Protein AF-A0A4Q1RSN7-F1 (afdb_monomer)

Mean predicted aligned error: 17.39 Å

pLDDT: mean 77.7, std 19.17, range [23.75, 98.19]

Solvent-accessible surface area (backbone atoms only — not comparable to full-atom values): 40511 Å² total; per-residue (Å²): 138,91,80,87,80,87,78,81,84,79,83,81,86,84,81,88,88,86,87,88,85,88,90,81,89,89,91,80,89,86,87,84,88,81,82,96,71,84,84,75,76,93,69,76,80,76,74,74,76,79,72,46,74,42,34,53,36,52,49,40,32,75,74,39,48,69,46,18,24,53,52,26,49,55,18,58,44,48,52,71,68,40,37,54,49,27,74,72,48,47,48,62,56,20,45,46,49,29,48,50,51,51,48,58,57,45,50,80,79,45,49,68,45,36,33,56,53,43,60,61,18,70,76,43,68,66,45,32,51,51,30,74,74,57,56,48,59,61,29,44,45,52,32,42,52,52,51,40,52,49,51,29,68,78,37,54,66,43,17,31,54,54,36,47,54,23,60,73,68,59,43,65,65,43,37,47,46,30,74,72,46,44,44,62,58,22,43,52,52,36,52,52,51,50,42,50,50,48,30,71,76,38,51,73,45,21,29,53,52,35,52,55,20,73,74,51,54,72,64,40,39,47,48,29,71,75,49,45,49,58,56,21,47,50,50,36,50,47,47,52,51,27,44,53,22,20,50,50,0,39,53,22,18,52,48,0,41,54,24,17,52,50,0,40,51,22,14,52,52,0,41,52,26,18,52,51,23,40,56,30,35,57,48,32,55,51,32,51,53,52,16,49,54,26,24,53,52,6,45,55,22,19,52,55,8,44,53,30,31,52,52,36,56,64,58,35,81,78,44,85,62,64,38,53,55,36,41,53,27,23,46,47,16,20,52,26,10,43,47,9,17,52,29,13,41,49,11,35,52,26,26,51,46,12,42,55,28,18,42,46,16,52,77,35,75,86,35,44,63,56,16,53,49,29,24,50,52,10,44,52,29,15,52,49,5,40,55,29,14,52,48,7,51,52,28,32,54,51,30,54,57,31,40,58,51,23,53,54,53,25,50,52,30,51,52,53,32,49,51,35,46,53,54,40,57,61,46,70,75,54,97,82,52,79,67,62,46,48,50,44,45,52,48,31,50,50,41,40,51,52,21,55,48,44,35,51,46,30,54,50,43,39,56,30,39,51,50,18,36,53,20,13,50,50,7,21,55,24,7,44,50,16,21,52,29,14,41,53,27,30,54,34,28,59,51,30,32,58,29,39,65,46,5,48,53,23,16,53,48,2,43,53,22,14,53,52,2,40,52,23,11,50,49,2,41,51,27,18,50,49,22,45,51,52,51,57,49,50,55,50,49,56,51,53,51,52,51,51,54,32,54,55,44,27,53,54,21,37,55,50,26,51,52,52,49,51,52,53,50,50,56,51,49,53,53,53,50,50,56,49,55,50,52,55,38,52,49,31,47,52,57,30,63,38,94,85,50,52,74,66,59,19,30,42,31,36,29,48,28,23,56,50,30,49,72,73,43,46,76,42,24,21,48,49,20,47,51,27,49,33,45,56,65,67,42,27,48,49,29,68,73,46,45,50,60,57,19,45,46,52,35,50,51,51,56,37,50,59,43,38,72,41,89,51,67,53,36,16,54,52,28,53,54,22,72,74,51,53,72,66,44,39,51,46,28,76,75,48,45,49,47,55,45,38,33,66,61,46,49,52,52,43,53,53,50,29,73,79,37,47,70,44,22,36,55,55,41,48,53,22,58,72,67,70,40,39,65,46,38,46,50,30,71,77,50,46,46,60,62,19,43,43,54,33,33,50,53,48,37,53,55,49,30,74,74,41,50,72,46,20,31,43,53,34,53,25,21,70,46,25,38,66,68,40,24,49,43,34,71,74,50,50,43,62,57,26,43,50,51,37,50,54,49,51,53,51,53,53,53,47,49,51,36,30,51,50,3,42,51,24,12,54,51,5,43,53,28,14,52,52,2,46,52,20,18,54,50,2,43,49,22,25,53,48,22,52,46,38,49,43,53,52,62,76,113

Radius of gyration: 70.52 Å; Cα contacts (8 Å, |Δi|>4): 1085; chains: 1; bounding box: 155×68×220 Å

Structure (mmCIF, N/CA/C/O backbone):
data_AF-A0A4Q1RSN7-F1
#
_entry.id   AF-A0A4Q1RSN7-F1
#
loop_
_atom_site.group_PDB
_atom_site.id
_atom_site.type_symbol
_atom_site.label_atom_id
_atom_site.label_alt_id
_atom_site.label_comp_id
_atom_site.label_asym_id
_atom_site.label_entity_id
_atom_site.label_seq_id
_atom_site.pdbx_PDB_ins_code
_atom_site.Cartn_x
_atom_site.Cartn_y
_atom_site.Cartn_z
_atom_site.occupancy
_atom_site.B_iso_or_equiv
_atom_site.auth_seq_id
_atom_site.auth_comp_id
_atom_site.auth_asym_id
_atom_site.auth_atom_id
_atom_site.pdbx_PDB_model_num
ATOM 1 N N . MET A 1 1 ? -20.573 24.681 -5.288 1.00 34.97 1 MET A N 1
ATOM 2 C CA . MET A 1 1 ? -19.414 25.423 -5.833 1.00 34.97 1 MET A CA 1
ATOM 3 C C . MET A 1 1 ? -18.270 24.446 -6.061 1.00 34.97 1 MET A C 1
ATOM 5 O O . MET A 1 1 ? -17.673 23.974 -5.106 1.00 34.97 1 MET A O 1
ATOM 9 N N . ARG A 1 2 ? -18.054 24.076 -7.329 1.00 25.02 2 ARG A N 1
ATOM 10 C CA . ARG A 1 2 ? -16.976 23.202 -7.811 1.00 25.02 2 ARG A CA 1
ATOM 11 C C . ARG A 1 2 ? -15.644 23.962 -7.799 1.00 25.02 2 ARG A C 1
ATOM 13 O O . ARG A 1 2 ? -15.592 25.074 -8.315 1.00 25.02 2 ARG A O 1
ATOM 20 N N . ARG A 1 3 ? -14.569 23.338 -7.317 1.00 26.16 3 ARG A N 1
ATOM 21 C CA . ARG A 1 3 ? -13.191 23.631 -7.747 1.00 26.16 3 ARG A CA 1
ATOM 22 C C . ARG A 1 3 ? -12.450 22.308 -7.923 1.00 26.16 3 ARG A C 1
ATOM 24 O O . ARG A 1 3 ? -11.823 21.808 -6.999 1.00 26.16 3 ARG A O 1
ATOM 31 N N . GLN A 1 4 ? -12.578 21.739 -9.120 1.00 23.75 4 GLN A N 1
ATOM 32 C CA . GLN A 1 4 ? -11.653 20.736 -9.638 1.00 23.75 4 GLN A CA 1
ATOM 33 C C . GLN A 1 4 ? -10.320 21.442 -9.917 1.00 23.75 4 GLN A C 1
ATOM 35 O O . GLN A 1 4 ? -10.284 22.423 -10.658 1.00 23.75 4 GLN A O 1
ATOM 40 N N . ARG A 1 5 ? -9.238 20.978 -9.288 1.00 25.75 5 ARG A N 1
ATOM 41 C CA . ARG A 1 5 ? -7.862 21.303 -9.674 1.00 25.75 5 ARG A CA 1
ATOM 42 C C . ARG A 1 5 ? -7.306 20.086 -10.399 1.00 25.75 5 ARG A C 1
ATOM 44 O O . ARG A 1 5 ? -6.905 19.117 -9.767 1.00 25.75 5 ARG A O 1
ATOM 51 N N . THR A 1 6 ? -7.327 20.149 -11.719 1.00 24.91 6 THR A N 1
ATOM 52 C CA . THR A 1 6 ? -6.659 19.214 -12.620 1.00 24.91 6 THR A CA 1
ATOM 53 C C . THR A 1 6 ? -5.149 19.409 -12.456 1.00 24.91 6 THR A C 1
ATOM 55 O O . THR A 1 6 ? -4.622 20.463 -12.809 1.00 24.91 6 THR A O 1
ATOM 58 N N . ARG A 1 7 ? -4.453 18.437 -11.855 1.00 24.27 7 ARG A N 1
ATOM 59 C CA . ARG A 1 7 ? -2.990 18.327 -11.928 1.00 24.27 7 ARG A CA 1
ATOM 60 C C . ARG A 1 7 ? -2.675 17.425 -13.116 1.00 24.27 7 ARG A C 1
ATOM 62 O O . ARG A 1 7 ? -3.014 16.250 -13.094 1.00 24.27 7 ARG A O 1
ATOM 69 N N . LEU A 1 8 ? -2.085 18.010 -14.151 1.00 24.72 8 LEU A N 1
ATOM 70 C CA . LEU A 1 8 ? -1.489 17.287 -15.268 1.00 24.72 8 LEU A CA 1
ATOM 71 C C . LEU A 1 8 ? -0.211 16.614 -14.753 1.00 24.72 8 LEU A C 1
ATOM 73 O O . LEU A 1 8 ? 0.736 17.305 -14.376 1.00 24.72 8 LEU A O 1
ATOM 77 N N . PHE A 1 9 ? -0.220 15.283 -14.691 1.00 23.81 9 PHE A N 1
ATOM 78 C CA . PHE A 1 9 ? 0.987 14.475 -14.562 1.00 23.81 9 PHE A CA 1
ATOM 79 C C . PHE A 1 9 ? 1.780 14.609 -15.864 1.00 23.81 9 PHE A C 1
ATOM 81 O O . PHE A 1 9 ? 1.247 14.404 -16.951 1.00 23.81 9 PHE A O 1
ATOM 88 N N . ARG A 1 10 ? 3.037 15.037 -15.748 1.00 24.16 10 ARG A N 1
ATOM 89 C CA . ARG A 1 10 ? 3.983 15.148 -16.856 1.00 24.16 10 ARG A CA 1
ATOM 90 C C . ARG A 1 10 ? 4.844 13.891 -16.817 1.00 24.16 10 ARG A C 1
ATOM 92 O O . ARG A 1 10 ? 5.666 13.748 -15.918 1.00 24.16 10 ARG A O 1
ATOM 99 N N . GLU A 1 11 ? 4.599 12.984 -17.753 1.00 26.28 11 GLU A N 1
ATOM 100 C CA . GLU A 1 11 ? 5.383 11.767 -17.959 1.00 26.28 11 GLU A CA 1
ATOM 101 C C . GLU A 1 11 ? 6.848 12.123 -18.244 1.00 26.28 11 GLU A C 1
ATOM 103 O O . GLU A 1 11 ? 7.169 12.910 -19.140 1.00 26.28 11 GLU A O 1
ATOM 108 N N . GLY A 1 12 ? 7.746 11.570 -17.429 1.00 24.17 12 GLY A N 1
ATOM 109 C CA . GLY A 1 12 ? 9.185 11.653 -17.621 1.00 24.17 12 GLY A CA 1
ATOM 110 C C . GLY A 1 12 ? 9.622 10.658 -18.687 1.00 24.17 12 GLY A C 1
ATOM 111 O O . GLY A 1 12 ? 9.735 9.468 -18.419 1.00 24.17 12 GLY A O 1
ATOM 112 N N . SER A 1 13 ? 9.892 11.154 -19.893 1.00 25.55 13 SER A N 1
ATOM 113 C CA . SER A 1 13 ? 10.557 10.398 -20.954 1.00 25.55 13 SER A CA 1
ATOM 114 C C . SER A 1 13 ? 12.035 10.198 -20.603 1.00 25.55 13 SER A C 1
ATOM 116 O O . SER A 1 13 ? 12.878 11.047 -20.894 1.00 25.55 13 SER A O 1
ATOM 118 N N . THR A 1 14 ? 12.367 9.074 -19.974 1.00 28.66 14 THR A N 1
ATOM 119 C CA . THR A 1 14 ? 13.737 8.571 -19.843 1.00 28.66 14 THR A CA 1
ATOM 120 C C . THR A 1 14 ? 14.030 7.591 -20.978 1.00 28.66 14 THR A C 1
ATOM 122 O O . THR A 1 14 ? 13.557 6.461 -20.949 1.00 28.66 14 THR A O 1
ATOM 125 N N . ARG A 1 15 ? 14.826 8.011 -21.974 1.00 25.80 15 ARG A N 1
ATOM 126 C CA . ARG A 1 15 ? 15.890 7.217 -22.632 1.00 25.80 15 ARG A CA 1
ATOM 127 C C . ARG A 1 15 ? 16.534 7.981 -23.799 1.00 25.80 15 ARG A C 1
ATOM 129 O O . ARG A 1 15 ? 15.866 8.680 -24.549 1.00 25.80 15 ARG A O 1
ATOM 136 N N . SER A 1 16 ? 17.842 7.750 -23.921 1.00 26.16 16 SER A N 1
ATOM 137 C CA . SER A 1 16 ? 18.729 8.017 -25.064 1.00 26.16 16 SER A CA 1
ATOM 138 C C . SER A 1 16 ? 19.269 9.438 -25.253 1.00 26.16 16 SER A C 1
ATOM 140 O O . SER A 1 16 ? 18.862 10.176 -26.141 1.00 26.16 16 SER A O 1
ATOM 142 N N . ALA A 1 17 ? 20.311 9.765 -24.482 1.00 25.97 17 ALA A N 1
ATOM 143 C CA . ALA A 1 17 ? 21.340 10.721 -24.895 1.00 25.97 17 ALA A CA 1
ATOM 144 C C . ALA A 1 17 ? 22.702 10.312 -24.305 1.00 25.97 17 ALA A C 1
ATOM 146 O O . ALA A 1 17 ? 23.174 10.881 -23.325 1.00 25.97 17 ALA A O 1
ATOM 147 N N . VAL A 1 18 ? 23.332 9.288 -24.886 1.00 25.77 18 VAL A N 1
ATOM 148 C CA . VAL A 1 18 ? 24.754 8.986 -24.666 1.00 25.77 18 VAL A CA 1
ATOM 149 C C . VAL A 1 18 ? 25.369 8.650 -26.012 1.00 25.77 18 VAL A C 1
ATOM 151 O O . VAL A 1 18 ? 25.183 7.540 -26.491 1.00 25.77 18 VAL A O 1
ATOM 154 N N . THR A 1 19 ? 26.068 9.609 -26.619 1.00 24.75 19 THR A N 1
ATOM 155 C CA . THR A 1 19 ? 27.404 9.454 -27.235 1.00 24.75 19 THR A CA 1
ATOM 156 C C . THR A 1 19 ? 27.722 10.701 -28.052 1.00 24.75 19 THR A C 1
ATOM 158 O O . THR A 1 19 ? 27.132 10.908 -29.098 1.00 24.75 19 THR A O 1
ATOM 161 N N . PHE A 1 20 ? 28.654 11.530 -27.581 1.00 24.61 20 PHE A N 1
ATOM 162 C CA . PHE A 1 20 ? 29.620 12.237 -28.431 1.00 24.61 20 PHE A CA 1
ATOM 163 C C . PHE A 1 20 ? 30.645 12.921 -27.522 1.00 24.61 20 PHE A C 1
ATOM 165 O O . PHE A 1 20 ? 30.426 14.036 -27.065 1.00 24.61 20 PHE A O 1
ATOM 172 N N . ALA A 1 21 ? 31.755 12.240 -27.236 1.00 25.23 21 ALA A N 1
ATOM 173 C CA . ALA A 1 21 ? 33.021 12.902 -26.937 1.00 25.23 21 ALA A CA 1
ATOM 174 C C . ALA A 1 21 ? 34.192 11.913 -27.017 1.00 25.23 21 ALA A C 1
ATOM 176 O O . ALA A 1 21 ? 34.189 10.879 -26.357 1.00 25.23 21 ALA A O 1
ATOM 177 N N . MET A 1 22 ? 35.221 12.365 -27.737 1.00 24.75 22 MET A N 1
ATOM 178 C CA . MET A 1 22 ? 36.643 12.058 -27.563 1.00 24.75 22 MET A CA 1
ATOM 179 C C . MET A 1 22 ? 37.248 10.924 -28.411 1.00 24.75 22 MET A C 1
ATOM 181 O O . MET A 1 22 ? 37.284 9.769 -28.008 1.00 24.75 22 MET A O 1
ATOM 185 N N . VAL A 1 23 ? 37.883 11.317 -29.524 1.00 24.36 23 VAL A N 1
ATOM 186 C CA . VAL A 1 23 ? 39.158 10.725 -29.966 1.00 24.36 23 VAL A CA 1
ATOM 187 C C . VAL A 1 23 ? 40.079 11.864 -30.411 1.00 24.36 23 VAL A C 1
ATOM 189 O O . VAL A 1 23 ? 39.916 12.434 -31.487 1.00 24.36 23 VAL A O 1
ATOM 192 N N . LEU A 1 24 ? 41.048 12.206 -29.562 1.00 26.86 24 LEU A N 1
ATOM 193 C CA . LEU A 1 24 ? 42.247 12.943 -29.948 1.00 26.86 24 LEU A CA 1
ATOM 194 C C . LEU A 1 24 ? 43.454 12.215 -29.344 1.00 26.86 24 LEU A C 1
ATOM 196 O O . LEU A 1 24 ? 43.462 11.931 -28.151 1.00 26.86 24 LEU A O 1
ATOM 200 N N . ALA A 1 25 ? 44.460 11.996 -30.192 1.00 27.12 25 ALA A N 1
ATOM 201 C CA . ALA A 1 25 ? 45.830 11.566 -29.903 1.00 27.12 25 ALA A CA 1
ATOM 202 C C . ALA A 1 25 ? 46.077 10.086 -29.541 1.00 27.12 25 ALA A C 1
ATOM 204 O O . ALA A 1 25 ? 45.832 9.658 -28.421 1.00 27.12 25 ALA A O 1
ATOM 205 N N . LEU A 1 26 ? 46.718 9.364 -30.474 1.00 25.81 26 LEU A N 1
ATOM 206 C CA . LEU A 1 26 ? 47.870 8.481 -30.216 1.00 25.81 26 LEU A CA 1
ATOM 207 C C . LEU A 1 26 ? 48.469 7.996 -31.552 1.00 25.81 26 LEU A C 1
ATOM 209 O O . LEU A 1 26 ? 48.070 6.976 -32.099 1.00 25.81 26 LEU A O 1
ATOM 213 N N . CYS A 1 27 ? 49.456 8.735 -32.067 1.00 26.70 27 CYS A N 1
ATOM 214 C CA . CYS A 1 27 ? 50.383 8.245 -33.090 1.00 26.70 27 CYS A CA 1
ATOM 215 C C . CYS A 1 27 ? 51.805 8.319 -32.529 1.00 26.70 27 CYS A C 1
ATOM 217 O O . CYS A 1 27 ? 52.486 9.329 -32.687 1.00 26.70 27 CYS A O 1
ATOM 219 N N . THR A 1 28 ? 52.256 7.246 -31.882 1.00 29.97 28 THR A N 1
ATOM 220 C CA . THR A 1 28 ? 53.680 7.011 -31.612 1.00 29.97 28 THR A CA 1
ATOM 221 C C . THR A 1 28 ? 54.001 5.524 -31.705 1.00 29.97 28 THR A C 1
ATOM 223 O O . THR A 1 28 ? 53.513 4.742 -30.895 1.00 29.97 28 THR A O 1
ATOM 226 N N . GLY A 1 29 ? 54.903 5.181 -32.630 1.00 28.03 29 GLY A N 1
ATOM 227 C CA . GLY A 1 29 ? 55.875 4.102 -32.449 1.00 28.03 29 GLY A CA 1
ATOM 228 C C . GLY A 1 29 ? 55.672 2.834 -33.273 1.00 28.03 29 GLY A C 1
ATOM 229 O O . GLY A 1 29 ? 55.097 1.878 -32.773 1.00 28.03 29 GLY A O 1
ATOM 230 N N . VAL A 1 30 ? 56.315 2.765 -34.445 1.00 31.88 30 VAL A N 1
ATOM 231 C CA . VAL A 1 30 ? 57.046 1.556 -34.866 1.00 31.88 30 VAL A CA 1
ATOM 232 C C . VAL A 1 30 ? 58.379 1.993 -35.487 1.00 31.88 30 VAL A C 1
ATOM 234 O O . VAL A 1 30 ? 58.418 2.628 -36.537 1.00 31.88 30 VAL A O 1
ATOM 237 N N . LEU A 1 31 ? 59.474 1.684 -34.790 1.00 34.38 31 LEU A N 1
ATOM 238 C CA . LEU A 1 31 ? 60.857 1.726 -35.275 1.00 34.38 31 LEU A CA 1
ATOM 239 C C . LEU A 1 31 ? 61.210 0.347 -35.848 1.00 34.38 31 LEU A C 1
ATOM 241 O O . LEU A 1 31 ? 60.921 -0.658 -35.204 1.00 34.38 31 LEU A O 1
ATOM 245 N N . GLY A 1 32 ? 61.885 0.294 -37.003 1.00 27.25 32 GLY A N 1
ATOM 246 C CA . GLY A 1 32 ? 62.368 -0.974 -37.565 1.00 27.25 32 GLY A CA 1
ATOM 247 C C . GLY A 1 32 ? 63.042 -0.900 -38.939 1.00 27.25 32 GLY A C 1
ATOM 248 O O . GLY A 1 32 ? 62.518 -1.434 -39.901 1.00 27.25 32 GLY A O 1
ATOM 249 N N . THR A 1 33 ? 64.212 -0.254 -38.992 1.00 33.78 33 THR A N 1
ATOM 250 C CA . THR A 1 33 ? 65.373 -0.524 -39.879 1.00 33.78 33 THR A CA 1
ATOM 251 C C . THR A 1 33 ? 65.182 -0.734 -41.393 1.00 33.78 33 THR A C 1
ATOM 253 O O . THR A 1 33 ? 64.978 -1.863 -41.820 1.00 33.78 33 THR A O 1
ATOM 256 N N . THR A 1 34 ? 65.536 0.277 -42.205 1.00 28.08 34 THR A N 1
ATOM 257 C CA . THR A 1 34 ? 66.307 0.087 -43.458 1.00 28.08 34 THR A CA 1
ATOM 258 C C . THR A 1 34 ? 67.118 1.341 -43.829 1.00 28.08 34 THR A C 1
ATOM 260 O O . THR A 1 34 ? 66.561 2.414 -44.021 1.00 28.08 34 THR A O 1
ATOM 263 N N . VAL A 1 35 ? 68.439 1.148 -43.898 1.00 31.25 35 VAL A N 1
ATOM 264 C CA . VAL A 1 35 ? 69.482 1.767 -44.746 1.00 31.25 35 VAL A CA 1
ATOM 265 C C . VAL A 1 35 ? 69.295 3.219 -45.221 1.00 31.25 35 VAL A C 1
ATOM 267 O O . VAL A 1 35 ? 68.462 3.533 -46.064 1.00 31.25 35 VAL A O 1
ATOM 270 N N . ALA A 1 36 ? 70.209 4.078 -44.762 1.00 30.95 36 ALA A N 1
ATOM 271 C CA . ALA A 1 36 ? 70.444 5.416 -45.285 1.00 30.95 36 ALA A CA 1
ATOM 272 C C . ALA A 1 36 ? 70.859 5.384 -46.768 1.00 30.95 36 ALA A C 1
ATOM 274 O O . ALA A 1 36 ? 71.933 4.888 -47.111 1.00 30.95 36 ALA A O 1
ATOM 275 N N . VAL A 1 37 ? 70.031 5.978 -47.628 1.00 33.22 37 VAL A N 1
ATOM 276 C CA . VAL A 1 37 ? 70.418 6.444 -48.963 1.00 33.22 37 VAL A CA 1
ATOM 277 C C . VAL A 1 37 ? 70.330 7.967 -48.951 1.00 33.22 37 VAL A C 1
ATOM 279 O O . VAL A 1 37 ? 69.352 8.545 -48.482 1.00 33.22 37 VAL A O 1
ATOM 282 N N . ALA A 1 38 ? 71.408 8.600 -49.404 1.00 29.72 38 ALA A N 1
ATOM 283 C CA . ALA A 1 38 ? 71.580 10.041 -49.467 1.00 29.72 38 ALA A CA 1
ATOM 284 C C . ALA A 1 38 ? 70.426 10.728 -50.215 1.00 29.72 38 ALA A C 1
ATOM 286 O O . ALA A 1 38 ? 70.013 10.283 -51.284 1.00 29.72 38 ALA A O 1
ATOM 287 N N . ALA A 1 39 ? 69.945 11.837 -49.653 1.00 28.47 39 ALA A N 1
ATOM 288 C CA . ALA A 1 39 ? 68.954 12.699 -50.277 1.00 28.47 39 ALA A CA 1
ATOM 289 C C . ALA A 1 39 ? 69.482 13.269 -51.607 1.00 28.47 39 ALA A C 1
ATOM 291 O O . ALA A 1 39 ? 70.532 13.922 -51.604 1.00 28.47 39 ALA A O 1
ATOM 292 N N . PRO A 1 40 ? 68.762 13.110 -52.731 1.00 30.84 40 PRO A N 1
ATOM 293 C CA . PRO A 1 40 ? 68.869 14.045 -53.826 1.00 30.84 40 PRO A CA 1
ATOM 294 C C . PRO A 1 40 ? 68.010 15.282 -53.533 1.00 30.84 40 PRO A C 1
ATOM 296 O O . PRO A 1 40 ? 66.988 15.234 -52.852 1.00 30.84 40 PRO A O 1
ATOM 299 N N . SER A 1 41 ? 68.504 16.398 -54.058 1.00 29.30 41 SER A N 1
ATOM 300 C CA . SER A 1 41 ? 67.872 17.709 -54.195 1.00 29.30 41 SER A CA 1
ATOM 301 C C . SER A 1 41 ? 66.357 17.672 -54.444 1.00 29.30 41 SER A C 1
ATOM 303 O O . SER A 1 41 ? 65.850 16.753 -55.083 1.00 29.30 41 SER A O 1
ATOM 305 N N . ALA A 1 42 ? 65.674 18.724 -53.978 1.00 37.97 42 ALA A N 1
ATOM 306 C CA . ALA A 1 42 ? 64.291 19.071 -54.279 1.00 37.97 42 ALA A CA 1
ATOM 307 C C . ALA A 1 42 ? 63.987 18.984 -55.788 1.00 37.97 42 ALA A C 1
ATOM 309 O O . ALA A 1 42 ? 64.086 19.964 -56.526 1.00 37.97 42 ALA A O 1
ATOM 310 N N . ALA A 1 43 ? 63.588 17.796 -56.235 1.00 31.20 43 ALA A N 1
ATOM 311 C CA . ALA A 1 43 ? 62.773 17.631 -57.417 1.00 31.20 43 ALA A CA 1
ATOM 312 C C . ALA A 1 43 ? 61.367 18.113 -57.055 1.00 31.20 43 ALA A C 1
ATOM 314 O O . ALA A 1 43 ? 60.855 17.809 -55.975 1.00 31.20 43 ALA A O 1
ATOM 315 N N . ALA A 1 44 ? 60.793 18.921 -57.942 1.00 35.28 44 ALA A N 1
ATOM 316 C CA . ALA A 1 44 ? 59.431 19.408 -57.863 1.00 35.28 44 ALA A CA 1
ATOM 317 C C . ALA A 1 44 ? 58.489 18.302 -57.371 1.00 35.28 44 ALA A C 1
ATOM 319 O O . ALA A 1 44 ? 58.498 17.198 -57.911 1.00 35.28 44 ALA A O 1
ATOM 320 N N . ALA A 1 45 ? 57.673 18.612 -56.361 1.00 38.16 45 ALA A N 1
ATOM 321 C CA . ALA A 1 45 ? 56.451 17.864 -56.138 1.00 38.16 45 ALA A CA 1
ATOM 322 C C . ALA A 1 45 ? 55.700 17.875 -57.473 1.00 38.16 45 ALA A C 1
ATOM 324 O O . ALA A 1 45 ? 55.232 18.931 -57.905 1.00 38.16 45 ALA A O 1
ATOM 325 N N . GLU A 1 46 ? 55.673 16.738 -58.169 1.00 37.12 46 GLU A N 1
ATOM 326 C CA . GLU A 1 46 ? 54.768 16.544 -59.290 1.00 37.12 46 GLU A CA 1
ATOM 327 C C . GLU A 1 46 ? 53.374 16.850 -58.749 1.00 37.12 46 GLU A C 1
ATOM 329 O O . GLU A 1 46 ? 52.860 16.157 -57.867 1.00 37.12 46 GLU A O 1
ATOM 334 N N . ALA A 1 47 ? 52.806 17.969 -59.199 1.00 41.81 47 ALA A N 1
ATOM 335 C CA . ALA A 1 47 ? 51.431 18.309 -58.912 1.00 41.81 47 ALA A CA 1
ATOM 336 C C . ALA A 1 47 ? 50.589 17.125 -59.388 1.00 41.81 47 ALA A C 1
ATOM 338 O O . ALA A 1 47 ? 50.584 16.816 -60.582 1.00 41.81 47 ALA A O 1
ATOM 339 N N . GLN A 1 48 ? 49.922 16.443 -58.453 1.00 44.56 48 GLN A N 1
ATOM 340 C CA . GLN A 1 48 ? 48.912 15.449 -58.796 1.00 44.56 48 GLN A CA 1
ATOM 341 C C . GLN A 1 48 ? 47.995 16.076 -59.855 1.00 44.56 48 GLN A C 1
ATOM 343 O O . GLN A 1 48 ? 47.582 17.230 -59.674 1.00 44.56 48 GLN A O 1
ATOM 348 N N . PRO A 1 49 ? 47.720 15.384 -60.975 1.00 52.09 49 PRO A N 1
ATOM 349 C CA . PRO A 1 49 ? 46.853 15.935 -62.002 1.00 52.09 49 PRO A CA 1
ATOM 350 C C . PRO A 1 49 ? 45.526 16.359 -61.355 1.00 52.09 49 PRO A C 1
ATOM 352 O O . PRO A 1 49 ? 45.052 15.678 -60.439 1.00 52.09 49 PRO A O 1
ATOM 355 N N . PRO A 1 50 ? 44.933 17.493 -61.774 1.00 67.75 50 PRO A N 1
ATOM 356 C CA . PRO A 1 50 ? 43.663 17.933 -61.217 1.00 67.75 50 PRO A CA 1
ATOM 357 C C . PRO A 1 50 ? 42.635 16.804 -61.345 1.00 67.75 50 PRO A C 1
ATOM 359 O O . PRO A 1 50 ? 42.538 16.170 -62.397 1.00 67.75 50 PRO A O 1
ATOM 362 N N . LEU A 1 51 ? 41.891 16.546 -60.264 1.00 76.00 51 LEU A N 1
ATOM 363 C CA . LEU A 1 51 ? 40.837 15.531 -60.241 1.00 76.00 51 LEU A CA 1
ATOM 364 C C . LEU A 1 51 ? 39.902 15.709 -61.445 1.00 76.00 51 LEU A C 1
ATOM 366 O O . LEU A 1 51 ? 39.502 16.837 -61.756 1.00 76.00 51 LEU A O 1
ATOM 370 N N . SER A 1 52 ? 39.512 14.599 -62.079 1.00 87.62 52 SER A N 1
ATOM 371 C CA . SER A 1 52 ? 38.469 14.621 -63.108 1.00 87.62 52 SER A CA 1
ATOM 372 C C . SER A 1 52 ? 37.179 15.226 -62.537 1.00 87.62 52 SER A C 1
ATOM 374 O O . SER A 1 52 ? 36.934 15.189 -61.327 1.00 87.62 52 SER A O 1
ATOM 376 N N . GLU A 1 53 ? 36.317 15.777 -63.395 1.00 91.06 53 GLU A N 1
ATOM 377 C CA . GLU A 1 53 ? 35.018 16.297 -62.946 1.00 91.06 53 GLU A CA 1
ATOM 378 C C . GLU A 1 53 ? 34.217 15.219 -62.192 1.00 91.06 53 GLU A C 1
ATOM 380 O O . GLU A 1 53 ? 33.683 15.454 -61.107 1.00 91.06 53 GLU A O 1
ATOM 385 N N . ARG A 1 54 ? 34.238 13.984 -62.693 1.00 92.81 54 ARG A N 1
ATOM 386 C CA . ARG A 1 54 ? 33.608 12.844 -62.024 1.00 92.81 54 ARG A CA 1
ATOM 387 C C . ARG A 1 54 ? 34.236 12.520 -60.669 1.00 92.81 54 ARG A C 1
ATOM 389 O O . ARG A 1 54 ? 33.495 12.330 -59.710 1.00 92.81 54 ARG A O 1
ATOM 396 N N . ALA A 1 55 ? 35.563 12.557 -60.542 1.00 91.81 55 ALA A N 1
ATOM 397 C CA . ALA A 1 55 ? 36.244 12.370 -59.259 1.00 91.81 55 ALA A CA 1
ATOM 398 C C . ALA A 1 55 ? 35.863 13.455 -58.235 1.00 91.81 55 ALA A C 1
ATOM 400 O O . ALA A 1 55 ? 35.640 13.159 -57.062 1.00 91.81 55 ALA A O 1
ATOM 401 N N . ARG A 1 56 ? 35.696 14.711 -58.672 1.00 93.25 56 ARG A N 1
ATOM 402 C CA . ARG A 1 56 ? 35.186 15.796 -57.811 1.00 93.25 56 ARG A CA 1
ATOM 403 C C . ARG A 1 56 ? 33.739 15.556 -57.368 1.00 93.25 56 ARG A C 1
ATOM 405 O O . ARG A 1 56 ? 33.381 15.936 -56.254 1.00 93.25 56 ARG A O 1
ATOM 412 N N . ALA A 1 57 ? 32.912 14.940 -58.214 1.00 94.44 57 ALA A N 1
ATOM 413 C CA . ALA A 1 57 ? 31.541 14.580 -57.861 1.00 94.44 57 ALA A CA 1
ATOM 414 C C . ALA A 1 57 ? 31.488 13.397 -56.873 1.00 94.44 57 ALA A C 1
ATOM 416 O O . ALA A 1 57 ? 30.710 13.442 -55.922 1.00 94.44 57 ALA A O 1
ATOM 417 N N . VAL A 1 58 ? 32.367 12.396 -57.024 1.00 94.19 58 VAL A N 1
ATOM 418 C CA . VAL A 1 58 ? 32.557 11.312 -56.037 1.00 94.19 58 VAL A CA 1
ATOM 419 C C . VAL A 1 58 ? 32.996 11.871 -54.683 1.00 94.19 58 VAL A C 1
ATOM 421 O O . VAL A 1 58 ? 32.433 11.503 -53.654 1.00 94.19 58 VAL A O 1
ATOM 424 N N . GLU A 1 59 ? 33.947 12.805 -54.664 1.00 92.69 59 GLU A N 1
ATOM 425 C CA . GLU A 1 59 ? 34.397 13.440 -53.420 1.00 92.69 59 GLU A CA 1
ATOM 426 C C . GLU A 1 59 ? 33.273 14.239 -52.742 1.00 92.69 59 GLU A C 1
ATOM 428 O O . GLU A 1 59 ? 33.095 14.174 -51.523 1.00 92.69 59 GLU A O 1
ATOM 433 N N . ALA A 1 60 ? 32.457 14.946 -53.531 1.00 93.12 60 ALA A N 1
ATOM 434 C CA . ALA A 1 60 ? 31.274 15.638 -53.027 1.00 93.12 60 ALA A CA 1
ATOM 435 C C . ALA A 1 60 ? 30.231 14.667 -52.452 1.00 93.12 60 ALA A C 1
ATOM 437 O O . ALA A 1 60 ? 29.602 14.989 -51.448 1.00 93.12 60 ALA A O 1
ATOM 438 N N . TRP A 1 61 ? 30.073 13.477 -53.036 1.00 94.44 61 TRP A N 1
ATOM 439 C CA . TRP A 1 61 ? 29.225 12.431 -52.469 1.00 94.44 61 TRP A CA 1
ATOM 440 C C . TRP A 1 61 ? 29.787 11.903 -51.138 1.00 94.44 61 TRP A C 1
ATOM 442 O O . TRP A 1 61 ? 29.067 11.814 -50.146 1.00 94.44 61 TRP A O 1
ATOM 452 N N . ARG A 1 62 ? 31.092 11.610 -51.071 1.00 91.38 62 ARG A N 1
ATOM 453 C CA . ARG A 1 62 ? 31.737 11.079 -49.855 1.00 91.38 62 ARG A CA 1
ATOM 454 C C . ARG A 1 62 ? 31.617 12.045 -48.673 1.00 91.38 62 ARG A C 1
ATOM 456 O O . ARG A 1 62 ? 31.268 11.630 -47.567 1.00 91.38 62 ARG A O 1
ATOM 463 N N . THR A 1 63 ? 31.866 13.329 -48.921 1.00 90.00 63 THR A N 1
ATOM 464 C CA . THR A 1 63 ? 31.973 14.365 -47.878 1.00 90.00 63 THR A CA 1
ATOM 465 C C . THR A 1 63 ? 30.690 15.165 -47.641 1.00 90.00 63 THR A C 1
ATOM 467 O O . THR A 1 63 ? 30.556 15.796 -46.595 1.00 90.00 63 THR A O 1
ATOM 470 N N . GLY A 1 64 ? 29.748 15.156 -48.587 1.00 88.81 64 GLY A N 1
ATOM 471 C CA . GLY A 1 64 ? 28.523 15.954 -48.532 1.00 88.81 64 GLY A CA 1
ATOM 472 C C . GLY A 1 64 ? 27.413 15.361 -47.661 1.00 88.81 64 GLY A C 1
ATOM 473 O O . GLY A 1 64 ? 27.428 14.175 -47.316 1.00 88.81 64 GLY A O 1
ATOM 474 N N . GLY A 1 65 ? 26.424 16.202 -47.337 1.00 89.12 65 GLY A N 1
ATOM 475 C CA . GLY A 1 65 ? 25.182 15.797 -46.677 1.00 89.12 65 GLY A CA 1
ATOM 476 C C . GLY A 1 65 ? 24.229 15.040 -47.612 1.00 89.12 65 GLY A C 1
ATOM 477 O O . GLY A 1 65 ? 24.591 14.658 -48.724 1.00 89.12 65 GLY A O 1
ATOM 478 N N . ARG A 1 66 ? 23.001 14.776 -47.154 1.00 90.62 66 ARG A N 1
ATOM 479 C CA . ARG A 1 66 ? 22.018 13.942 -47.870 1.00 90.62 66 ARG A CA 1
ATOM 480 C C . ARG A 1 66 ? 21.650 14.524 -49.237 1.00 90.62 66 ARG A C 1
ATOM 482 O O . ARG A 1 66 ? 21.685 13.794 -50.221 1.00 90.62 66 ARG A O 1
ATOM 489 N N . ALA A 1 67 ? 21.327 15.811 -49.313 1.00 91.94 67 ALA A N 1
ATOM 490 C CA . ALA A 1 67 ? 20.966 16.481 -50.557 1.00 91.94 67 ALA A CA 1
ATOM 491 C C . ALA A 1 67 ? 22.161 16.534 -51.520 1.00 91.94 67 ALA A C 1
ATOM 493 O O . ALA A 1 67 ? 22.012 16.245 -52.709 1.00 91.94 67 ALA A O 1
ATOM 494 N N . THR A 1 68 ? 23.368 16.818 -51.013 1.00 94.81 68 THR A N 1
ATOM 495 C CA . THR A 1 68 ? 24.606 16.804 -51.810 1.00 94.81 68 THR A CA 1
ATOM 496 C C . THR A 1 68 ? 24.910 15.409 -52.345 1.00 94.81 68 THR A C 1
ATOM 498 O O . THR A 1 68 ? 25.259 15.276 -53.517 1.00 94.81 68 THR A O 1
ATOM 501 N N . ARG A 1 69 ? 24.729 14.366 -51.527 1.00 93.38 69 ARG A N 1
ATOM 502 C CA . ARG A 1 69 ? 24.859 12.961 -51.934 1.00 93.38 69 ARG A CA 1
ATOM 503 C C . ARG A 1 69 ? 23.852 12.592 -53.009 1.00 93.38 69 ARG A C 1
ATOM 505 O O . ARG A 1 69 ? 24.254 12.083 -54.043 1.00 93.38 69 ARG A O 1
ATOM 512 N N . GLU A 1 70 ? 22.572 12.898 -52.827 1.00 91.81 70 GLU A N 1
ATOM 513 C CA . GLU A 1 70 ? 21.544 12.599 -53.830 1.00 91.81 70 GLU A CA 1
ATOM 514 C C . GLU A 1 70 ? 21.789 13.338 -55.155 1.00 91.81 70 GLU A C 1
ATOM 516 O O . GLU A 1 70 ? 21.613 12.769 -56.233 1.00 91.81 70 GLU A O 1
ATOM 521 N N . ALA A 1 71 ? 22.211 14.604 -55.097 1.00 93.81 71 ALA A N 1
ATOM 522 C CA . ALA A 1 71 ? 22.547 15.386 -56.282 1.00 93.81 71 ALA A CA 1
ATOM 523 C C . ALA A 1 71 ? 23.807 14.852 -56.986 1.00 93.81 71 ALA A C 1
ATOM 525 O O . ALA A 1 71 ? 23.813 14.726 -58.213 1.00 93.81 71 ALA A O 1
ATOM 526 N N . ALA A 1 72 ? 24.839 14.480 -56.223 1.00 94.88 72 ALA A N 1
ATOM 527 C CA . ALA A 1 72 ? 26.046 13.857 -56.752 1.00 94.88 72 ALA A CA 1
ATOM 528 C C . ALA A 1 72 ? 25.753 12.477 -57.354 1.00 94.88 72 ALA A C 1
ATOM 530 O O . ALA A 1 72 ? 26.232 12.181 -58.439 1.00 94.88 72 ALA A O 1
ATOM 531 N N . GLU A 1 73 ? 24.928 11.651 -56.709 1.00 94.12 73 GLU A N 1
ATOM 532 C CA . GLU A 1 73 ? 24.504 10.338 -57.205 1.00 94.12 73 GLU A CA 1
ATOM 533 C C . GLU A 1 73 ? 23.739 10.449 -58.531 1.00 94.12 73 GLU A C 1
ATOM 535 O O . GLU A 1 73 ? 24.045 9.727 -59.487 1.00 94.12 73 GLU A O 1
ATOM 540 N N . ARG A 1 74 ? 22.797 11.397 -58.636 1.00 93.62 74 ARG A N 1
ATOM 541 C CA . ARG A 1 74 ? 22.093 11.685 -59.897 1.00 93.62 74 ARG A CA 1
ATOM 542 C C . ARG A 1 74 ? 23.066 12.072 -61.013 1.00 93.62 74 ARG A C 1
ATOM 544 O O . ARG A 1 74 ? 22.936 11.576 -62.127 1.00 93.62 74 ARG A O 1
ATOM 551 N N . ALA A 1 75 ? 24.067 12.897 -60.712 1.00 94.88 75 ALA A N 1
ATOM 552 C CA . ALA A 1 75 ? 25.080 13.296 -61.685 1.00 94.88 75 ALA A CA 1
ATOM 553 C C . ALA A 1 75 ? 26.032 12.140 -62.059 1.00 94.88 75 ALA A C 1
ATOM 555 O O . ALA A 1 75 ? 26.326 11.913 -63.232 1.00 94.88 75 ALA A O 1
ATOM 556 N N . LEU A 1 76 ? 26.478 11.355 -61.073 1.00 94.06 76 LEU A N 1
ATOM 557 C CA . LEU A 1 76 ? 27.392 10.220 -61.243 1.00 94.06 76 LEU A CA 1
ATOM 558 C C . LEU A 1 76 ? 26.777 9.086 -62.061 1.00 94.06 76 LEU A C 1
ATOM 560 O O . LEU A 1 76 ? 27.479 8.469 -62.865 1.00 94.06 76 LEU A O 1
ATOM 564 N N . THR A 1 77 ? 25.474 8.853 -61.914 1.00 92.62 77 THR A N 1
ATOM 565 C CA . THR A 1 77 ? 24.721 7.856 -62.690 1.00 92.62 77 THR A CA 1
ATOM 566 C C . THR A 1 77 ? 24.188 8.389 -64.027 1.00 92.62 77 THR A C 1
ATOM 568 O O . THR A 1 77 ? 23.723 7.598 -64.851 1.00 92.62 77 THR A O 1
ATOM 571 N N . GLY A 1 78 ? 24.306 9.700 -64.265 1.00 88.44 78 GLY A N 1
ATOM 572 C CA . GLY A 1 78 ? 23.893 10.398 -65.480 1.00 88.44 78 GLY A CA 1
ATOM 573 C C . GLY A 1 78 ? 25.010 10.644 -66.503 1.00 88.44 78 GLY A C 1
ATOM 574 O O . GLY A 1 78 ? 26.063 9.988 -66.530 1.00 88.44 78 GLY A O 1
ATOM 575 N N . SER A 1 79 ? 24.747 11.602 -67.386 1.00 89.75 79 SER A N 1
ATOM 576 C CA . SER A 1 79 ? 25.643 12.048 -68.454 1.00 89.75 79 SER A CA 1
ATOM 577 C C . SER A 1 79 ? 26.764 12.959 -67.938 1.00 89.75 79 SER A C 1
ATOM 579 O O . SER A 1 79 ? 26.753 13.408 -66.795 1.00 89.75 79 SER A O 1
ATOM 581 N N . ASP A 1 80 ? 27.755 13.260 -68.779 1.00 87.69 80 ASP A N 1
ATOM 582 C CA . ASP A 1 80 ? 28.800 14.230 -68.414 1.00 87.69 80 ASP A CA 1
ATOM 583 C C . ASP A 1 80 ? 28.241 15.659 -68.298 1.00 87.69 80 ASP A C 1
ATOM 585 O O . ASP A 1 80 ? 28.712 16.436 -67.474 1.00 87.69 80 ASP A O 1
ATOM 589 N N . THR A 1 81 ? 27.161 15.982 -69.020 1.00 91.69 81 THR A N 1
ATOM 590 C CA . THR A 1 81 ? 26.427 17.243 -68.840 1.00 91.69 81 THR A CA 1
ATOM 591 C C . THR A 1 81 ? 25.836 17.362 -67.434 1.00 91.69 81 THR A C 1
ATOM 593 O O . THR A 1 81 ? 25.889 18.441 -66.845 1.00 91.69 81 THR A O 1
ATOM 596 N N . ASP A 1 82 ? 25.337 16.260 -66.862 1.00 92.88 82 ASP A N 1
ATOM 597 C CA . ASP A 1 82 ? 24.805 16.241 -65.493 1.00 92.88 82 ASP A CA 1
ATOM 598 C C . ASP A 1 82 ? 25.916 16.463 -64.452 1.00 92.88 82 ASP A C 1
ATOM 600 O O . ASP A 1 82 ? 25.707 17.157 -63.455 1.00 92.88 82 ASP A O 1
ATOM 604 N N . ILE A 1 83 ? 27.125 15.944 -64.707 1.00 94.19 83 ILE A N 1
ATOM 605 C CA . ILE A 1 83 ? 28.318 16.195 -63.881 1.00 94.19 83 ILE A CA 1
ATOM 606 C C . ILE A 1 83 ? 28.715 17.670 -63.921 1.00 94.19 83 ILE A C 1
ATOM 608 O O . ILE A 1 83 ? 28.878 18.284 -62.864 1.00 94.19 83 ILE A O 1
ATOM 612 N N . THR A 1 84 ? 28.836 18.261 -65.112 1.00 93.94 84 THR A N 1
ATOM 613 C CA . THR A 1 84 ? 29.197 19.677 -65.251 1.00 93.94 84 THR A CA 1
ATOM 614 C C . THR A 1 84 ? 28.139 20.582 -64.605 1.00 93.94 84 THR A C 1
ATOM 616 O O . THR A 1 84 ? 28.488 21.518 -63.883 1.00 93.94 84 THR A O 1
ATOM 619 N N . ALA A 1 85 ? 26.846 20.276 -64.778 1.00 93.88 85 ALA A N 1
ATOM 620 C CA . ALA A 1 85 ? 25.749 21.007 -64.138 1.00 93.88 85 ALA A CA 1
ATOM 621 C C . ALA A 1 85 ? 25.792 20.911 -62.600 1.00 93.88 85 ALA A C 1
ATOM 623 O O . ALA A 1 85 ? 25.616 21.916 -61.901 1.00 93.88 85 ALA A O 1
ATOM 624 N N . PHE A 1 86 ? 26.080 19.723 -62.058 1.00 96.00 86 PHE A N 1
ATOM 625 C CA . PHE A 1 86 ? 26.255 19.532 -60.620 1.00 96.00 86 PHE A CA 1
ATOM 626 C C . PHE A 1 86 ? 27.455 20.318 -60.079 1.00 96.00 86 PHE A C 1
ATOM 628 O O . PHE A 1 86 ? 27.316 21.039 -59.096 1.00 96.00 86 PHE A O 1
ATOM 635 N N . LEU A 1 87 ? 28.627 20.233 -60.710 1.00 94.69 87 LEU A N 1
ATOM 636 C CA . LEU A 1 87 ? 29.823 20.921 -60.215 1.00 94.69 87 LEU A CA 1
ATOM 637 C C . LEU A 1 87 ? 29.762 22.443 -60.360 1.00 94.69 87 LEU A C 1
ATOM 639 O O . LEU A 1 87 ? 30.388 23.136 -59.557 1.00 94.69 87 LEU A O 1
ATOM 643 N N . GLY A 1 88 ? 29.054 22.946 -61.373 1.00 93.88 88 GLY A N 1
ATOM 644 C CA . GLY A 1 88 ? 28.894 24.377 -61.610 1.00 93.88 88 GLY A CA 1
ATOM 645 C C . GLY A 1 88 ? 28.023 25.052 -60.554 1.00 93.88 88 GLY A C 1
ATOM 646 O O . GLY A 1 88 ? 28.443 26.042 -59.965 1.00 93.88 88 GLY A O 1
ATOM 647 N N . GLU A 1 89 ? 26.833 24.502 -60.298 1.00 91.88 89 GLU A N 1
ATOM 648 C CA . GLU A 1 89 ? 25.846 25.130 -59.406 1.00 91.88 89 GLU A CA 1
ATOM 649 C C . GLU A 1 89 ? 25.125 24.127 -58.493 1.00 91.88 89 GLU A C 1
ATOM 651 O O . GLU A 1 89 ? 24.895 24.409 -57.314 1.00 91.88 89 GLU A O 1
ATOM 656 N N . GLY A 1 90 ? 24.809 22.925 -58.992 1.00 93.50 90 GLY A N 1
ATOM 657 C CA . GLY A 1 90 ? 24.005 21.944 -58.253 1.00 93.50 90 GLY A CA 1
ATOM 658 C C . GLY A 1 90 ? 24.589 21.543 -56.892 1.00 93.50 90 GLY A C 1
ATOM 659 O O . GLY A 1 90 ? 23.846 21.403 -55.926 1.00 93.50 90 GLY A O 1
ATOM 660 N N . ARG A 1 91 ? 25.917 21.429 -56.778 1.00 93.75 91 ARG A N 1
ATOM 661 C CA . ARG A 1 91 ? 26.624 21.115 -55.528 1.00 93.75 91 ARG A CA 1
ATOM 662 C C . ARG A 1 91 ? 26.434 22.207 -54.483 1.00 93.75 91 ARG A C 1
ATOM 664 O O . ARG A 1 91 ? 26.261 21.891 -53.312 1.00 93.75 91 ARG A O 1
ATOM 671 N N . ARG A 1 92 ? 26.485 23.479 -54.891 1.00 93.31 92 ARG A N 1
ATOM 672 C CA . ARG A 1 92 ? 26.312 24.621 -53.985 1.00 93.31 92 ARG A CA 1
ATOM 673 C C . ARG A 1 92 ? 24.883 24.657 -53.452 1.00 93.31 92 ARG A C 1
ATOM 675 O O . ARG A 1 92 ? 24.700 24.737 -52.245 1.00 93.31 92 ARG A O 1
ATOM 682 N N . LEU A 1 93 ? 23.894 24.525 -54.338 1.00 92.56 93 LEU A N 1
ATOM 683 C CA . LEU A 1 93 ? 22.477 24.491 -53.960 1.00 92.56 93 LEU A CA 1
ATOM 684 C C . LEU A 1 93 ? 22.154 23.310 -53.035 1.00 92.56 93 LEU A C 1
ATOM 686 O O . LEU A 1 93 ? 21.465 23.483 -52.035 1.00 92.56 93 LEU A O 1
ATOM 690 N N . ALA A 1 94 ? 22.691 22.127 -53.334 1.00 92.50 94 ALA A N 1
ATOM 691 C CA . ALA A 1 94 ? 22.491 20.944 -52.507 1.00 92.50 94 ALA A CA 1
ATOM 692 C C . ALA A 1 94 ? 23.161 21.071 -51.126 1.00 92.50 94 ALA A C 1
ATOM 694 O O . ALA A 1 94 ? 22.569 20.678 -50.124 1.00 92.50 94 ALA A O 1
ATOM 695 N N . ALA A 1 95 ? 24.351 21.677 -51.046 1.00 91.19 95 ALA A N 1
ATOM 696 C CA . ALA A 1 95 ? 25.000 21.969 -49.768 1.00 91.19 95 ALA A CA 1
ATOM 697 C C . ALA A 1 95 ? 24.189 22.973 -48.927 1.00 91.19 95 ALA A C 1
ATOM 699 O O . ALA A 1 95 ? 24.062 22.808 -47.719 1.00 91.19 95 ALA A O 1
ATOM 700 N N . GLU A 1 96 ? 23.578 23.979 -49.559 1.00 93.50 96 GLU A N 1
ATOM 701 C CA . GLU A 1 96 ? 22.694 24.934 -48.875 1.00 93.50 96 GLU A CA 1
ATOM 702 C C . GLU A 1 96 ? 21.412 24.278 -48.354 1.00 93.50 96 GLU A C 1
ATOM 704 O O . GLU A 1 96 ? 20.941 24.608 -47.263 1.00 93.50 96 GLU A O 1
ATOM 709 N N . GLU A 1 97 ? 20.858 23.325 -49.103 1.00 93.00 97 GLU A N 1
ATOM 710 C CA . GLU A 1 97 ? 19.742 22.503 -48.644 1.00 93.00 97 GLU A CA 1
ATOM 711 C C . GLU A 1 97 ? 20.148 21.612 -47.461 1.00 93.00 97 GLU A C 1
ATOM 713 O O . GLU A 1 97 ? 19.414 21.543 -46.474 1.00 93.00 97 GLU A O 1
ATOM 718 N N . ASP A 1 98 ? 21.328 20.988 -47.509 1.00 92.44 98 ASP A N 1
ATOM 719 C CA . ASP A 1 98 ? 21.872 20.191 -46.406 1.00 92.44 98 ASP A CA 1
ATOM 720 C C . ASP A 1 98 ? 22.047 21.013 -45.126 1.00 92.44 98 ASP A C 1
ATOM 722 O O . ASP A 1 98 ? 21.603 20.590 -44.051 1.00 92.44 98 ASP A O 1
ATOM 726 N N . ASP A 1 99 ? 22.639 22.201 -45.239 1.00 93.44 99 ASP A N 1
ATOM 727 C CA . ASP A 1 99 ? 22.821 23.129 -44.126 1.00 93.44 99 ASP A CA 1
ATOM 728 C C . ASP A 1 99 ? 21.458 23.529 -43.536 1.00 93.44 99 ASP A C 1
ATOM 730 O O . ASP A 1 99 ? 21.222 23.419 -42.327 1.00 93.44 99 ASP A O 1
ATOM 734 N N . ARG A 1 100 ? 20.502 23.904 -44.397 1.00 92.00 100 ARG A N 1
ATOM 735 C CA . ARG A 1 100 ? 19.142 24.285 -43.990 1.00 92.00 100 ARG A CA 1
ATOM 736 C C . ARG A 1 100 ? 18.411 23.136 -43.297 1.00 92.00 100 ARG A C 1
ATOM 738 O O . ARG A 1 100 ? 17.815 23.340 -42.241 1.00 92.00 100 ARG A O 1
ATOM 745 N N . LEU A 1 101 ? 18.453 21.927 -43.858 1.00 90.00 101 LEU A N 1
ATOM 746 C CA . LEU A 1 101 ? 17.830 20.732 -43.279 1.00 90.00 101 LEU A CA 1
ATOM 747 C C . LEU A 1 101 ? 18.468 20.340 -41.947 1.00 90.00 101 LEU A C 1
ATOM 749 O O . LEU A 1 101 ? 17.776 19.828 -41.065 1.00 90.00 101 LEU A O 1
ATOM 753 N N . THR A 1 102 ? 19.773 20.557 -41.796 1.00 90.50 102 THR A N 1
ATOM 754 C CA . THR A 1 102 ? 20.487 20.322 -40.538 1.00 90.50 102 THR A CA 1
ATOM 755 C C . THR A 1 102 ? 19.969 21.266 -39.456 1.00 90.50 102 THR A C 1
ATOM 757 O O . THR A 1 102 ? 19.565 20.806 -38.387 1.00 90.50 102 THR A O 1
ATOM 760 N N . VAL A 1 103 ? 19.855 22.563 -39.754 1.00 90.81 103 VAL A N 1
ATOM 761 C CA . VAL A 1 103 ? 19.303 23.551 -38.812 1.00 90.81 103 VAL A CA 1
ATOM 762 C C . VAL A 1 103 ? 17.818 23.297 -38.513 1.00 90.81 103 VAL A C 1
ATOM 764 O O . VAL A 1 103 ? 17.408 23.351 -37.354 1.00 90.81 103 VAL A O 1
ATOM 767 N N . LEU A 1 104 ? 17.005 22.941 -39.515 1.00 88.88 104 LEU A N 1
ATOM 768 C CA . LEU A 1 104 ? 15.589 22.598 -39.315 1.00 88.88 104 LEU A CA 1
ATOM 769 C C . LEU A 1 104 ? 15.402 21.369 -38.413 1.00 88.88 104 LEU A C 1
ATOM 771 O O . LEU A 1 104 ? 14.502 21.362 -37.577 1.00 88.88 104 LEU A O 1
ATOM 775 N N . ARG A 1 105 ? 16.258 20.346 -38.533 1.00 86.00 105 ARG A N 1
ATOM 776 C CA . ARG A 1 105 ? 16.230 19.182 -37.632 1.00 86.00 105 ARG A CA 1
ATOM 777 C C . ARG A 1 105 ? 16.587 19.562 -36.198 1.00 86.00 105 ARG A C 1
ATOM 779 O O . ARG A 1 105 ? 15.935 19.087 -35.271 1.00 86.00 105 ARG A O 1
ATOM 786 N N . MET A 1 106 ? 17.558 20.459 -36.014 1.00 83.81 106 MET A N 1
ATOM 787 C CA . MET A 1 106 ? 17.921 20.966 -34.687 1.00 83.81 106 MET A CA 1
ATOM 788 C C . MET A 1 106 ? 16.761 21.707 -34.006 1.00 83.81 106 MET A C 1
ATOM 790 O O . MET A 1 106 ? 16.635 21.621 -32.786 1.00 83.81 106 MET A O 1
ATOM 794 N N . LEU A 1 107 ? 15.873 22.381 -34.750 1.00 85.56 107 LEU A N 1
ATOM 795 C CA . LEU A 1 107 ? 14.744 23.116 -34.157 1.00 85.56 107 LEU A CA 1
ATOM 796 C C . LEU A 1 107 ? 13.817 22.237 -33.307 1.00 85.56 107 LEU A C 1
ATOM 798 O O . LEU A 1 107 ? 13.260 22.725 -32.324 1.00 85.56 107 LEU A O 1
ATOM 802 N N . ASN A 1 108 ? 13.646 20.963 -33.658 1.00 77.56 108 ASN A N 1
ATOM 803 C CA . ASN A 1 108 ? 12.699 20.083 -32.969 1.00 77.56 108 ASN A CA 1
ATOM 804 C C . ASN A 1 108 ? 13.230 19.539 -31.637 1.00 77.56 108 ASN A C 1
ATOM 806 O O . ASN A 1 108 ? 12.437 19.234 -30.750 1.00 77.56 108 ASN A O 1
ATOM 810 N N . SER A 1 109 ? 14.550 19.433 -31.480 1.00 77.50 109 SER A N 1
ATOM 811 C CA . SER A 1 109 ? 15.192 18.825 -30.307 1.00 77.50 109 SER A CA 1
ATOM 812 C C . SER A 1 109 ? 15.955 19.818 -29.426 1.00 77.50 109 SER A C 1
ATOM 814 O O . SER A 1 109 ? 16.472 19.429 -28.381 1.00 77.50 109 SER A O 1
ATOM 816 N N . SER A 1 110 ? 16.024 21.094 -29.818 1.00 84.75 110 SER A N 1
ATOM 817 C CA . SER A 1 110 ? 16.835 22.096 -29.123 1.00 84.75 110 SER A CA 1
ATOM 818 C C . SER A 1 110 ? 16.046 22.973 -28.147 1.00 84.75 110 SER A C 1
ATOM 820 O O . SER A 1 110 ? 14.837 23.188 -28.284 1.00 84.75 110 SER A O 1
ATOM 822 N N . GLY A 1 111 ? 16.765 23.520 -27.163 1.00 85.31 111 GLY A N 1
ATOM 823 C CA . GLY A 1 111 ? 16.248 24.515 -26.229 1.00 85.31 111 GLY A CA 1
ATOM 824 C C . GLY A 1 111 ? 15.888 25.844 -26.903 1.00 85.31 111 GLY A C 1
ATOM 825 O O . GLY A 1 111 ? 15.976 26.017 -28.121 1.00 85.31 111 GLY A O 1
ATOM 826 N N . LYS A 1 112 ? 15.384 26.795 -26.113 1.00 90.12 112 LYS A N 1
ATOM 827 C CA . LYS A 1 112 ? 14.864 28.063 -26.644 1.00 90.12 112 LYS A CA 1
ATOM 828 C C . LYS A 1 112 ? 15.970 28.897 -27.301 1.00 90.12 112 LYS A C 1
ATOM 830 O O . LYS A 1 112 ? 15.737 29.426 -28.381 1.00 90.12 112 LYS A O 1
ATOM 835 N N . GLY A 1 113 ? 17.140 29.000 -26.677 1.00 89.94 113 GLY A N 1
ATOM 836 C CA . GLY A 1 113 ? 18.261 29.790 -27.176 1.00 89.94 113 GLY A CA 1
ATOM 837 C C . GLY A 1 113 ? 18.740 29.305 -28.540 1.00 89.94 113 GLY A C 1
ATOM 838 O O . GLY A 1 113 ? 18.834 30.096 -29.478 1.00 89.94 113 GLY A O 1
ATOM 839 N N . VAL A 1 114 ? 18.984 28.000 -28.681 1.00 92.06 114 VAL A N 1
ATOM 840 C CA . VAL A 1 114 ? 19.383 27.401 -29.963 1.00 92.06 114 VAL A CA 1
ATOM 841 C C . VAL A 1 114 ? 18.274 27.537 -31.004 1.00 92.06 114 VAL A C 1
ATOM 843 O O . VAL A 1 114 ? 18.584 27.818 -32.158 1.00 92.06 114 VAL A O 1
ATOM 846 N N . ARG A 1 115 ? 16.992 27.399 -30.631 1.00 91.75 115 ARG A N 1
ATOM 847 C CA . ARG A 1 115 ? 15.875 27.593 -31.575 1.00 91.75 115 ARG A CA 1
ATOM 848 C C . ARG A 1 115 ? 15.791 29.017 -32.111 1.00 91.75 115 ARG A C 1
ATOM 850 O O . ARG A 1 115 ? 15.649 29.186 -33.318 1.00 91.75 115 ARG A O 1
ATOM 857 N N . ASP A 1 116 ? 15.903 30.019 -31.245 1.00 90.94 116 ASP A N 1
ATOM 858 C CA . ASP A 1 116 ? 15.863 31.425 -31.657 1.00 90.94 116 ASP A CA 1
ATOM 859 C C . ASP A 1 116 ? 17.057 31.753 -32.578 1.00 90.94 116 ASP A C 1
ATOM 861 O O . ASP A 1 116 ? 16.883 32.357 -33.637 1.00 90.94 116 ASP A O 1
ATOM 865 N N . ALA A 1 117 ? 18.263 31.286 -32.227 1.00 91.44 117 ALA A N 1
ATOM 866 C CA . ALA A 1 117 ? 19.464 31.469 -33.046 1.00 91.44 117 ALA A CA 1
ATOM 867 C C . ALA A 1 117 ? 19.380 30.734 -34.399 1.00 91.44 117 ALA A C 1
ATOM 869 O O . ALA A 1 117 ? 19.766 31.285 -35.428 1.00 91.44 117 ALA A O 1
ATOM 870 N N . ALA A 1 118 ? 18.823 29.520 -34.416 1.00 91.56 118 ALA A N 1
ATOM 871 C CA . ALA A 1 118 ? 18.579 28.744 -35.629 1.00 91.56 118 ALA A CA 1
ATOM 872 C C . ALA A 1 118 ? 17.555 29.420 -36.558 1.00 91.56 118 ALA A C 1
ATOM 874 O O . ALA A 1 118 ? 17.752 29.449 -37.771 1.00 91.56 118 ALA A O 1
ATOM 875 N N . GLN A 1 119 ? 16.476 29.996 -36.014 1.00 91.69 119 GLN A N 1
ATOM 876 C CA . GLN A 1 119 ? 15.487 30.745 -36.801 1.00 91.69 119 GLN A CA 1
ATOM 877 C C . GLN A 1 119 ? 16.097 31.980 -37.470 1.00 91.69 119 GLN A C 1
ATOM 879 O O . GLN A 1 119 ? 15.782 32.264 -38.626 1.00 91.69 119 GLN A O 1
ATOM 884 N N . GLU A 1 120 ? 16.983 32.691 -36.771 1.00 91.94 120 GLU A N 1
ATOM 885 C CA . GLU A 1 120 ? 17.721 33.816 -37.347 1.00 91.94 120 GLU A CA 1
ATOM 886 C C . GLU A 1 120 ? 18.680 33.352 -38.453 1.00 91.94 120 GLU A C 1
ATOM 888 O O . GLU A 1 120 ? 18.712 33.941 -39.534 1.00 91.94 120 GLU A O 1
ATOM 893 N N . ALA A 1 121 ? 19.399 32.250 -38.218 1.00 93.00 121 ALA A N 1
ATOM 894 C CA . ALA A 1 121 ? 20.357 31.686 -39.165 1.00 93.00 121 ALA A CA 1
ATOM 895 C C . ALA A 1 121 ? 19.712 31.219 -40.484 1.00 93.00 121 ALA A C 1
ATOM 897 O O . ALA A 1 121 ? 20.319 31.348 -41.544 1.00 93.00 121 ALA A O 1
ATOM 898 N N . LEU A 1 122 ? 18.461 30.740 -40.451 1.00 93.62 122 LEU A N 1
ATOM 899 C CA . LEU A 1 122 ? 17.723 30.247 -41.627 1.00 93.62 122 LEU A CA 1
ATOM 900 C C . LEU A 1 122 ? 17.331 31.332 -42.650 1.00 93.62 122 LEU A C 1
ATOM 902 O O . LEU A 1 122 ? 16.766 31.003 -43.700 1.00 93.62 122 LEU A O 1
ATOM 906 N N . LYS A 1 123 ? 17.594 32.614 -42.361 1.00 92.12 123 LYS A N 1
ATOM 907 C CA . LYS A 1 123 ? 17.262 33.734 -43.253 1.00 92.12 123 LYS A CA 1
ATOM 908 C C . LYS A 1 123 ? 18.147 33.798 -44.495 1.00 92.12 123 LYS A C 1
ATOM 910 O O . LYS A 1 123 ? 17.658 34.211 -45.544 1.00 92.12 123 LYS A O 1
ATOM 915 N N . THR A 1 124 ? 19.415 33.395 -44.395 1.00 93.19 124 THR A N 1
ATOM 916 C CA . THR A 1 124 ? 20.351 33.370 -45.530 1.00 93.19 124 THR A CA 1
ATOM 917 C C . THR A 1 124 ? 21.262 32.137 -45.484 1.00 93.19 124 THR A C 1
ATOM 919 O O . THR A 1 124 ? 21.554 31.631 -44.394 1.00 93.19 124 THR A O 1
ATOM 922 N N . PRO A 1 125 ? 21.746 31.640 -46.640 1.00 91.00 125 PRO A N 1
ATOM 923 C CA . PRO A 1 125 ? 22.699 30.529 -46.681 1.00 91.00 125 PRO A CA 1
ATOM 924 C C . PRO A 1 125 ? 23.992 30.797 -45.899 1.00 91.00 125 PRO A C 1
ATOM 926 O O . PRO A 1 125 ? 24.507 29.915 -45.213 1.00 91.00 125 PRO A O 1
ATOM 929 N N . GLU A 1 126 ? 24.510 32.025 -45.956 1.00 90.50 126 GLU A N 1
ATOM 930 C CA . GLU A 1 126 ? 25.731 32.432 -45.253 1.00 90.50 126 GLU A CA 1
ATOM 931 C C . GLU A 1 126 ? 25.552 32.365 -43.734 1.00 90.50 126 GLU A C 1
ATOM 933 O O . GLU A 1 126 ? 26.396 31.788 -43.047 1.00 90.50 126 GLU A O 1
ATOM 938 N N . ALA A 1 127 ? 24.428 32.879 -43.220 1.00 92.38 127 ALA A N 1
ATOM 939 C CA . ALA A 1 127 ? 24.117 32.836 -41.793 1.00 92.38 127 ALA A CA 1
ATOM 940 C C . ALA A 1 127 ? 23.884 31.397 -41.305 1.00 92.38 127 ALA A C 1
ATOM 942 O O . ALA A 1 127 ? 24.287 31.048 -40.195 1.00 92.38 127 ALA A O 1
ATOM 943 N N . THR A 1 128 ? 23.300 30.535 -42.148 1.00 93.56 128 THR A N 1
ATOM 944 C CA . THR A 1 128 ? 23.125 29.105 -41.846 1.00 93.56 128 THR A CA 1
ATOM 945 C C . THR A 1 128 ? 24.485 28.416 -41.672 1.00 93.56 128 THR A C 1
ATOM 947 O O . THR A 1 128 ? 24.703 27.729 -40.672 1.00 93.56 128 THR A O 1
ATOM 950 N N . ARG A 1 129 ? 25.434 28.650 -42.590 1.00 90.88 129 ARG A N 1
ATOM 951 C CA . ARG A 1 129 ? 26.798 28.095 -42.508 1.00 90.88 129 ARG A CA 1
ATOM 952 C C . ARG A 1 129 ? 27.566 28.593 -41.288 1.00 90.88 129 ARG A C 1
ATOM 954 O O . ARG A 1 129 ? 28.190 27.799 -40.589 1.00 90.88 129 ARG A O 1
ATOM 961 N N . GLU A 1 130 ? 27.512 29.893 -41.010 1.00 92.06 130 GLU A N 1
ATOM 962 C CA . GLU A 1 130 ? 28.184 30.484 -39.847 1.00 92.06 130 GLU A CA 1
ATOM 963 C C . GLU A 1 130 ? 27.634 29.920 -38.524 1.00 92.06 130 GLU A C 1
ATOM 965 O O . GLU A 1 130 ? 28.395 29.575 -37.607 1.00 92.06 130 GLU A O 1
ATOM 970 N N . PHE A 1 131 ? 26.313 29.739 -38.452 1.00 93.69 131 PHE A N 1
ATOM 971 C CA . PHE A 1 131 ? 25.651 29.109 -37.317 1.00 93.69 131 PHE A CA 1
ATOM 972 C C . PHE A 1 131 ? 26.128 27.669 -37.095 1.00 93.69 131 PHE A C 1
ATOM 974 O O . PHE A 1 131 ? 26.539 27.334 -35.981 1.00 93.69 131 PHE A O 1
ATOM 981 N N . LEU A 1 132 ? 26.142 26.846 -38.148 1.00 91.38 132 LEU A N 1
ATOM 982 C CA . LEU A 1 132 ? 26.611 25.458 -38.080 1.00 91.38 132 LEU A CA 1
ATOM 983 C C . LEU A 1 132 ? 28.099 25.357 -37.716 1.00 91.38 132 LEU A C 1
ATOM 985 O O . LEU A 1 132 ? 28.485 24.475 -36.950 1.00 91.38 132 LEU A O 1
ATOM 989 N N . ALA A 1 133 ? 28.935 26.272 -38.215 1.00 90.75 133 ALA A N 1
ATOM 990 C CA . ALA A 1 133 ? 30.371 26.261 -37.950 1.00 90.75 133 ALA A CA 1
ATOM 991 C C . ALA A 1 133 ? 30.715 26.598 -36.488 1.00 90.75 133 ALA A C 1
ATOM 993 O O . ALA A 1 133 ? 31.621 26.000 -35.900 1.00 90.75 133 ALA A O 1
ATOM 994 N N . SER A 1 134 ? 30.026 27.576 -35.888 1.00 87.62 134 SER A N 1
ATOM 995 C CA . SER A 1 134 ? 30.352 28.025 -34.524 1.00 87.62 134 SER A CA 1
ATOM 996 C C . SER A 1 134 ? 29.212 28.686 -33.743 1.00 87.62 134 SER A C 1
ATOM 998 O O . SER A 1 134 ? 29.258 28.685 -32.508 1.00 87.62 134 SER A O 1
ATOM 1000 N N . GLY A 1 135 ? 28.179 29.202 -34.417 1.00 89.31 135 GLY A N 1
ATOM 1001 C CA . GLY A 1 135 ? 27.089 29.957 -33.787 1.00 89.31 135 GLY A CA 1
ATOM 1002 C C . GLY A 1 135 ? 26.203 29.157 -32.824 1.00 89.31 135 GLY A C 1
ATOM 1003 O O . GLY A 1 135 ? 25.548 29.763 -31.981 1.00 89.31 135 GLY A O 1
ATOM 1004 N N . ILE A 1 136 ? 26.224 27.819 -32.870 1.00 88.69 136 ILE A N 1
ATOM 1005 C CA . ILE A 1 136 ? 25.469 26.948 -31.945 1.00 88.69 136 ILE A CA 1
ATOM 1006 C C . ILE A 1 136 ? 26.015 26.993 -30.509 1.00 88.69 136 ILE A C 1
ATOM 1008 O O . ILE A 1 136 ? 25.254 26.856 -29.551 1.00 88.69 136 ILE A O 1
ATOM 1012 N N . ARG A 1 137 ? 27.332 27.178 -30.333 1.00 87.00 137 ARG A N 1
ATOM 1013 C CA . ARG A 1 137 ? 28.017 26.887 -29.057 1.00 87.00 137 ARG A CA 1
ATOM 1014 C C . ARG A 1 137 ? 27.467 27.692 -27.881 1.00 87.00 137 ARG A C 1
ATOM 1016 O O . ARG A 1 137 ? 27.199 27.129 -26.824 1.00 87.00 137 ARG A O 1
ATOM 1023 N N . LYS A 1 138 ? 27.300 29.003 -28.063 1.00 87.69 138 LYS A N 1
ATOM 1024 C CA . LYS A 1 138 ? 26.823 29.897 -27.002 1.00 87.69 138 LYS A CA 1
ATOM 1025 C C . LYS A 1 138 ? 25.333 29.681 -26.685 1.00 87.69 138 LYS A C 1
ATOM 1027 O O . LYS A 1 138 ? 25.046 29.415 -25.522 1.00 87.69 138 LYS A O 1
ATOM 1032 N N . PRO A 1 139 ? 24.406 29.701 -27.664 1.00 90.88 139 PRO A N 1
ATOM 1033 C CA . PRO A 1 139 ? 22.997 29.404 -27.408 1.00 90.88 139 PRO A CA 1
ATOM 1034 C C . PRO A 1 139 ? 22.766 28.039 -26.749 1.00 90.88 139 PRO A C 1
ATOM 1036 O O . PRO A 1 139 ? 21.919 27.923 -25.868 1.00 90.88 139 PRO A O 1
ATOM 1039 N N . PHE A 1 140 ? 23.541 27.018 -27.128 1.00 89.25 140 PHE A N 1
ATOM 1040 C CA . PHE A 1 140 ? 23.459 25.694 -26.511 1.00 89.25 140 PHE A CA 1
ATOM 1041 C C . PHE A 1 140 ? 23.930 25.705 -25.054 1.00 89.25 140 PHE A C 1
ATOM 1043 O O . PHE A 1 140 ? 23.248 25.160 -24.190 1.00 89.25 140 PHE A O 1
ATOM 1050 N N . ALA A 1 141 ? 25.048 26.373 -24.755 1.00 88.06 141 ALA A N 1
ATOM 1051 C CA . ALA A 1 141 ? 25.514 26.538 -23.379 1.00 88.06 141 ALA A CA 1
ATOM 1052 C C . ALA A 1 141 ? 24.512 27.331 -22.517 1.00 88.06 141 ALA A C 1
ATOM 1054 O O . ALA A 1 141 ? 24.305 26.995 -21.351 1.00 88.06 141 ALA A O 1
ATOM 1055 N N . ASP A 1 142 ? 23.860 28.349 -23.085 1.00 90.12 142 ASP A N 1
ATOM 1056 C CA . ASP A 1 142 ? 22.809 29.115 -22.408 1.00 90.12 142 ASP A CA 1
ATOM 1057 C C . ASP A 1 142 ? 21.580 28.232 -22.118 1.00 90.12 142 ASP A C 1
ATOM 1059 O O . ASP A 1 142 ? 21.069 28.232 -20.996 1.00 90.12 142 ASP A O 1
ATOM 1063 N N . ASP A 1 143 ? 21.152 27.405 -23.077 1.00 92.31 143 ASP A N 1
ATOM 1064 C CA . ASP A 1 143 ? 20.074 26.428 -22.876 1.00 92.31 143 ASP A CA 1
ATOM 1065 C C . ASP A 1 143 ? 20.432 25.375 -21.815 1.00 92.31 143 ASP A C 1
ATOM 1067 O O . ASP A 1 143 ? 19.600 25.045 -20.967 1.00 92.31 143 ASP A O 1
ATOM 1071 N N . GLN A 1 144 ? 21.674 24.881 -21.799 1.00 93.12 144 GLN A N 1
ATOM 1072 C CA . GLN A 1 144 ? 22.148 23.962 -20.761 1.00 93.12 144 GLN A CA 1
ATOM 1073 C C . GLN A 1 144 ? 22.158 24.620 -19.379 1.00 93.12 144 GLN A C 1
ATOM 1075 O O . GLN A 1 144 ? 21.731 23.992 -18.412 1.00 93.12 144 GLN A O 1
ATOM 1080 N N . ARG A 1 145 ? 22.585 25.886 -19.267 1.00 94.06 145 ARG A N 1
ATOM 1081 C CA . ARG A 1 145 ? 22.495 26.653 -18.012 1.00 94.06 145 ARG A CA 1
ATOM 1082 C C . ARG A 1 145 ? 21.050 26.762 -17.532 1.00 94.06 145 ARG A C 1
ATOM 1084 O O . ARG A 1 145 ? 20.791 26.553 -16.350 1.00 94.06 145 ARG A O 1
ATOM 1091 N N . VAL A 1 146 ? 20.106 27.035 -18.435 1.00 93.31 146 VAL A N 1
ATOM 1092 C CA . VAL A 1 146 ? 18.672 27.062 -18.106 1.00 93.31 146 VAL A CA 1
ATOM 1093 C C . VAL A 1 146 ? 18.185 25.687 -17.644 1.00 93.31 146 VAL A C 1
ATOM 1095 O O . VAL A 1 146 ? 17.488 25.609 -16.635 1.00 93.31 146 VAL A O 1
ATOM 1098 N N . ALA A 1 147 ? 18.571 24.606 -18.322 1.00 93.50 147 ALA A N 1
ATOM 1099 C CA . ALA A 1 147 ? 18.208 23.246 -17.925 1.00 93.50 147 ALA A CA 1
ATOM 1100 C C . ALA A 1 147 ? 18.788 22.866 -16.550 1.00 93.50 147 ALA A C 1
ATOM 1102 O O . ALA A 1 147 ? 18.091 22.266 -15.735 1.00 93.50 147 ALA A O 1
ATOM 1103 N N . VAL A 1 148 ? 20.029 23.267 -16.251 1.00 95.56 148 VAL A N 1
ATOM 1104 C CA . VAL A 1 148 ? 20.642 23.083 -14.924 1.00 95.56 148 VAL A CA 1
ATOM 1105 C C . VAL A 1 148 ? 19.865 23.860 -13.865 1.00 95.56 148 VAL A C 1
ATOM 1107 O O . VAL A 1 148 ? 19.516 23.293 -12.835 1.00 95.56 148 VAL A O 1
ATOM 1110 N N . LEU A 1 149 ? 19.522 25.125 -14.127 1.00 95.12 149 LEU A N 1
ATOM 1111 C CA . LEU A 1 149 ? 18.716 25.936 -13.209 1.00 95.12 149 LEU A CA 1
ATOM 1112 C C . LEU A 1 149 ? 17.324 25.334 -12.966 1.00 95.12 149 LEU A C 1
ATOM 1114 O O . LEU A 1 149 ? 16.832 25.379 -11.841 1.00 95.12 149 LEU A O 1
ATOM 1118 N N . GLN A 1 150 ? 16.700 24.744 -13.988 1.00 93.44 150 GLN A N 1
ATOM 1119 C CA . GLN A 1 150 ? 15.431 24.024 -13.845 1.00 93.44 150 GLN A CA 1
ATOM 1120 C C . GLN A 1 150 ? 15.590 22.778 -12.968 1.00 93.44 150 GLN A C 1
ATOM 1122 O O . GLN A 1 150 ? 14.844 22.617 -12.005 1.00 93.44 150 GLN A O 1
ATOM 1127 N N . ALA A 1 151 ? 16.607 21.952 -13.226 1.00 93.62 151 ALA A N 1
ATOM 1128 C CA . ALA A 1 151 ? 16.905 20.787 -12.396 1.00 93.62 151 ALA A CA 1
ATOM 1129 C C . ALA A 1 151 ? 17.210 21.175 -10.936 1.00 93.62 151 ALA A C 1
ATOM 1131 O O . ALA A 1 151 ? 16.746 20.518 -10.011 1.00 93.62 151 ALA A O 1
ATOM 1132 N N . MET A 1 152 ? 17.930 22.277 -10.706 1.00 96.00 152 MET A N 1
ATOM 1133 C CA . MET A 1 152 ? 18.177 22.816 -9.363 1.00 96.00 152 MET A CA 1
ATOM 1134 C C . MET A 1 152 ? 16.907 23.337 -8.687 1.00 96.00 152 MET A C 1
ATOM 1136 O O . MET A 1 152 ? 16.795 23.264 -7.465 1.00 96.00 152 MET A O 1
ATOM 1140 N N . ASN A 1 153 ? 15.970 23.905 -9.447 1.00 94.19 153 ASN A N 1
ATOM 1141 C CA . ASN A 1 153 ? 14.704 24.387 -8.904 1.00 94.19 153 ASN A CA 1
ATOM 1142 C C . ASN A 1 153 ? 13.829 23.231 -8.403 1.00 94.19 153 ASN A C 1
ATOM 1144 O O . ASN A 1 153 ? 13.216 23.348 -7.341 1.00 94.19 153 ASN A O 1
ATOM 1148 N N . ASP A 1 154 ? 13.808 22.131 -9.152 1.00 88.81 154 ASP A N 1
ATOM 1149 C CA . ASP A 1 154 ? 12.994 20.954 -8.844 1.00 88.81 154 ASP A CA 1
ATOM 1150 C C . ASP A 1 154 ? 13.692 20.011 -7.845 1.00 88.81 154 ASP A C 1
ATOM 1152 O O . ASP A 1 154 ? 13.033 19.278 -7.107 1.00 88.81 154 ASP A O 1
ATOM 1156 N N . GLY A 1 155 ? 15.025 20.054 -7.794 1.00 85.94 155 GLY A N 1
ATOM 1157 C CA . GLY A 1 155 ? 15.856 19.240 -6.917 1.00 85.94 155 GLY A CA 1
ATOM 1158 C C . GLY A 1 155 ? 15.968 19.754 -5.479 1.00 85.94 155 GLY A C 1
ATOM 1159 O O . GLY A 1 155 ? 15.726 20.926 -5.161 1.00 85.94 155 GLY A O 1
ATOM 1160 N N . ALA A 1 156 ? 16.383 18.858 -4.585 1.00 92.69 156 ALA A N 1
ATOM 1161 C CA . ALA A 1 156 ? 16.668 19.189 -3.196 1.00 92.69 156 ALA A CA 1
ATOM 1162 C C . ALA A 1 156 ? 18.140 19.619 -3.022 1.00 92.69 156 ALA A C 1
ATOM 1164 O O . ALA A 1 156 ? 18.718 20.273 -3.894 1.00 92.69 156 ALA A O 1
ATOM 1165 N N . LYS A 1 157 ? 18.714 19.414 -1.834 1.00 95.44 157 LYS A N 1
ATOM 1166 C CA . LYS A 1 157 ? 19.962 20.072 -1.433 1.00 95.44 157 LYS A CA 1
ATOM 1167 C C . LYS A 1 157 ? 21.147 19.580 -2.265 1.00 95.44 157 LYS A C 1
ATOM 1169 O O . LYS A 1 157 ? 21.888 20.412 -2.783 1.00 95.44 157 LYS A O 1
ATOM 1174 N N . ALA A 1 158 ? 21.310 18.268 -2.410 1.00 95.75 158 ALA A N 1
ATOM 1175 C CA . ALA A 1 158 ? 22.427 17.691 -3.145 1.00 95.75 158 ALA A CA 1
ATOM 1176 C C . ALA A 1 158 ? 22.354 18.062 -4.633 1.00 95.75 158 ALA A C 1
ATOM 1178 O O . ALA A 1 158 ? 23.370 18.433 -5.224 1.00 95.75 158 ALA A O 1
ATOM 1179 N N . VAL A 1 159 ? 21.159 18.038 -5.243 1.00 97.06 159 VAL A N 1
ATOM 1180 C CA . VAL A 1 159 ? 20.982 18.465 -6.646 1.00 97.06 159 VAL A CA 1
ATOM 1181 C C . VAL A 1 159 ? 21.320 19.948 -6.819 1.00 97.06 159 VAL A C 1
ATOM 1183 O O . VAL A 1 159 ? 21.995 20.307 -7.784 1.00 97.06 159 VAL A O 1
ATOM 1186 N N . LYS A 1 160 ? 20.923 20.810 -5.872 1.00 96.88 160 LYS A N 1
ATOM 1187 C CA . LYS A 1 160 ? 21.281 22.238 -5.880 1.00 96.88 160 LYS A CA 1
ATOM 1188 C C . LYS A 1 160 ? 22.783 22.462 -5.757 1.00 96.88 160 LYS A C 1
ATOM 1190 O O . LYS A 1 160 ? 23.326 23.260 -6.509 1.00 96.88 160 LYS A O 1
ATOM 1195 N N . GLU A 1 161 ? 23.461 21.759 -4.856 1.00 96.94 161 GLU A N 1
ATOM 1196 C CA . GLU A 1 161 ? 24.915 21.870 -4.686 1.00 96.94 161 GLU A CA 1
ATOM 1197 C C . GLU A 1 161 ? 25.672 21.375 -5.927 1.00 96.94 161 GLU A C 1
ATOM 1199 O O . GLU A 1 161 ? 26.578 22.052 -6.417 1.00 96.94 161 GLU A O 1
ATOM 1204 N N . ALA A 1 162 ? 25.268 20.231 -6.487 1.00 96.44 162 ALA A N 1
ATOM 1205 C CA . ALA A 1 162 ? 25.863 19.685 -7.703 1.00 96.44 162 ALA A CA 1
ATOM 1206 C C . ALA A 1 162 ? 25.608 20.578 -8.930 1.00 96.44 162 ALA A C 1
ATOM 1208 O O . ALA A 1 162 ? 26.516 20.786 -9.737 1.00 96.44 162 ALA A O 1
ATOM 1209 N N . GLY A 1 163 ? 24.402 21.139 -9.053 1.00 96.69 163 GLY A N 1
ATOM 1210 C CA . GLY A 1 163 ? 24.052 22.076 -10.118 1.00 96.69 163 GLY A CA 1
ATOM 1211 C C . GLY A 1 163 ? 24.787 23.408 -9.980 1.00 96.69 163 GLY A C 1
ATOM 1212 O O . GLY A 1 163 ? 25.332 23.903 -10.963 1.00 96.69 163 GLY A O 1
ATOM 1213 N N . GLN A 1 164 ? 24.904 23.947 -8.760 1.00 97.31 164 GLN A N 1
ATOM 1214 C CA . GLN A 1 164 ? 25.671 25.166 -8.499 1.00 97.31 164 GLN A CA 1
ATOM 1215 C C . GLN A 1 164 ? 27.141 24.974 -8.869 1.00 97.31 164 GLN A C 1
ATOM 1217 O O . GLN A 1 164 ? 27.701 25.805 -9.573 1.00 97.31 164 GLN A O 1
ATOM 1222 N N . LYS A 1 165 ? 27.740 23.835 -8.498 1.00 97.12 165 LYS A N 1
ATOM 1223 C CA . LYS A 1 165 ? 29.110 23.496 -8.900 1.00 97.12 165 LYS A CA 1
ATOM 1224 C C . LYS A 1 165 ? 29.276 23.470 -10.424 1.00 97.12 165 LYS A C 1
ATOM 1226 O O . LYS A 1 165 ? 30.290 23.941 -10.930 1.00 97.12 165 LYS A O 1
ATOM 1231 N N . ALA A 1 166 ? 28.293 22.939 -11.155 1.00 96.38 166 ALA A N 1
ATOM 1232 C CA . ALA A 1 166 ? 28.312 22.939 -12.617 1.00 96.38 166 ALA A CA 1
ATOM 1233 C C . ALA A 1 166 ? 28.164 24.354 -13.210 1.00 96.38 166 ALA A C 1
ATOM 1235 O O . ALA A 1 166 ? 28.806 24.668 -14.211 1.00 96.38 166 ALA A O 1
ATOM 1236 N N . LEU A 1 167 ? 27.355 25.223 -12.593 1.00 96.31 167 LEU A N 1
ATOM 1237 C CA . LEU A 1 167 ? 27.194 26.621 -13.008 1.00 96.31 167 LEU A CA 1
ATOM 1238 C C . LEU A 1 167 ? 28.432 27.480 -12.718 1.00 96.31 167 LEU A C 1
ATOM 1240 O O . LEU A 1 167 ? 28.771 28.322 -13.554 1.00 96.31 167 LEU A O 1
ATOM 1244 N N . ASP A 1 168 ? 29.077 27.262 -11.568 1.00 96.19 168 ASP A N 1
ATOM 1245 C CA . ASP A 1 168 ? 30.294 27.958 -11.131 1.00 96.19 168 ASP A CA 1
ATOM 1246 C C . ASP A 1 168 ? 31.488 27.615 -12.028 1.00 96.19 168 ASP A C 1
ATOM 1248 O O . ASP A 1 168 ? 32.253 28.501 -12.401 1.00 96.19 168 ASP A O 1
ATOM 1252 N N . ASP A 1 169 ? 31.625 26.340 -12.408 1.00 95.38 169 ASP A N 1
ATOM 1253 C CA . ASP A 1 169 ? 32.588 25.902 -13.424 1.00 95.38 169 ASP A CA 1
ATOM 1254 C C . ASP A 1 169 ? 32.238 26.511 -14.791 1.00 95.38 169 ASP A C 1
ATOM 1256 O O . ASP A 1 169 ? 33.069 27.117 -15.469 1.00 95.38 169 ASP A O 1
ATOM 1260 N N . GLY A 1 170 ? 30.963 26.410 -15.175 1.00 87.50 170 GLY A N 1
ATOM 1261 C CA . GLY A 1 170 ? 30.401 27.113 -16.317 1.00 87.50 170 GLY A CA 1
ATOM 1262 C C . GLY A 1 170 ? 30.838 26.602 -17.691 1.00 87.50 170 GLY A C 1
ATOM 1263 O O . GLY A 1 170 ? 30.367 27.165 -18.689 1.00 87.50 170 GLY A O 1
ATOM 1264 N N . SER A 1 171 ? 31.691 25.572 -17.754 1.00 90.88 171 SER A N 1
ATOM 1265 C CA . SER A 1 171 ? 32.077 24.885 -18.988 1.00 90.88 171 SER A CA 1
ATOM 1266 C C . SER A 1 171 ? 30.943 24.012 -19.540 1.00 90.88 171 SER A C 1
ATOM 1268 O O . SER A 1 171 ? 30.101 23.501 -18.799 1.00 90.88 171 SER A O 1
ATOM 1270 N N . ALA A 1 172 ? 30.919 23.816 -20.864 1.00 86.38 172 ALA A N 1
ATOM 1271 C CA . ALA A 1 172 ? 29.913 22.974 -21.518 1.00 86.38 172 ALA A CA 1
ATOM 1272 C C . ALA A 1 172 ? 29.957 21.520 -21.010 1.00 86.38 172 ALA A C 1
ATOM 1274 O O . ALA A 1 172 ? 28.908 20.909 -20.805 1.00 86.38 172 ALA A O 1
ATOM 1275 N N . ASP A 1 173 ? 31.157 20.998 -20.737 1.00 88.69 173 ASP A N 1
ATOM 1276 C CA . ASP A 1 173 ? 31.351 19.642 -20.219 1.00 88.69 173 ASP A CA 1
ATOM 1277 C C . ASP A 1 173 ? 30.810 19.489 -18.791 1.00 88.69 173 ASP A C 1
ATOM 1279 O O . ASP A 1 173 ? 30.165 18.484 -18.487 1.00 88.69 173 ASP A O 1
ATOM 1283 N N . ALA A 1 174 ? 30.996 20.490 -17.920 1.00 93.75 174 ALA A N 1
ATOM 1284 C CA . ALA A 1 174 ? 30.453 20.461 -16.561 1.00 93.75 174 ALA A CA 1
ATOM 1285 C C . ALA A 1 174 ? 28.915 20.489 -16.555 1.00 93.75 174 ALA A C 1
ATOM 1287 O O . ALA A 1 174 ? 28.281 19.695 -15.852 1.00 93.75 174 ALA A O 1
ATOM 1288 N N . LEU A 1 175 ? 28.307 21.354 -17.375 1.00 94.25 175 LEU A N 1
ATOM 1289 C CA . LEU A 1 175 ? 26.850 21.444 -17.512 1.00 94.25 175 LEU A CA 1
ATOM 1290 C C . LEU A 1 175 ? 26.266 20.151 -18.104 1.00 94.25 175 LEU A C 1
ATOM 1292 O O . LEU A 1 175 ? 25.299 19.605 -17.568 1.00 94.25 175 LEU A O 1
ATOM 1296 N N . ALA A 1 176 ? 26.880 19.623 -19.168 1.00 91.19 176 ALA A N 1
ATOM 1297 C CA . ALA A 1 176 ? 26.475 18.364 -19.789 1.00 91.19 176 ALA A CA 1
ATOM 1298 C C . ALA A 1 176 ? 26.621 17.180 -18.824 1.00 91.19 176 ALA A C 1
ATOM 1300 O O . ALA A 1 176 ? 25.703 16.372 -18.698 1.00 91.19 176 ALA A O 1
ATOM 1301 N N . GLY A 1 177 ? 27.742 17.089 -18.103 1.00 94.94 177 GLY A N 1
ATOM 1302 C CA . GLY A 1 177 ? 28.002 16.023 -17.137 1.00 94.94 177 GLY A CA 1
ATOM 1303 C C . GLY A 1 177 ? 26.993 16.009 -15.987 1.00 94.94 177 GLY A C 1
ATOM 1304 O O . GLY A 1 177 ? 26.518 14.935 -15.589 1.00 94.94 177 GLY A O 1
ATOM 1305 N N . PHE A 1 178 ? 26.607 17.191 -15.494 1.00 96.69 178 PHE A N 1
ATOM 1306 C CA . PHE A 1 178 ? 25.535 17.327 -14.512 1.00 96.69 178 PHE A CA 1
ATOM 1307 C C . PHE A 1 178 ? 24.192 16.846 -15.072 1.00 96.69 178 PHE A C 1
ATOM 1309 O O . PHE A 1 178 ? 23.577 15.967 -14.469 1.00 96.69 178 PHE A O 1
ATOM 1316 N N . LEU A 1 179 ? 23.769 17.347 -16.235 1.00 94.56 179 LEU A N 1
ATOM 1317 C CA . LEU A 1 179 ? 22.484 16.981 -16.843 1.00 94.56 179 LEU A CA 1
ATOM 1318 C C . LEU A 1 179 ? 22.409 15.493 -17.215 1.00 94.56 179 LEU A C 1
ATOM 1320 O O . LEU A 1 179 ? 21.380 14.855 -17.016 1.00 94.56 179 LEU A O 1
ATOM 1324 N N . ALA A 1 180 ? 23.494 14.909 -17.716 1.00 93.62 180 ALA A N 1
ATOM 1325 C CA . ALA A 1 180 ? 23.501 13.514 -18.141 1.00 93.62 180 ALA A CA 1
ATOM 1326 C C . ALA A 1 180 ? 23.523 12.531 -16.961 1.00 93.62 180 ALA A C 1
ATOM 1328 O O . ALA A 1 180 ? 22.927 11.460 -17.035 1.00 93.62 180 ALA A O 1
ATOM 1329 N N . SER A 1 181 ? 24.231 12.856 -15.871 1.00 93.00 181 SER A N 1
ATOM 1330 C CA . SER A 1 181 ? 24.445 11.890 -14.782 1.00 93.00 181 SER A CA 1
ATOM 1331 C C . SER A 1 181 ? 24.546 12.490 -13.381 1.00 93.00 181 SER A C 1
ATOM 1333 O O . SER A 1 181 ? 24.124 11.846 -12.416 1.00 93.00 181 SER A O 1
ATOM 1335 N N . GLY A 1 182 ? 25.100 13.699 -13.243 1.00 94.25 182 GLY A N 1
ATOM 1336 C CA . GLY A 1 182 ? 25.329 14.332 -11.944 1.00 94.25 182 GLY A CA 1
ATOM 1337 C C . GLY A 1 182 ? 24.035 14.582 -11.174 1.00 94.25 182 GLY A C 1
ATOM 1338 O O . GLY A 1 182 ? 23.960 14.224 -10.000 1.00 94.25 182 GLY A O 1
ATOM 1339 N N . GLN A 1 183 ? 22.996 15.088 -11.846 1.00 93.31 183 GLN A N 1
ATOM 1340 C CA . GLN A 1 183 ? 21.695 15.352 -11.232 1.00 93.31 183 GLN A CA 1
ATOM 1341 C C . GLN A 1 183 ? 21.053 14.080 -10.669 1.00 93.31 183 GLN A C 1
ATOM 1343 O O . GLN A 1 183 ? 20.536 14.102 -9.563 1.00 93.31 183 GLN A O 1
ATOM 1348 N N . TYR A 1 184 ? 21.161 12.941 -11.360 1.00 93.06 184 TYR A N 1
ATOM 1349 C CA . TYR A 1 184 ? 20.570 11.680 -10.902 1.00 93.06 184 TYR A CA 1
ATOM 1350 C C . TYR A 1 184 ? 21.351 11.060 -9.739 1.00 93.06 184 TYR A C 1
ATOM 1352 O O . TYR A 1 184 ? 20.767 10.457 -8.844 1.00 93.06 184 TYR A O 1
ATOM 1360 N N . LYS A 1 185 ? 22.683 11.214 -9.718 1.00 93.06 185 LYS A N 1
ATOM 1361 C CA . LYS A 1 185 ? 23.504 10.818 -8.561 1.00 93.06 185 LYS A CA 1
ATOM 1362 C C . LYS A 1 185 ? 23.149 11.645 -7.328 1.00 93.06 185 LYS A C 1
ATOM 1364 O O . LYS A 1 185 ? 22.959 11.064 -6.267 1.00 93.06 185 LYS A O 1
ATOM 1369 N N . ALA A 1 186 ? 23.028 12.957 -7.498 1.00 94.50 186 ALA A N 1
ATOM 1370 C CA . ALA A 1 186 ? 22.650 13.869 -6.431 1.00 94.50 186 ALA A CA 1
ATOM 1371 C C . ALA A 1 186 ? 21.203 13.638 -5.960 1.00 94.50 186 ALA A C 1
ATOM 1373 O O . ALA A 1 186 ? 20.954 13.594 -4.761 1.00 94.50 186 ALA A O 1
ATOM 1374 N N . GLN A 1 187 ? 20.268 13.373 -6.878 1.00 93.81 187 GLN A N 1
ATOM 1375 C CA . GLN A 1 187 ? 18.884 13.039 -6.537 1.00 93.81 187 GLN A CA 1
ATOM 1376 C C . GLN A 1 187 ? 18.808 11.780 -5.670 1.00 93.81 187 GLN A C 1
ATOM 1378 O O . GLN A 1 187 ? 18.081 11.767 -4.690 1.00 93.81 187 GLN A O 1
ATOM 1383 N N . ARG A 1 188 ? 19.609 10.745 -5.960 1.00 92.69 188 ARG A N 1
ATOM 1384 C CA . ARG A 1 188 ? 19.671 9.544 -5.107 1.00 92.69 188 ARG A CA 1
ATOM 1385 C C . ARG A 1 188 ? 20.139 9.843 -3.684 1.00 92.69 188 ARG A C 1
ATOM 1387 O O . ARG A 1 188 ? 19.707 9.175 -2.748 1.00 92.69 188 ARG A O 1
ATOM 1394 N N . GLU A 1 189 ? 21.037 10.809 -3.513 1.00 94.06 189 GLU A N 1
ATOM 1395 C CA . GLU A 1 189 ? 21.461 11.257 -2.187 1.00 94.06 189 GLU A CA 1
ATOM 1396 C C . GLU A 1 189 ? 20.332 12.006 -1.476 1.00 94.06 189 GLU A C 1
ATOM 1398 O O . GLU A 1 189 ? 20.019 11.686 -0.328 1.00 94.06 189 GLU A O 1
ATOM 1403 N N . ASP A 1 190 ? 19.668 12.925 -2.178 1.00 95.50 190 ASP A N 1
ATOM 1404 C CA . ASP A 1 190 ? 18.495 13.638 -1.672 1.00 95.50 190 ASP A CA 1
ATOM 1405 C C . ASP A 1 190 ? 17.363 12.669 -1.270 1.00 95.50 190 ASP A C 1
ATOM 1407 O O . ASP A 1 190 ? 16.842 12.767 -0.158 1.00 95.50 190 ASP A O 1
ATOM 1411 N N . ASP A 1 191 ? 17.044 11.678 -2.107 1.00 96.06 191 ASP A N 1
ATOM 1412 C CA . ASP A 1 191 ? 16.026 10.650 -1.851 1.00 96.06 191 ASP A CA 1
ATOM 1413 C C . ASP A 1 191 ? 16.383 9.791 -0.626 1.00 96.06 191 ASP A C 1
ATOM 1415 O O . ASP A 1 191 ? 15.530 9.473 0.212 1.00 96.06 191 ASP A O 1
ATOM 1419 N N . ARG A 1 192 ? 17.667 9.437 -0.467 1.00 95.88 192 ARG A N 1
ATOM 1420 C CA . ARG A 1 192 ? 18.158 8.684 0.697 1.00 95.88 192 ARG A CA 1
ATOM 1421 C C . ARG A 1 192 ? 18.062 9.515 1.976 1.00 95.88 192 ARG A C 1
ATOM 1423 O O . ARG A 1 192 ? 17.654 8.990 3.012 1.00 95.88 192 ARG A O 1
ATOM 1430 N N . VAL A 1 193 ? 18.406 10.802 1.914 1.00 96.06 193 VAL A N 1
ATOM 1431 C CA . VAL A 1 193 ? 18.264 11.740 3.037 1.00 96.06 193 VAL A CA 1
ATOM 1432 C C . VAL A 1 193 ? 16.794 11.923 3.407 1.00 96.06 193 VAL A C 1
ATOM 1434 O O . VAL A 1 193 ? 16.460 11.886 4.590 1.00 96.06 193 VAL A O 1
ATOM 1437 N N . GLU A 1 194 ? 15.907 12.081 2.428 1.00 95.94 194 GLU A N 1
ATOM 1438 C CA . GLU A 1 194 ? 14.471 12.216 2.673 1.00 95.94 194 GLU A CA 1
ATOM 1439 C C . GLU A 1 194 ? 13.887 10.946 3.301 1.00 95.94 194 GLU A C 1
ATOM 1441 O O . GLU A 1 194 ? 13.177 11.011 4.305 1.00 95.94 194 GLU A O 1
ATOM 1446 N N . THR A 1 195 ? 14.294 9.778 2.808 1.00 96.81 195 THR A N 1
ATOM 1447 C CA . THR A 1 195 ? 13.917 8.487 3.395 1.00 96.81 195 THR A CA 1
ATOM 1448 C C . THR A 1 195 ? 14.415 8.347 4.835 1.00 96.81 195 THR A C 1
ATOM 1450 O O . THR A 1 195 ? 13.681 7.850 5.686 1.00 96.81 195 THR A O 1
ATOM 1453 N N . LEU A 1 196 ? 15.623 8.828 5.154 1.00 96.38 196 LEU A N 1
ATOM 1454 C CA . LEU A 1 196 ? 16.142 8.848 6.528 1.00 96.38 196 LEU A CA 1
ATOM 1455 C C . LEU A 1 196 ? 15.358 9.796 7.450 1.00 96.38 196 LEU A C 1
ATOM 1457 O O . LEU A 1 196 ? 15.174 9.481 8.625 1.00 96.38 196 LEU A O 1
ATOM 1461 N N . LYS A 1 197 ? 14.864 10.935 6.951 1.00 94.88 197 LYS A N 1
ATOM 1462 C CA . LYS A 1 197 ? 13.972 11.805 7.739 1.00 94.88 197 LYS A CA 1
ATOM 1463 C C . LYS A 1 197 ? 12.643 11.110 8.022 1.00 94.88 197 LYS A C 1
ATOM 1465 O O . LYS A 1 197 ? 12.230 11.039 9.176 1.00 94.88 197 LYS A O 1
ATOM 1470 N N . ILE A 1 198 ? 12.024 10.532 6.989 1.00 96.88 198 ILE A N 1
ATOM 1471 C CA . ILE A 1 198 ? 10.776 9.766 7.123 1.00 96.88 198 ILE A CA 1
ATOM 1472 C C . ILE A 1 198 ? 10.966 8.590 8.089 1.00 96.88 198 ILE A C 1
ATOM 1474 O O . ILE A 1 198 ? 10.093 8.332 8.913 1.00 96.88 198 ILE A O 1
ATOM 1478 N N . LEU A 1 199 ? 12.115 7.910 8.035 1.00 95.81 199 LEU A N 1
ATOM 1479 C CA . LEU A 1 199 ? 12.495 6.862 8.979 1.00 95.81 199 LEU A CA 1
ATOM 1480 C C . LEU A 1 199 ? 12.531 7.384 10.422 1.00 95.81 199 LEU A C 1
ATOM 1482 O O . LEU A 1 199 ? 12.008 6.730 11.317 1.00 95.81 199 LEU A O 1
ATOM 1486 N N . ASN A 1 200 ? 13.151 8.537 10.669 1.00 94.81 200 ASN A N 1
ATOM 1487 C CA . ASN A 1 200 ? 13.295 9.071 12.025 1.00 94.81 200 ASN A CA 1
ATOM 1488 C C . ASN A 1 200 ? 11.941 9.470 12.635 1.00 94.81 200 ASN A C 1
ATOM 1490 O O . ASN A 1 200 ? 11.651 9.098 13.779 1.00 94.81 200 ASN A O 1
ATOM 1494 N N . ASP A 1 201 ? 11.099 10.142 11.849 1.00 92.44 201 ASP A N 1
ATOM 1495 C CA . ASP A 1 201 ? 9.820 10.703 12.302 1.00 92.44 201 ASP A CA 1
ATOM 1496 C C . ASP A 1 201 ? 8.645 9.712 12.197 1.00 92.44 201 ASP A C 1
ATOM 1498 O O . ASP A 1 201 ? 7.587 9.920 12.792 1.00 92.44 201 ASP A O 1
ATOM 1502 N N . GLY A 1 202 ? 8.816 8.626 11.440 1.00 89.69 202 GLY A N 1
ATOM 1503 C CA . GLY A 1 202 ? 7.778 7.640 11.154 1.00 89.69 202 GLY A CA 1
ATOM 1504 C C . GLY A 1 202 ? 7.362 6.773 12.346 1.00 89.69 202 GLY A C 1
ATOM 1505 O O . GLY A 1 202 ? 8.120 6.558 13.304 1.00 89.69 202 GLY A O 1
ATOM 1506 N N . GLY A 1 203 ? 6.145 6.228 12.261 1.00 91.38 203 GLY A N 1
ATOM 1507 C CA . GLY A 1 203 ? 5.685 5.154 13.139 1.00 91.38 203 GLY A CA 1
ATOM 1508 C C . GLY A 1 203 ? 6.351 3.806 12.811 1.00 91.38 203 GLY A C 1
ATOM 1509 O O . GLY A 1 203 ? 7.232 3.743 11.947 1.00 91.38 203 GLY A O 1
ATOM 1510 N N . PRO A 1 204 ? 6.014 2.731 13.544 1.00 94.00 204 PRO A N 1
ATOM 1511 C CA . PRO A 1 204 ? 6.651 1.421 13.394 1.00 94.00 204 PRO A CA 1
ATOM 1512 C C . PRO A 1 204 ? 6.651 0.861 11.963 1.00 94.00 204 PRO A C 1
ATOM 1514 O O . PRO A 1 204 ? 7.698 0.408 11.493 1.00 94.00 204 PRO A O 1
ATOM 1517 N N . GLU A 1 205 ? 5.525 0.930 11.252 1.00 93.75 205 GLU A N 1
ATOM 1518 C CA . GLU A 1 205 ? 5.408 0.404 9.889 1.00 93.75 205 GLU A CA 1
ATOM 1519 C C . GLU A 1 205 ? 6.156 1.287 8.889 1.00 93.75 205 GLU A C 1
ATOM 1521 O O . GLU A 1 205 ? 6.870 0.773 8.024 1.00 93.75 205 GLU A O 1
ATOM 1526 N N . VAL A 1 206 ? 6.088 2.616 9.044 1.00 96.38 206 VAL A N 1
ATOM 1527 C CA . VAL A 1 206 ? 6.896 3.548 8.235 1.00 96.38 206 VAL A CA 1
ATOM 1528 C C . VAL A 1 206 ? 8.384 3.288 8.434 1.00 96.38 206 VAL A C 1
ATOM 1530 O O . VAL A 1 206 ? 9.135 3.259 7.460 1.00 96.38 206 VAL A O 1
ATOM 1533 N N . LYS A 1 207 ? 8.814 3.041 9.674 1.00 96.44 207 LYS A N 1
ATOM 1534 C CA . LYS A 1 207 ? 10.210 2.737 9.993 1.00 96.44 207 LYS A CA 1
ATOM 1535 C C . LYS A 1 207 ? 10.685 1.459 9.324 1.00 96.44 207 LYS A C 1
ATOM 1537 O O . LYS A 1 207 ? 11.739 1.453 8.689 1.00 96.44 207 LYS A O 1
ATOM 1542 N N . LYS A 1 208 ? 9.890 0.395 9.426 1.00 94.06 208 LYS A N 1
ATOM 1543 C CA . LYS A 1 208 ? 10.177 -0.893 8.793 1.00 94.06 208 LYS A CA 1
ATOM 1544 C C . LYS A 1 208 ? 10.265 -0.761 7.268 1.00 94.06 208 LYS A C 1
ATOM 1546 O O . LYS A 1 208 ? 11.220 -1.254 6.668 1.00 94.06 208 LYS A O 1
ATOM 1551 N N . ALA A 1 209 ? 9.312 -0.063 6.648 1.00 93.69 209 ALA A N 1
ATOM 1552 C CA . ALA A 1 209 ? 9.285 0.155 5.204 1.00 93.69 209 ALA A CA 1
ATOM 1553 C C . ALA A 1 209 ? 10.470 1.014 4.720 1.00 93.69 209 ALA A C 1
ATOM 1555 O O . ALA A 1 209 ? 11.142 0.641 3.760 1.00 93.69 209 ALA A O 1
ATOM 1556 N N . ALA A 1 210 ? 10.797 2.099 5.429 1.00 96.00 210 ALA A N 1
ATOM 1557 C CA . ALA A 1 210 ? 11.946 2.945 5.109 1.00 96.00 210 ALA A CA 1
ATOM 1558 C C . ALA A 1 210 ? 13.282 2.192 5.253 1.00 96.00 210 ALA A C 1
ATOM 1560 O O . ALA A 1 210 ? 14.161 2.329 4.407 1.00 96.00 210 ALA A O 1
ATOM 1561 N N . GLN A 1 211 ? 13.442 1.352 6.286 1.00 95.50 211 GLN A N 1
ATOM 1562 C CA . GLN A 1 211 ? 14.630 0.497 6.438 1.00 95.50 211 GLN A CA 1
ATOM 1563 C C . GLN A 1 211 ? 14.769 -0.504 5.291 1.00 95.50 211 GLN A C 1
ATOM 1565 O O . GLN A 1 211 ? 15.873 -0.697 4.783 1.00 95.50 211 GLN A O 1
ATOM 1570 N N . ALA A 1 212 ? 13.661 -1.125 4.875 1.00 91.88 212 ALA A N 1
ATOM 1571 C CA . ALA A 1 212 ? 13.660 -2.040 3.741 1.00 91.88 212 ALA A CA 1
ATOM 1572 C C . ALA A 1 212 ? 14.083 -1.329 2.445 1.00 91.88 212 ALA A C 1
ATOM 1574 O O . ALA A 1 212 ? 14.908 -1.870 1.713 1.00 91.88 212 ALA A O 1
ATOM 1575 N N . ALA A 1 213 ? 13.587 -0.111 2.211 1.00 94.44 213 ALA A N 1
ATOM 1576 C CA . ALA A 1 213 ? 13.952 0.702 1.054 1.00 94.44 213 ALA A CA 1
ATOM 1577 C C . ALA A 1 213 ? 15.430 1.134 1.079 1.00 94.44 213 ALA A C 1
ATOM 1579 O O . ALA A 1 213 ? 16.140 0.990 0.089 1.00 94.44 213 ALA A O 1
ATOM 1580 N N . LEU A 1 214 ? 15.942 1.589 2.230 1.00 95.50 214 LEU A N 1
ATOM 1581 C CA . LEU A 1 214 ? 17.345 2.008 2.390 1.00 95.50 214 LEU A CA 1
ATOM 1582 C C . LEU A 1 214 ? 18.364 0.875 2.211 1.00 95.50 214 LEU A C 1
ATOM 1584 O O . LEU A 1 214 ? 19.532 1.158 1.912 1.00 95.50 214 LEU A O 1
ATOM 1588 N N . GLY A 1 215 ? 17.939 -0.368 2.451 1.00 92.69 215 GLY A N 1
ATOM 1589 C CA . GLY A 1 215 ? 18.715 -1.582 2.204 1.00 92.69 215 GLY A CA 1
ATOM 1590 C C . GLY A 1 215 ? 18.601 -2.124 0.775 1.00 92.69 215 GLY A C 1
ATOM 1591 O O . GLY A 1 215 ? 19.257 -3.119 0.474 1.00 92.69 215 GLY A O 1
ATOM 1592 N N . GLY A 1 216 ? 17.770 -1.508 -0.071 1.00 88.94 216 GLY A N 1
ATOM 1593 C CA . GLY A 1 216 ? 17.553 -1.882 -1.466 1.00 88.94 216 GLY A CA 1
ATOM 1594 C C . GLY A 1 216 ? 18.303 -1.002 -2.474 1.00 88.94 216 GLY A C 1
ATOM 1595 O O . GLY A 1 216 ? 19.299 -0.346 -2.162 1.00 88.94 216 GLY A O 1
ATOM 1596 N N . SER A 1 217 ? 17.806 -1.025 -3.707 1.00 90.50 217 SER A N 1
ATOM 1597 C CA . SER A 1 217 ? 18.231 -0.214 -4.852 1.00 90.50 217 SER A CA 1
ATOM 1598 C C . SER A 1 217 ? 17.720 1.235 -4.780 1.00 90.50 217 SER A C 1
ATOM 1600 O O . SER A 1 217 ? 16.925 1.601 -3.915 1.00 90.50 217 SER A O 1
ATOM 1602 N N . ALA A 1 218 ? 18.168 2.087 -5.708 1.00 89.56 218 ALA A N 1
ATOM 1603 C CA . ALA A 1 218 ? 17.653 3.454 -5.817 1.00 89.56 218 ALA A CA 1
ATOM 1604 C C . ALA A 1 218 ? 16.167 3.470 -6.211 1.00 89.56 218 ALA A C 1
ATOM 1606 O O . ALA A 1 218 ? 15.401 4.308 -5.739 1.00 89.56 218 ALA A O 1
ATOM 1607 N N . GLU A 1 219 ? 15.765 2.510 -7.034 1.00 87.50 219 GLU A N 1
ATOM 1608 C CA . GLU A 1 219 ? 14.389 2.279 -7.442 1.00 87.50 219 GLU A CA 1
ATOM 1609 C C . GLU A 1 219 ? 13.515 1.883 -6.241 1.00 87.50 219 GLU A C 1
ATOM 1611 O O . GLU A 1 219 ? 12.402 2.385 -6.124 1.00 87.50 219 GLU A O 1
ATOM 1616 N N . ASP A 1 220 ? 14.031 1.089 -5.291 1.00 90.62 220 ASP A N 1
ATOM 1617 C CA . ASP A 1 220 ? 13.312 0.748 -4.049 1.00 90.62 220 ASP A CA 1
ATOM 1618 C C . ASP A 1 220 ? 13.075 1.973 -3.153 1.00 90.62 220 ASP A C 1
ATOM 1620 O O . ASP A 1 220 ? 12.009 2.119 -2.552 1.00 90.62 220 ASP A O 1
ATOM 1624 N N . ILE A 1 221 ? 14.062 2.872 -3.068 1.00 95.06 221 ILE A N 1
ATOM 1625 C CA . ILE A 1 221 ? 13.925 4.147 -2.352 1.00 95.06 221 ILE A CA 1
ATOM 1626 C C . ILE A 1 221 ? 12.854 5.008 -3.020 1.00 95.06 221 ILE A C 1
ATOM 1628 O O . ILE A 1 221 ? 11.987 5.552 -2.336 1.00 95.06 221 ILE A O 1
ATOM 1632 N N . LYS A 1 222 ? 12.882 5.099 -4.351 1.00 91.56 222 LYS A N 1
ATOM 1633 C CA . LYS A 1 222 ? 11.905 5.875 -5.110 1.00 91.56 222 LYS A CA 1
ATOM 1634 C C . LYS A 1 222 ? 10.488 5.314 -4.956 1.00 91.56 222 LYS A C 1
ATOM 1636 O O . LYS A 1 222 ? 9.584 6.075 -4.639 1.00 91.56 222 LYS A O 1
ATOM 1641 N N . GLU A 1 223 ? 10.302 4.000 -5.083 1.00 88.75 223 GLU A N 1
ATOM 1642 C CA . GLU A 1 223 ? 9.008 3.332 -4.866 1.00 88.75 223 GLU A CA 1
ATOM 1643 C C . GLU A 1 223 ? 8.471 3.586 -3.449 1.00 88.75 223 GLU A C 1
ATOM 1645 O O . GLU A 1 223 ? 7.279 3.844 -3.254 1.00 88.75 223 GLU A O 1
ATOM 1650 N N . PHE A 1 224 ? 9.349 3.567 -2.441 1.00 94.19 224 PHE A N 1
ATOM 1651 C CA . PHE A 1 224 ? 8.972 3.923 -1.077 1.00 94.19 224 PHE A CA 1
ATOM 1652 C C . PHE A 1 224 ? 8.535 5.388 -0.952 1.00 94.19 224 PHE A C 1
ATOM 1654 O O . PHE A 1 224 ? 7.529 5.661 -0.299 1.00 94.19 224 PHE A O 1
ATOM 1661 N N . LEU A 1 225 ? 9.261 6.327 -1.558 1.00 94.06 225 LEU A N 1
ATOM 1662 C CA . LEU A 1 225 ? 8.911 7.747 -1.514 1.00 94.06 225 LEU A CA 1
ATOM 1663 C C . LEU A 1 225 ? 7.624 8.053 -2.288 1.00 94.06 225 LEU A C 1
ATOM 1665 O O . LEU A 1 225 ? 6.820 8.848 -1.807 1.00 94.06 225 LEU A O 1
ATOM 1669 N N . ASP A 1 226 ? 7.407 7.419 -3.435 1.00 88.06 226 ASP A N 1
ATOM 1670 C CA . ASP A 1 226 ? 6.239 7.680 -4.275 1.00 88.06 226 ASP A CA 1
ATOM 1671 C C . ASP A 1 226 ? 4.971 7.070 -3.648 1.00 88.06 226 ASP A C 1
ATOM 1673 O O . ASP A 1 226 ? 3.986 7.783 -3.448 1.00 88.06 226 ASP A O 1
ATOM 1677 N N . ASN A 1 227 ? 5.018 5.793 -3.237 1.00 85.44 227 ASN A N 1
ATOM 1678 C CA . ASN A 1 227 ? 3.831 5.059 -2.772 1.00 85.44 227 ASN A CA 1
ATOM 1679 C C . ASN A 1 227 ? 4.023 4.413 -1.384 1.00 85.44 227 ASN A C 1
ATOM 1681 O O . ASN A 1 227 ? 3.158 4.515 -0.507 1.00 85.44 227 ASN A O 1
ATOM 1685 N N . GLY A 1 228 ? 5.170 3.772 -1.129 1.00 88.62 228 GLY A N 1
ATOM 1686 C CA . GLY A 1 228 ? 5.358 2.916 0.054 1.00 88.62 228 GLY A CA 1
ATOM 1687 C C . GLY A 1 228 ? 5.202 3.624 1.408 1.00 88.62 228 GLY A C 1
ATOM 1688 O O . GLY A 1 228 ? 4.661 3.041 2.353 1.00 88.62 228 GLY A O 1
ATOM 1689 N N . GLN A 1 229 ? 5.603 4.894 1.517 1.00 89.69 229 GLN A N 1
ATOM 1690 C CA . GLN A 1 229 ? 5.453 5.690 2.737 1.00 89.69 229 GLN A CA 1
ATOM 1691 C C . GLN A 1 229 ? 3.982 5.958 3.079 1.00 89.69 229 GLN A C 1
ATOM 1693 O O . GLN A 1 229 ? 3.637 6.081 4.255 1.00 89.69 229 GLN A O 1
ATOM 1698 N N . HIS A 1 230 ? 3.106 6.052 2.076 1.00 88.50 230 HIS A N 1
ATOM 1699 C CA . HIS A 1 230 ? 1.687 6.336 2.271 1.00 88.50 230 HIS A CA 1
ATOM 1700 C C . HIS A 1 230 ? 0.952 5.100 2.782 1.00 88.50 230 HIS A C 1
ATOM 1702 O O . HIS A 1 230 ? 0.241 5.197 3.786 1.00 88.50 230 HIS A O 1
ATOM 1708 N N . VAL A 1 231 ? 1.230 3.934 2.191 1.00 89.25 231 VAL A N 1
ATOM 1709 C CA . VAL A 1 231 ? 0.753 2.636 2.689 1.00 89.25 231 VAL A CA 1
ATOM 1710 C C . VAL A 1 231 ? 1.212 2.419 4.129 1.00 89.25 231 VAL A C 1
ATOM 1712 O O . VAL A 1 231 ? 0.405 2.113 5.004 1.00 89.25 231 VAL A O 1
ATOM 1715 N N . ALA A 1 232 ? 2.497 2.638 4.411 1.00 92.62 232 ALA A N 1
ATOM 1716 C CA . ALA A 1 232 ? 3.041 2.429 5.747 1.00 92.62 232 ALA A CA 1
ATOM 1717 C C . ALA A 1 232 ? 2.437 3.391 6.792 1.00 92.62 232 ALA A C 1
ATOM 1719 O O . ALA A 1 232 ? 2.078 2.959 7.886 1.00 92.62 232 ALA A O 1
ATOM 1720 N N . ARG A 1 233 ? 2.227 4.672 6.449 1.00 90.38 233 ARG A N 1
ATOM 1721 C CA . ARG A 1 233 ? 1.518 5.635 7.318 1.00 90.38 233 ARG A CA 1
ATOM 1722 C C . ARG A 1 233 ? 0.061 5.239 7.548 1.00 90.38 233 ARG A C 1
ATOM 1724 O O . ARG A 1 233 ? -0.441 5.400 8.658 1.00 90.38 233 ARG A O 1
ATOM 1731 N N . SER A 1 234 ? -0.615 4.730 6.517 1.00 86.62 234 SER A N 1
ATOM 1732 C CA . SER A 1 234 ? -1.985 4.220 6.625 1.00 86.62 234 SER A CA 1
ATOM 1733 C C . SER A 1 234 ? -2.056 3.044 7.601 1.00 86.62 234 SER A C 1
ATOM 1735 O O . SER A 1 234 ? -2.921 3.027 8.474 1.00 86.62 234 SER A O 1
ATOM 1737 N N . ARG A 1 235 ? -1.088 2.122 7.540 1.00 92.56 235 ARG A N 1
ATOM 1738 C CA . ARG A 1 235 ? -0.966 0.992 8.473 1.00 92.56 235 ARG A CA 1
ATOM 1739 C C . ARG A 1 235 ? -0.662 1.423 9.904 1.00 92.56 235 ARG A C 1
ATOM 1741 O O . ARG A 1 235 ? -1.294 0.920 10.830 1.00 92.56 235 ARG A O 1
ATOM 1748 N N . ASP A 1 236 ? 0.231 2.393 10.100 1.00 92.88 236 ASP A N 1
ATOM 1749 C CA . ASP A 1 236 ? 0.478 2.981 11.423 1.00 92.88 236 ASP A CA 1
ATOM 1750 C C . ASP A 1 236 ? -0.799 3.620 11.996 1.00 92.88 236 ASP A C 1
ATOM 1752 O O . ASP A 1 236 ? -1.148 3.398 13.159 1.00 92.88 236 ASP A O 1
ATOM 1756 N N . GLN A 1 237 ? -1.539 4.371 11.174 1.00 83.81 237 GLN A N 1
ATOM 1757 C CA . GLN A 1 237 ? -2.804 4.987 11.573 1.00 83.81 237 GLN A CA 1
ATOM 1758 C C . GLN A 1 237 ? -3.894 3.942 11.847 1.00 83.81 237 GLN A C 1
ATOM 1760 O O . GLN A 1 237 ? -4.663 4.109 12.797 1.00 83.81 237 GLN A O 1
ATOM 1765 N N . GLU A 1 238 ? -3.971 2.871 11.054 1.00 92.06 238 GLU A N 1
ATOM 1766 C CA . GLU A 1 238 ? -4.867 1.734 11.275 1.00 92.06 238 GLU A CA 1
ATOM 1767 C C . GLU A 1 238 ? -4.575 1.102 12.636 1.00 92.06 238 GLU A C 1
ATOM 1769 O O . GLU A 1 238 ? -5.464 1.071 13.488 1.00 92.06 238 GLU A O 1
ATOM 1774 N N . THR A 1 239 ? -3.331 0.684 12.883 1.00 90.62 239 THR A N 1
ATOM 1775 C CA . THR A 1 239 ? -2.915 0.074 14.153 1.00 90.62 239 THR A CA 1
ATOM 1776 C C . THR A 1 239 ? -3.214 0.991 15.331 1.00 90.62 239 THR A C 1
ATOM 1778 O O . THR A 1 239 ? -3.805 0.541 16.313 1.00 90.62 239 THR A O 1
ATOM 1781 N N . LEU A 1 240 ? -2.890 2.285 15.230 1.00 87.62 240 LEU A N 1
ATOM 1782 C CA . LEU A 1 240 ? -3.190 3.266 16.274 1.00 87.62 240 LEU A CA 1
ATOM 1783 C C . LEU A 1 240 ? -4.697 3.373 16.539 1.00 87.62 240 LEU A C 1
ATOM 1785 O O . LEU A 1 240 ? -5.129 3.333 17.690 1.00 87.62 240 LEU A O 1
ATOM 1789 N N . THR A 1 241 ? -5.502 3.485 15.485 1.00 73.56 241 THR A N 1
ATOM 1790 C CA . THR A 1 241 ? -6.958 3.647 15.595 1.00 73.56 241 THR A CA 1
ATOM 1791 C C . THR A 1 241 ? -7.602 2.389 16.178 1.00 73.56 241 THR A C 1
ATOM 1793 O O . THR A 1 241 ? -8.422 2.474 17.092 1.00 73.56 241 THR A O 1
ATOM 1796 N N . VAL A 1 242 ? -7.213 1.205 15.697 1.00 83.38 242 VAL A N 1
ATOM 1797 C CA . VAL A 1 242 ? -7.715 -0.076 16.206 1.00 83.38 242 VAL A CA 1
ATOM 1798 C C . VAL A 1 242 ? -7.265 -0.300 17.652 1.00 83.38 242 VAL A C 1
ATOM 1800 O O . VAL A 1 242 ? -8.080 -0.736 18.465 1.00 83.38 242 VAL A O 1
ATOM 1803 N N . ALA A 1 243 ? -6.026 0.049 18.010 1.00 85.31 243 ALA A N 1
ATOM 1804 C CA . ALA A 1 243 ? -5.540 -0.017 19.388 1.00 85.31 243 ALA A CA 1
ATOM 1805 C C . ALA A 1 243 ? -6.342 0.908 20.317 1.00 85.31 243 ALA A C 1
ATOM 1807 O O . ALA A 1 243 ? -6.852 0.451 21.337 1.00 85.31 243 ALA A O 1
ATOM 1808 N N . GLN A 1 244 ? -6.560 2.170 19.933 1.00 72.25 244 GLN A N 1
ATOM 1809 C CA . GLN A 1 244 ? -7.377 3.118 20.703 1.00 72.25 244 GLN A CA 1
ATOM 1810 C C . GLN A 1 244 ? -8.826 2.640 20.874 1.00 72.25 244 GLN A C 1
ATOM 1812 O O . GLN A 1 244 ? -9.424 2.816 21.938 1.00 72.25 244 GLN A O 1
ATOM 1817 N N . LEU A 1 245 ? -9.408 2.014 19.848 1.00 78.38 245 LEU A N 1
ATOM 1818 C CA . LEU A 1 245 ? -10.745 1.420 19.928 1.00 78.38 245 LEU A CA 1
ATOM 1819 C C . LEU A 1 245 ? -10.761 0.172 20.818 1.00 78.38 245 LEU A C 1
ATOM 1821 O O . LEU A 1 245 ? -11.714 -0.023 21.575 1.00 78.38 245 LEU A O 1
ATOM 1825 N N . ALA A 1 246 ? -9.708 -0.646 20.785 1.00 81.38 246 ALA A N 1
ATOM 1826 C CA . ALA A 1 246 ? -9.548 -1.777 21.693 1.00 81.38 246 ALA A CA 1
ATOM 1827 C C . ALA A 1 246 ? -9.416 -1.318 23.154 1.00 81.38 246 ALA A C 1
ATOM 1829 O O . ALA A 1 246 ? -10.096 -1.873 24.021 1.00 81.38 246 ALA A O 1
ATOM 1830 N N . ASP A 1 247 ? -8.642 -0.264 23.415 1.00 76.69 247 ASP A N 1
ATOM 1831 C CA . ASP A 1 247 ? -8.516 0.365 24.732 1.00 76.69 247 ASP A CA 1
ATOM 1832 C C . ASP A 1 247 ? -9.839 0.988 25.183 1.00 76.69 247 ASP A C 1
ATOM 1834 O O . ASP A 1 247 ? -10.271 0.787 26.318 1.00 76.69 247 ASP A O 1
ATOM 1838 N N . THR A 1 248 ? -10.552 1.661 24.278 1.00 65.94 248 THR A N 1
ATOM 1839 C CA . THR A 1 248 ? -11.893 2.200 24.547 1.00 65.94 248 THR A CA 1
ATOM 1840 C C . THR A 1 248 ? -12.868 1.083 24.919 1.00 65.94 248 THR A C 1
ATOM 1842 O O . THR A 1 248 ? -13.616 1.212 25.892 1.00 65.94 248 THR A O 1
ATOM 1845 N N . ALA A 1 249 ? -12.842 -0.043 24.199 1.00 77.00 249 ALA A N 1
ATOM 1846 C CA . ALA A 1 249 ? -13.655 -1.211 24.519 1.00 77.00 249 ALA A CA 1
ATOM 1847 C C . ALA A 1 249 ? -13.265 -1.829 25.871 1.00 77.00 249 ALA A C 1
ATOM 1849 O O . ALA A 1 249 ? -14.142 -2.236 26.637 1.00 77.00 249 ALA A O 1
ATOM 1850 N N . ALA A 1 250 ? -11.969 -1.876 26.190 1.00 79.81 250 ALA A N 1
ATOM 1851 C CA . ALA A 1 250 ? -11.463 -2.371 27.464 1.00 79.81 250 ALA A CA 1
ATOM 1852 C C . ALA A 1 250 ? -11.882 -1.471 28.638 1.00 79.81 250 ALA A C 1
ATOM 1854 O O . ALA A 1 250 ? -12.395 -1.974 29.639 1.00 79.81 250 ALA A O 1
ATOM 1855 N N . GLU A 1 251 ? -11.740 -0.149 28.518 1.00 68.12 251 GLU A N 1
ATOM 1856 C CA . GLU A 1 251 ? -12.160 0.814 29.542 1.00 68.12 251 GLU A CA 1
ATOM 1857 C C . GLU A 1 251 ? -13.678 0.828 29.734 1.00 68.12 251 GLU A C 1
ATOM 1859 O O . GLU A 1 251 ? -14.168 0.815 30.868 1.00 68.12 251 GLU A O 1
ATOM 1864 N N . ALA A 1 252 ? -14.446 0.764 28.645 1.00 65.62 252 ALA A N 1
ATOM 1865 C CA . ALA A 1 252 ? -15.891 0.587 28.712 1.00 65.62 252 ALA A CA 1
ATOM 1866 C C . ALA A 1 252 ? -16.265 -0.748 29.388 1.00 65.62 252 ALA A C 1
ATOM 1868 O O . ALA A 1 252 ? -17.155 -0.779 30.237 1.00 65.62 252 ALA A O 1
ATOM 1869 N N . GLY A 1 253 ? -15.525 -1.829 29.122 1.00 73.44 253 GLY A N 1
ATOM 1870 C CA . GLY A 1 253 ? -15.675 -3.107 29.820 1.00 73.44 253 GLY A CA 1
ATOM 1871 C C . GLY A 1 253 ? -15.362 -3.036 31.319 1.00 73.44 253 GLY A C 1
ATOM 1872 O O . GLY A 1 253 ? -16.113 -3.590 32.128 1.00 73.44 253 GLY A O 1
ATOM 1873 N N . LYS A 1 254 ? -14.313 -2.304 31.721 1.00 80.44 254 LYS A N 1
ATOM 1874 C CA . LYS A 1 254 ? -13.998 -2.033 33.137 1.00 80.44 254 LYS A CA 1
ATOM 1875 C C . LYS A 1 254 ? -15.107 -1.222 33.809 1.00 80.44 254 LYS A C 1
ATOM 1877 O O . LYS A 1 254 ? -15.484 -1.547 34.934 1.00 80.44 254 LYS A O 1
ATOM 1882 N N . ARG A 1 255 ? -15.666 -0.208 33.132 1.00 68.38 255 ARG A N 1
ATOM 1883 C CA . ARG A 1 255 ? -16.846 0.536 33.615 1.00 68.38 255 ARG A CA 1
ATOM 1884 C C . ARG A 1 255 ? -18.048 -0.388 33.791 1.00 68.38 255 ARG A C 1
ATOM 1886 O O . ARG A 1 255 ? -18.617 -0.405 34.874 1.00 68.38 255 ARG A O 1
ATOM 1893 N N . ALA A 1 256 ? -18.366 -1.214 32.792 1.00 74.56 256 ALA A N 1
ATOM 1894 C CA . ALA A 1 256 ? -19.462 -2.176 32.880 1.00 74.56 256 ALA A CA 1
ATOM 1895 C C . ALA A 1 256 ? -19.294 -3.120 34.078 1.00 74.56 256 ALA A C 1
ATOM 1897 O O . ALA A 1 256 ? -20.256 -3.366 34.799 1.00 74.56 256 ALA A O 1
ATOM 1898 N N . LYS A 1 257 ? -18.069 -3.598 34.340 1.00 86.94 257 LYS A N 1
ATOM 1899 C CA . LYS A 1 257 ? -17.766 -4.408 35.527 1.00 86.94 257 LYS A CA 1
ATOM 1900 C C . LYS A 1 257 ? -18.014 -3.645 36.830 1.00 86.94 257 LYS A C 1
ATOM 1902 O O . LYS A 1 257 ? -18.740 -4.151 37.674 1.00 86.94 257 LYS A O 1
ATOM 1907 N N . ARG A 1 258 ? -17.463 -2.433 36.978 1.00 82.94 258 ARG A N 1
ATOM 1908 C CA . ARG A 1 258 ? -17.655 -1.604 38.185 1.00 82.94 258 ARG A CA 1
ATOM 1909 C C . ARG A 1 258 ? -19.134 -1.352 38.476 1.00 82.94 258 ARG A C 1
ATOM 1911 O O . ARG A 1 258 ? -19.566 -1.518 39.610 1.00 82.94 258 ARG A O 1
ATOM 1918 N N . GLU A 1 259 ? -19.908 -1.012 37.449 1.00 82.62 259 GLU A N 1
ATOM 1919 C CA . GLU A 1 259 ? -21.353 -0.800 37.579 1.00 82.62 259 GLU A CA 1
ATOM 1920 C C . GLU A 1 259 ? -22.105 -2.102 37.885 1.00 82.62 259 GLU A C 1
ATOM 1922 O O . GLU A 1 259 ? -23.047 -2.108 38.668 1.00 82.62 259 GLU A O 1
ATOM 1927 N N . THR A 1 260 ? -21.661 -3.234 37.338 1.00 79.56 260 THR A N 1
ATOM 1928 C CA . THR A 1 260 ? -22.217 -4.554 37.675 1.00 79.56 260 THR A CA 1
ATOM 1929 C C . THR A 1 260 ? -21.974 -4.912 39.135 1.00 79.56 260 THR A C 1
ATOM 1931 O O . THR A 1 260 ? -22.887 -5.379 39.812 1.00 79.56 260 THR A O 1
ATOM 1934 N N . ASP A 1 261 ? -20.760 -4.689 39.633 1.00 85.06 261 ASP A N 1
ATOM 1935 C CA . ASP A 1 261 ? -20.409 -4.950 41.028 1.00 85.06 261 ASP A CA 1
ATOM 1936 C C . ASP A 1 261 ? -21.202 -4.016 41.962 1.00 85.06 261 ASP A C 1
ATOM 1938 O O . ASP A 1 261 ? -21.747 -4.469 42.967 1.00 85.06 261 ASP A O 1
ATOM 1942 N N . ALA A 1 262 ? -21.386 -2.745 41.581 1.00 73.44 262 ALA A N 1
ATOM 1943 C CA . ALA A 1 262 ? -22.249 -1.806 42.298 1.00 73.44 262 ALA A CA 1
ATOM 1944 C C . ALA A 1 262 ? -23.736 -2.211 42.272 1.00 73.44 262 ALA A C 1
ATOM 1946 O O . ALA A 1 262 ? -24.423 -2.059 43.283 1.00 73.44 262 ALA A O 1
ATOM 1947 N N . ALA A 1 263 ? -24.234 -2.756 41.155 1.00 80.25 263 ALA A N 1
ATOM 1948 C CA . ALA A 1 263 ? -25.592 -3.290 41.053 1.00 80.25 263 ALA A CA 1
ATOM 1949 C C . ALA A 1 263 ? -25.782 -4.524 41.947 1.00 80.25 263 ALA A C 1
ATOM 1951 O O . ALA A 1 263 ? -26.801 -4.627 42.623 1.00 80.25 263 ALA A O 1
ATOM 1952 N N . LYS A 1 264 ? -24.794 -5.428 42.002 1.00 85.81 264 LYS A N 1
ATOM 1953 C CA . LYS A 1 264 ? -24.798 -6.599 42.896 1.00 85.81 264 LYS A CA 1
ATOM 1954 C C . LYS A 1 264 ? -24.775 -6.198 44.368 1.00 85.81 264 LYS A C 1
ATOM 1956 O O . LYS A 1 264 ? -25.554 -6.742 45.143 1.00 85.81 264 LYS A O 1
ATOM 1961 N N . GLU A 1 265 ? -23.934 -5.236 44.744 1.00 82.69 265 GLU A N 1
ATOM 1962 C CA . GLU A 1 265 ? -23.908 -4.696 46.109 1.00 82.69 265 GLU A CA 1
ATOM 1963 C C . GLU A 1 265 ? -25.257 -4.056 46.459 1.00 82.69 265 GLU A C 1
ATOM 1965 O O . GLU A 1 265 ? -25.836 -4.354 47.499 1.00 82.69 265 GLU A O 1
ATOM 1970 N N . ALA A 1 266 ? -25.807 -3.218 45.574 1.00 78.06 266 ALA A N 1
ATOM 1971 C CA . ALA A 1 266 ? -27.113 -2.605 45.787 1.00 78.06 266 ALA A CA 1
ATOM 1972 C C . ALA A 1 266 ? -28.233 -3.657 45.903 1.00 78.06 266 ALA A C 1
ATOM 1974 O O . ALA A 1 266 ? -29.092 -3.529 46.770 1.00 78.06 266 ALA A O 1
ATOM 1975 N N . ALA A 1 267 ? -28.190 -4.728 45.105 1.00 80.38 267 ALA A N 1
ATOM 1976 C CA . ALA A 1 267 ? -29.115 -5.850 45.226 1.00 80.38 267 ALA A CA 1
ATOM 1977 C C . ALA A 1 267 ? -28.997 -6.556 46.581 1.00 80.38 267 ALA A C 1
ATOM 1979 O O . ALA A 1 267 ? -30.009 -6.750 47.246 1.00 80.38 267 ALA A O 1
ATOM 1980 N N . SER A 1 268 ? -27.775 -6.842 47.041 1.00 84.00 268 SER A N 1
ATOM 1981 C CA . SER A 1 268 ? -27.541 -7.424 48.369 1.00 84.00 268 SER A CA 1
ATOM 1982 C C . SER A 1 268 ? -28.093 -6.531 49.486 1.00 84.00 268 SER A C 1
ATOM 1984 O O . SER A 1 268 ? -28.717 -7.023 50.421 1.00 84.00 268 SER A O 1
ATOM 1986 N N . ARG A 1 269 ? -27.918 -5.206 49.385 1.00 77.50 269 ARG A N 1
ATOM 1987 C CA . ARG A 1 269 ? -28.469 -4.248 50.360 1.00 77.50 269 ARG A CA 1
ATOM 1988 C C . ARG A 1 269 ? -29.996 -4.193 50.330 1.00 77.50 269 ARG A C 1
ATOM 1990 O O . ARG A 1 269 ? -30.607 -4.032 51.384 1.00 77.50 269 ARG A O 1
ATOM 1997 N N . ALA A 1 270 ? -30.608 -4.325 49.153 1.00 73.12 270 ALA A N 1
ATOM 1998 C CA . ALA A 1 270 ? -32.059 -4.420 49.017 1.00 73.12 270 ALA A CA 1
ATOM 1999 C C . ALA A 1 270 ? -32.596 -5.714 49.653 1.00 73.12 270 ALA A C 1
ATOM 2001 O O . ALA A 1 270 ? -33.565 -5.661 50.407 1.00 73.12 270 ALA A O 1
ATOM 2002 N N . GLU A 1 271 ? -31.932 -6.852 49.422 1.00 75.50 271 GLU A N 1
ATOM 2003 C CA . GLU A 1 271 ? -32.250 -8.149 50.041 1.00 75.50 271 GLU A CA 1
ATOM 2004 C C . GLU A 1 271 ? -32.131 -8.095 51.577 1.00 75.50 271 GLU A C 1
ATOM 2006 O O . GLU A 1 271 ? -33.038 -8.534 52.289 1.00 75.50 271 GLU A O 1
ATOM 2011 N N . ASP A 1 272 ? -31.064 -7.490 52.110 1.00 72.25 272 ASP A N 1
ATOM 2012 C CA . ASP A 1 272 ? -30.880 -7.311 53.555 1.00 72.25 272 ASP A CA 1
ATOM 2013 C C . ASP A 1 272 ? -31.963 -6.415 54.178 1.00 72.25 272 ASP A C 1
ATOM 2015 O O . ASP A 1 272 ? -32.511 -6.751 55.232 1.00 72.25 272 ASP A O 1
ATOM 2019 N N . ALA A 1 273 ? -32.300 -5.295 53.528 1.00 67.75 273 ALA A N 1
ATOM 2020 C CA . ALA A 1 273 ? -33.362 -4.395 53.979 1.00 67.75 273 ALA A CA 1
ATOM 2021 C C . ALA A 1 273 ? -34.740 -5.082 53.954 1.00 67.75 273 ALA A C 1
ATOM 2023 O O . ALA A 1 273 ? -35.524 -4.933 54.893 1.00 67.75 273 ALA A O 1
ATOM 2024 N N . ALA A 1 274 ? -35.012 -5.899 52.930 1.00 66.88 274 ALA A N 1
ATOM 2025 C CA . ALA A 1 274 ? -36.230 -6.699 52.838 1.00 66.88 274 ALA A CA 1
ATOM 2026 C C . ALA A 1 274 ? -36.330 -7.743 53.961 1.00 66.88 274 ALA A C 1
ATOM 2028 O O . ALA A 1 274 ? -37.391 -7.905 54.572 1.00 66.88 274 ALA A O 1
ATOM 2029 N N . ARG A 1 275 ? -35.216 -8.411 54.295 1.00 72.25 275 ARG A N 1
ATOM 2030 C CA . ARG A 1 275 ? -35.148 -9.342 55.433 1.00 72.25 275 ARG A CA 1
ATOM 2031 C C . ARG A 1 275 ? -35.435 -8.634 56.759 1.00 72.25 275 ARG A C 1
ATOM 2033 O O . ARG A 1 275 ? -36.240 -9.131 57.543 1.00 72.25 275 ARG A O 1
ATOM 2040 N N . GLN A 1 276 ? -34.834 -7.468 56.996 1.00 68.00 276 GLN A N 1
ATOM 2041 C CA . GLN A 1 276 ? -35.068 -6.683 58.216 1.00 68.00 276 GLN A CA 1
ATOM 2042 C C . GLN A 1 276 ? -36.529 -6.216 58.328 1.00 68.00 276 GLN A C 1
ATOM 2044 O O . GLN A 1 276 ? -37.131 -6.343 59.395 1.00 68.00 276 GLN A O 1
ATOM 2049 N N . ALA A 1 277 ? -37.139 -5.772 57.223 1.00 62.84 277 ALA A N 1
ATOM 2050 C CA . ALA A 1 277 ? -38.558 -5.410 57.182 1.00 62.84 277 ALA A CA 1
ATOM 2051 C C . ALA A 1 277 ? -39.471 -6.601 57.533 1.00 62.84 277 ALA A C 1
ATOM 2053 O O . ALA A 1 277 ? -40.413 -6.455 58.314 1.00 62.84 277 ALA A O 1
ATOM 2054 N N . LYS A 1 278 ? -39.160 -7.801 57.025 1.00 63.59 278 LYS A N 1
ATOM 2055 C CA . LYS A 1 278 ? -39.874 -9.041 57.367 1.00 63.59 278 LYS A CA 1
ATOM 2056 C C . LYS A 1 278 ? -39.795 -9.358 58.863 1.00 63.59 278 LYS A C 1
ATOM 2058 O O . LYS A 1 278 ? -40.813 -9.676 59.476 1.00 63.59 278 LYS A O 1
ATOM 2063 N N . GLU A 1 279 ? -38.611 -9.274 59.460 1.00 66.50 279 GLU A N 1
ATOM 2064 C CA . GLU A 1 279 ? -38.422 -9.543 60.890 1.00 66.50 279 GLU A CA 1
ATOM 2065 C C . GLU A 1 279 ? -39.120 -8.506 61.786 1.00 66.50 279 GLU A C 1
ATOM 2067 O O . GLU A 1 279 ? -39.630 -8.863 62.849 1.00 66.50 279 GLU A O 1
ATOM 2072 N N . ALA A 1 280 ? -39.154 -7.232 61.383 1.00 61.19 280 ALA A N 1
ATOM 2073 C CA . ALA A 1 280 ? -39.873 -6.176 62.099 1.00 61.19 280 ALA A CA 1
ATOM 2074 C C . ALA A 1 280 ? -41.401 -6.373 62.020 1.00 61.19 280 ALA A C 1
ATOM 2076 O O . ALA A 1 280 ? -42.084 -6.340 63.044 1.00 61.19 280 ALA A O 1
ATOM 2077 N N . ALA A 1 281 ? -41.930 -6.697 60.834 1.00 55.91 281 ALA A N 1
ATOM 2078 C CA . ALA A 1 281 ? -43.348 -6.997 60.619 1.00 55.91 281 ALA A CA 1
ATOM 2079 C C . ALA A 1 281 ? -43.831 -8.209 61.438 1.00 55.91 281 ALA A C 1
ATOM 2081 O O . ALA A 1 281 ? -44.891 -8.171 62.065 1.00 55.91 281 ALA A O 1
ATOM 2082 N N . GLN A 1 282 ? -43.031 -9.280 61.486 1.00 63.38 282 GLN A N 1
ATOM 2083 C CA . GLN A 1 282 ? -43.341 -10.465 62.290 1.00 63.38 282 GLN A CA 1
ATOM 2084 C C . GLN A 1 282 ? -43.335 -10.183 63.796 1.00 63.38 282 GLN A C 1
ATOM 2086 O O . GLN A 1 282 ? -44.092 -10.821 64.527 1.00 63.38 282 GLN A O 1
ATOM 2091 N N . ARG A 1 283 ? -42.495 -9.255 64.270 1.00 62.59 283 ARG A N 1
ATOM 2092 C CA . ARG A 1 283 ? -42.478 -8.822 65.674 1.00 62.59 283 ARG A CA 1
ATOM 2093 C C . ARG A 1 283 ? -43.721 -7.998 66.010 1.00 62.59 283 ARG A C 1
ATOM 2095 O O . ARG A 1 283 ? -44.429 -8.356 66.945 1.00 62.59 283 ARG A O 1
ATOM 2102 N N . ALA A 1 284 ? -44.068 -7.005 65.191 1.00 57.84 284 ALA A N 1
ATOM 2103 C CA . ALA A 1 284 ? -45.267 -6.185 65.392 1.00 57.84 284 ALA A CA 1
ATOM 2104 C C . ALA A 1 284 ? -46.571 -7.014 65.434 1.00 57.84 284 ALA A C 1
ATOM 2106 O O . ALA A 1 284 ? -47.432 -6.778 66.283 1.00 57.84 284 ALA A O 1
ATOM 2107 N N . ALA A 1 285 ? -46.701 -8.029 64.571 1.00 53.81 285 ALA A N 1
ATOM 2108 C CA . ALA A 1 285 ? -47.862 -8.925 64.565 1.00 53.81 285 ALA A CA 1
ATOM 2109 C C . ALA A 1 285 ? -47.980 -9.775 65.850 1.00 53.81 285 ALA A C 1
ATOM 2111 O O . ALA A 1 285 ? -49.082 -9.976 66.360 1.00 53.81 285 ALA A O 1
ATOM 2112 N N . ARG A 1 286 ? -46.855 -10.249 66.408 1.00 63.38 286 ARG A N 1
ATOM 2113 C CA . ARG A 1 286 ? -46.846 -11.036 67.658 1.00 63.38 286 ARG A CA 1
ATOM 2114 C C . ARG A 1 286 ? -47.210 -10.185 68.876 1.00 63.38 286 ARG A C 1
ATOM 2116 O O . ARG A 1 286 ? -48.025 -10.621 69.684 1.00 63.38 286 ARG A O 1
ATOM 2123 N N . GLU A 1 287 ? -46.659 -8.976 68.976 1.00 63.25 287 GLU A N 1
ATOM 2124 C CA . GLU A 1 287 ? -46.931 -8.053 70.091 1.00 63.25 287 GLU A CA 1
ATOM 2125 C C . GLU A 1 287 ? -48.389 -7.552 70.081 1.00 63.25 287 GLU A C 1
ATOM 2127 O O . GLU A 1 287 ? -49.027 -7.445 71.129 1.00 63.25 287 GLU A O 1
ATOM 2132 N N . THR A 1 288 ? -48.968 -7.336 68.892 1.00 56.38 288 THR A N 1
ATOM 2133 C CA . THR A 1 288 ? -50.380 -6.934 68.734 1.00 56.38 288 THR A CA 1
ATOM 2134 C C . THR A 1 288 ? -51.350 -8.047 69.147 1.00 56.38 288 THR A C 1
ATOM 2136 O O . THR A 1 288 ? -52.349 -7.782 69.821 1.00 56.38 288 THR A O 1
ATOM 2139 N N . ALA A 1 289 ? -51.055 -9.305 68.795 1.00 59.53 289 ALA A N 1
ATOM 2140 C CA . ALA A 1 289 ? -51.856 -10.454 69.216 1.00 59.53 289 ALA A CA 1
ATOM 2141 C C . ALA A 1 289 ? -51.815 -10.654 70.745 1.00 59.53 289 ALA A C 1
ATOM 2143 O O . ALA A 1 289 ? -52.862 -10.829 71.369 1.00 59.53 289 ALA A O 1
ATOM 2144 N N . ALA A 1 290 ? -50.634 -10.526 71.361 1.00 57.91 290 ALA A N 1
ATOM 2145 C CA . ALA A 1 290 ? -50.466 -10.636 72.811 1.00 57.91 290 ALA A CA 1
ATOM 2146 C C . ALA A 1 290 ? -51.206 -9.523 73.583 1.00 57.91 290 ALA A C 1
ATOM 2148 O O . ALA A 1 290 ? -51.898 -9.807 74.564 1.00 57.91 290 ALA A O 1
ATOM 2149 N N . ALA A 1 291 ? -51.160 -8.276 73.094 1.00 57.41 291 ALA A N 1
ATOM 2150 C CA . ALA A 1 291 ? -51.901 -7.156 73.683 1.00 57.41 291 ALA A CA 1
ATOM 2151 C C . ALA A 1 291 ? -53.431 -7.365 73.643 1.00 57.41 291 ALA A C 1
ATOM 2153 O O . ALA A 1 291 ? -54.150 -6.986 74.575 1.00 57.41 291 ALA A O 1
ATOM 2154 N N . LYS A 1 292 ? -53.946 -7.993 72.576 1.00 53.97 292 LYS A N 1
ATOM 2155 C CA . LYS A 1 292 ? -55.372 -8.320 72.423 1.00 53.97 292 LYS A CA 1
ATOM 2156 C C . LYS A 1 292 ? -55.818 -9.394 73.422 1.00 53.97 292 LYS A C 1
ATOM 2158 O O . LYS A 1 292 ? -56.867 -9.225 74.046 1.00 53.97 292 LYS A O 1
ATOM 2163 N N . ASP A 1 293 ? -55.019 -10.434 73.635 1.00 57.97 293 ASP A N 1
ATOM 2164 C CA . ASP A 1 293 ? -55.325 -11.503 74.598 1.00 57.97 293 ASP A CA 1
ATOM 2165 C C . ASP A 1 293 ? -55.263 -11.016 76.058 1.00 57.97 293 ASP A C 1
ATOM 2167 O O . ASP A 1 293 ? -56.083 -11.416 76.892 1.00 57.97 293 ASP A O 1
ATOM 2171 N N . ASP A 1 294 ? -54.338 -10.104 76.375 1.00 58.50 294 ASP A N 1
ATOM 2172 C CA . ASP A 1 294 ? -54.244 -9.468 77.696 1.00 58.50 294 ASP A CA 1
ATOM 2173 C C . ASP A 1 294 ? -55.462 -8.572 77.994 1.00 58.50 294 ASP A C 1
ATOM 2175 O O . ASP A 1 294 ? -55.973 -8.567 79.118 1.00 58.50 294 ASP A O 1
ATOM 2179 N N . SER A 1 295 ? -56.005 -7.883 76.980 1.00 52.19 295 SER A N 1
ATOM 2180 C CA . SER A 1 295 ? -57.224 -7.071 77.127 1.00 52.19 295 SER A CA 1
ATOM 2181 C C . SER A 1 295 ? -58.472 -7.907 77.464 1.00 52.19 295 SER A C 1
ATOM 2183 O O . SER A 1 295 ? -59.309 -7.488 78.267 1.00 52.19 295 SER A O 1
ATOM 2185 N N . GLN A 1 296 ? -58.573 -9.127 76.924 1.00 57.09 296 GLN A N 1
ATOM 2186 C CA . GLN A 1 296 ? -59.670 -10.057 77.219 1.00 57.09 296 GLN A CA 1
ATOM 2187 C C . GLN A 1 296 ? -59.545 -10.663 78.623 1.00 57.09 296 GLN A C 1
ATOM 2189 O O . GLN A 1 296 ? -60.545 -10.801 79.333 1.00 57.09 296 GLN A O 1
ATOM 2194 N N . ARG A 1 297 ? -58.315 -10.965 79.062 1.00 58.62 297 ARG A N 1
ATOM 2195 C CA . ARG A 1 297 ? -58.038 -11.421 80.434 1.00 58.62 297 ARG A CA 1
ATOM 2196 C C . ARG A 1 297 ? -58.377 -10.349 81.475 1.00 58.62 297 ARG A C 1
ATOM 2198 O O . ARG A 1 297 ? -59.014 -10.671 82.478 1.00 58.62 297 ARG A O 1
ATOM 2205 N N . ALA A 1 298 ? -58.060 -9.080 81.204 1.00 56.47 298 ALA A N 1
ATOM 2206 C CA . ALA A 1 298 ? -58.443 -7.960 82.068 1.00 56.47 298 ALA A CA 1
ATOM 2207 C C . ALA A 1 298 ? -59.974 -7.809 82.199 1.00 56.47 298 ALA A C 1
ATOM 2209 O O . ALA A 1 298 ? -60.488 -7.635 83.305 1.00 56.47 298 ALA A O 1
ATOM 2210 N N . ALA A 1 299 ? -60.720 -7.944 81.095 1.00 52.72 299 ALA A N 1
ATOM 2211 C CA . ALA A 1 299 ? -62.185 -7.891 81.101 1.00 52.72 299 ALA A CA 1
ATOM 2212 C C . ALA A 1 299 ? -62.823 -9.055 81.888 1.00 52.72 299 ALA A C 1
ATOM 2214 O O . ALA A 1 299 ? -63.768 -8.846 82.652 1.00 52.72 299 ALA A O 1
ATOM 2215 N N . GLY A 1 300 ? -62.275 -10.271 81.769 1.00 54.38 300 GLY A N 1
ATOM 2216 C CA . GLY A 1 300 ? -62.722 -11.430 82.548 1.00 54.38 300 GLY A CA 1
ATOM 2217 C C . GLY A 1 300 ? -62.473 -11.286 84.056 1.00 54.38 300 GLY A C 1
ATOM 2218 O O . GLY A 1 300 ? -63.308 -11.700 84.861 1.00 54.38 300 GLY A O 1
ATOM 2219 N N . ALA A 1 301 ? -61.358 -10.665 84.449 1.00 56.66 301 ALA A N 1
ATOM 2220 C CA . ALA A 1 301 ? -61.056 -10.366 85.849 1.00 56.66 301 ALA A CA 1
ATOM 2221 C C . ALA A 1 301 ? -62.001 -9.298 86.436 1.00 56.66 301 ALA A C 1
ATOM 2223 O O . ALA A 1 301 ? -62.456 -9.439 87.571 1.00 56.66 301 ALA A O 1
ATOM 2224 N N . ALA A 1 302 ? -62.372 -8.275 85.656 1.00 54.97 302 ALA A N 1
ATOM 2225 C CA . ALA A 1 302 ? -63.339 -7.258 86.077 1.00 54.97 302 ALA A CA 1
ATOM 2226 C C . ALA A 1 302 ? -64.743 -7.840 86.341 1.00 54.97 302 ALA A C 1
ATOM 2228 O O . ALA A 1 302 ? -65.374 -7.479 87.335 1.00 54.97 302 ALA A O 1
ATOM 2229 N N . GLY A 1 303 ? -65.203 -8.787 85.512 1.00 55.00 303 GLY A N 1
ATOM 2230 C CA . GLY A 1 303 ? -66.472 -9.497 85.728 1.00 55.00 303 GLY A CA 1
ATOM 2231 C C . GLY A 1 303 ? -66.487 -10.289 87.038 1.00 55.00 303 GLY A C 1
ATOM 2232 O O . GLY A 1 303 ? -67.381 -10.112 87.861 1.00 55.00 303 GLY A O 1
ATOM 2233 N N . ARG A 1 304 ? -65.424 -11.062 87.307 1.00 60.06 304 ARG A N 1
ATOM 2234 C CA . ARG A 1 304 ? -65.283 -11.812 88.570 1.00 60.06 304 ARG A CA 1
ATOM 2235 C C . ARG A 1 304 ? -65.241 -10.904 89.803 1.00 60.06 304 ARG A C 1
ATOM 2237 O O . ARG A 1 304 ? -65.760 -11.272 90.855 1.00 60.06 304 ARG A O 1
ATOM 2244 N N . ALA A 1 305 ? -64.633 -9.721 89.690 1.00 60.84 305 ALA A N 1
ATOM 2245 C CA . ALA A 1 305 ? -64.613 -8.737 90.772 1.00 60.84 305 ALA A CA 1
ATOM 2246 C C . ALA A 1 305 ? -66.015 -8.169 91.071 1.00 60.84 305 ALA A C 1
ATOM 2248 O O . ALA A 1 305 ? -66.354 -7.969 92.239 1.00 60.84 305 ALA A O 1
ATOM 2249 N N . ALA A 1 306 ? -66.832 -7.934 90.040 1.00 55.78 306 ALA A N 1
ATOM 2250 C CA . ALA A 1 306 ? -68.210 -7.465 90.188 1.00 55.78 306 ALA A CA 1
ATOM 2251 C C . ALA A 1 306 ? -69.114 -8.532 90.832 1.00 55.78 306 ALA A C 1
ATOM 2253 O O . ALA A 1 306 ? -69.810 -8.234 91.803 1.00 55.78 306 ALA A O 1
ATOM 2254 N N . ASP A 1 307 ? -69.013 -9.787 90.385 1.00 58.47 307 ASP A N 1
ATOM 2255 C CA . ASP A 1 307 ? -69.775 -10.909 90.951 1.00 58.47 307 ASP A CA 1
ATOM 2256 C C . ASP A 1 307 ? -69.459 -11.120 92.442 1.00 58.47 307 ASP A C 1
ATOM 2258 O O . ASP A 1 307 ? -70.352 -11.344 93.265 1.00 58.47 307 ASP A O 1
ATOM 2262 N N . ALA A 1 308 ? -68.181 -10.991 92.823 1.00 58.97 308 ALA A N 1
ATOM 2263 C CA . ALA A 1 308 ? -67.756 -11.054 94.219 1.00 58.97 308 ALA A CA 1
ATOM 2264 C C . ALA A 1 308 ? -68.334 -9.899 95.062 1.00 58.97 308 ALA A C 1
ATOM 2266 O O . ALA A 1 308 ? -68.704 -10.111 96.221 1.00 58.97 308 ALA A O 1
ATOM 2267 N N . ALA A 1 309 ? -68.453 -8.692 94.496 1.00 58.91 309 ALA A N 1
ATOM 2268 C CA . ALA A 1 309 ? -69.062 -7.545 95.170 1.00 58.91 309 ALA A CA 1
ATOM 2269 C C . ALA A 1 309 ? -70.580 -7.723 95.381 1.00 58.91 309 ALA A C 1
ATOM 2271 O O . ALA A 1 309 ? -71.094 -7.372 96.448 1.00 58.91 309 ALA A O 1
ATOM 2272 N N . ASP A 1 310 ? -71.289 -8.319 94.420 1.00 57.72 310 ASP A N 1
ATOM 2273 C CA . ASP A 1 310 ? -72.722 -8.625 94.533 1.00 57.72 310 ASP A CA 1
ATOM 2274 C C . ASP A 1 310 ? -72.999 -9.774 95.512 1.00 57.72 310 ASP A C 1
ATOM 2276 O O . ASP A 1 310 ? -73.906 -9.693 96.351 1.00 57.72 310 ASP A O 1
ATOM 2280 N N . ALA A 1 311 ? -72.177 -10.824 95.489 1.00 55.78 311 ALA A N 1
ATOM 2281 C CA . ALA A 1 311 ? -72.212 -11.883 96.494 1.00 55.78 311 ALA A CA 1
ATOM 2282 C C . ALA A 1 311 ? -71.939 -11.334 97.909 1.00 55.78 311 ALA A C 1
ATOM 2284 O O . ALA A 1 311 ? -72.624 -11.724 98.862 1.00 55.78 311 ALA A O 1
ATOM 2285 N N . ALA A 1 312 ? -71.016 -10.373 98.051 1.00 58.09 312 ALA A N 1
ATOM 2286 C CA . ALA A 1 312 ? -70.759 -9.696 99.325 1.00 58.09 312 ALA A CA 1
ATOM 2287 C C . ALA A 1 312 ? -71.971 -8.882 99.785 1.00 58.09 312 ALA A C 1
ATOM 2289 O O . ALA A 1 312 ? -72.400 -9.027 100.928 1.00 58.09 312 ALA A O 1
ATOM 2290 N N . ALA A 1 313 ? -72.597 -8.109 98.895 1.00 52.53 313 ALA A N 1
ATOM 2291 C CA . ALA A 1 313 ? -73.819 -7.366 99.203 1.00 52.53 313 ALA A CA 1
ATOM 2292 C C . ALA A 1 313 ? -74.978 -8.281 99.658 1.00 52.53 313 ALA A C 1
ATOM 2294 O O . ALA A 1 313 ? -75.753 -7.910 100.543 1.00 52.53 313 ALA A O 1
ATOM 2295 N N . ASN A 1 314 ? -75.077 -9.495 99.104 1.00 52.22 314 ASN A N 1
ATOM 2296 C CA . ASN A 1 314 ? -76.060 -10.499 99.516 1.00 52.22 314 ASN A CA 1
ATOM 2297 C C . ASN A 1 314 ? -75.770 -11.088 100.910 1.00 52.22 314 ASN A C 1
ATOM 2299 O O . ASN A 1 314 ? -76.698 -11.225 101.711 1.00 52.22 314 ASN A O 1
ATOM 2303 N N . ALA A 1 315 ? -74.505 -11.383 101.232 1.00 51.25 315 ALA A N 1
ATOM 2304 C CA . ALA A 1 315 ? -74.088 -11.854 102.559 1.00 51.25 315 ALA A CA 1
ATOM 2305 C C . ALA A 1 315 ? -74.263 -10.774 103.655 1.00 51.25 315 ALA A C 1
ATOM 2307 O O . ALA A 1 315 ? -74.623 -11.088 104.795 1.00 51.25 315 ALA A O 1
ATOM 2308 N N . SER A 1 316 ? -74.096 -9.495 103.297 1.00 48.28 316 SER A N 1
ATOM 2309 C CA . SER A 1 316 ? -74.187 -8.325 104.188 1.00 48.28 316 SER A CA 1
ATOM 2310 C C . SER A 1 316 ? -75.565 -8.082 104.819 1.00 48.28 316 SER A C 1
ATOM 2312 O O . SER A 1 316 ? -75.632 -7.455 105.876 1.00 48.28 316 SER A O 1
ATOM 2314 N N . ARG A 1 317 ? -76.670 -8.618 104.268 1.00 50.94 317 ARG A N 1
ATOM 2315 C CA . ARG A 1 317 ? -78.024 -8.453 104.856 1.00 50.94 317 ARG A CA 1
ATOM 2316 C C . ARG A 1 317 ? -78.180 -9.055 106.264 1.00 50.94 317 ARG A C 1
ATOM 2318 O O . ARG A 1 317 ? -79.205 -8.831 106.898 1.00 50.94 317 ARG A O 1
ATOM 2325 N N . THR A 1 318 ? -77.173 -9.776 106.769 1.00 48.75 318 THR A N 1
ATOM 2326 C CA . THR A 1 318 ? -77.234 -10.507 108.049 1.00 48.75 318 THR A CA 1
ATOM 2327 C C . THR A 1 318 ? -76.276 -9.966 109.137 1.00 48.75 318 THR A C 1
ATOM 2329 O O . THR A 1 318 ? -76.408 -10.363 110.292 1.00 48.75 318 THR A O 1
ATOM 2332 N N . ALA A 1 319 ? -75.334 -9.049 108.842 1.00 53.91 319 ALA A N 1
ATOM 2333 C CA . ALA A 1 319 ? -74.348 -8.551 109.826 1.00 53.91 319 ALA A CA 1
ATOM 2334 C C . ALA A 1 319 ? -73.848 -7.121 109.504 1.00 53.91 319 ALA A C 1
ATOM 2336 O O . ALA A 1 319 ? -73.100 -6.920 108.556 1.00 53.91 319 ALA A O 1
ATOM 2337 N N . ILE A 1 320 ? -74.246 -6.108 110.282 1.00 53.50 320 ILE A N 1
ATOM 2338 C CA . ILE A 1 320 ? -74.398 -4.731 109.754 1.00 53.50 320 ILE A CA 1
ATOM 2339 C C . ILE A 1 320 ? -73.186 -3.771 109.899 1.00 53.50 320 ILE A C 1
ATOM 2341 O O . ILE A 1 320 ? -73.242 -2.683 109.343 1.00 53.50 320 ILE A O 1
ATOM 2345 N N . GLN A 1 321 ? -72.048 -4.111 110.528 1.00 53.91 321 GLN A N 1
ATOM 2346 C CA . GLN A 1 321 ? -70.933 -3.132 110.671 1.00 53.91 321 GLN A CA 1
ATOM 2347 C C . GLN A 1 321 ? -69.609 -3.505 109.985 1.00 53.91 321 GLN A C 1
ATOM 2349 O O . GLN A 1 321 ? -69.147 -2.747 109.135 1.00 53.91 321 GLN A O 1
ATOM 2354 N N . ALA A 1 322 ? -69.021 -4.675 110.258 1.00 53.94 322 ALA A N 1
ATOM 2355 C CA . ALA A 1 322 ? -67.786 -5.107 109.580 1.00 53.94 322 ALA A CA 1
ATOM 2356 C C . ALA A 1 322 ? -67.986 -5.342 108.063 1.00 53.94 322 ALA A C 1
ATOM 2358 O O . ALA A 1 322 ? -67.061 -5.185 107.267 1.00 53.94 322 ALA A O 1
ATOM 2359 N N . ALA A 1 323 ? -69.219 -5.654 107.650 1.00 53.91 323 ALA A N 1
ATOM 2360 C CA . ALA A 1 323 ? -69.578 -5.930 106.263 1.00 53.91 323 ALA A CA 1
ATOM 2361 C C . ALA A 1 323 ? -69.682 -4.669 105.378 1.00 53.91 323 ALA A C 1
ATOM 2363 O O . ALA A 1 323 ? -69.458 -4.754 104.170 1.00 53.91 323 ALA A O 1
ATOM 2364 N N . ASN A 1 324 ? -69.962 -3.487 105.947 1.00 56.78 324 ASN A N 1
ATOM 2365 C CA . ASN A 1 324 ? -70.100 -2.246 105.168 1.00 56.78 324 ASN A CA 1
ATOM 2366 C C . ASN A 1 324 ? -68.751 -1.760 104.619 1.00 56.78 324 ASN A C 1
ATOM 2368 O O . ASN A 1 324 ? -68.659 -1.398 103.445 1.00 56.78 324 ASN A O 1
ATOM 2372 N N . THR A 1 325 ? -67.688 -1.825 105.426 1.00 61.06 325 THR A N 1
ATOM 2373 C CA . THR A 1 325 ? -66.323 -1.483 104.993 1.00 61.06 325 THR A CA 1
ATOM 2374 C C . THR A 1 325 ? -65.816 -2.456 103.927 1.00 61.06 325 THR A C 1
ATOM 2376 O O . THR A 1 325 ? -65.275 -2.021 102.912 1.00 61.06 325 THR A O 1
ATOM 2379 N N . ALA A 1 326 ? -66.058 -3.761 104.099 1.00 60.12 326 ALA A N 1
ATOM 2380 C CA . ALA A 1 326 ? -65.692 -4.778 103.110 1.00 60.12 326 ALA A CA 1
ATOM 2381 C C . ALA A 1 326 ? -66.459 -4.607 101.784 1.00 60.12 326 ALA A C 1
ATOM 2383 O O . ALA A 1 326 ? -65.857 -4.673 100.715 1.00 60.12 326 ALA A O 1
ATOM 2384 N N . THR A 1 327 ? -67.760 -4.299 101.840 1.00 60.47 327 THR A N 1
ATOM 2385 C CA . THR A 1 327 ? -68.588 -4.042 100.646 1.00 60.47 327 THR A CA 1
ATOM 2386 C C . THR A 1 327 ? -68.128 -2.783 99.905 1.00 60.47 327 THR A C 1
ATOM 2388 O O . THR A 1 327 ? -68.023 -2.787 98.679 1.00 60.47 327 THR A O 1
ATOM 2391 N N . SER A 1 328 ? -67.811 -1.706 100.633 1.00 65.44 328 SER A N 1
ATOM 2392 C CA . SER A 1 328 ? -67.285 -0.477 100.029 1.00 65.44 328 SER A CA 1
ATOM 2393 C C . SER A 1 328 ? -65.924 -0.711 99.370 1.00 65.44 328 SER A C 1
ATOM 2395 O O . SER A 1 328 ? -65.705 -0.250 98.254 1.00 65.44 328 SER A O 1
ATOM 2397 N N . ALA A 1 329 ? -65.024 -1.450 100.024 1.00 63.91 329 ALA A N 1
ATOM 2398 C CA . ALA A 1 329 ? -63.708 -1.763 99.477 1.00 63.91 329 ALA A CA 1
ATOM 2399 C C . ALA A 1 329 ? -63.796 -2.680 98.242 1.00 63.91 329 ALA A C 1
ATOM 2401 O O . ALA A 1 329 ? -63.128 -2.422 97.243 1.00 63.91 329 ALA A O 1
ATOM 2402 N N . ALA A 1 330 ? -64.666 -3.696 98.269 1.00 63.19 330 ALA A N 1
ATOM 2403 C CA . ALA A 1 330 ? -64.906 -4.588 97.135 1.00 63.19 330 ALA A CA 1
ATOM 2404 C C . ALA A 1 330 ? -65.479 -3.841 95.918 1.00 63.19 330 ALA A C 1
ATOM 2406 O O . ALA A 1 330 ? -65.018 -4.054 94.800 1.00 63.19 330 ALA A O 1
ATOM 2407 N N . ARG A 1 331 ? -66.419 -2.905 96.121 1.00 67.06 331 ARG A N 1
ATOM 2408 C CA . ARG A 1 331 ? -66.943 -2.049 95.039 1.00 67.06 331 ARG A CA 1
ATOM 2409 C C . ARG A 1 331 ? -65.875 -1.134 94.449 1.00 67.06 331 ARG A C 1
ATOM 2411 O O . ARG A 1 331 ? -65.795 -1.006 93.232 1.00 67.06 331 ARG A O 1
ATOM 2418 N N . THR A 1 332 ? -65.032 -0.527 95.283 1.00 71.25 332 THR A N 1
ATOM 2419 C CA . THR A 1 332 ? -63.899 0.280 94.807 1.00 71.25 332 THR A CA 1
ATOM 2420 C C . THR A 1 332 ? -62.922 -0.563 93.989 1.00 71.25 332 THR A C 1
ATOM 2422 O O . THR A 1 332 ? -62.488 -0.123 92.927 1.00 71.25 332 THR A O 1
ATOM 2425 N N . ALA A 1 333 ? -62.619 -1.788 94.428 1.00 65.00 333 ALA A N 1
ATOM 2426 C CA . ALA A 1 333 ? -61.771 -2.716 93.685 1.00 65.00 333 ALA A CA 1
ATOM 2427 C C . ALA A 1 333 ? -62.402 -3.159 92.355 1.00 65.00 333 ALA A C 1
ATOM 2429 O O . ALA A 1 333 ? -61.711 -3.172 91.342 1.00 65.00 333 ALA A O 1
ATOM 2430 N N . ALA A 1 334 ? -63.706 -3.446 92.324 1.00 61.84 334 ALA A N 1
ATOM 2431 C CA . ALA A 1 334 ? -64.425 -3.797 91.098 1.00 61.84 334 ALA A CA 1
ATOM 2432 C C . ALA A 1 334 ? -64.469 -2.630 90.096 1.00 61.84 334 ALA A C 1
ATOM 2434 O O . ALA A 1 334 ? -64.192 -2.816 88.912 1.00 61.84 334 ALA A O 1
ATOM 2435 N N . ASN A 1 335 ? -64.730 -1.408 90.569 1.00 62.16 335 ASN A N 1
ATOM 2436 C CA . ASN A 1 335 ? -64.703 -0.207 89.732 1.00 62.16 335 ASN A CA 1
ATOM 2437 C C . ASN A 1 335 ? -63.294 0.073 89.190 1.00 62.16 335 ASN A C 1
ATOM 2439 O O . ASN A 1 335 ? -63.143 0.394 88.014 1.00 62.16 335 ASN A O 1
ATOM 2443 N N . ALA A 1 336 ? -62.259 -0.093 90.018 1.00 64.38 336 ALA A N 1
ATOM 2444 C CA . ALA A 1 336 ? -60.871 0.067 89.594 1.00 64.38 336 ALA A CA 1
ATOM 2445 C C . ALA A 1 336 ? -60.439 -1.027 88.601 1.00 64.38 336 ALA A C 1
ATOM 2447 O O . ALA A 1 336 ? -59.764 -0.724 87.622 1.00 64.38 336 ALA A O 1
ATOM 2448 N N . ALA A 1 337 ? -60.876 -2.274 88.795 1.00 60.88 337 ALA A N 1
ATOM 2449 C CA . ALA A 1 337 ? -60.646 -3.369 87.853 1.00 60.88 337 ALA A CA 1
ATOM 2450 C C . ALA A 1 337 ? -61.357 -3.128 86.510 1.00 60.88 337 ALA A C 1
ATOM 2452 O O . ALA A 1 337 ? -60.770 -3.357 85.457 1.00 60.88 337 ALA A O 1
ATOM 2453 N N . SER A 1 338 ? -62.584 -2.600 86.529 1.00 61.69 338 SER A N 1
ATOM 2454 C CA . SER A 1 338 ? -63.332 -2.220 85.322 1.00 61.69 338 SER A CA 1
ATOM 2455 C C . SER A 1 338 ? -62.681 -1.046 84.575 1.00 61.69 338 SER A C 1
ATOM 2457 O O . SER A 1 338 ? -62.553 -1.068 83.347 1.00 61.69 338 SER A O 1
ATOM 2459 N N . ALA A 1 339 ? -62.176 -0.050 85.309 1.00 64.81 339 ALA A N 1
ATOM 2460 C CA . ALA A 1 339 ? -61.399 1.048 84.742 1.00 64.81 339 ALA A CA 1
ATOM 2461 C C . ALA A 1 339 ? -60.070 0.559 84.137 1.00 64.81 339 ALA A C 1
ATOM 2463 O O . ALA A 1 339 ? -59.723 0.962 83.028 1.00 64.81 339 ALA A O 1
ATOM 2464 N N . ALA A 1 340 ? -59.363 -0.355 84.811 1.00 62.34 340 ALA A N 1
ATOM 2465 C CA . ALA A 1 340 ? -58.144 -0.983 84.301 1.00 62.34 340 ALA A CA 1
ATOM 2466 C C . ALA A 1 340 ? -58.410 -1.825 83.043 1.00 62.34 340 ALA A C 1
ATOM 2468 O O . ALA A 1 340 ? -57.663 -1.720 82.075 1.00 62.34 340 ALA A O 1
ATOM 2469 N N . ALA A 1 341 ? -59.504 -2.589 83.006 1.00 58.25 341 ALA A N 1
ATOM 2470 C CA . ALA A 1 341 ? -59.917 -3.342 81.823 1.00 58.25 341 ALA A CA 1
ATOM 2471 C C . ALA A 1 341 ? -60.263 -2.421 80.642 1.00 58.25 341 ALA A C 1
ATOM 2473 O O . ALA A 1 341 ? -59.843 -2.671 79.513 1.00 58.25 341 ALA A O 1
ATOM 2474 N N . SER A 1 342 ? -60.967 -1.316 80.902 1.00 61.06 342 SER A N 1
ATOM 2475 C CA . SER A 1 342 ? -61.298 -0.313 79.883 1.00 61.06 342 SER A CA 1
ATOM 2476 C C . SER A 1 342 ? -60.048 0.395 79.349 1.00 61.06 342 SER A C 1
ATOM 2478 O O . SER A 1 342 ? -59.923 0.610 78.144 1.00 61.06 342 SER A O 1
ATOM 2480 N N . ALA A 1 343 ? -59.090 0.710 80.225 1.00 63.34 343 ALA A N 1
ATOM 2481 C CA . ALA A 1 343 ? -57.818 1.313 79.841 1.00 63.34 343 ALA A CA 1
ATOM 2482 C C . ALA A 1 343 ? -56.915 0.331 79.072 1.00 63.34 343 ALA A C 1
ATOM 2484 O O . ALA A 1 343 ? -56.303 0.721 78.081 1.00 63.34 343 ALA A O 1
ATOM 2485 N N . ALA A 1 344 ? -56.889 -0.950 79.454 1.00 59.41 344 ALA A N 1
ATOM 2486 C CA . ALA A 1 344 ? -56.197 -2.007 78.715 1.00 59.41 344 ALA A CA 1
ATOM 2487 C C . ALA A 1 344 ? -56.810 -2.223 77.320 1.00 59.41 344 ALA A C 1
ATOM 2489 O O . ALA A 1 344 ? -56.085 -2.355 76.335 1.00 59.41 344 ALA A O 1
ATOM 2490 N N . ALA A 1 345 ? -58.141 -2.180 77.203 1.00 60.47 345 ALA A N 1
ATOM 2491 C CA . ALA A 1 345 ? -58.829 -2.223 75.915 1.00 60.47 345 ALA A CA 1
ATOM 2492 C C . ALA A 1 345 ? -58.508 -0.988 75.054 1.00 60.47 345 ALA A C 1
ATOM 2494 O O . ALA A 1 345 ? -58.238 -1.121 73.861 1.00 60.47 345 ALA A O 1
ATOM 2495 N N . ALA A 1 346 ? -58.474 0.209 75.647 1.00 65.25 346 ALA A N 1
ATOM 2496 C CA . ALA A 1 346 ? -58.082 1.434 74.953 1.00 65.25 346 ALA A CA 1
ATOM 2497 C C . ALA A 1 346 ? -56.617 1.394 74.480 1.00 65.25 346 ALA A C 1
ATOM 2499 O O . ALA A 1 346 ? -56.341 1.810 73.354 1.00 65.25 346 ALA A O 1
ATOM 2500 N N . ALA A 1 347 ? -55.702 0.846 75.288 1.00 62.97 347 ALA A N 1
ATOM 2501 C CA . ALA A 1 347 ? -54.307 0.619 74.916 1.00 62.97 347 ALA A CA 1
ATOM 2502 C C . ALA A 1 347 ? -54.178 -0.403 73.776 1.00 62.97 347 ALA A C 1
ATOM 2504 O O . ALA A 1 347 ? -53.485 -0.128 72.802 1.00 62.97 347 ALA A O 1
ATOM 2505 N N . GLY A 1 348 ? -54.915 -1.518 73.818 1.00 57.72 348 GLY A N 1
ATOM 2506 C CA . GLY A 1 348 ? -54.957 -2.492 72.720 1.00 57.72 348 GLY A CA 1
ATOM 2507 C C . GLY A 1 348 ? -55.507 -1.903 71.412 1.00 57.72 348 GLY A C 1
ATOM 2508 O O . GLY A 1 348 ? -54.967 -2.142 70.334 1.00 57.72 348 GLY A O 1
ATOM 2509 N N . GLN A 1 349 ? -56.537 -1.056 71.494 1.00 63.50 349 GLN A N 1
ATOM 2510 C CA . GLN A 1 349 ? -57.082 -0.333 70.338 1.00 63.50 349 GLN A CA 1
ATOM 2511 C C . GLN A 1 349 ? -56.111 0.731 69.802 1.00 63.50 349 GLN A C 1
ATOM 2513 O O . GLN A 1 349 ? -56.002 0.917 68.592 1.00 63.50 349 GLN A O 1
ATOM 2518 N N . ALA A 1 350 ? -55.395 1.438 70.679 1.00 66.62 350 ALA A N 1
ATOM 2519 C CA . ALA A 1 350 ? -54.389 2.417 70.281 1.00 66.62 350 ALA A CA 1
ATOM 2520 C C . ALA A 1 350 ? -53.152 1.751 69.657 1.00 66.62 350 ALA A C 1
ATOM 2522 O O . ALA A 1 350 ? -52.675 2.233 68.635 1.00 66.62 350 ALA A O 1
ATOM 2523 N N . ALA A 1 351 ? -52.703 0.611 70.190 1.00 61.19 351 ALA A N 1
ATOM 2524 C CA . ALA A 1 351 ? -51.662 -0.220 69.589 1.00 61.19 351 ALA A CA 1
ATOM 2525 C C . ALA A 1 351 ? -52.070 -0.695 68.185 1.00 61.19 351 ALA A C 1
ATOM 2527 O O . ALA A 1 351 ? -51.296 -0.574 67.240 1.00 61.19 351 ALA A O 1
ATOM 2528 N N . SER A 1 352 ? -53.327 -1.119 68.011 1.00 61.47 352 SER A N 1
ATOM 2529 C CA . SER A 1 352 ? -53.878 -1.474 66.698 1.00 61.47 352 SER A CA 1
ATOM 2530 C C . SER A 1 352 ? -53.936 -0.280 65.726 1.00 61.47 352 SER A C 1
ATOM 2532 O O . SER A 1 352 ? -53.619 -0.429 64.548 1.00 61.47 352 SER A O 1
ATOM 2534 N N . ARG A 1 353 ? -54.258 0.935 66.194 1.00 66.88 353 ARG A N 1
ATOM 2535 C CA . ARG A 1 353 ? -54.216 2.156 65.360 1.00 66.88 353 ARG A CA 1
ATOM 2536 C C . ARG A 1 353 ? -52.796 2.612 65.013 1.00 66.88 353 ARG A C 1
ATOM 2538 O O . ARG A 1 353 ? -52.575 3.086 63.897 1.00 66.88 353 ARG A O 1
ATOM 2545 N N . ALA A 1 354 ? -51.841 2.478 65.935 1.00 65.81 354 ALA A N 1
ATOM 2546 C CA . ALA A 1 354 ? -50.424 2.738 65.673 1.00 65.81 354 ALA A CA 1
ATOM 2547 C C . A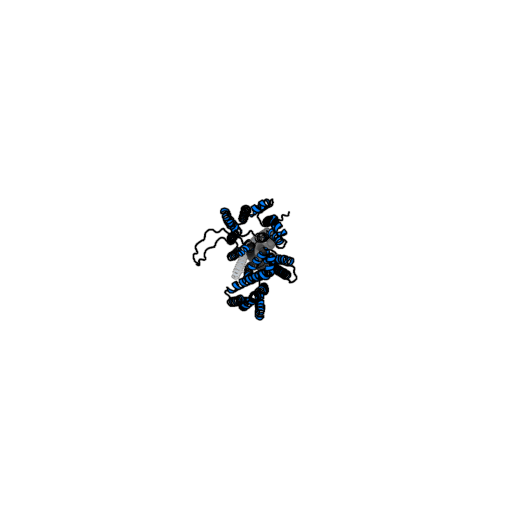LA A 1 354 ? -49.888 1.764 64.625 1.00 65.81 354 ALA A C 1
ATOM 2549 O O . ALA A 1 354 ? -49.276 2.193 63.652 1.00 65.81 354 ALA A O 1
ATOM 2550 N N . TYR A 1 355 ? -50.239 0.487 64.758 1.00 60.22 355 TYR A N 1
ATOM 2551 C CA . TYR A 1 355 ? -49.984 -0.544 63.763 1.00 60.22 355 TYR A CA 1
ATOM 2552 C C . TYR A 1 355 ? -50.570 -0.169 62.388 1.00 60.22 355 TYR A C 1
ATOM 2554 O O . TYR A 1 355 ? -49.841 -0.088 61.404 1.00 60.22 355 TYR A O 1
ATOM 2562 N N . GLN A 1 356 ? -51.852 0.205 62.319 1.00 62.06 356 GLN A N 1
ATOM 2563 C CA . GLN A 1 356 ? -52.504 0.646 61.075 1.00 62.06 356 GLN A CA 1
ATOM 2564 C C . GLN A 1 356 ? -51.889 1.916 60.454 1.00 62.06 356 GLN A C 1
ATOM 2566 O O . GLN A 1 356 ? -51.807 2.028 59.232 1.00 62.06 356 GLN A O 1
ATOM 2571 N N . SER A 1 357 ? -51.437 2.880 61.258 1.00 60.88 357 SER A N 1
ATOM 2572 C CA . SER A 1 357 ? -50.810 4.112 60.749 1.00 60.88 357 SER A CA 1
ATOM 2573 C C . SER A 1 357 ? -49.365 3.885 60.297 1.00 60.88 357 SER A C 1
ATOM 2575 O O . SER A 1 357 ? -48.940 4.443 59.285 1.00 60.88 357 SER A O 1
ATOM 2577 N N . ALA A 1 358 ? -48.621 3.014 60.981 1.00 54.44 358 ALA A N 1
ATOM 2578 C CA . ALA A 1 358 ? -47.308 2.546 60.542 1.00 54.44 358 ALA A CA 1
ATOM 2579 C C . ALA A 1 358 ? -47.394 1.820 59.195 1.00 54.44 358 ALA A C 1
ATOM 2581 O O . ALA A 1 358 ? -46.598 2.063 58.288 1.00 54.44 358 ALA A O 1
ATOM 2582 N N . ASN A 1 359 ? -48.450 1.026 59.027 1.00 52.06 359 ASN A N 1
ATOM 2583 C CA . ASN A 1 359 ? -48.791 0.367 57.777 1.00 52.06 359 ASN A CA 1
ATOM 2584 C C . ASN A 1 359 ? -49.074 1.344 56.622 1.00 52.06 359 ASN A C 1
ATOM 2586 O O . ASN A 1 359 ? -48.874 0.966 55.468 1.00 52.06 359 ASN A O 1
ATOM 2590 N N . ALA A 1 360 ? -49.526 2.576 56.893 1.00 54.72 360 ALA A N 1
ATOM 2591 C CA . ALA A 1 360 ? -49.718 3.626 55.887 1.00 54.72 360 ALA A CA 1
ATOM 2592 C C . ALA A 1 360 ? -48.399 4.349 55.538 1.00 54.72 360 ALA A C 1
ATOM 2594 O O . ALA A 1 360 ? -48.102 4.550 54.360 1.00 54.72 360 ALA A O 1
ATOM 2595 N N . ALA A 1 361 ? -47.560 4.656 56.534 1.00 53.06 361 ALA A N 1
ATOM 2596 C CA . ALA A 1 361 ? -46.225 5.236 56.324 1.00 53.06 361 ALA A CA 1
ATOM 2597 C C . ALA A 1 361 ? -45.254 4.314 55.575 1.00 53.06 361 ALA A C 1
ATOM 2599 O O . ALA A 1 361 ? -44.381 4.792 54.856 1.00 53.06 361 ALA A O 1
ATOM 2600 N N . ALA A 1 362 ? -45.422 2.998 55.706 1.00 47.09 362 ALA A N 1
ATOM 2601 C CA . ALA A 1 362 ? -44.632 2.012 54.976 1.00 47.09 362 ALA A CA 1
ATOM 2602 C C . ALA A 1 362 ? -44.970 1.922 53.470 1.00 47.09 362 ALA A C 1
ATOM 2604 O O . ALA A 1 362 ? -44.241 1.263 52.738 1.00 47.09 362 ALA A O 1
ATOM 2605 N N . GLN A 1 363 ? -46.063 2.539 52.997 1.00 42.84 363 GLN A N 1
ATOM 2606 C CA . GLN A 1 363 ? -46.444 2.576 51.566 1.00 42.84 363 GLN A CA 1
ATOM 2607 C C . GLN A 1 363 ? -46.265 3.963 50.945 1.00 42.84 363 GLN A C 1
ATOM 2609 O O . GLN A 1 363 ? -46.111 4.079 49.734 1.00 42.84 363 GLN A O 1
ATOM 2614 N N . ASP A 1 364 ? -46.311 5.009 51.768 1.00 49.41 364 ASP A N 1
ATOM 2615 C CA . ASP A 1 364 ? -46.166 6.396 51.354 1.00 49.41 364 ASP A CA 1
ATOM 2616 C C . ASP A 1 364 ? -45.305 7.128 52.386 1.00 49.41 364 ASP A C 1
ATOM 2618 O O . ASP A 1 364 ? -45.731 7.393 53.513 1.00 49.41 364 ASP A O 1
ATOM 2622 N N . ALA A 1 365 ? -44.083 7.482 51.982 1.00 50.97 365 ALA A N 1
ATOM 2623 C CA . ALA A 1 365 ? -43.130 8.172 52.843 1.00 50.97 365 ALA A CA 1
ATOM 2624 C C . ALA A 1 365 ? -43.668 9.515 53.382 1.00 50.97 365 ALA A C 1
ATOM 2626 O O . ALA A 1 365 ? -43.186 9.991 54.412 1.00 50.97 365 ALA A O 1
ATOM 2627 N N . SER A 1 366 ? -44.676 10.118 52.738 1.00 57.41 366 SER A N 1
ATOM 2628 C CA . SER A 1 366 ? -45.328 11.339 53.226 1.00 57.41 366 SER A CA 1
ATOM 2629 C C . SER A 1 366 ? -46.215 11.106 54.459 1.00 57.41 366 SER A C 1
ATOM 2631 O O . SER A 1 366 ? -46.424 12.026 55.250 1.00 57.41 366 SER A O 1
ATOM 2633 N N . GLN A 1 367 ? -46.651 9.866 54.701 1.00 57.31 367 GLN A N 1
ATOM 2634 C CA . GLN A 1 367 ? -47.463 9.470 55.859 1.00 57.31 367 GLN A CA 1
ATOM 2635 C C . GLN A 1 367 ? -46.627 9.168 57.114 1.00 57.31 367 GLN A C 1
ATOM 2637 O O . GLN A 1 367 ? -47.167 8.828 58.169 1.00 57.31 367 GLN A O 1
ATOM 2642 N N . ALA A 1 368 ? -45.302 9.334 57.040 1.00 57.22 368 ALA A N 1
ATOM 2643 C CA . ALA A 1 368 ? -44.393 9.110 58.161 1.00 57.22 368 ALA A CA 1
ATOM 2644 C C . ALA A 1 368 ? -44.707 9.986 59.390 1.00 57.22 368 ALA A C 1
ATOM 2646 O O . ALA A 1 368 ? -44.478 9.554 60.518 1.00 57.22 368 ALA A O 1
ATOM 2647 N N . SER A 1 369 ? -45.245 11.201 59.214 1.00 64.44 369 SER A N 1
ATOM 2648 C CA . SER A 1 369 ? -45.653 12.040 60.354 1.00 64.44 369 SER A CA 1
ATOM 2649 C C . SER A 1 369 ? -46.917 11.504 61.038 1.00 64.44 369 SER A C 1
ATOM 2651 O O . SER A 1 369 ? -46.981 11.484 62.267 1.00 64.44 369 SER A O 1
ATOM 2653 N N . THR A 1 370 ? -47.873 10.994 60.259 1.00 64.94 370 THR A N 1
ATOM 2654 C CA . THR A 1 370 ? -49.110 10.359 60.731 1.00 64.94 370 THR A CA 1
ATOM 2655 C C . THR A 1 370 ? -48.807 9.097 61.542 1.00 64.94 370 THR A C 1
ATOM 2657 O O . THR A 1 370 ? -49.356 8.918 62.628 1.00 64.94 370 THR A O 1
ATOM 2660 N N . ALA A 1 371 ? -47.868 8.262 61.082 1.00 65.62 371 ALA A N 1
ATOM 2661 C CA . ALA A 1 371 ? -47.411 7.087 61.828 1.00 65.62 371 ALA A CA 1
ATOM 2662 C C . ALA A 1 371 ? -46.747 7.452 63.161 1.00 65.62 371 ALA A C 1
ATOM 2664 O O . ALA A 1 371 ? -47.107 6.890 64.193 1.00 65.62 371 ALA A O 1
ATOM 2665 N N . ARG A 1 372 ? -45.843 8.442 63.165 1.00 67.94 372 ARG A N 1
ATOM 2666 C CA . ARG A 1 372 ? -45.226 8.947 64.406 1.00 67.94 372 ARG A CA 1
ATOM 2667 C C . ARG A 1 372 ? -46.270 9.491 65.377 1.00 67.94 372 ARG A C 1
ATOM 2669 O O . ARG A 1 372 ? -46.159 9.289 66.582 1.00 67.94 372 ARG A O 1
ATOM 2676 N N . LYS A 1 373 ? -47.308 10.162 64.869 1.00 75.12 373 LYS A N 1
ATOM 2677 C CA . LYS A 1 373 ? -48.393 10.679 65.706 1.00 75.12 373 LYS A CA 1
ATOM 2678 C C . LYS A 1 373 ? -49.229 9.554 66.323 1.00 75.12 373 LYS A C 1
ATOM 2680 O O . LYS A 1 373 ? -49.494 9.589 67.519 1.00 75.12 373 LYS A O 1
ATOM 2685 N N . ALA A 1 374 ? -49.566 8.521 65.557 1.00 71.62 374 ALA A N 1
ATOM 2686 C CA . ALA A 1 374 ? -50.281 7.359 66.077 1.00 71.62 374 ALA A CA 1
ATOM 2687 C C . ALA A 1 374 ? -49.443 6.545 67.083 1.00 71.62 374 ALA A C 1
ATOM 2689 O O . ALA A 1 374 ? -49.985 6.059 68.074 1.00 71.62 374 ALA A O 1
ATOM 2690 N N . ALA A 1 375 ? -48.123 6.451 66.879 1.00 66.69 375 ALA A N 1
ATOM 2691 C CA . ALA A 1 375 ? -47.189 5.875 67.847 1.00 66.69 375 ALA A CA 1
ATOM 2692 C C . ALA A 1 375 ? -47.157 6.684 69.159 1.00 66.69 375 ALA A C 1
ATOM 2694 O O . ALA A 1 375 ? -47.217 6.109 70.245 1.00 66.69 375 ALA A O 1
ATOM 2695 N N . GLN A 1 376 ? -47.156 8.021 69.083 1.00 73.69 376 GLN A N 1
ATOM 2696 C CA . GLN A 1 376 ? -47.290 8.883 70.266 1.00 73.69 376 GLN A CA 1
ATOM 2697 C C . GLN A 1 376 ? -48.622 8.663 70.994 1.00 73.69 376 GLN A C 1
ATOM 2699 O O . GLN A 1 376 ? -48.644 8.587 72.222 1.00 73.69 376 GLN A O 1
ATOM 2704 N N . ASP A 1 377 ? -49.723 8.533 70.255 1.00 74.00 377 ASP A N 1
ATOM 2705 C CA . ASP A 1 377 ? -51.046 8.312 70.838 1.00 74.00 377 ASP A CA 1
ATOM 2706 C C . ASP A 1 377 ? -51.160 6.911 71.484 1.00 74.00 377 ASP A C 1
ATOM 2708 O O . ASP A 1 377 ? -51.815 6.762 72.518 1.00 74.00 377 ASP A O 1
ATOM 2712 N N . ALA A 1 378 ? -50.468 5.895 70.949 1.00 70.12 378 ALA A N 1
ATOM 2713 C CA . ALA A 1 378 ? -50.337 4.579 71.584 1.00 70.12 378 ALA A CA 1
ATOM 2714 C C . ALA A 1 378 ? -49.515 4.628 72.878 1.00 70.12 378 ALA A C 1
ATOM 2716 O O . ALA A 1 378 ? -49.965 4.090 73.890 1.00 70.12 378 ALA A O 1
ATOM 2717 N N . ARG A 1 379 ? -48.385 5.349 72.893 1.00 71.94 379 ARG A N 1
ATOM 2718 C CA . ARG A 1 379 ? -47.600 5.583 74.121 1.00 71.94 379 ARG A CA 1
ATOM 2719 C C . ARG A 1 379 ? -48.409 6.345 75.182 1.00 71.94 379 ARG A C 1
ATOM 2721 O O . ARG A 1 379 ? -48.331 6.041 76.371 1.00 71.94 379 ARG A O 1
ATOM 2728 N N . ALA A 1 380 ? -49.248 7.299 74.771 1.00 76.25 380 ALA A N 1
ATOM 2729 C CA . ALA A 1 380 ? -50.155 8.006 75.679 1.00 76.25 380 ALA A CA 1
ATOM 2730 C C . ALA A 1 380 ? -51.242 7.079 76.260 1.00 76.25 380 ALA A C 1
ATOM 2732 O O . ALA A 1 380 ? -51.534 7.135 77.457 1.00 76.25 380 ALA A O 1
ATOM 2733 N N . ALA A 1 381 ? -51.810 6.186 75.446 1.00 69.94 381 ALA A N 1
ATOM 2734 C CA . ALA A 1 381 ? -52.763 5.180 75.912 1.00 69.94 381 ALA A CA 1
ATOM 2735 C C . ALA A 1 381 ? -52.111 4.148 76.855 1.00 69.94 381 ALA A C 1
ATOM 2737 O O . ALA A 1 381 ? -52.716 3.775 77.861 1.00 69.94 381 ALA A O 1
ATOM 2738 N N . ALA A 1 382 ? -50.863 3.746 76.586 1.00 66.38 382 ALA A N 1
ATOM 2739 C CA . ALA A 1 382 ? -50.067 2.891 77.468 1.00 66.38 382 ALA A CA 1
ATOM 2740 C C . ALA A 1 382 ? -49.804 3.558 78.830 1.00 66.38 382 ALA A C 1
ATOM 2742 O O . ALA A 1 382 ? -49.951 2.922 79.876 1.00 66.38 382 ALA A O 1
ATOM 2743 N N . ALA A 1 383 ? -49.500 4.860 78.847 1.00 73.88 383 ALA A N 1
ATOM 2744 C CA . ALA A 1 383 ? -49.384 5.629 80.087 1.00 73.88 383 ALA A CA 1
ATOM 2745 C C . ALA A 1 383 ? -50.705 5.653 80.883 1.00 73.88 383 ALA A C 1
ATOM 2747 O O . ALA A 1 383 ? -50.702 5.422 82.095 1.00 73.88 383 ALA A O 1
ATOM 2748 N N . GLY A 1 384 ? -51.842 5.850 80.204 1.00 69.94 384 GLY A N 1
ATOM 2749 C CA . GLY A 1 384 ? -53.172 5.784 80.820 1.00 69.94 384 GLY A CA 1
ATOM 2750 C C . GLY A 1 384 ? -53.505 4.407 81.411 1.00 69.94 384 GLY A C 1
ATOM 2751 O O . GLY A 1 384 ? -54.042 4.326 82.517 1.00 69.94 384 GLY A O 1
ATOM 2752 N N . ALA A 1 385 ? -53.126 3.322 80.730 1.00 68.25 385 ALA A N 1
ATOM 2753 C CA . ALA A 1 385 ? -53.291 1.955 81.230 1.00 68.25 385 ALA A CA 1
ATOM 2754 C C . ALA A 1 385 ? -52.451 1.678 82.487 1.00 68.25 385 ALA A C 1
ATOM 2756 O O . ALA A 1 385 ? -52.966 1.084 83.434 1.00 68.25 385 ALA A O 1
ATOM 2757 N N . ARG A 1 386 ? -51.209 2.180 82.560 1.00 71.81 386 ARG A N 1
ATOM 2758 C CA . ARG A 1 386 ? -50.374 2.091 83.776 1.00 71.81 386 ARG A CA 1
ATOM 2759 C C . ARG A 1 386 ? -50.985 2.846 84.953 1.00 71.81 386 ARG A C 1
ATOM 2761 O O . ARG A 1 386 ? -51.073 2.303 86.047 1.00 71.81 386 ARG A O 1
ATOM 2768 N N . THR A 1 387 ? -51.500 4.053 84.720 1.00 73.75 387 THR A N 1
ATOM 2769 C CA . THR A 1 387 ? -52.197 4.818 85.771 1.00 73.75 387 THR A CA 1
ATOM 2770 C C . THR A 1 387 ? -53.435 4.075 86.291 1.00 73.75 387 THR A C 1
ATO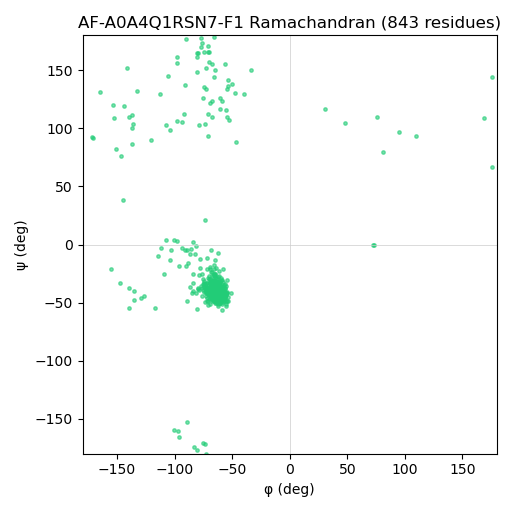M 2772 O O . THR A 1 387 ? -53.678 4.036 87.498 1.00 73.75 387 THR A O 1
ATOM 2775 N N . ALA A 1 388 ? -54.208 3.439 85.405 1.00 65.94 388 ALA A N 1
ATOM 2776 C CA . ALA A 1 388 ? -55.355 2.625 85.804 1.00 65.94 388 ALA A CA 1
ATOM 2777 C C . ALA A 1 388 ? -54.935 1.347 86.556 1.00 65.94 388 ALA A C 1
ATOM 2779 O O . ALA A 1 388 ? -55.585 0.959 87.530 1.00 65.94 388 ALA A O 1
ATOM 2780 N N . ALA A 1 389 ? -53.821 0.725 86.157 1.00 64.25 389 ALA A N 1
ATOM 2781 C CA . ALA A 1 389 ? -53.231 -0.401 86.869 1.00 64.25 389 ALA A CA 1
ATOM 2782 C C . ALA A 1 389 ? -52.813 0.006 88.295 1.00 64.25 389 ALA A C 1
ATOM 2784 O O . ALA A 1 389 ? -53.154 -0.687 89.256 1.00 64.25 389 ALA A O 1
ATOM 2785 N N . ASP A 1 390 ? -52.139 1.142 88.469 1.00 69.38 390 ASP A N 1
ATOM 2786 C CA . ASP A 1 390 ? -51.743 1.655 89.786 1.00 69.38 390 ASP A CA 1
ATOM 2787 C C . ASP A 1 390 ? -52.955 1.975 90.673 1.00 69.38 390 ASP A C 1
ATOM 2789 O O . ASP A 1 390 ? -52.953 1.696 91.877 1.00 69.38 390 ASP A O 1
ATOM 2793 N N . ALA A 1 391 ? -54.036 2.496 90.084 1.00 66.81 391 ALA A N 1
ATOM 2794 C CA . ALA A 1 391 ? -55.298 2.711 90.786 1.00 66.81 391 ALA A CA 1
ATOM 2795 C C . ALA A 1 391 ? -55.915 1.391 91.293 1.00 66.81 391 ALA A C 1
ATOM 2797 O O . ALA A 1 391 ? -56.360 1.329 92.442 1.00 66.81 391 ALA A O 1
ATOM 2798 N N . ALA A 1 392 ? -55.880 0.317 90.493 1.00 66.25 392 ALA A N 1
ATOM 2799 C CA . ALA A 1 392 ? -56.334 -1.013 90.910 1.00 66.25 392 ALA A CA 1
ATOM 2800 C C . ALA A 1 392 ? -55.477 -1.592 92.051 1.00 66.25 392 ALA A C 1
ATOM 2802 O O . ALA A 1 392 ? -56.009 -2.158 93.010 1.00 66.25 392 ALA A O 1
ATOM 2803 N N . LEU A 1 393 ? -54.159 -1.379 92.011 1.00 68.62 393 LEU A N 1
ATOM 2804 C CA . LEU A 1 393 ? -53.242 -1.794 93.076 1.00 68.62 393 LEU A CA 1
ATOM 2805 C C . LEU A 1 393 ? -53.485 -1.025 94.385 1.00 68.62 393 LEU A C 1
ATOM 2807 O O . LEU A 1 393 ? -53.444 -1.604 95.473 1.00 68.62 393 LEU A O 1
ATOM 2811 N N . ASN A 1 394 ? -53.791 0.268 94.305 1.00 69.12 394 ASN A N 1
ATOM 2812 C CA . ASN A 1 394 ? -54.154 1.065 95.476 1.00 69.12 394 ASN A CA 1
ATOM 2813 C C . ASN A 1 394 ? -55.526 0.666 96.049 1.00 69.12 394 ASN A C 1
ATOM 2815 O O . ASN A 1 394 ? -55.673 0.588 97.271 1.00 69.12 394 ASN A O 1
ATOM 2819 N N . ALA A 1 395 ? -56.498 0.319 95.199 1.00 67.00 395 ALA A N 1
ATOM 2820 C CA . ALA A 1 395 ? -57.774 -0.244 95.640 1.00 67.00 395 ALA A CA 1
ATOM 2821 C C . ALA A 1 395 ? -57.589 -1.597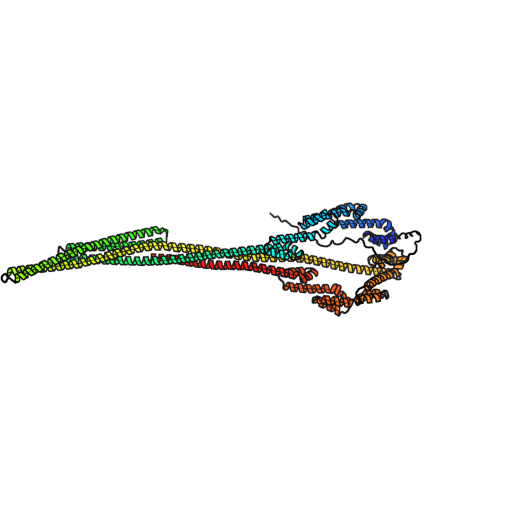 96.354 1.00 67.00 395 ALA A C 1
ATOM 2823 O O . ALA A 1 395 ? -58.181 -1.824 97.408 1.00 67.00 395 ALA A O 1
ATOM 2824 N N . MET A 1 396 ? -56.702 -2.462 95.852 1.00 66.81 396 MET A N 1
ATOM 2825 C CA . MET A 1 396 ? -56.345 -3.730 96.502 1.00 66.81 396 MET A CA 1
ATOM 2826 C C . MET A 1 396 ? -55.762 -3.515 97.911 1.00 66.81 396 MET A C 1
ATOM 2828 O O . MET A 1 396 ? -56.146 -4.210 98.851 1.00 66.81 396 MET A O 1
ATOM 2832 N N . LYS A 1 397 ? -54.877 -2.525 98.096 1.00 71.00 397 LYS A N 1
ATOM 2833 C CA . LYS A 1 397 ? -54.346 -2.173 99.429 1.00 71.00 397 LYS A CA 1
ATOM 2834 C C . LYS A 1 397 ? -55.461 -1.761 100.399 1.00 71.00 397 LYS A C 1
ATOM 2836 O O . LYS A 1 397 ? -55.435 -2.155 101.563 1.00 71.00 397 LYS A O 1
ATOM 2841 N N . ALA A 1 398 ? -56.464 -1.020 99.922 1.00 65.94 398 ALA A N 1
ATOM 2842 C CA . ALA A 1 398 ? -57.631 -0.659 100.727 1.00 65.94 398 ALA A CA 1
ATOM 2843 C C . ALA A 1 398 ? -58.482 -1.886 101.114 1.00 65.94 398 ALA A C 1
ATOM 2845 O O . ALA A 1 398 ? -58.977 -1.954 102.240 1.00 65.94 398 ALA A O 1
ATOM 2846 N N . VAL A 1 399 ? -58.599 -2.883 100.227 1.00 64.81 399 VAL A N 1
ATOM 2847 C CA . VAL A 1 399 ? -59.277 -4.160 100.518 1.00 64.81 399 VAL A CA 1
ATOM 2848 C C . VAL A 1 399 ? -58.550 -4.955 101.606 1.00 64.81 399 VAL A C 1
ATOM 2850 O O . VAL A 1 399 ? -59.201 -5.409 102.545 1.00 64.81 399 VAL A O 1
ATOM 2853 N N . PHE A 1 400 ? -57.218 -5.069 101.560 1.00 64.19 400 PHE A N 1
ATOM 2854 C CA . PHE A 1 400 ? -56.453 -5.760 102.612 1.00 64.19 400 PHE A CA 1
ATOM 2855 C C . PHE A 1 400 ? -56.652 -5.134 104.000 1.00 64.19 400 PHE A C 1
ATOM 2857 O O . PHE A 1 400 ? -56.829 -5.845 104.990 1.00 64.19 400 PHE A O 1
ATOM 2864 N N . ASN A 1 401 ? -56.717 -3.804 104.076 1.00 64.62 401 ASN A N 1
ATOM 2865 C CA . ASN A 1 401 ? -57.002 -3.104 105.330 1.00 64.62 401 ASN A CA 1
ATOM 2866 C C . ASN A 1 401 ? -58.419 -3.403 105.861 1.00 64.62 401 ASN A C 1
ATOM 2868 O O . ASN A 1 401 ? -58.621 -3.522 107.074 1.00 64.62 401 ASN A O 1
ATOM 2872 N N . ALA A 1 402 ? -59.397 -3.573 104.964 1.00 62.41 402 ALA A N 1
ATOM 2873 C CA . ALA A 1 402 ? -60.758 -3.969 105.323 1.00 62.41 402 ALA A CA 1
ATOM 2874 C C . ALA A 1 402 ? -60.833 -5.425 105.826 1.00 62.41 402 ALA A C 1
ATOM 2876 O O . ALA A 1 402 ? -61.529 -5.685 106.807 1.00 62.41 402 ALA A O 1
ATOM 2877 N N . VAL A 1 403 ? -60.082 -6.355 105.219 1.00 62.22 403 VAL A N 1
ATOM 2878 C CA . VAL A 1 403 ? -59.986 -7.764 105.661 1.00 62.22 403 VAL A CA 1
ATOM 2879 C C . VAL A 1 403 ? -59.408 -7.867 107.074 1.00 62.22 403 VAL A C 1
ATOM 2881 O O . VAL A 1 403 ? -60.014 -8.502 107.936 1.00 62.22 403 VAL A O 1
ATOM 2884 N N . ASN A 1 404 ? -58.305 -7.170 107.354 1.00 64.06 404 ASN A N 1
ATOM 2885 C CA . ASN A 1 404 ? -57.684 -7.158 108.687 1.00 64.06 404 ASN A CA 1
ATOM 2886 C C . ASN A 1 404 ? -58.635 -6.609 109.767 1.00 64.06 404 ASN A C 1
ATOM 2888 O O . ASN A 1 404 ? -58.676 -7.094 110.903 1.00 64.06 404 ASN A O 1
ATOM 2892 N N . SER A 1 405 ? -59.445 -5.613 109.397 1.00 60.72 405 SER A N 1
ATOM 2893 C CA . SER A 1 405 ? -60.479 -5.052 110.272 1.00 60.72 405 SER A CA 1
ATOM 2894 C C . SER A 1 405 ? -61.610 -6.059 110.532 1.00 60.72 405 SER A C 1
ATOM 2896 O O . SER A 1 405 ? -62.074 -6.190 111.666 1.00 60.72 405 SER A O 1
ATOM 2898 N N . ALA A 1 406 ? -62.033 -6.812 109.511 1.00 60.94 406 ALA A N 1
ATOM 2899 C CA . ALA A 1 406 ? -63.064 -7.845 109.631 1.00 60.94 406 ALA A CA 1
ATOM 2900 C C . ALA A 1 406 ? -62.605 -9.056 110.468 1.00 60.94 406 ALA A C 1
ATOM 2902 O O . ALA A 1 406 ? -63.368 -9.529 111.311 1.00 60.94 406 ALA A O 1
ATOM 2903 N N . GLN A 1 407 ? -61.357 -9.511 110.311 1.00 61.19 407 GLN A N 1
ATOM 2904 C CA . GLN A 1 407 ? -60.762 -10.566 111.146 1.00 61.19 407 GLN A CA 1
ATOM 2905 C C . GLN A 1 407 ? -60.699 -10.156 112.621 1.00 61.19 407 GLN A C 1
ATOM 2907 O O . GLN A 1 407 ? -61.022 -10.949 113.505 1.00 61.19 407 GLN A O 1
ATOM 2912 N N . SER A 1 408 ? -60.358 -8.893 112.887 1.00 60.28 408 SER A N 1
ATOM 2913 C CA . SER A 1 408 ? -60.335 -8.335 114.245 1.00 60.28 408 SER A CA 1
ATOM 2914 C C . SER A 1 408 ? -61.738 -8.277 114.874 1.00 60.28 408 SER A C 1
ATOM 2916 O O . SER A 1 408 ? -61.902 -8.509 116.071 1.00 60.28 408 SER A O 1
ATOM 2918 N N . ALA A 1 409 ? -62.779 -8.024 114.073 1.00 57.72 409 ALA A N 1
ATOM 2919 C CA . ALA A 1 409 ? -64.170 -8.089 114.528 1.00 57.72 409 ALA A CA 1
ATOM 2920 C C . ALA A 1 409 ? -64.639 -9.538 114.791 1.00 57.72 409 ALA A C 1
ATOM 2922 O O . ALA A 1 409 ? -65.366 -9.791 115.755 1.00 57.72 409 ALA A O 1
ATOM 2923 N N . ALA A 1 410 ? -64.212 -10.500 113.965 1.00 59.44 410 ALA A N 1
ATOM 2924 C CA . ALA A 1 410 ? -64.514 -11.922 114.142 1.00 59.44 410 ALA A CA 1
ATOM 2925 C C . ALA A 1 410 ? -63.857 -12.501 115.401 1.00 59.44 410 ALA A C 1
ATOM 2927 O O . ALA A 1 410 ? -64.518 -13.204 116.170 1.00 59.44 410 ALA A O 1
ATOM 2928 N N . SER A 1 411 ? -62.583 -12.167 115.636 1.00 58.69 411 SER A N 1
ATOM 2929 C CA . SER A 1 411 ? -61.840 -12.596 116.821 1.00 58.69 411 SER A CA 1
ATOM 2930 C C . SER A 1 411 ? -62.462 -12.024 118.096 1.00 58.69 411 SER A C 1
ATOM 2932 O O . SER A 1 411 ? -62.708 -12.770 119.045 1.00 58.69 411 SER A O 1
ATOM 2934 N N . ALA A 1 412 ? -62.852 -10.745 118.091 1.00 54.44 412 ALA A N 1
ATOM 2935 C CA . ALA A 1 412 ? -63.601 -10.130 119.187 1.00 54.44 412 ALA A CA 1
ATOM 2936 C C . ALA A 1 412 ? -64.920 -10.873 119.481 1.00 54.44 412 ALA A C 1
ATOM 2938 O O . ALA A 1 412 ? -65.241 -11.131 120.642 1.00 54.44 412 ALA A O 1
ATOM 2939 N N . GLY A 1 413 ? -65.650 -11.297 118.443 1.00 56.31 413 GLY A N 1
ATOM 2940 C CA . GLY A 1 413 ? -66.851 -12.127 118.577 1.00 56.31 413 GLY A CA 1
ATOM 2941 C C . GLY A 1 413 ? -66.576 -13.508 119.186 1.00 56.31 413 GLY A C 1
ATOM 2942 O O . GLY A 1 413 ? -67.310 -13.950 120.073 1.00 56.31 413 GLY A O 1
ATOM 2943 N N . THR A 1 414 ? -65.497 -14.181 118.771 1.00 59.00 414 THR A N 1
ATOM 2944 C CA . THR A 1 414 ? -65.084 -15.463 119.368 1.00 59.00 414 THR A CA 1
ATOM 2945 C C . THR A 1 414 ? -64.621 -15.314 120.815 1.00 59.00 414 THR A C 1
ATOM 2947 O O . THR A 1 414 ? -64.972 -16.151 121.643 1.00 59.00 414 THR A O 1
ATOM 2950 N N . HIS A 1 415 ? -63.930 -14.224 121.160 1.00 58.94 415 HIS A N 1
ATOM 2951 C CA . HIS A 1 415 ? -63.555 -13.919 122.540 1.00 58.94 415 HIS A CA 1
ATOM 2952 C C . HIS A 1 415 ? -64.783 -13.631 123.407 1.00 58.94 415 HIS A C 1
ATOM 2954 O O . HIS A 1 415 ? -64.862 -14.136 124.523 1.00 58.94 415 HIS A O 1
ATOM 2960 N N . ALA A 1 416 ? -65.785 -12.915 122.888 1.00 55.47 416 ALA A N 1
ATOM 2961 C CA . ALA A 1 416 ? -67.052 -12.701 123.587 1.00 55.47 416 ALA A CA 1
ATOM 2962 C C . ALA A 1 416 ? -67.829 -14.016 123.808 1.00 55.47 416 ALA A C 1
ATOM 2964 O O . ALA A 1 416 ? -68.411 -14.223 124.871 1.00 55.47 416 ALA A O 1
ATOM 2965 N N . ALA A 1 417 ? -67.810 -14.941 122.841 1.00 59.22 417 ALA A N 1
ATOM 2966 C CA . ALA A 1 417 ? -68.433 -16.261 122.979 1.00 59.22 417 ALA A CA 1
ATOM 2967 C C . ALA A 1 417 ? -67.672 -17.198 123.932 1.00 59.22 417 ALA A C 1
ATOM 2969 O O . ALA A 1 417 ? -68.299 -17.965 124.670 1.00 59.22 417 ALA A O 1
ATOM 2970 N N . ALA A 1 418 ? -66.339 -17.134 123.933 1.00 58.22 418 ALA A N 1
ATOM 2971 C CA . ALA A 1 418 ? -65.494 -17.838 124.889 1.00 58.22 418 ALA A CA 1
ATOM 2972 C C . ALA A 1 418 ? -65.712 -17.291 126.306 1.00 58.22 418 ALA A C 1
ATOM 2974 O O . ALA A 1 418 ? -65.931 -18.072 127.224 1.00 58.22 418 ALA A O 1
ATOM 2975 N N . ALA A 1 419 ? -65.790 -15.966 126.470 1.00 53.81 419 ALA A N 1
ATOM 2976 C CA . ALA A 1 419 ? -66.136 -15.324 127.737 1.00 53.81 419 ALA A CA 1
ATOM 2977 C C . ALA A 1 419 ? -67.542 -15.721 128.218 1.00 53.81 419 ALA A C 1
ATOM 2979 O O . ALA A 1 419 ? -67.724 -16.044 129.387 1.00 53.81 419 ALA A O 1
ATOM 2980 N N . ALA A 1 420 ? -68.531 -15.784 127.320 1.00 55.03 420 ALA A N 1
ATOM 2981 C CA . ALA A 1 420 ? -69.873 -16.268 127.649 1.00 55.03 420 ALA A CA 1
ATOM 2982 C C . ALA A 1 420 ? -69.898 -17.767 128.007 1.00 55.03 420 ALA A C 1
ATOM 2984 O O . ALA A 1 420 ? -70.713 -18.191 128.822 1.00 55.03 420 ALA A O 1
ATOM 2985 N N . THR A 1 421 ? -69.012 -18.573 127.415 1.00 57.50 421 THR A N 1
ATOM 2986 C CA . THR A 1 421 ? -68.856 -20.001 127.740 1.00 57.50 421 THR A CA 1
ATOM 2987 C C . THR A 1 421 ? -68.196 -20.184 129.097 1.00 57.50 421 THR A C 1
ATOM 2989 O O . THR A 1 421 ? -68.744 -20.906 129.917 1.00 57.50 421 THR A O 1
ATOM 2992 N N . ALA A 1 422 ? -67.120 -19.452 129.378 1.00 57.75 422 ALA A N 1
ATOM 2993 C CA . ALA A 1 422 ? -66.495 -19.420 130.694 1.00 57.75 422 ALA A CA 1
ATOM 2994 C C . ALA A 1 422 ? -67.482 -18.940 131.774 1.00 57.75 422 ALA A C 1
ATOM 2996 O O . ALA A 1 422 ? -67.540 -19.515 132.856 1.00 57.75 422 ALA A O 1
ATOM 2997 N N . ALA A 1 423 ? -68.326 -17.946 131.470 1.00 53.78 423 ALA A N 1
ATOM 2998 C CA . ALA A 1 423 ? -69.391 -17.504 132.372 1.00 53.78 423 ALA A CA 1
ATOM 2999 C C . ALA A 1 423 ? -70.476 -18.580 132.589 1.00 53.78 423 ALA A C 1
ATOM 3001 O O . ALA A 1 423 ? -70.973 -18.737 133.703 1.00 53.78 423 ALA A O 1
ATOM 3002 N N . ALA A 1 424 ? -70.835 -19.342 131.551 1.00 56.78 424 ALA A N 1
ATOM 3003 C CA . ALA A 1 424 ? -71.795 -20.442 131.657 1.00 56.78 424 ALA A CA 1
ATOM 3004 C C . ALA A 1 424 ? -71.227 -21.652 132.428 1.00 56.78 424 ALA A C 1
ATOM 3006 O O . ALA A 1 424 ? -71.932 -22.226 133.254 1.00 56.78 424 ALA A O 1
ATOM 3007 N N . GLU A 1 425 ? -69.959 -22.008 132.206 1.00 55.97 425 GLU A N 1
ATOM 3008 C CA . GLU A 1 425 ? -69.239 -23.067 132.930 1.00 55.97 425 GLU A CA 1
ATOM 3009 C C . GLU A 1 425 ? -69.023 -22.692 134.402 1.00 55.97 425 GLU A C 1
ATOM 3011 O O . GLU A 1 425 ? -69.249 -23.512 135.292 1.00 55.97 425 GLU A O 1
ATOM 3016 N N . ALA A 1 426 ? -68.704 -21.427 134.693 1.00 51.06 426 ALA A N 1
ATOM 3017 C CA . ALA A 1 426 ? -68.685 -20.920 136.064 1.00 51.06 426 ALA A CA 1
ATOM 3018 C C . ALA A 1 426 ? -70.060 -21.065 136.748 1.00 51.06 426 ALA A C 1
ATOM 3020 O O . ALA A 1 426 ? -70.135 -21.415 137.925 1.00 51.06 426 ALA A O 1
ATOM 3021 N N . GLY A 1 427 ? -71.156 -20.876 136.004 1.00 51.59 427 GLY A N 1
ATOM 3022 C CA . GLY A 1 427 ? -72.521 -21.084 136.496 1.00 51.59 427 GLY A CA 1
ATOM 3023 C C . GLY A 1 427 ? -72.862 -22.540 136.843 1.00 51.59 427 GLY A C 1
ATOM 3024 O O . GLY A 1 427 ? -73.706 -22.769 137.705 1.00 51.59 427 GLY A O 1
ATOM 3025 N N . THR A 1 428 ? -72.198 -23.530 136.233 1.00 51.19 428 THR A N 1
ATOM 3026 C CA . THR A 1 428 ? -72.454 -24.960 136.504 1.00 51.19 428 THR A CA 1
ATOM 3027 C C . THR A 1 428 ? -71.842 -25.488 137.806 1.00 51.19 428 THR A C 1
ATOM 3029 O O . THR A 1 428 ? -72.240 -26.556 138.263 1.00 51.19 428 THR A O 1
ATOM 3032 N N . TYR A 1 429 ? -70.943 -24.737 138.452 1.00 47.53 429 TYR A N 1
ATOM 3033 C CA . TYR A 1 429 ? -70.332 -25.127 139.733 1.00 47.53 429 TYR A CA 1
ATOM 3034 C C . TYR A 1 429 ? -71.108 -24.661 140.980 1.00 47.53 429 TYR A C 1
ATOM 3036 O O . TYR A 1 429 ? -70.752 -25.041 142.093 1.00 47.53 429 TYR A O 1
ATOM 3044 N N . SER A 1 430 ? -72.185 -23.880 140.829 1.00 45.59 430 SER A N 1
ATOM 3045 C CA . SER A 1 430 ? -73.023 -23.429 141.950 1.00 45.59 430 SER A CA 1
ATOM 3046 C C . SER A 1 430 ? -74.370 -24.160 141.950 1.00 45.59 430 SER A C 1
ATOM 3048 O O . SER A 1 430 ? -75.262 -23.863 141.157 1.00 45.59 430 SER A O 1
ATOM 3050 N N . ALA A 1 431 ? -74.525 -25.148 142.832 1.00 44.59 431 ALA A N 1
ATOM 3051 C CA . ALA A 1 431 ? -75.650 -26.088 142.850 1.00 44.59 431 ALA A CA 1
ATOM 3052 C C . ALA A 1 431 ? -77.010 -25.526 143.352 1.00 44.59 431 ALA A C 1
ATOM 3054 O O . ALA A 1 431 ? -77.867 -26.311 143.750 1.00 44.59 431 ALA A O 1
ATOM 3055 N N . THR A 1 432 ? -77.269 -24.209 143.340 1.00 45.47 432 THR A N 1
ATOM 3056 C CA . THR A 1 432 ? -78.500 -23.629 143.942 1.00 45.47 432 THR A CA 1
ATOM 3057 C C . THR A 1 432 ? -79.122 -22.409 143.224 1.00 45.47 432 THR A C 1
ATOM 3059 O O . THR A 1 432 ? -79.665 -21.526 143.883 1.00 45.47 432 THR A O 1
ATOM 3062 N N . ALA A 1 433 ? -79.146 -22.339 141.880 1.00 45.25 433 ALA A N 1
ATOM 3063 C CA . ALA A 1 433 ? -79.929 -21.302 141.165 1.00 45.25 433 ALA A CA 1
ATOM 3064 C C . ALA A 1 433 ? -80.435 -21.718 139.760 1.00 45.25 433 ALA A C 1
ATOM 3066 O O . ALA A 1 433 ? -79.860 -21.357 138.733 1.00 45.25 433 ALA A O 1
ATOM 3067 N N . GLY A 1 434 ? -81.553 -22.451 139.687 1.00 50.97 434 GLY A N 1
ATOM 3068 C CA . GLY A 1 434 ? -82.094 -22.988 138.425 1.00 50.97 434 GLY A CA 1
ATOM 3069 C C . GLY A 1 434 ? -82.581 -21.955 137.387 1.00 50.97 434 GLY A C 1
ATOM 3070 O O . GLY A 1 434 ? -82.529 -22.234 136.191 1.00 50.97 434 GLY A O 1
ATOM 3071 N N . ALA A 1 435 ? -83.017 -20.754 137.794 1.00 50.56 435 ALA A N 1
ATOM 3072 C CA . ALA A 1 435 ? -83.557 -19.742 136.868 1.00 50.56 435 ALA A CA 1
ATOM 3073 C C . ALA A 1 435 ? -82.477 -18.830 136.245 1.00 50.56 435 ALA A C 1
ATOM 3075 O O . ALA A 1 435 ? -82.558 -18.470 135.065 1.00 50.56 435 ALA A O 1
ATOM 3076 N N . GLU A 1 436 ? -81.441 -18.486 137.010 1.00 48.59 436 GLU A N 1
ATOM 3077 C CA . GLU A 1 436 ? -80.348 -17.603 136.585 1.00 48.59 436 GLU A CA 1
ATOM 3078 C C . GLU A 1 436 ? -79.335 -18.366 135.724 1.00 48.59 436 GLU A C 1
ATOM 3080 O O . GLU A 1 436 ? -78.896 -17.844 134.699 1.00 48.59 436 GLU A O 1
ATOM 3085 N N . ALA A 1 437 ? -79.065 -19.637 136.046 1.00 50.59 437 ALA A N 1
ATOM 3086 C CA . ALA A 1 437 ? -78.284 -20.533 135.194 1.00 50.59 437 ALA A CA 1
ATOM 3087 C C . ALA A 1 437 ? -78.962 -20.758 133.831 1.00 50.59 437 ALA A C 1
ATOM 3089 O O . ALA A 1 437 ? -78.292 -20.768 132.799 1.00 50.59 437 ALA A O 1
ATOM 3090 N N . HIS A 1 438 ? -80.298 -20.853 133.792 1.00 57.09 438 HIS A N 1
ATOM 3091 C CA . HIS A 1 438 ? -81.040 -20.962 132.535 1.00 57.09 438 HIS A CA 1
ATOM 3092 C C . HIS A 1 438 ? -81.017 -19.653 131.730 1.00 57.09 438 HIS A C 1
ATOM 3094 O O . HIS A 1 438 ? -80.779 -19.686 130.525 1.00 57.09 438 HIS A O 1
ATOM 3100 N N . ARG A 1 439 ? -81.179 -18.482 132.369 1.00 54.50 439 ARG A N 1
ATOM 3101 C CA . ARG A 1 439 ? -81.029 -17.176 131.693 1.00 54.50 439 ARG A CA 1
ATOM 3102 C C . ARG A 1 439 ? -79.612 -16.955 131.158 1.00 54.50 439 ARG A C 1
ATOM 3104 O O . ARG A 1 439 ? -79.475 -16.502 130.023 1.00 54.50 439 ARG A O 1
ATOM 3111 N N . ALA A 1 440 ? -78.578 -17.323 131.915 1.00 54.09 440 ALA A N 1
ATOM 3112 C CA . ALA A 1 440 ? -77.186 -17.277 131.471 1.00 54.09 440 ALA A CA 1
ATOM 3113 C C . ALA A 1 440 ? -76.920 -18.265 130.325 1.00 54.09 440 ALA A C 1
ATOM 3115 O O . ALA A 1 440 ? -76.291 -17.891 129.341 1.00 54.09 440 ALA A O 1
ATOM 3116 N N . ALA A 1 441 ? -77.472 -19.482 130.379 1.00 58.00 441 ALA A N 1
ATOM 3117 C CA . ALA A 1 441 ? -77.391 -20.449 129.287 1.00 58.00 441 ALA A CA 1
ATOM 3118 C C . ALA A 1 441 ? -78.118 -19.958 128.022 1.00 58.00 441 ALA A C 1
ATOM 3120 O O . ALA A 1 441 ? -77.578 -20.070 126.926 1.00 58.00 441 ALA A O 1
ATOM 3121 N N . VAL A 1 442 ? -79.302 -19.347 128.142 1.00 61.31 442 VAL A N 1
ATOM 3122 C CA . VAL A 1 442 ? -80.045 -18.759 127.011 1.00 61.31 442 VAL A CA 1
ATOM 3123 C C . VAL A 1 442 ? -79.313 -17.541 126.435 1.00 61.31 442 VAL A C 1
ATOM 3125 O O . VAL A 1 442 ? -79.236 -17.396 125.212 1.00 61.31 442 VAL A O 1
ATOM 3128 N N . ALA A 1 443 ? -78.730 -16.687 127.280 1.00 53.84 443 ALA A N 1
ATOM 3129 C CA . ALA A 1 443 ? -77.898 -15.561 126.858 1.00 53.84 443 ALA A CA 1
ATOM 3130 C C . ALA A 1 443 ? -76.592 -16.032 126.200 1.00 53.84 443 ALA A C 1
ATOM 3132 O O . ALA A 1 443 ? -76.223 -15.497 125.160 1.00 53.84 443 ALA A O 1
ATOM 3133 N N . ALA A 1 444 ? -75.949 -17.080 126.720 1.00 54.09 444 ALA A N 1
ATOM 3134 C CA . ALA A 1 444 ? -74.778 -17.714 126.124 1.00 54.09 444 ALA A CA 1
ATOM 3135 C C . ALA A 1 444 ? -75.124 -18.405 124.800 1.00 54.09 444 ALA A C 1
ATOM 3137 O O . ALA A 1 444 ? -74.359 -18.308 123.851 1.00 54.09 444 ALA A O 1
ATOM 3138 N N . VAL A 1 445 ? -76.294 -19.035 124.670 1.00 61.56 445 VAL A N 1
ATOM 3139 C CA . VAL A 1 445 ? -76.781 -19.591 123.396 1.00 61.56 445 VAL A CA 1
ATOM 3140 C C . VAL A 1 445 ? -77.097 -18.476 122.393 1.00 61.56 445 VAL A C 1
ATOM 3142 O O . VAL A 1 445 ? -76.748 -18.616 121.220 1.00 61.56 445 VAL A O 1
ATOM 3145 N N . ARG A 1 446 ? -77.685 -17.346 122.816 1.00 56.53 446 ARG A N 1
ATOM 3146 C CA . ARG A 1 446 ? -77.866 -16.154 121.960 1.00 56.53 446 ARG A CA 1
ATOM 3147 C C . ARG A 1 446 ? -76.533 -15.528 121.560 1.00 56.53 446 ARG A C 1
ATOM 3149 O O . ARG A 1 446 ? -76.364 -15.233 120.385 1.00 56.53 446 ARG A O 1
ATOM 3156 N N . ALA A 1 447 ? -75.587 -15.385 122.484 1.00 55.09 447 ALA A N 1
ATOM 3157 C CA . ALA A 1 447 ? -74.247 -14.865 122.227 1.00 55.09 447 ALA A CA 1
ATOM 3158 C C . ALA A 1 447 ? -73.443 -15.811 121.327 1.00 55.09 447 ALA A C 1
ATOM 3160 O O . ALA A 1 447 ? -72.811 -15.348 120.391 1.00 55.09 447 ALA A O 1
ATOM 3161 N N . ARG A 1 448 ? -73.541 -17.134 121.512 1.00 61.03 448 ARG A N 1
ATOM 3162 C CA . ARG A 1 448 ? -72.963 -18.150 120.614 1.00 61.03 448 ARG A CA 1
ATOM 3163 C C . ARG A 1 448 ? -73.610 -18.113 119.240 1.00 61.03 448 ARG A C 1
ATOM 3165 O O . ARG A 1 448 ? -72.901 -18.196 118.249 1.00 61.03 448 ARG A O 1
ATOM 3172 N N . ARG A 1 449 ? -74.936 -17.957 119.143 1.00 59.62 449 ARG A N 1
ATOM 3173 C CA . ARG A 1 449 ? -75.615 -17.780 117.849 1.00 59.62 449 ARG A CA 1
ATOM 3174 C C . ARG A 1 449 ? -75.205 -16.474 117.175 1.00 59.62 449 ARG A C 1
ATOM 3176 O O . ARG A 1 449 ? -74.950 -16.501 115.976 1.00 59.62 449 ARG A O 1
ATOM 3183 N N . ALA A 1 450 ? -75.107 -15.370 117.910 1.00 54.94 450 ALA A N 1
ATOM 3184 C CA . ALA A 1 450 ? -74.682 -14.070 117.397 1.00 54.94 450 ALA A CA 1
ATOM 3185 C C . ALA A 1 450 ? -73.204 -14.081 116.980 1.00 54.94 450 ALA A C 1
ATOM 3187 O O . ALA A 1 450 ? -72.897 -13.648 115.879 1.00 54.94 450 ALA A O 1
ATOM 3188 N N . ALA A 1 451 ? -72.315 -14.663 117.785 1.00 56.12 451 ALA A N 1
ATOM 3189 C CA . ALA A 1 451 ? -70.898 -14.833 117.480 1.00 56.12 451 ALA A CA 1
ATOM 3190 C C . ALA A 1 451 ? -70.683 -15.806 116.323 1.00 56.12 451 ALA A C 1
ATOM 3192 O O . ALA A 1 451 ? -69.990 -15.466 115.383 1.00 56.12 451 ALA A O 1
ATOM 3193 N N . ALA A 1 452 ? -71.348 -16.963 116.298 1.00 60.66 452 ALA A N 1
ATOM 3194 C CA . ALA A 1 452 ? -71.276 -17.872 115.157 1.00 60.66 452 ALA A CA 1
ATOM 3195 C C . ALA A 1 452 ? -71.837 -17.225 113.880 1.00 60.66 452 ALA A C 1
ATOM 3197 O O . ALA A 1 452 ? -71.354 -17.503 112.790 1.00 60.66 452 ALA A O 1
ATOM 3198 N N . THR A 1 453 ? -72.836 -16.344 113.993 1.00 56.16 453 THR A N 1
ATOM 3199 C CA . THR A 1 453 ? -73.357 -15.566 112.857 1.00 56.16 453 THR A CA 1
ATOM 3200 C C . THR A 1 453 ? -72.382 -14.468 112.430 1.00 56.16 453 THR A C 1
ATOM 3202 O O . THR A 1 453 ? -72.151 -14.321 111.237 1.00 56.16 453 THR A O 1
ATOM 3205 N N . ALA A 1 454 ? -71.745 -13.768 113.370 1.00 55.66 454 ALA A N 1
ATOM 3206 C CA . ALA A 1 454 ? -70.727 -12.754 113.106 1.00 55.66 454 ALA A CA 1
ATOM 3207 C C . ALA A 1 454 ? -69.442 -13.359 112.520 1.00 55.66 454 ALA A C 1
ATOM 3209 O O . ALA A 1 454 ? -68.927 -12.835 111.544 1.00 55.66 454 ALA A O 1
ATOM 3210 N N . THR A 1 455 ? -68.968 -14.493 113.038 1.00 61.44 455 THR A N 1
ATOM 3211 C CA . THR A 1 455 ? -67.834 -15.255 112.501 1.00 61.44 455 THR A CA 1
ATOM 3212 C C . THR A 1 455 ? -68.157 -15.810 111.119 1.00 61.44 455 THR A C 1
ATOM 3214 O O . THR A 1 455 ? -67.349 -15.664 110.213 1.00 61.44 455 THR A O 1
ATOM 3217 N N . ARG A 1 456 ? -69.355 -16.374 110.894 1.00 61.41 456 ARG A N 1
ATOM 3218 C CA . ARG A 1 456 ? -69.766 -16.790 109.540 1.00 61.41 456 ARG A CA 1
ATOM 3219 C C . ARG A 1 456 ? -69.828 -15.608 108.572 1.00 61.41 456 ARG A C 1
ATOM 3221 O O . ARG A 1 456 ? -69.363 -15.740 107.447 1.00 61.41 456 ARG A O 1
ATOM 3228 N N . ALA A 1 457 ? -70.363 -14.465 108.999 1.00 57.78 457 ALA A N 1
ATOM 3229 C CA . ALA A 1 457 ? -70.435 -13.262 108.175 1.00 57.78 457 ALA A CA 1
ATOM 3230 C C . ALA A 1 457 ? -69.052 -12.648 107.903 1.00 57.78 457 ALA A C 1
ATOM 3232 O O . ALA A 1 457 ? -68.796 -12.206 106.789 1.00 57.78 457 ALA A O 1
ATOM 3233 N N . ALA A 1 458 ? -68.147 -12.658 108.883 1.00 60.31 458 ALA A N 1
ATOM 3234 C CA . ALA A 1 458 ? -66.780 -12.178 108.726 1.00 60.31 458 ALA A CA 1
ATOM 3235 C C . ALA A 1 458 ? -65.944 -13.106 107.835 1.00 60.31 458 ALA A C 1
ATOM 3237 O O . ALA A 1 458 ? -65.278 -12.614 106.935 1.00 60.31 458 ALA A O 1
ATOM 3238 N N . ASN A 1 459 ? -66.059 -14.428 107.992 1.00 65.00 459 ASN A N 1
ATOM 3239 C CA . ASN A 1 459 ? -65.389 -15.401 107.122 1.00 65.00 459 ASN A CA 1
ATOM 3240 C C . ASN A 1 459 ? -65.922 -15.327 105.678 1.00 65.00 459 ASN A C 1
ATOM 3242 O O . ASN A 1 459 ? -65.160 -15.459 104.720 1.00 65.00 459 ASN A O 1
ATOM 3246 N N . ALA A 1 460 ? -67.228 -15.084 105.504 1.00 60.62 460 ALA A N 1
ATOM 3247 C CA . ALA A 1 460 ? -67.818 -14.831 104.191 1.00 60.62 460 ALA A CA 1
ATOM 3248 C C . ALA A 1 460 ? -67.300 -13.513 103.586 1.00 60.62 460 ALA A C 1
ATOM 3250 O O . ALA A 1 460 ? -66.900 -13.493 102.424 1.00 60.62 460 ALA A O 1
ATOM 3251 N N . ALA A 1 461 ? -67.240 -12.433 104.372 1.00 60.50 461 ALA A N 1
ATOM 3252 C CA . ALA A 1 461 ? -66.691 -11.149 103.938 1.00 60.50 461 ALA A CA 1
ATOM 3253 C C . ALA A 1 461 ? -65.197 -11.240 103.584 1.00 60.50 461 ALA A C 1
ATOM 3255 O O . ALA A 1 461 ? -64.779 -10.666 102.586 1.00 60.50 461 ALA A O 1
ATOM 3256 N N . GLU A 1 462 ? -64.408 -11.995 104.349 1.00 63.88 462 GLU A N 1
ATOM 3257 C CA . GLU A 1 462 ? -62.995 -12.274 104.084 1.00 63.88 462 GLU A CA 1
ATOM 3258 C C . GLU A 1 462 ? -62.808 -13.052 102.780 1.00 63.88 462 GLU A C 1
ATOM 3260 O O . GLU A 1 462 ? -62.033 -12.640 101.921 1.00 63.88 462 GLU A O 1
ATOM 3265 N N . THR A 1 463 ? -63.556 -14.141 102.590 1.00 65.50 463 THR A N 1
ATOM 3266 C CA . THR A 1 463 ? -63.483 -14.955 101.365 1.00 65.50 463 THR A CA 1
ATOM 3267 C C . THR A 1 463 ? -63.798 -14.114 100.123 1.00 65.50 463 THR A C 1
ATOM 3269 O O . THR A 1 463 ? -63.103 -14.192 99.108 1.00 65.50 463 THR A O 1
ATOM 3272 N N . LEU A 1 464 ? -64.815 -13.255 100.211 1.00 62.75 464 LEU A N 1
ATOM 3273 C CA . LEU A 1 464 ? -65.257 -12.406 99.104 1.00 62.75 464 LEU A CA 1
ATOM 3274 C C . LEU A 1 464 ? -64.311 -11.224 98.858 1.00 62.75 464 LEU A C 1
ATOM 3276 O O . LEU A 1 464 ? -63.994 -10.925 97.708 1.00 62.75 464 LEU A O 1
ATOM 3280 N N . ALA A 1 465 ? -63.789 -10.599 99.914 1.00 64.94 465 ALA A N 1
ATOM 3281 C CA . ALA A 1 465 ? -62.776 -9.553 99.806 1.00 64.94 465 ALA A CA 1
ATOM 3282 C C . ALA A 1 465 ? -61.452 -10.093 99.238 1.00 64.94 465 ALA A C 1
ATOM 3284 O O . ALA A 1 465 ? -60.854 -9.451 98.378 1.00 64.94 465 ALA A O 1
ATOM 3285 N N . ASN A 1 466 ? -61.034 -11.301 99.629 1.00 65.81 466 ASN A N 1
ATOM 3286 C CA . ASN A 1 466 ? -59.871 -11.978 99.050 1.00 65.81 466 ASN A CA 1
ATOM 3287 C C . ASN A 1 466 ? -60.091 -12.322 97.569 1.00 65.81 466 ASN A C 1
ATOM 3289 O O . ASN A 1 466 ? -59.177 -12.164 96.761 1.00 65.81 466 ASN A O 1
ATOM 3293 N N . THR A 1 467 ? -61.310 -12.713 97.186 1.00 63.81 467 THR A N 1
ATOM 3294 C CA . THR A 1 467 ? -61.674 -12.952 95.778 1.00 63.81 467 THR A CA 1
ATOM 3295 C C . THR A 1 467 ? -61.626 -11.655 94.957 1.00 63.81 467 THR A C 1
ATOM 3297 O O . THR A 1 467 ? -61.043 -11.631 93.874 1.00 63.81 467 THR A O 1
ATOM 3300 N N . ALA A 1 468 ? -62.150 -10.547 95.493 1.00 62.28 468 ALA A N 1
ATOM 3301 C CA . ALA A 1 468 ? -62.082 -9.231 94.854 1.00 62.28 468 ALA A CA 1
ATOM 3302 C C . ALA A 1 468 ? -60.639 -8.696 94.752 1.00 62.28 468 ALA A C 1
ATOM 3304 O O . ALA A 1 468 ? -60.260 -8.125 93.730 1.00 62.28 468 ALA A O 1
ATOM 3305 N N . ALA A 1 469 ? -59.808 -8.917 95.777 1.00 63.16 469 ALA A N 1
ATOM 3306 C CA . ALA A 1 469 ? -58.391 -8.556 95.765 1.00 63.16 469 ALA A CA 1
ATOM 3307 C C . ALA A 1 469 ? -57.595 -9.373 94.733 1.00 63.16 469 ALA A C 1
ATOM 3309 O O . ALA A 1 469 ? -56.765 -8.812 94.017 1.00 63.16 469 ALA A O 1
ATOM 3310 N N . ALA A 1 470 ? -57.872 -10.675 94.613 1.00 63.62 470 ALA A N 1
ATOM 3311 C CA . ALA A 1 470 ? -57.262 -11.532 93.599 1.00 63.62 470 ALA A CA 1
ATOM 3312 C C . ALA A 1 470 ? -57.632 -11.081 92.175 1.00 63.62 470 ALA A C 1
ATOM 3314 O O . ALA A 1 470 ? -56.749 -10.947 91.329 1.00 63.62 470 ALA A O 1
ATOM 3315 N N . ALA A 1 471 ? -58.905 -10.756 91.935 1.00 60.09 471 ALA A N 1
ATOM 3316 C CA . ALA A 1 471 ? -59.376 -10.251 90.647 1.00 60.09 471 ALA A CA 1
ATOM 3317 C C . ALA A 1 471 ? -58.787 -8.867 90.293 1.00 60.09 471 ALA A C 1
ATOM 3319 O O . ALA A 1 471 ? -58.381 -8.637 89.155 1.00 60.09 471 ALA A O 1
ATOM 3320 N N . ALA A 1 472 ? -58.658 -7.957 91.265 1.00 62.56 472 ALA A N 1
ATOM 3321 C CA . ALA A 1 472 ? -58.018 -6.654 91.060 1.00 62.56 472 ALA A CA 1
ATOM 3322 C C . ALA A 1 472 ? -56.509 -6.774 90.770 1.00 62.56 472 ALA A C 1
ATOM 3324 O O . ALA A 1 472 ? -55.977 -6.034 89.941 1.00 62.56 472 ALA A O 1
ATOM 3325 N N . LYS A 1 473 ? -55.821 -7.731 91.408 1.00 63.34 473 LYS A N 1
ATOM 3326 C CA . LYS A 1 473 ? -54.413 -8.048 91.125 1.00 63.34 473 LYS A CA 1
ATOM 3327 C C . LYS A 1 473 ? -54.230 -8.584 89.704 1.00 63.34 473 LYS A C 1
ATOM 3329 O O . LYS A 1 473 ? -53.311 -8.166 89.008 1.00 63.34 473 LYS A O 1
ATOM 3334 N N . GLU A 1 474 ? -55.116 -9.472 89.266 1.00 61.31 474 GLU A N 1
ATOM 3335 C CA . GLU A 1 474 ? -55.107 -10.023 87.909 1.00 61.31 474 GLU A CA 1
ATOM 3336 C C . GLU A 1 474 ? -55.363 -8.934 86.849 1.00 61.31 474 GLU A C 1
ATOM 3338 O O . GLU A 1 474 ? -54.652 -8.872 85.847 1.00 61.31 474 GLU A O 1
ATOM 3343 N N . ALA A 1 475 ? -56.293 -8.007 87.113 1.00 60.69 475 ALA A N 1
ATOM 3344 C CA . ALA A 1 475 ? -56.548 -6.848 86.254 1.00 60.69 475 ALA A CA 1
ATOM 3345 C C . ALA A 1 475 ? -55.357 -5.868 86.190 1.00 60.69 475 ALA A C 1
ATOM 3347 O O . ALA A 1 475 ? -55.038 -5.369 85.113 1.00 60.69 475 ALA A O 1
ATOM 3348 N N . HIS A 1 476 ? -54.667 -5.622 87.312 1.00 63.38 476 HIS A N 1
ATOM 3349 C CA . HIS A 1 476 ? -53.444 -4.808 87.357 1.00 63.38 476 HIS A CA 1
ATOM 3350 C C . HIS A 1 476 ? -52.328 -5.410 86.492 1.00 63.38 476 HIS A C 1
ATOM 3352 O O . HIS A 1 476 ? -51.761 -4.722 85.644 1.00 63.38 476 HIS A O 1
ATOM 3358 N N . THR A 1 477 ? -52.039 -6.703 86.667 1.00 63.72 477 THR A N 1
ATOM 3359 C CA . THR A 1 477 ? -50.996 -7.392 85.895 1.00 63.72 477 THR A CA 1
ATOM 3360 C C . THR A 1 477 ? -51.324 -7.425 84.400 1.00 63.72 477 THR A C 1
ATOM 3362 O O . THR A 1 477 ? -50.436 -7.197 83.582 1.00 63.72 477 THR A O 1
ATOM 3365 N N . ALA A 1 478 ? -52.589 -7.644 84.031 1.00 59.31 478 ALA A N 1
ATOM 3366 C CA . ALA A 1 478 ? -53.017 -7.633 82.634 1.00 59.31 478 ALA A CA 1
ATOM 3367 C C . ALA A 1 478 ? -52.926 -6.232 81.990 1.00 59.31 478 ALA A C 1
ATOM 3369 O O . ALA A 1 478 ? -52.494 -6.113 80.845 1.00 59.31 478 ALA A O 1
ATOM 3370 N N . ALA A 1 479 ? -53.272 -5.165 82.720 1.00 58.66 479 ALA A N 1
ATOM 3371 C CA . ALA A 1 479 ? -53.189 -3.790 82.220 1.00 58.66 479 ALA A CA 1
ATOM 3372 C C . ALA A 1 479 ? -51.739 -3.278 82.071 1.00 58.66 479 ALA A C 1
ATOM 3374 O O . ALA A 1 479 ? -51.433 -2.609 81.084 1.00 58.66 479 ALA A O 1
ATOM 3375 N N . ASP A 1 480 ? -50.833 -3.620 82.997 1.00 64.75 480 ASP A N 1
ATOM 3376 C CA . ASP A 1 480 ? -49.401 -3.285 82.886 1.00 64.75 480 ASP A CA 1
ATOM 3377 C C . ASP A 1 480 ? -48.709 -4.055 81.742 1.00 64.75 480 ASP A C 1
ATOM 3379 O O . ASP A 1 480 ? -47.897 -3.492 81.005 1.00 64.75 480 ASP A O 1
ATOM 3383 N N . SER A 1 481 ? -49.083 -5.324 81.539 1.00 59.69 481 SER A N 1
ATOM 3384 C CA . SER A 1 481 ? -48.633 -6.139 80.400 1.00 59.69 481 SER A CA 1
ATOM 3385 C C . SER A 1 481 ? -49.087 -5.538 79.065 1.00 59.69 481 SER A C 1
ATOM 3387 O O . SER A 1 481 ? -48.262 -5.266 78.190 1.00 59.69 481 SER A O 1
ATOM 3389 N N . ALA A 1 482 ? -50.374 -5.194 78.940 1.00 57.31 482 ALA A N 1
ATOM 3390 C CA . ALA A 1 482 ? -50.920 -4.555 77.742 1.00 57.31 482 ALA A CA 1
ATOM 3391 C C . ALA A 1 482 ? -50.243 -3.207 77.420 1.00 57.31 482 ALA A C 1
ATOM 3393 O O . ALA A 1 482 ? -49.999 -2.904 76.252 1.00 57.31 482 ALA A O 1
ATOM 3394 N N . ALA A 1 483 ? -49.884 -2.413 78.436 1.00 58.41 483 ALA A N 1
ATOM 3395 C CA . ALA A 1 483 ? -49.148 -1.160 78.254 1.00 58.41 483 ALA A CA 1
ATOM 3396 C C . ALA A 1 483 ? -47.719 -1.376 77.717 1.00 58.41 483 ALA A C 1
ATOM 3398 O O . ALA A 1 483 ? -47.258 -0.615 76.870 1.00 58.41 483 ALA A O 1
ATOM 3399 N N . LYS A 1 484 ? -47.015 -2.421 78.174 1.00 67.31 484 LYS A N 1
ATOM 3400 C CA . LYS A 1 484 ? -45.675 -2.779 77.671 1.00 67.31 484 LYS A CA 1
ATOM 3401 C C . LYS A 1 484 ? -45.715 -3.276 76.225 1.00 67.31 484 LYS A C 1
ATOM 3403 O O . LYS A 1 484 ? -44.881 -2.860 75.424 1.00 67.31 484 LYS A O 1
ATOM 3408 N N . HIS A 1 485 ? -46.703 -4.098 75.876 1.00 66.12 485 HIS A N 1
ATOM 3409 C CA . HIS A 1 485 ? -46.889 -4.573 74.503 1.00 66.12 485 HIS A CA 1
ATOM 3410 C C . HIS A 1 485 ? -47.295 -3.439 73.540 1.00 66.12 485 HIS A C 1
ATOM 3412 O O . HIS A 1 485 ? -46.843 -3.416 72.397 1.00 66.12 485 HIS A O 1
ATOM 3418 N N . ALA A 1 486 ? -48.073 -2.452 74.002 1.00 60.31 486 ALA A N 1
ATOM 3419 C CA . ALA A 1 486 ? -48.426 -1.268 73.212 1.00 60.31 486 ALA A CA 1
ATOM 3420 C C . ALA A 1 486 ? -47.222 -0.350 72.912 1.00 60.31 486 ALA A C 1
ATOM 3422 O O . ALA A 1 486 ? -47.100 0.132 71.786 1.00 60.31 486 ALA A O 1
ATOM 3423 N N . ASP A 1 487 ? -46.315 -0.146 73.877 1.00 63.75 487 ASP A N 1
ATOM 3424 C CA . ASP A 1 487 ? -45.070 0.610 73.658 1.00 63.75 487 ASP A CA 1
ATOM 3425 C C . ASP A 1 487 ? -44.133 -0.121 72.673 1.00 63.75 487 ASP A C 1
ATOM 3427 O O . ASP A 1 487 ? -43.627 0.487 71.731 1.00 63.75 487 ASP A O 1
ATOM 3431 N N . ALA A 1 488 ? -43.971 -1.442 72.816 1.00 63.03 488 ALA A N 1
ATOM 3432 C CA . ALA A 1 488 ? -43.135 -2.249 71.921 1.00 63.03 488 ALA A CA 1
ATOM 3433 C C . ALA A 1 488 ? -43.679 -2.316 70.479 1.00 63.03 488 ALA A C 1
ATOM 3435 O O . ALA A 1 488 ? -42.910 -2.308 69.515 1.00 63.03 488 ALA A O 1
ATOM 3436 N N . ALA A 1 489 ? -45.006 -2.341 70.315 1.00 59.31 489 ALA A N 1
ATOM 3437 C CA . ALA A 1 489 ? -45.648 -2.268 69.005 1.00 59.31 489 ALA A CA 1
ATOM 3438 C C . ALA A 1 489 ? -45.434 -0.901 68.327 1.00 59.31 489 ALA A C 1
ATOM 3440 O O . ALA A 1 489 ? -45.268 -0.851 67.108 1.00 59.31 489 ALA A O 1
ATOM 3441 N N . ALA A 1 490 ? -45.403 0.192 69.099 1.00 58.41 490 ALA A N 1
ATOM 3442 C CA . ALA A 1 490 ? -45.132 1.539 68.595 1.00 58.41 490 ALA A CA 1
ATOM 3443 C C . ALA A 1 490 ? -43.675 1.705 68.117 1.00 58.41 490 ALA A C 1
ATOM 3445 O O . ALA A 1 490 ? -43.448 2.303 67.065 1.00 58.41 490 ALA A O 1
ATOM 3446 N N . ASP A 1 491 ? -42.706 1.124 68.828 1.00 65.19 491 ASP A N 1
ATOM 3447 C CA . ASP A 1 491 ? -41.289 1.151 68.436 1.00 65.19 491 ASP A CA 1
ATOM 3448 C C . ASP A 1 491 ? -41.034 0.315 67.166 1.00 65.19 491 ASP A C 1
ATOM 3450 O O . ASP A 1 491 ? -40.422 0.787 66.207 1.00 65.19 491 ASP A O 1
ATOM 3454 N N . ALA A 1 492 ? -41.591 -0.901 67.093 1.00 58.09 492 ALA A N 1
ATOM 3455 C CA . ALA A 1 492 ? -41.457 -1.773 65.919 1.00 58.09 492 ALA A CA 1
ATOM 3456 C C . ALA A 1 492 ? -42.100 -1.182 64.645 1.00 58.09 492 ALA A C 1
ATOM 3458 O O . ALA A 1 492 ? -41.651 -1.445 63.524 1.00 58.09 492 ALA A O 1
ATOM 3459 N N . ALA A 1 493 ? -43.146 -0.370 64.817 1.00 55.31 493 ALA A N 1
ATOM 3460 C CA . ALA A 1 493 ? -43.813 0.380 63.759 1.00 55.31 493 ALA A CA 1
ATOM 3461 C C . ALA A 1 493 ? -42.933 1.497 63.162 1.00 55.31 493 ALA A C 1
ATOM 3463 O O . ALA A 1 493 ? -42.916 1.678 61.940 1.00 55.31 493 ALA A O 1
ATOM 3464 N N . GLU A 1 494 ? -42.192 2.235 63.997 1.00 60.78 494 GLU A N 1
ATOM 3465 C CA . GLU A 1 494 ? -41.256 3.274 63.539 1.00 60.78 494 GLU A CA 1
ATOM 3466 C C . GLU A 1 494 ? -40.049 2.678 62.791 1.00 60.78 494 GLU A C 1
ATOM 3468 O O . GLU A 1 494 ? -39.585 3.279 61.814 1.00 60.78 494 GLU A O 1
ATOM 3473 N N . ASP A 1 495 ? -39.593 1.483 63.178 1.00 60.47 495 ASP A N 1
ATOM 3474 C CA . ASP A 1 495 ? -38.479 0.776 62.531 1.00 60.47 495 ASP A CA 1
ATOM 3475 C C . ASP A 1 495 ? -38.858 0.196 61.155 1.00 60.47 495 ASP A C 1
ATOM 3477 O O . ASP A 1 495 ? -38.129 0.369 60.172 1.00 60.47 495 ASP A O 1
ATOM 3481 N N . ALA A 1 496 ? -40.027 -0.442 61.023 1.00 56.34 496 ALA A N 1
ATOM 3482 C CA . ALA A 1 496 ? -40.463 -1.036 59.753 1.00 56.34 496 ALA A CA 1
ATOM 3483 C C . ALA A 1 496 ? -40.615 0.008 58.624 1.00 56.34 496 ALA A C 1
ATOM 3485 O O . ALA A 1 496 ? -40.208 -0.239 57.483 1.00 56.34 496 ALA A O 1
ATOM 3486 N N . ALA A 1 497 ? -41.134 1.200 58.946 1.00 56.12 497 ALA A N 1
ATOM 3487 C CA . ALA A 1 497 ? -41.288 2.301 57.992 1.00 56.12 497 ALA A CA 1
ATOM 3488 C C . ALA A 1 497 ? -39.938 2.869 57.511 1.00 56.12 497 ALA A C 1
ATOM 3490 O O . ALA A 1 497 ? -39.818 3.311 56.366 1.00 56.12 497 ALA A O 1
ATOM 3491 N N . GLN A 1 498 ? -38.897 2.831 58.350 1.00 61.12 498 GLN A N 1
ATOM 3492 C CA . GLN A 1 498 ? -37.557 3.280 57.967 1.00 61.12 498 GLN A CA 1
ATOM 3493 C C . GLN A 1 498 ? -36.841 2.289 57.041 1.00 61.12 498 GLN A C 1
ATOM 3495 O O . GLN A 1 498 ? -36.085 2.729 56.171 1.00 61.12 498 GLN A O 1
ATOM 3500 N N . HIS A 1 499 ? -37.066 0.978 57.190 1.00 61.56 499 HIS A N 1
ATOM 3501 C CA . HIS A 1 499 ? -36.376 -0.054 56.405 1.00 61.56 499 HIS A CA 1
ATOM 3502 C C . HIS A 1 499 ? -37.008 -0.327 55.027 1.00 61.56 499 HIS A C 1
ATOM 3504 O O . HIS A 1 499 ? -36.271 -0.556 54.067 1.00 61.56 499 HIS A O 1
ATOM 3510 N N . ALA A 1 500 ? -38.334 -0.215 54.872 1.00 55.25 500 ALA A N 1
ATOM 3511 C CA . ALA A 1 500 ? -38.996 -0.363 53.565 1.00 55.25 500 ALA A CA 1
ATOM 3512 C C . ALA A 1 500 ? -38.520 0.697 52.551 1.00 55.25 500 ALA A C 1
ATOM 3514 O O . ALA A 1 500 ? -38.088 0.368 51.447 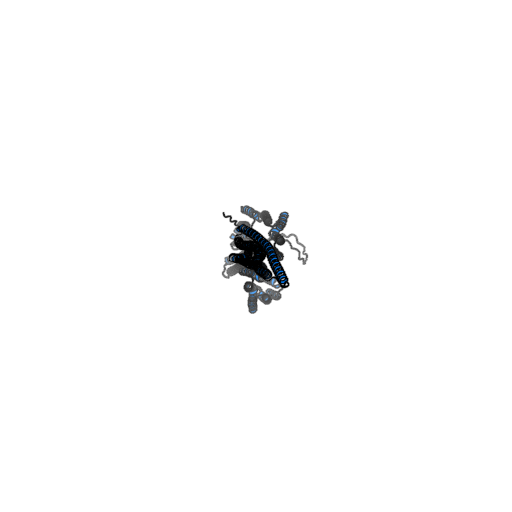1.00 55.25 500 ALA A O 1
ATOM 3515 N N . GLY A 1 501 ? -38.438 1.964 52.977 1.00 63.72 501 GLY A N 1
ATOM 3516 C CA . GLY A 1 501 ? -37.899 3.045 52.147 1.00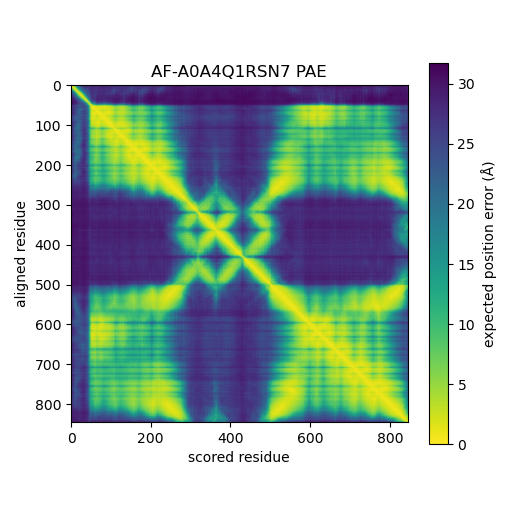 63.72 501 GLY A CA 1
ATOM 3517 C C . GLY A 1 501 ? -36.406 2.905 51.810 1.00 63.72 501 GLY A C 1
ATOM 3518 O O . GLY A 1 501 ? -35.915 3.613 50.931 1.00 63.72 501 GLY A O 1
ATOM 3519 N N . GLN A 1 502 ? -35.664 2.020 52.486 1.00 65.25 502 GLN A N 1
ATOM 3520 C CA . GLN A 1 502 ? -34.272 1.709 52.146 1.00 65.25 502 GLN A CA 1
ATOM 3521 C C . GLN A 1 502 ? -34.184 0.650 51.040 1.00 65.25 502 GLN A C 1
ATOM 3523 O O . GLN A 1 502 ? -33.363 0.816 50.140 1.00 65.25 502 GLN A O 1
ATOM 3528 N N . ALA A 1 503 ? -35.033 -0.386 51.057 1.00 71.19 503 ALA A N 1
ATOM 3529 C CA . ALA A 1 503 ? -35.045 -1.433 50.029 1.00 71.19 503 ALA A CA 1
ATOM 3530 C C . ALA A 1 503 ? -35.343 -0.863 48.629 1.00 71.19 503 ALA A C 1
ATOM 3532 O O . ALA A 1 503 ? -34.587 -1.130 47.694 1.00 71.19 503 ALA A O 1
ATOM 3533 N N . ASP A 1 504 ? -36.348 0.013 48.507 1.00 74.81 504 ASP A N 1
ATOM 3534 C CA . ASP A 1 504 ? -36.685 0.685 47.241 1.00 74.81 504 ASP A CA 1
ATOM 3535 C C . ASP A 1 504 ? -35.533 1.565 46.728 1.00 74.81 504 ASP A C 1
ATOM 3537 O O . ASP A 1 504 ? -35.181 1.523 45.549 1.00 74.81 504 ASP A O 1
ATOM 3541 N N . ARG A 1 505 ? -34.862 2.320 47.614 1.00 76.94 505 ARG A N 1
ATOM 3542 C CA . ARG A 1 505 ? -33.699 3.149 47.233 1.00 76.94 505 ARG A CA 1
ATOM 3543 C C . ARG A 1 505 ? -32.536 2.305 46.719 1.00 76.94 505 ARG A C 1
ATOM 3545 O O . ARG A 1 505 ? -31.834 2.726 45.795 1.00 76.94 505 ARG A O 1
ATOM 3552 N N . TRP A 1 506 ? -32.301 1.142 47.323 1.00 78.12 506 TRP A N 1
ATOM 3553 C CA . TRP A 1 506 ? -31.267 0.214 46.877 1.00 78.12 506 TRP A CA 1
ATOM 3554 C C . TRP A 1 506 ? -31.649 -0.477 45.565 1.00 78.12 506 TRP A C 1
ATOM 3556 O O . TRP A 1 506 ? -30.787 -0.593 44.695 1.00 78.12 506 TRP A O 1
ATOM 3566 N N . ALA A 1 507 ? -32.922 -0.824 45.358 1.00 79.88 507 ALA A N 1
ATOM 3567 C CA . ALA A 1 507 ? -33.421 -1.319 44.075 1.00 79.88 507 ALA A CA 1
ATOM 3568 C C . ALA A 1 507 ? -33.288 -0.267 42.958 1.00 79.88 507 ALA A C 1
ATOM 3570 O O . ALA A 1 507 ? -32.759 -0.566 41.886 1.00 79.88 507 ALA A O 1
ATOM 3571 N N . ASP A 1 508 ? -33.635 0.994 43.224 1.00 81.56 508 ASP A N 1
ATOM 3572 C CA . ASP A 1 508 ? -33.428 2.105 42.289 1.00 81.56 508 ASP A CA 1
ATOM 3573 C C . ASP A 1 508 ? -31.944 2.334 41.974 1.00 81.56 508 ASP A C 1
ATOM 3575 O O . ASP A 1 508 ? -31.572 2.620 40.830 1.00 81.56 508 ASP A O 1
ATOM 3579 N N . LYS A 1 509 ? -31.065 2.200 42.976 1.00 80.69 509 LYS A N 1
ATOM 3580 C CA . LYS A 1 509 ? -29.614 2.264 42.767 1.00 80.69 509 LYS A CA 1
ATOM 3581 C C . LYS A 1 509 ? -29.129 1.094 41.908 1.00 80.69 509 LYS A C 1
ATOM 3583 O O . LYS A 1 509 ? -28.381 1.333 40.962 1.00 80.69 509 LYS A O 1
ATOM 3588 N N . ALA A 1 510 ? -29.585 -0.130 42.182 1.00 82.88 510 ALA A N 1
ATOM 3589 C CA . ALA A 1 510 ? -29.271 -1.312 41.381 1.00 82.88 510 ALA A CA 1
ATOM 3590 C C . ALA A 1 510 ? -29.720 -1.125 39.926 1.00 82.88 510 ALA A C 1
ATOM 3592 O O . ALA A 1 510 ? -28.945 -1.397 39.014 1.00 82.88 510 ALA A O 1
ATOM 3593 N N . LYS A 1 511 ? -30.905 -0.544 39.702 1.00 89.31 511 LYS A N 1
ATOM 3594 C CA . LYS A 1 511 ? -31.420 -0.195 38.373 1.00 89.31 511 LYS A CA 1
ATOM 3595 C C . LYS A 1 511 ? -30.571 0.834 37.637 1.00 89.31 511 LYS A C 1
ATOM 3597 O O . LYS A 1 511 ? -30.277 0.653 36.452 1.00 89.31 511 LYS A O 1
ATOM 3602 N N . LYS A 1 512 ? -30.143 1.903 38.316 1.00 84.62 512 LYS A N 1
ATOM 3603 C CA . LYS A 1 512 ? -29.232 2.907 37.734 1.00 84.62 512 LYS A CA 1
ATOM 3604 C C . LYS A 1 512 ? -27.897 2.279 37.338 1.00 84.62 512 LYS A C 1
ATOM 3606 O O . LYS A 1 512 ? -27.460 2.470 36.206 1.00 84.62 512 LYS A O 1
ATOM 3611 N N . CYS A 1 513 ? -27.302 1.484 38.225 1.00 75.12 513 CYS A N 1
ATOM 3612 C CA . CYS A 1 513 ? -26.053 0.774 37.960 1.00 75.12 513 CYS A CA 1
ATOM 3613 C C . CYS A 1 513 ? -26.205 -0.263 36.835 1.00 75.12 513 CYS A C 1
ATOM 3615 O O . CYS A 1 513 ? -25.379 -0.307 35.931 1.00 75.12 513 CYS A O 1
ATOM 3617 N N . ALA A 1 514 ? -27.293 -1.036 36.794 1.00 81.44 514 ALA A N 1
ATOM 3618 C CA . ALA A 1 514 ? -27.560 -1.974 35.703 1.00 81.44 514 ALA A CA 1
ATOM 3619 C C . ALA A 1 514 ? -27.722 -1.263 34.353 1.00 81.44 514 ALA A C 1
ATOM 3621 O O . ALA A 1 514 ? -27.137 -1.683 33.355 1.00 81.44 514 ALA A O 1
ATOM 3622 N N . THR A 1 515 ? -28.430 -0.131 34.326 1.00 82.00 515 THR A N 1
ATOM 3623 C CA . THR A 1 515 ? -28.562 0.706 33.122 1.00 82.00 515 THR A CA 1
ATOM 3624 C C . THR A 1 515 ? -27.203 1.250 32.671 1.00 82.00 515 THR A C 1
ATOM 3626 O O . THR A 1 515 ? -26.873 1.187 31.485 1.00 82.00 515 THR A O 1
ATOM 3629 N N . ALA A 1 516 ? -26.377 1.733 33.605 1.00 69.69 516 ALA A N 1
ATOM 3630 C CA . ALA A 1 516 ? -25.024 2.206 33.320 1.00 69.69 516 ALA A CA 1
ATOM 3631 C C . ALA A 1 516 ? -24.104 1.073 32.825 1.00 69.69 516 ALA A C 1
ATOM 3633 O O . ALA A 1 516 ? -23.347 1.271 31.873 1.00 69.69 516 ALA A O 1
ATOM 3634 N N . ALA A 1 517 ? -24.216 -0.132 33.395 1.00 71.62 517 ALA A N 1
ATOM 3635 C CA . ALA A 1 517 ? -23.488 -1.319 32.952 1.00 71.62 517 ALA A CA 1
ATOM 3636 C C . ALA A 1 517 ? -23.874 -1.722 31.521 1.00 71.62 517 ALA A C 1
ATOM 3638 O O . ALA A 1 517 ? -22.991 -1.986 30.704 1.00 71.62 517 ALA A O 1
ATOM 3639 N N . ILE A 1 518 ? -25.172 -1.711 31.193 1.00 77.81 518 ILE A N 1
ATOM 3640 C CA . ILE A 1 518 ? -25.682 -1.955 29.834 1.00 77.81 518 ILE A CA 1
ATOM 3641 C C . ILE A 1 518 ? -25.170 -0.887 28.862 1.00 77.81 518 ILE A C 1
ATOM 3643 O O . ILE A 1 518 ? -24.687 -1.230 27.784 1.00 77.81 518 ILE A O 1
ATOM 3647 N N . SER A 1 519 ? -25.217 0.396 29.238 1.00 68.62 519 SER A N 1
ATOM 3648 C CA . SER A 1 519 ? -24.684 1.482 28.406 1.00 68.62 519 SER A CA 1
ATOM 3649 C C . SER A 1 519 ? -23.192 1.294 28.131 1.00 68.62 519 SER A C 1
ATOM 3651 O O . SER A 1 519 ? -22.771 1.319 26.978 1.00 68.62 519 SER A O 1
ATOM 3653 N N . ALA A 1 520 ? -22.397 1.016 29.167 1.00 65.62 520 ALA A N 1
ATOM 3654 C CA . ALA A 1 520 ? -20.967 0.772 29.028 1.00 65.62 520 ALA A CA 1
ATOM 3655 C C . ALA A 1 520 ? -20.665 -0.484 28.187 1.00 65.62 520 ALA A C 1
ATOM 3657 O O . ALA A 1 520 ? -19.724 -0.488 27.395 1.00 65.62 520 ALA A O 1
ATOM 3658 N N . ALA A 1 521 ? -21.480 -1.538 28.292 1.00 70.94 521 ALA A N 1
ATOM 3659 C CA . ALA A 1 521 ? -21.364 -2.716 27.435 1.00 70.94 521 ALA A CA 1
ATOM 3660 C C . ALA A 1 521 ? -21.708 -2.424 25.967 1.00 70.94 521 ALA A C 1
ATOM 3662 O O . ALA A 1 521 ? -21.049 -2.948 25.066 1.00 70.94 521 ALA A O 1
ATOM 3663 N N . ASN A 1 522 ? -22.698 -1.566 25.715 1.00 71.75 522 ASN A N 1
ATOM 3664 C CA . ASN A 1 522 ? -23.027 -1.096 24.372 1.00 71.75 522 ASN A CA 1
ATOM 3665 C C . ASN A 1 522 ? -21.898 -0.243 23.784 1.00 71.75 522 ASN A C 1
ATOM 3667 O O . ASN A 1 522 ? -21.555 -0.432 22.619 1.00 71.75 522 ASN A O 1
ATOM 3671 N N . ASP A 1 523 ? -21.278 0.633 24.577 1.00 64.75 523 ASP A N 1
ATOM 3672 C CA . ASP A 1 523 ? -20.116 1.421 24.152 1.00 64.75 523 ASP A CA 1
ATOM 3673 C C . ASP A 1 523 ? -18.920 0.524 23.818 1.00 64.75 523 ASP A C 1
ATOM 3675 O O . ASP A 1 523 ? -18.295 0.697 22.771 1.00 64.75 523 ASP A O 1
ATOM 3679 N N . ALA A 1 524 ? -18.654 -0.497 24.641 1.00 70.88 524 ALA A N 1
ATOM 3680 C CA . ALA A 1 524 ? -17.630 -1.496 24.343 1.00 70.88 524 ALA A CA 1
ATOM 3681 C C . ALA A 1 524 ? -17.929 -2.239 23.030 1.00 70.88 524 ALA A C 1
ATOM 3683 O O . ALA A 1 524 ? -17.036 -2.446 22.209 1.00 70.88 524 ALA A O 1
ATOM 3684 N N . GLY A 1 525 ? -19.197 -2.599 22.801 1.00 73.75 525 GLY A N 1
ATOM 3685 C CA . GLY A 1 525 ? -19.659 -3.203 21.551 1.00 73.75 525 GLY A CA 1
ATOM 3686 C C . GLY A 1 525 ? -19.484 -2.295 20.332 1.00 73.75 525 GLY A C 1
ATOM 3687 O O . GLY A 1 525 ? -19.024 -2.767 19.295 1.00 73.75 525 GLY A O 1
ATOM 3688 N N . LYS A 1 526 ? -19.801 -1.000 20.454 1.00 72.38 526 LYS A N 1
ATOM 3689 C CA . LYS A 1 526 ? -19.599 -0.004 19.389 1.00 72.38 526 LYS A CA 1
ATOM 3690 C C . LYS A 1 526 ? -18.122 0.154 19.052 1.00 72.38 526 LYS A C 1
ATOM 3692 O O . LYS A 1 526 ? -17.782 0.088 17.877 1.00 72.38 526 LYS A O 1
ATOM 3697 N N . ALA A 1 527 ? -17.259 0.286 20.058 1.00 68.69 527 ALA A N 1
ATOM 3698 C CA . ALA A 1 527 ? -15.819 0.411 19.856 1.00 68.69 527 ALA A CA 1
ATOM 3699 C C . ALA A 1 527 ? -15.231 -0.839 19.177 1.00 68.69 527 ALA A C 1
ATOM 3701 O O . ALA A 1 527 ? -14.498 -0.724 18.199 1.00 68.69 527 ALA A O 1
ATOM 3702 N N . ALA A 1 528 ? -15.631 -2.041 19.610 1.00 84.06 528 ALA A N 1
ATOM 3703 C CA . ALA A 1 528 ? -15.220 -3.289 18.964 1.00 84.06 528 ALA A CA 1
ATOM 3704 C C . ALA A 1 528 ? -15.723 -3.411 17.513 1.00 84.06 528 ALA A C 1
ATOM 3706 O O . ALA A 1 528 ? -15.002 -3.904 16.644 1.00 84.06 528 ALA A O 1
ATOM 3707 N N . GLN A 1 529 ? -16.946 -2.952 17.230 1.00 82.31 529 GLN A N 1
ATOM 3708 C CA . GLN A 1 529 ? -17.483 -2.941 15.871 1.00 82.31 529 GLN A CA 1
ATOM 3709 C C . GLN A 1 529 ? -16.772 -1.909 14.989 1.00 82.31 529 GLN A C 1
ATOM 3711 O O . GLN A 1 529 ? -16.459 -2.214 13.845 1.00 82.31 529 GLN A O 1
ATOM 3716 N N . GLN A 1 530 ? -16.476 -0.718 15.514 1.00 72.44 530 GLN A N 1
ATOM 3717 C CA . GLN A 1 530 ? -15.689 0.295 14.812 1.00 72.44 530 GLN A CA 1
ATOM 3718 C C . GLN A 1 530 ? -14.278 -0.212 14.512 1.00 72.44 530 GLN A C 1
ATOM 3720 O O . GLN A 1 530 ? -13.815 -0.025 13.395 1.00 72.44 530 GLN A O 1
ATOM 3725 N N . ALA A 1 531 ? -13.636 -0.916 15.452 1.00 78.19 531 ALA A N 1
ATOM 3726 C CA . ALA A 1 531 ? -12.321 -1.521 15.243 1.00 78.19 531 ALA A CA 1
ATOM 3727 C C . ALA A 1 531 ? -12.346 -2.496 14.057 1.00 78.19 531 ALA A C 1
ATOM 3729 O O . ALA A 1 531 ? -11.494 -2.429 13.176 1.00 78.19 531 ALA A O 1
ATOM 3730 N N . ARG A 1 532 ? -13.385 -3.340 13.985 1.00 87.81 532 ARG A N 1
ATOM 3731 C CA . ARG A 1 532 ? -13.615 -4.239 12.846 1.00 87.81 532 ARG A CA 1
ATOM 3732 C C . ARG A 1 532 ? -13.879 -3.479 11.544 1.00 87.81 532 ARG A C 1
ATOM 3734 O O . ARG A 1 532 ? -13.375 -3.873 10.504 1.00 87.81 532 ARG A O 1
ATOM 3741 N N . THR A 1 533 ? -14.669 -2.407 11.578 1.00 77.94 533 THR A N 1
ATOM 3742 C CA . THR A 1 533 ? -14.942 -1.595 10.383 1.00 77.94 533 THR A CA 1
ATOM 3743 C C . THR A 1 533 ? -13.679 -0.906 9.864 1.00 77.94 533 THR A C 1
ATOM 3745 O O . THR A 1 533 ? -13.496 -0.839 8.651 1.00 77.94 533 THR A O 1
ATOM 3748 N N . VAL A 1 534 ? -12.817 -0.404 10.754 1.00 79.00 534 VAL A N 1
ATOM 3749 C CA . VAL A 1 534 ? -11.531 0.212 10.389 1.00 79.00 534 VAL A CA 1
ATOM 3750 C C . VAL A 1 534 ? -10.635 -0.812 9.700 1.00 79.00 534 VAL A C 1
ATOM 3752 O O . VAL A 1 534 ? -10.195 -0.538 8.589 1.00 79.00 534 VAL A O 1
ATOM 3755 N N . GLU A 1 535 ? -10.470 -2.003 10.285 1.00 90.81 535 GLU A N 1
ATOM 3756 C CA . GLU A 1 535 ? -9.717 -3.109 9.671 1.00 90.81 535 GLU A CA 1
ATOM 3757 C C . GLU A 1 535 ? -10.273 -3.452 8.279 1.00 90.81 535 GLU A C 1
ATOM 3759 O O . GLU A 1 535 ? -9.556 -3.377 7.284 1.00 90.81 535 GLU A O 1
ATOM 3764 N N . GLN A 1 536 ? -11.581 -3.694 8.158 1.00 84.62 536 GLN A N 1
ATOM 3765 C CA . GLN A 1 536 ? -12.209 -4.031 6.874 1.00 84.62 536 GLN A CA 1
ATOM 3766 C C . GLN A 1 536 ? -12.063 -2.928 5.820 1.00 84.62 536 GLN A C 1
ATOM 3768 O O . GLN A 1 536 ? -11.932 -3.215 4.629 1.00 84.62 536 GLN A O 1
ATOM 3773 N N . THR A 1 537 ? -12.125 -1.663 6.239 1.00 74.31 537 THR A N 1
ATOM 3774 C CA . THR A 1 537 ? -11.962 -0.515 5.340 1.00 74.31 537 THR A CA 1
ATOM 3775 C C . THR A 1 537 ? -10.516 -0.402 4.878 1.00 74.31 537 THR A C 1
ATOM 3777 O O . THR A 1 537 ? -10.288 -0.208 3.688 1.00 74.31 537 THR A O 1
ATOM 3780 N N . ALA A 1 538 ? -9.552 -0.597 5.779 1.00 80.50 538 ALA A N 1
ATOM 3781 C CA . ALA A 1 538 ? -8.135 -0.611 5.444 1.00 80.50 538 ALA A CA 1
ATOM 3782 C C . ALA A 1 538 ? -7.794 -1.757 4.480 1.00 80.50 538 A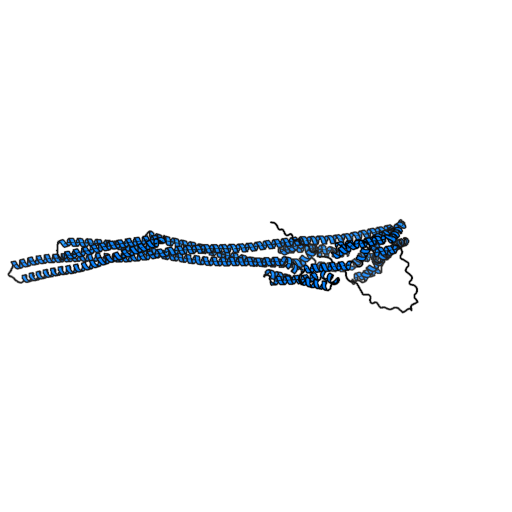LA A C 1
ATOM 3784 O O . ALA A 1 538 ? -7.112 -1.526 3.487 1.00 80.50 538 ALA A O 1
ATOM 3785 N N . ARG A 1 539 ? -8.352 -2.961 4.681 1.00 92.50 539 ARG A N 1
ATOM 3786 C CA . ARG A 1 539 ? -8.167 -4.083 3.741 1.00 92.50 539 ARG A CA 1
ATOM 3787 C C . ARG A 1 539 ? -8.711 -3.772 2.345 1.00 92.50 539 ARG A C 1
ATOM 3789 O O . ARG A 1 539 ? -8.063 -4.092 1.355 1.00 92.50 539 ARG A O 1
ATOM 3796 N N . LYS A 1 540 ? -9.886 -3.138 2.256 1.00 81.62 540 LYS A N 1
ATOM 3797 C CA . LYS A 1 540 ? -10.458 -2.703 0.969 1.00 81.62 540 LYS A CA 1
ATOM 3798 C C . LYS A 1 540 ? -9.624 -1.610 0.305 1.00 81.62 540 LYS A C 1
ATOM 3800 O O . LYS A 1 540 ? -9.468 -1.647 -0.908 1.00 81.62 540 LYS A O 1
ATOM 3805 N N . ALA A 1 541 ? -9.116 -0.657 1.084 1.00 77.50 541 ALA A N 1
ATOM 3806 C CA . ALA A 1 541 ? -8.278 0.422 0.578 1.00 77.50 541 ALA A CA 1
ATOM 3807 C C . ALA A 1 541 ? -6.947 -0.115 0.034 1.00 77.50 541 ALA A C 1
ATOM 3809 O O . ALA A 1 541 ? -6.616 0.184 -1.105 1.00 77.50 541 ALA A O 1
ATOM 3810 N N . GLU A 1 542 ? -6.251 -0.975 0.786 1.00 86.81 542 GLU A N 1
ATOM 3811 C CA . GLU A 1 542 ? -5.002 -1.598 0.321 1.00 86.81 542 GLU A CA 1
ATOM 3812 C C . GLU A 1 542 ? -5.217 -2.476 -0.923 1.00 86.81 542 GLU A C 1
ATOM 3814 O O . GLU A 1 542 ? -4.358 -2.506 -1.799 1.00 86.81 542 GLU A O 1
ATOM 3819 N N . ALA A 1 543 ? -6.352 -3.178 -1.027 1.00 86.56 543 ALA A N 1
ATOM 3820 C CA . ALA A 1 543 ? -6.679 -3.953 -2.225 1.00 86.56 543 ALA A CA 1
ATOM 3821 C C . ALA A 1 543 ? -6.930 -3.052 -3.447 1.00 86.56 543 ALA A C 1
ATOM 3823 O O . ALA A 1 543 ? -6.408 -3.330 -4.520 1.00 86.56 543 ALA A O 1
ATOM 3824 N N . ALA A 1 544 ? -7.684 -1.960 -3.279 1.00 80.94 544 ALA A N 1
ATOM 3825 C CA . ALA A 1 544 ? -7.957 -1.011 -4.357 1.00 80.94 544 ALA A CA 1
ATOM 3826 C C . ALA A 1 544 ? -6.698 -0.255 -4.810 1.00 80.94 544 ALA A C 1
ATOM 3828 O O . ALA A 1 544 ? -6.538 0.005 -5.997 1.00 80.94 544 ALA A O 1
ATOM 3829 N N . GLU A 1 545 ? -5.807 0.084 -3.876 1.00 81.81 545 GLU A N 1
ATOM 3830 C CA . GLU A 1 545 ? -4.508 0.692 -4.178 1.00 81.81 545 GLU A CA 1
ATOM 3831 C C . GLU A 1 545 ? -3.618 -0.281 -4.957 1.00 81.81 545 GLU A C 1
ATOM 3833 O O . GLU A 1 545 ? -3.088 0.088 -5.998 1.00 81.81 545 GLU A O 1
ATOM 3838 N N . LEU A 1 546 ? -3.546 -1.550 -4.534 1.00 89.19 546 LEU A N 1
ATOM 3839 C CA . LEU A 1 546 ? -2.819 -2.583 -5.275 1.00 89.19 546 LEU A CA 1
ATOM 3840 C C . LEU A 1 546 ? -3.377 -2.788 -6.690 1.00 89.19 546 LEU A C 1
ATOM 3842 O O . LEU A 1 546 ? -2.603 -2.954 -7.629 1.00 89.19 546 LEU A O 1
ATOM 3846 N N . ASP A 1 547 ? -4.701 -2.788 -6.854 1.00 86.81 547 ASP A N 1
ATOM 3847 C CA . ASP A 1 547 ? -5.324 -2.910 -8.173 1.00 86.81 547 ASP A CA 1
ATOM 3848 C C . ASP A 1 547 ? -5.023 -1.698 -9.066 1.00 86.81 547 ASP A C 1
ATOM 3850 O O . ASP A 1 547 ? -4.704 -1.887 -10.238 1.00 86.81 547 ASP A O 1
ATOM 3854 N N . ALA A 1 548 ? -5.050 -0.477 -8.521 1.00 79.69 548 ALA A N 1
ATOM 3855 C CA . ALA A 1 548 ? -4.707 0.736 -9.263 1.00 79.69 548 ALA A CA 1
ATOM 3856 C C . ALA A 1 548 ? -3.226 0.762 -9.683 1.00 79.69 548 ALA A C 1
ATOM 3858 O O . ALA A 1 548 ? -2.921 1.023 -10.848 1.00 79.69 548 ALA A O 1
ATOM 3859 N N . ASP A 1 549 ? -2.315 0.430 -8.762 1.00 84.31 549 ASP A N 1
ATOM 3860 C CA . ASP A 1 549 ? -0.878 0.332 -9.039 1.00 84.31 549 ASP A CA 1
ATOM 3861 C C . ASP A 1 549 ? -0.601 -0.720 -10.123 1.00 84.31 549 ASP A C 1
ATOM 3863 O O . ASP A 1 549 ? 0.183 -0.495 -11.048 1.00 84.31 549 ASP A O 1
ATOM 3867 N N . LYS A 1 550 ? -1.289 -1.864 -10.046 1.00 92.00 550 LYS A N 1
ATOM 3868 C CA . LYS A 1 550 ? -1.216 -2.933 -11.044 1.00 92.00 550 LYS A CA 1
ATOM 3869 C C . LYS A 1 550 ? -1.709 -2.470 -12.412 1.00 92.00 550 LYS A C 1
ATOM 3871 O O . LYS A 1 550 ? -1.023 -2.720 -13.395 1.00 92.00 550 LYS A O 1
ATOM 3876 N N . GLU A 1 551 ? -2.866 -1.814 -12.501 1.00 86.69 551 GLU A N 1
ATOM 3877 C CA . GLU A 1 551 ? -3.407 -1.315 -13.775 1.00 86.69 551 GLU A CA 1
ATOM 3878 C C . GLU A 1 551 ? -2.440 -0.337 -14.455 1.00 86.69 551 GLU A C 1
ATOM 3880 O O . GLU A 1 551 ? -2.157 -0.474 -15.646 1.00 86.69 551 GLU A O 1
ATOM 3885 N N . GLN A 1 552 ? -1.871 0.599 -13.692 1.00 84.31 552 GLN A N 1
ATOM 3886 C CA . GLN A 1 552 ? -0.873 1.537 -14.206 1.00 84.31 552 GLN A CA 1
ATOM 3887 C C . GLN A 1 552 ? 0.410 0.821 -14.665 1.00 84.31 552 GLN A C 1
ATOM 3889 O O . GLN A 1 552 ? 0.981 1.152 -15.711 1.00 84.31 552 GLN A O 1
ATOM 3894 N N . ALA A 1 553 ? 0.872 -0.169 -13.899 1.00 88.38 553 ALA A N 1
ATOM 3895 C CA . ALA A 1 553 ? 2.055 -0.947 -14.241 1.00 88.38 553 ALA A CA 1
ATOM 3896 C C . ALA A 1 553 ? 1.832 -1.844 -15.472 1.00 88.38 553 ALA A C 1
ATOM 3898 O O . ALA A 1 553 ? 2.734 -1.958 -16.298 1.00 88.38 553 ALA A O 1
ATOM 3899 N N . VAL A 1 554 ? 0.638 -2.426 -15.639 1.00 92.81 554 VAL A N 1
ATOM 3900 C CA . VAL A 1 554 ? 0.253 -3.199 -16.832 1.00 92.81 554 VAL A CA 1
ATOM 3901 C C . VAL A 1 554 ? 0.272 -2.311 -18.073 1.00 92.81 554 VAL A C 1
ATOM 3903 O O . VAL A 1 554 ? 0.905 -2.685 -19.054 1.00 92.81 554 VAL A O 1
ATOM 3906 N N . GLN A 1 555 ? -0.324 -1.115 -18.020 1.00 88.75 555 GLN A N 1
ATOM 3907 C CA . GLN A 1 555 ? -0.282 -0.164 -19.142 1.00 88.75 555 GLN A CA 1
ATOM 3908 C C . GLN A 1 555 ? 1.160 0.197 -19.521 1.00 88.75 555 GLN A C 1
ATOM 3910 O O . GLN A 1 555 ? 1.547 0.117 -20.684 1.00 88.75 555 GLN A O 1
ATOM 3915 N N . SER A 1 556 ? 1.991 0.500 -18.520 1.00 88.00 556 SER A N 1
ATOM 3916 C CA . SER A 1 556 ? 3.410 0.803 -18.741 1.00 88.00 556 SER A CA 1
ATOM 3917 C C . SER A 1 556 ? 4.165 -0.383 -19.363 1.00 88.00 556 SER A C 1
ATOM 3919 O O . SER A 1 556 ? 5.046 -0.195 -20.202 1.00 88.00 556 SER A O 1
ATOM 3921 N N . ALA A 1 557 ? 3.827 -1.612 -18.963 1.00 92.38 557 ALA A N 1
ATOM 3922 C CA . ALA A 1 557 ? 4.415 -2.833 -19.504 1.00 92.38 557 ALA A CA 1
ATOM 3923 C C . ALA A 1 557 ? 3.980 -3.089 -20.959 1.00 92.38 557 ALA A C 1
ATOM 3925 O O . ALA A 1 557 ? 4.814 -3.457 -21.788 1.00 92.38 557 ALA A O 1
ATOM 3926 N N . GLU A 1 558 ? 2.711 -2.847 -21.295 1.00 91.81 558 GLU A N 1
ATOM 3927 C CA . GLU A 1 558 ? 2.196 -2.940 -22.666 1.00 91.81 558 GLU A CA 1
ATOM 3928 C C . GLU A 1 558 ? 2.859 -1.914 -23.593 1.00 91.81 558 GLU A C 1
ATOM 3930 O O . GLU A 1 558 ? 3.275 -2.266 -24.697 1.00 91.81 558 GLU A O 1
ATOM 3935 N N . ASP A 1 559 ? 3.053 -0.677 -23.132 1.00 89.12 559 ASP A N 1
ATOM 3936 C CA . ASP A 1 559 ? 3.768 0.354 -23.891 1.00 89.12 559 ASP A CA 1
ATOM 3937 C C . ASP A 1 559 ? 5.224 -0.037 -24.161 1.00 89.12 559 ASP A C 1
ATOM 3939 O O . ASP A 1 559 ? 5.742 0.167 -25.262 1.00 89.12 559 ASP A O 1
ATOM 3943 N N . LEU A 1 560 ? 5.901 -0.625 -23.168 1.00 91.56 560 LEU A N 1
ATOM 3944 C CA . LEU A 1 560 ? 7.253 -1.155 -23.346 1.00 91.56 560 LEU A CA 1
ATOM 3945 C C . LEU A 1 560 ? 7.275 -2.312 -24.344 1.00 91.56 560 LEU A C 1
ATOM 3947 O O . LEU A 1 560 ? 8.172 -2.368 -25.179 1.00 91.56 560 LEU A O 1
ATOM 3951 N N . LYS A 1 561 ? 6.283 -3.202 -24.295 1.00 91.69 561 LYS A N 1
ATOM 3952 C CA . LYS A 1 561 ? 6.153 -4.315 -25.237 1.00 91.69 561 LYS A CA 1
ATOM 3953 C C . LYS A 1 561 ? 5.894 -3.846 -26.664 1.00 91.69 561 LYS A C 1
ATOM 3955 O O . LYS A 1 561 ? 6.418 -4.441 -27.598 1.00 91.69 561 LYS A O 1
ATOM 3960 N N . ASN A 1 562 ? 5.085 -2.807 -26.848 1.00 88.94 562 ASN A N 1
ATOM 3961 C CA . ASN A 1 562 ? 4.831 -2.244 -28.170 1.00 88.94 562 ASN A CA 1
ATOM 3962 C C . ASN A 1 562 ? 6.102 -1.611 -28.745 1.00 88.94 562 ASN A C 1
ATOM 3964 O O . ASN A 1 562 ? 6.430 -1.876 -29.893 1.00 88.94 562 ASN A O 1
ATOM 3968 N N . LYS A 1 563 ? 6.877 -0.888 -27.926 1.00 87.25 563 LYS A N 1
ATOM 3969 C CA . LYS A 1 563 ? 8.185 -0.349 -28.338 1.00 87.25 563 LYS A CA 1
ATOM 3970 C C . LYS A 1 563 ? 9.193 -1.438 -28.701 1.00 87.25 563 LYS A C 1
ATOM 3972 O O . LYS A 1 563 ? 9.938 -1.273 -29.657 1.00 87.25 563 LYS A O 1
ATOM 3977 N N . ASP A 1 564 ? 9.227 -2.529 -27.940 1.00 86.44 564 ASP A N 1
ATOM 3978 C CA . ASP A 1 564 ? 10.087 -3.690 -28.214 1.00 86.44 564 ASP A CA 1
ATOM 3979 C C . ASP A 1 564 ? 9.734 -4.316 -29.576 1.00 86.44 564 ASP A C 1
ATOM 3981 O O . ASP A 1 564 ? 10.605 -4.539 -30.411 1.00 86.44 564 ASP A O 1
ATOM 3985 N N . LYS A 1 565 ? 8.433 -4.472 -29.862 1.00 86.62 565 LYS A N 1
ATOM 3986 C CA . LYS A 1 565 ? 7.950 -4.941 -31.169 1.00 86.62 565 LYS A CA 1
ATOM 3987 C C . LYS A 1 565 ? 8.275 -3.988 -32.311 1.00 86.62 565 LYS A C 1
ATOM 3989 O O . LYS A 1 565 ? 8.688 -4.455 -33.361 1.00 86.62 565 LYS A O 1
ATOM 3994 N N . GLU A 1 566 ? 8.084 -2.683 -32.123 1.00 83.62 566 GLU A N 1
ATOM 3995 C CA . GLU A 1 566 ? 8.441 -1.676 -33.131 1.00 83.62 566 GLU A CA 1
ATOM 3996 C C . GLU A 1 566 ? 9.934 -1.764 -33.475 1.00 83.62 566 GLU A C 1
ATOM 3998 O O . GLU A 1 566 ? 10.295 -1.764 -34.646 1.00 83.62 566 GLU A O 1
ATOM 4003 N N . GLN A 1 567 ? 10.800 -1.938 -32.470 1.00 81.38 567 GLN A N 1
ATOM 4004 C CA . GLN A 1 567 ? 12.239 -2.119 -32.683 1.00 81.38 567 GLN A CA 1
ATOM 4005 C C . GLN A 1 567 ? 12.566 -3.412 -33.439 1.00 81.38 567 GLN A C 1
ATOM 4007 O O . GLN A 1 567 ? 13.396 -3.395 -34.350 1.00 81.38 567 GLN A O 1
ATOM 4012 N N . ASP A 1 568 ? 11.918 -4.524 -33.094 1.00 79.38 568 ASP A N 1
ATOM 4013 C CA . ASP A 1 568 ? 12.092 -5.794 -33.804 1.00 79.38 568 ASP A CA 1
ATOM 4014 C C . ASP A 1 568 ? 11.596 -5.714 -35.258 1.00 79.38 568 ASP A C 1
ATOM 4016 O O . ASP A 1 568 ? 12.253 -6.224 -36.174 1.00 79.38 568 ASP A O 1
ATOM 4020 N N . GLU A 1 569 ? 10.459 -5.055 -35.487 1.00 81.69 569 GLU A N 1
ATOM 4021 C CA . GLU A 1 569 ? 9.892 -4.818 -36.814 1.00 81.69 569 GLU A CA 1
ATOM 4022 C C . GLU A 1 569 ? 10.810 -3.924 -37.654 1.00 81.69 569 GLU A C 1
ATOM 4024 O O . GLU A 1 569 ? 11.123 -4.303 -38.786 1.00 81.69 569 GLU A O 1
ATOM 4029 N N . ASP A 1 570 ? 11.321 -2.824 -37.095 1.00 77.69 570 ASP A N 1
ATOM 4030 C CA . ASP A 1 570 ? 12.278 -1.925 -37.748 1.00 77.69 570 ASP A CA 1
ATOM 4031 C C . ASP A 1 570 ? 13.548 -2.677 -38.162 1.00 77.69 570 ASP A C 1
ATOM 4033 O O . ASP A 1 570 ? 13.944 -2.643 -39.329 1.00 77.69 570 ASP A O 1
ATOM 4037 N N . LEU A 1 571 ? 14.145 -3.454 -37.251 1.00 78.12 571 LEU A N 1
ATOM 4038 C CA . LEU A 1 571 ? 15.325 -4.271 -37.553 1.00 78.12 571 LEU A CA 1
ATOM 4039 C C . LEU A 1 571 ? 15.034 -5.333 -38.623 1.00 78.12 571 LEU A C 1
ATOM 4041 O O . LEU A 1 571 ? 15.887 -5.635 -39.464 1.00 78.12 571 LEU A O 1
ATOM 4045 N N . SER A 1 572 ? 13.842 -5.936 -38.605 1.00 79.88 572 SER A N 1
ATOM 4046 C CA . SER A 1 572 ? 13.436 -6.914 -39.619 1.00 79.88 572 SER A CA 1
ATOM 4047 C C . SER A 1 572 ? 13.249 -6.267 -40.994 1.00 79.88 572 SER A C 1
ATOM 4049 O O . SER A 1 572 ? 13.687 -6.825 -42.008 1.00 79.88 572 SER A O 1
ATOM 4051 N N . TRP A 1 573 ? 12.663 -5.068 -41.024 1.00 78.62 573 TRP A N 1
ATOM 4052 C CA . TRP A 1 573 ? 12.453 -4.279 -42.225 1.00 78.62 573 TRP A CA 1
ATOM 4053 C C . TRP A 1 573 ? 13.789 -3.825 -42.807 1.00 78.62 573 TRP A C 1
ATOM 4055 O O . TRP A 1 573 ? 14.016 -4.032 -43.996 1.00 78.62 573 TRP A O 1
ATOM 4065 N N . GLU A 1 574 ? 14.712 -3.320 -41.983 1.00 77.81 574 GLU A N 1
ATOM 4066 C CA . GLU A 1 574 ? 16.062 -2.928 -42.404 1.00 77.81 574 GLU A CA 1
ATOM 4067 C C . GLU A 1 574 ? 16.818 -4.094 -43.060 1.00 77.81 574 GLU A C 1
ATOM 4069 O O . GLU A 1 574 ? 17.433 -3.930 -44.117 1.00 77.81 574 GLU A O 1
ATOM 4074 N N . ARG A 1 575 ? 16.730 -5.305 -42.490 1.00 79.25 575 ARG A N 1
ATOM 4075 C CA . ARG A 1 575 ? 17.339 -6.511 -43.082 1.00 79.25 575 ARG A CA 1
ATOM 4076 C C . ARG A 1 575 ? 16.701 -6.883 -44.421 1.00 79.25 575 ARG A C 1
ATOM 4078 O O . ARG A 1 575 ? 17.417 -7.206 -45.369 1.00 79.25 575 ARG A O 1
ATOM 4085 N N . ALA A 1 576 ? 15.371 -6.857 -44.510 1.00 80.25 576 ALA A N 1
ATOM 4086 C CA . ALA A 1 576 ? 14.649 -7.184 -45.740 1.00 80.25 576 ALA A CA 1
ATOM 4087 C C . ALA A 1 576 ? 14.903 -6.149 -46.850 1.00 80.25 576 ALA A C 1
ATOM 4089 O O . ALA A 1 576 ? 15.068 -6.509 -48.018 1.00 80.25 576 ALA A O 1
ATOM 4090 N N . GLU A 1 577 ? 14.964 -4.874 -46.477 1.00 80.94 577 GLU A N 1
ATOM 4091 C CA . GLU A 1 577 ? 15.279 -3.750 -47.350 1.00 80.94 577 GLU A CA 1
ATOM 4092 C C . GLU A 1 577 ? 16.706 -3.867 -47.893 1.00 80.94 577 GLU A C 1
ATOM 4094 O O . GLU A 1 577 ? 16.897 -3.815 -49.108 1.00 80.94 577 GLU A O 1
ATOM 4099 N N . SER A 1 578 ? 17.685 -4.136 -47.025 1.00 76.38 578 SER A N 1
ATOM 4100 C CA . SER A 1 578 ? 19.072 -4.405 -47.420 1.00 76.38 578 SER A CA 1
ATOM 4101 C C . SER A 1 578 ? 19.162 -5.566 -48.424 1.00 76.38 578 SER A C 1
ATOM 4103 O O . SER A 1 578 ? 19.691 -5.411 -49.526 1.00 76.38 578 SER A O 1
ATOM 4105 N N . ALA A 1 579 ? 18.504 -6.697 -48.136 1.00 81.56 579 ALA A N 1
ATOM 4106 C CA . ALA A 1 579 ? 18.477 -7.850 -49.040 1.00 81.56 579 ALA A CA 1
ATOM 4107 C C . ALA A 1 579 ? 17.800 -7.553 -50.395 1.00 81.56 579 ALA A C 1
ATOM 4109 O O . ALA A 1 579 ? 18.169 -8.133 -51.422 1.00 81.56 579 ALA A O 1
ATOM 4110 N N . ARG A 1 580 ? 16.795 -6.665 -50.431 1.00 85.62 580 ARG A N 1
ATOM 4111 C CA . ARG A 1 580 ? 16.189 -6.203 -51.690 1.00 85.62 580 ARG A CA 1
ATOM 4112 C C . ARG A 1 580 ? 17.178 -5.362 -52.494 1.00 85.62 580 ARG A C 1
ATOM 4114 O O . ARG A 1 580 ? 17.321 -5.590 -53.696 1.00 85.62 580 ARG A O 1
ATOM 4121 N N . GLN A 1 581 ? 17.853 -4.415 -51.844 1.00 82.19 581 GLN A N 1
ATOM 4122 C CA . GLN A 1 581 ? 18.830 -3.528 -52.480 1.00 82.19 581 GLN A CA 1
ATOM 4123 C C . GLN A 1 581 ? 20.013 -4.305 -53.071 1.00 82.19 581 GLN A C 1
ATOM 4125 O O . GLN A 1 581 ? 20.449 -3.998 -54.188 1.00 82.19 581 GLN A O 1
ATOM 4130 N N . ASP A 1 582 ? 20.471 -5.351 -52.384 1.00 84.44 582 ASP A N 1
ATOM 4131 C CA . ASP A 1 582 ? 21.507 -6.257 -52.883 1.00 84.44 582 ASP A CA 1
ATOM 4132 C C . ASP A 1 582 ? 21.059 -6.976 -54.165 1.00 84.44 582 ASP A C 1
ATOM 4134 O O . ASP A 1 582 ? 21.747 -6.898 -55.185 1.00 84.44 582 ASP A O 1
ATOM 4138 N N . LYS A 1 583 ? 19.857 -7.574 -54.180 1.00 89.06 583 LYS A N 1
ATOM 4139 C CA . LYS A 1 583 ? 19.306 -8.250 -55.376 1.00 89.06 583 LYS A CA 1
ATOM 4140 C C . LYS A 1 583 ? 19.177 -7.324 -56.578 1.00 89.06 583 LYS A C 1
ATOM 4142 O O . LYS A 1 583 ? 19.494 -7.704 -57.703 1.00 89.06 583 LYS A O 1
ATOM 4147 N N . GLU A 1 584 ? 18.699 -6.104 -56.366 1.00 89.12 584 GLU A N 1
ATOM 4148 C CA . GLU A 1 584 ? 18.611 -5.128 -57.449 1.00 89.12 584 GLU A CA 1
ATOM 4149 C C . GLU A 1 584 ? 20.009 -4.712 -57.959 1.00 89.12 584 GLU A C 1
ATOM 4151 O O . GLU A 1 584 ? 20.188 -4.458 -59.151 1.00 89.12 584 GLU A O 1
ATOM 4156 N N . THR A 1 585 ? 21.020 -4.657 -57.084 1.00 91.56 585 THR A N 1
ATOM 4157 C CA . THR A 1 585 ? 22.416 -4.390 -57.477 1.00 91.56 585 THR A CA 1
ATOM 4158 C C . THR A 1 585 ? 22.983 -5.537 -58.314 1.00 91.56 585 THR A C 1
ATOM 4160 O O . THR A 1 585 ? 23.608 -5.293 -59.348 1.00 91.56 585 THR A O 1
ATOM 4163 N N . GLU A 1 586 ? 22.711 -6.786 -57.932 1.00 90.38 586 GLU A N 1
ATOM 4164 C CA . GLU A 1 586 ? 23.062 -7.972 -58.720 1.00 90.38 586 GLU A CA 1
ATOM 4165 C C . GLU A 1 586 ? 22.399 -7.959 -60.103 1.00 90.38 586 GLU A C 1
ATOM 4167 O O . GLU A 1 586 ? 23.063 -8.231 -61.104 1.00 90.38 586 GLU A O 1
ATOM 4172 N N . GLN A 1 587 ? 21.119 -7.581 -60.183 1.00 92.81 587 GLN A N 1
ATOM 4173 C CA . GLN A 1 587 ? 20.401 -7.432 -61.454 1.00 92.81 587 GLN A CA 1
ATOM 4174 C C . GLN A 1 587 ? 21.045 -6.369 -62.351 1.00 92.81 587 GLN A C 1
ATOM 4176 O O . GLN A 1 587 ? 21.309 -6.639 -63.523 1.00 92.81 587 GLN A O 1
ATOM 4181 N N . LEU A 1 588 ? 21.376 -5.192 -61.804 1.00 92.81 588 LEU A N 1
ATOM 4182 C CA . LEU A 1 588 ? 22.074 -4.138 -62.550 1.00 92.81 588 LEU A CA 1
ATOM 4183 C C . LEU A 1 588 ? 23.412 -4.632 -63.114 1.00 92.81 588 LEU A C 1
ATOM 4185 O O . LEU A 1 588 ? 23.731 -4.354 -64.271 1.00 92.81 588 LEU A O 1
ATOM 4189 N N . LEU A 1 589 ? 24.183 -5.383 -62.323 1.00 93.31 589 LEU A N 1
ATOM 4190 C CA . LEU A 1 589 ? 25.458 -5.961 -62.753 1.00 93.31 589 LEU A CA 1
ATOM 4191 C C . LEU A 1 589 ? 25.278 -7.045 -63.825 1.00 93.31 589 LEU A C 1
ATOM 4193 O O . LEU A 1 589 ? 26.048 -7.083 -64.788 1.00 93.31 589 LEU A O 1
ATOM 4197 N N . ALA A 1 590 ? 24.279 -7.918 -63.680 1.00 92.88 590 ALA A N 1
ATOM 4198 C CA . ALA A 1 590 ? 23.979 -8.966 -64.653 1.00 92.88 590 ALA A CA 1
ATOM 4199 C C . ALA A 1 590 ? 23.572 -8.367 -66.006 1.00 92.88 590 ALA A C 1
ATOM 4201 O O . ALA A 1 590 ? 24.118 -8.735 -67.043 1.00 92.88 590 ALA A O 1
ATOM 4202 N N . GLU A 1 591 ? 22.683 -7.375 -65.995 1.00 92.06 591 GLU A N 1
ATOM 4203 C CA . GLU A 1 591 ? 22.251 -6.676 -67.203 1.00 92.06 591 GLU A CA 1
ATOM 4204 C C . GLU A 1 591 ? 23.380 -5.860 -67.852 1.00 92.06 591 GLU A C 1
ATOM 4206 O O . GLU A 1 591 ? 23.478 -5.811 -69.079 1.00 92.06 591 GLU A O 1
ATOM 4211 N N . ALA A 1 592 ? 24.249 -5.230 -67.053 1.00 92.19 592 ALA A N 1
ATOM 4212 C CA . ALA A 1 592 ? 25.394 -4.466 -67.555 1.00 92.19 592 ALA A CA 1
ATOM 4213 C C . ALA A 1 592 ? 26.474 -5.347 -68.206 1.00 92.19 592 ALA A C 1
ATOM 4215 O O . ALA A 1 592 ? 27.253 -4.849 -69.014 1.00 92.19 592 ALA A O 1
ATOM 4216 N N . THR A 1 593 ? 26.539 -6.635 -67.850 1.00 92.25 593 THR A N 1
ATOM 4217 C CA . THR A 1 593 ? 27.550 -7.585 -68.351 1.00 92.25 593 THR A CA 1
ATOM 4218 C C . THR A 1 593 ? 27.001 -8.618 -69.338 1.00 92.25 593 THR A C 1
ATOM 4220 O O . THR A 1 593 ? 27.744 -9.495 -69.782 1.00 92.25 593 THR A O 1
ATOM 4223 N N . ALA A 1 594 ? 25.721 -8.519 -69.712 1.00 92.25 594 ALA A N 1
ATOM 4224 C CA . ALA A 1 594 ? 25.115 -9.394 -70.708 1.00 92.25 594 ALA A CA 1
ATOM 4225 C C . ALA A 1 594 ? 25.728 -9.170 -72.104 1.00 92.25 594 ALA A C 1
ATOM 4227 O O . ALA A 1 594 ? 26.058 -8.050 -72.488 1.00 92.25 594 ALA A O 1
ATOM 4228 N N . LYS A 1 595 ? 25.862 -10.258 -72.874 1.00 86.69 595 LYS A N 1
ATOM 4229 C CA . LYS A 1 595 ? 26.597 -10.296 -74.152 1.00 86.69 595 LYS A CA 1
ATOM 4230 C C . LYS A 1 595 ? 26.057 -9.330 -75.219 1.00 86.69 595 LYS A C 1
ATOM 4232 O O . LYS A 1 595 ? 26.838 -8.848 -76.032 1.00 86.69 595 LYS A O 1
ATOM 4237 N N . ASP A 1 596 ? 24.754 -9.056 -75.190 1.00 87.31 596 ASP A N 1
ATOM 4238 C CA . ASP A 1 596 ? 24.056 -8.232 -76.186 1.00 87.31 596 ASP A CA 1
ATOM 4239 C C . ASP A 1 596 ? 23.798 -6.789 -75.703 1.00 87.31 596 ASP A C 1
ATOM 4241 O O . ASP A 1 596 ? 23.158 -6.007 -76.405 1.00 87.31 596 ASP A O 1
ATOM 4245 N N . THR A 1 597 ? 24.278 -6.416 -74.510 1.00 90.75 597 THR A N 1
ATOM 4246 C CA . THR A 1 597 ? 24.135 -5.052 -73.981 1.00 90.75 597 THR A CA 1
ATOM 4247 C C . THR A 1 597 ? 25.110 -4.112 -74.690 1.00 90.75 597 THR A C 1
ATOM 4249 O O . THR A 1 597 ? 26.318 -4.351 -74.706 1.00 90.75 597 THR A O 1
ATOM 4252 N N . ASP A 1 598 ? 24.607 -3.012 -75.256 1.00 93.00 598 ASP A N 1
ATOM 4253 C CA . ASP A 1 598 ? 25.461 -2.015 -75.898 1.00 93.00 598 ASP A CA 1
ATOM 4254 C C . ASP A 1 598 ? 26.358 -1.278 -74.884 1.00 93.00 598 ASP A C 1
ATOM 4256 O O . ASP A 1 598 ? 26.039 -1.143 -73.700 1.00 93.00 598 ASP A O 1
ATOM 4260 N N . ALA A 1 599 ? 27.487 -0.762 -75.373 1.00 87.81 599 ALA A N 1
ATOM 4261 C CA . ALA A 1 599 ? 28.511 -0.102 -74.566 1.00 87.81 599 ALA A CA 1
ATOM 4262 C C . ALA A 1 599 ? 27.981 1.068 -73.715 1.00 87.81 599 ALA A C 1
ATOM 4264 O O . ALA A 1 599 ? 28.466 1.266 -72.599 1.00 87.81 599 ALA A O 1
ATOM 4265 N N . GLY A 1 600 ? 27.008 1.835 -74.219 1.00 89.00 600 GLY A N 1
ATOM 4266 C CA . GLY A 1 600 ? 26.411 2.960 -73.500 1.00 89.00 600 GLY A CA 1
ATOM 4267 C C . GLY A 1 600 ? 25.519 2.480 -72.358 1.00 89.00 600 GLY A C 1
ATOM 4268 O O . GLY A 1 600 ? 25.701 2.899 -71.213 1.00 89.00 600 GLY A O 1
ATOM 4269 N N . THR A 1 601 ? 24.626 1.529 -72.639 1.00 91.69 601 THR A N 1
ATOM 4270 C CA . THR A 1 601 ? 23.755 0.910 -71.627 1.00 91.69 601 THR A CA 1
ATOM 4271 C C . THR A 1 601 ? 24.560 0.193 -70.540 1.00 91.69 601 THR A C 1
ATOM 4273 O O . THR A 1 601 ? 24.233 0.318 -69.355 1.00 91.69 601 THR A O 1
ATOM 4276 N N . ALA A 1 602 ? 25.638 -0.510 -70.908 1.00 91.88 602 ALA A N 1
ATOM 4277 C CA . ALA A 1 602 ? 26.542 -1.160 -69.960 1.00 91.88 602 ALA A CA 1
ATOM 4278 C C . ALA A 1 602 ? 27.180 -0.142 -69.003 1.00 91.88 602 ALA A C 1
ATOM 4280 O O . ALA A 1 602 ? 27.174 -0.348 -67.791 1.00 91.88 602 ALA A O 1
ATOM 4281 N N . VAL A 1 603 ? 27.656 0.998 -69.519 1.00 93.38 603 VAL A N 1
ATOM 4282 C CA . VAL A 1 603 ? 28.231 2.075 -68.696 1.00 93.38 603 VAL A CA 1
ATOM 4283 C C . VAL A 1 603 ? 27.185 2.691 -67.767 1.00 93.38 603 VAL A C 1
ATOM 4285 O O . VAL A 1 603 ? 27.463 2.869 -66.582 1.00 93.38 603 VAL A O 1
ATOM 4288 N N . THR A 1 604 ? 25.971 2.973 -68.246 1.00 92.81 604 THR A N 1
ATOM 4289 C CA . THR A 1 604 ? 24.902 3.543 -67.407 1.00 92.81 604 THR A CA 1
ATOM 4290 C C . THR A 1 604 ? 24.503 2.598 -66.272 1.00 92.81 604 THR A C 1
ATOM 4292 O O . THR A 1 604 ? 24.461 3.008 -65.109 1.00 92.81 604 THR A O 1
ATOM 4295 N N . LYS A 1 605 ? 24.244 1.319 -66.571 1.00 94.12 605 LYS A N 1
ATOM 4296 C CA . LYS A 1 605 ? 23.899 0.321 -65.543 1.00 94.12 605 LYS A CA 1
ATOM 4297 C C . LYS A 1 605 ? 25.078 0.043 -64.607 1.00 94.12 605 LYS A C 1
ATOM 4299 O O . LYS A 1 605 ? 24.881 -0.053 -63.398 1.00 94.12 605 LYS A O 1
ATOM 4304 N N . GLY A 1 606 ? 26.301 0.012 -65.139 1.00 94.50 606 GLY A N 1
ATOM 4305 C CA . GLY A 1 606 ? 27.532 -0.131 -64.367 1.00 94.50 606 GLY A CA 1
ATOM 4306 C C . GLY A 1 606 ? 27.756 1.004 -63.376 1.00 94.50 606 GLY A C 1
ATOM 4307 O O . GLY A 1 606 ? 28.063 0.736 -62.222 1.00 94.50 606 GLY A O 1
ATOM 4308 N N . ARG A 1 607 ? 27.514 2.260 -63.772 1.00 94.94 607 ARG A N 1
ATOM 4309 C CA . ARG A 1 607 ? 27.583 3.415 -62.860 1.00 94.94 607 ARG A CA 1
ATOM 4310 C C . ARG A 1 607 ? 26.532 3.337 -61.757 1.00 94.94 607 ARG A C 1
ATOM 4312 O O . ARG A 1 607 ? 26.854 3.597 -60.605 1.00 94.94 607 ARG A O 1
ATOM 4319 N N . ARG A 1 608 ? 25.302 2.912 -62.066 1.00 94.56 608 ARG A N 1
ATOM 4320 C CA . ARG A 1 608 ? 24.264 2.677 -61.042 1.00 94.56 608 ARG A CA 1
ATOM 4321 C C . ARG A 1 608 ? 24.663 1.574 -60.058 1.00 94.56 608 ARG A C 1
ATOM 4323 O O . ARG A 1 608 ? 24.472 1.739 -58.859 1.00 94.56 608 ARG A O 1
ATOM 4330 N N . ALA A 1 609 ? 25.241 0.477 -60.541 1.00 94.75 609 ALA A N 1
ATOM 4331 C CA . ALA A 1 609 ? 25.732 -0.593 -59.676 1.00 94.75 609 ALA A CA 1
ATOM 4332 C C . ALA A 1 609 ? 26.939 -0.154 -58.829 1.00 94.75 609 ALA A C 1
ATOM 4334 O O . ALA A 1 609 ? 26.975 -0.426 -57.633 1.00 94.75 609 ALA A O 1
ATOM 4335 N N . ALA A 1 610 ? 27.900 0.564 -59.420 1.00 94.88 610 ALA A N 1
ATOM 4336 C CA . ALA A 1 610 ? 29.052 1.116 -58.710 1.00 94.88 610 ALA A CA 1
ATOM 4337 C C . ALA A 1 610 ? 28.612 2.103 -57.620 1.00 94.88 610 ALA A C 1
ATOM 4339 O O . ALA A 1 610 ? 29.109 2.047 -56.504 1.00 94.88 610 ALA A O 1
ATOM 4340 N N . MET A 1 611 ? 27.613 2.943 -57.895 1.00 94.31 611 MET A N 1
ATOM 4341 C CA . MET A 1 611 ? 27.033 3.851 -56.906 1.00 94.31 611 MET A CA 1
ATOM 4342 C C . MET A 1 611 ? 26.503 3.108 -55.674 1.00 94.31 611 MET A C 1
ATOM 4344 O O . MET A 1 611 ? 26.825 3.471 -54.546 1.00 94.31 611 MET A O 1
ATOM 4348 N N . ARG A 1 612 ? 25.761 2.016 -55.881 1.00 92.12 612 ARG A N 1
ATOM 4349 C CA . ARG A 1 612 ? 25.252 1.183 -54.782 1.00 92.12 612 ARG A CA 1
ATOM 4350 C C . ARG A 1 612 ? 26.372 0.477 -54.024 1.00 92.12 612 ARG A C 1
ATOM 4352 O O . ARG A 1 612 ? 26.405 0.526 -52.802 1.00 92.12 612 ARG A O 1
ATOM 4359 N N . LEU A 1 613 ? 27.341 -0.096 -54.735 1.00 93.06 613 LEU A N 1
ATOM 4360 C CA . LEU A 1 613 ? 28.499 -0.759 -54.126 1.00 93.06 613 LEU A CA 1
ATOM 4361 C C . LEU A 1 613 ? 29.442 0.207 -53.395 1.00 93.06 613 LEU A C 1
ATOM 4363 O O . LEU A 1 613 ? 30.143 -0.208 -52.478 1.00 93.06 613 LEU A O 1
ATOM 4367 N N . MET A 1 614 ? 29.438 1.493 -53.748 1.00 91.88 614 MET A N 1
ATOM 4368 C CA . MET A 1 614 ? 30.133 2.532 -52.988 1.00 91.88 614 MET A CA 1
ATOM 4369 C C . MET A 1 614 ? 29.472 2.786 -51.619 1.00 91.88 614 MET A C 1
ATOM 4371 O O . MET A 1 614 ? 30.138 3.280 -50.713 1.00 91.88 614 MET A O 1
ATOM 4375 N N . VAL A 1 615 ? 28.194 2.421 -51.452 1.00 88.50 615 VAL A N 1
ATOM 4376 C CA . VAL A 1 615 ? 27.466 2.464 -50.173 1.00 88.50 615 VAL A CA 1
ATOM 4377 C C . VAL A 1 615 ? 27.614 1.153 -49.399 1.00 88.50 615 VAL A C 1
ATOM 4379 O O . VAL A 1 615 ? 27.907 1.188 -48.208 1.00 88.50 615 VAL A O 1
ATOM 4382 N N . THR A 1 616 ? 27.398 0.007 -50.054 1.00 87.50 616 THR A N 1
ATOM 4383 C CA . THR A 1 616 ? 27.224 -1.294 -49.375 1.00 87.50 616 THR A CA 1
ATOM 4384 C C . THR A 1 616 ? 28.438 -2.225 -49.444 1.00 87.50 616 THR A C 1
ATOM 4386 O O . THR A 1 616 ? 28.494 -3.211 -48.712 1.00 87.50 616 THR A O 1
ATOM 4389 N N . GLY A 1 617 ? 29.421 -1.944 -50.304 1.00 86.81 617 GLY A N 1
ATOM 4390 C CA . GLY A 1 617 ? 30.589 -2.806 -50.509 1.00 86.81 617 GLY A CA 1
ATOM 4391 C C . GLY A 1 617 ? 31.570 -2.820 -49.332 1.00 86.81 617 GLY A C 1
ATOM 4392 O O . GLY A 1 617 ? 31.535 -1.949 -48.464 1.00 86.81 617 GLY A O 1
ATOM 4393 N N . GLY A 1 618 ? 32.493 -3.787 -49.326 1.00 88.69 618 GLY A N 1
ATOM 4394 C CA . GLY A 1 618 ? 33.666 -3.752 -48.444 1.00 88.69 618 GLY A CA 1
ATOM 4395 C C . GLY A 1 618 ? 34.683 -2.682 -48.875 1.00 88.69 618 GLY A C 1
ATOM 4396 O O . GLY A 1 618 ? 34.523 -2.094 -49.946 1.00 88.69 618 GLY A O 1
ATOM 4397 N N . PRO A 1 619 ? 35.721 -2.392 -48.067 1.00 92.31 619 PRO A N 1
ATOM 4398 C CA . PRO A 1 619 ? 36.661 -1.299 -48.331 1.00 92.31 619 PRO A CA 1
ATOM 4399 C C . PRO A 1 619 ? 37.269 -1.304 -49.742 1.00 92.31 619 PRO A C 1
ATOM 4401 O O . PRO A 1 619 ? 37.336 -0.254 -50.386 1.00 92.31 619 PRO A O 1
ATOM 4404 N N . TRP A 1 620 ? 37.658 -2.473 -50.263 1.00 94.00 620 TRP A N 1
ATOM 4405 C CA . TRP A 1 620 ? 38.192 -2.585 -51.620 1.00 94.00 620 TRP A CA 1
ATOM 4406 C C . TRP A 1 620 ? 37.106 -2.413 -52.676 1.00 94.00 620 TRP A C 1
ATOM 4408 O O . TRP A 1 620 ? 37.324 -1.714 -53.666 1.00 94.00 620 TRP A O 1
ATOM 4418 N N . THR A 1 621 ? 35.928 -3.001 -52.468 1.00 94.38 621 THR A N 1
ATOM 4419 C CA . THR A 1 621 ? 34.777 -2.853 -53.370 1.00 94.38 621 THR A CA 1
ATOM 4420 C C . THR A 1 621 ? 34.306 -1.401 -53.457 1.00 94.38 621 THR A C 1
ATOM 4422 O O . THR A 1 621 ? 34.065 -0.913 -54.561 1.00 94.38 621 THR A O 1
ATOM 4425 N N . GLN A 1 622 ? 34.235 -0.685 -52.331 1.00 94.19 622 GLN A N 1
ATOM 4426 C CA . GLN A 1 622 ? 33.887 0.737 -52.283 1.00 94.19 622 GLN A CA 1
ATOM 4427 C C . GLN A 1 622 ? 34.908 1.587 -53.034 1.00 94.19 622 GLN A C 1
ATOM 4429 O O . GLN A 1 622 ? 34.526 2.480 -53.792 1.00 94.19 622 GLN A O 1
ATOM 4434 N N . GLN A 1 623 ? 36.203 1.307 -52.854 1.00 92.94 623 GLN A N 1
ATOM 4435 C CA . GLN A 1 623 ? 37.252 2.044 -53.548 1.00 92.94 623 GLN A CA 1
ATOM 4436 C C . GLN A 1 623 ? 37.230 1.768 -55.056 1.00 92.94 623 GLN A C 1
ATOM 4438 O O . GLN A 1 623 ? 37.199 2.712 -55.838 1.00 92.94 623 GLN A O 1
ATOM 4443 N N . ALA A 1 624 ? 37.129 0.506 -55.478 1.00 94.94 624 ALA A N 1
ATOM 4444 C CA . ALA A 1 624 ? 37.046 0.153 -56.895 1.00 94.94 624 ALA A CA 1
ATOM 4445 C C . ALA A 1 624 ? 35.784 0.716 -57.572 1.00 94.94 624 ALA A C 1
ATOM 4447 O O . ALA A 1 624 ? 35.824 1.109 -58.738 1.00 94.94 624 ALA A O 1
ATOM 4448 N N . ALA A 1 625 ? 34.659 0.765 -56.854 1.00 94.75 625 ALA A N 1
ATOM 4449 C CA . ALA A 1 625 ? 33.439 1.401 -57.331 1.00 94.75 625 ALA A CA 1
ATOM 4450 C C . ALA A 1 625 ? 33.599 2.925 -57.468 1.00 94.75 625 ALA A C 1
ATOM 4452 O O . ALA A 1 625 ? 33.178 3.499 -58.472 1.00 94.75 625 ALA A O 1
ATOM 4453 N N . ALA A 1 626 ? 34.254 3.579 -56.506 1.00 93.56 626 ALA A N 1
ATOM 4454 C CA . ALA A 1 626 ? 34.566 5.004 -56.573 1.00 93.56 626 ALA A CA 1
ATOM 4455 C C . ALA A 1 626 ? 35.530 5.346 -57.723 1.00 93.56 626 ALA A C 1
ATOM 4457 O O . ALA A 1 626 ? 35.324 6.346 -58.413 1.00 93.56 626 ALA A O 1
ATOM 4458 N N . ASP A 1 627 ? 36.534 4.503 -57.975 1.00 92.69 627 ASP A N 1
ATOM 4459 C CA . ASP A 1 627 ? 37.467 4.657 -59.096 1.00 92.69 627 ASP A CA 1
ATOM 4460 C C . ASP A 1 627 ? 36.731 4.525 -60.438 1.00 92.69 627 ASP A C 1
ATOM 4462 O O . ASP A 1 627 ? 36.885 5.370 -61.322 1.00 92.69 627 ASP A O 1
ATOM 4466 N N . ALA A 1 628 ? 35.839 3.533 -60.564 1.00 94.06 628 ALA A N 1
ATOM 4467 C CA . ALA A 1 628 ? 34.998 3.363 -61.749 1.00 94.06 628 ALA A CA 1
ATOM 4468 C C . ALA A 1 628 ? 34.065 4.565 -61.985 1.00 94.06 628 ALA A C 1
ATOM 4470 O O . ALA A 1 628 ? 33.893 5.007 -63.120 1.00 94.06 628 ALA A O 1
ATOM 4471 N N . LEU A 1 629 ? 33.479 5.123 -60.921 1.00 94.31 629 LEU A N 1
ATOM 4472 C CA . LEU A 1 629 ? 32.637 6.321 -60.999 1.00 94.31 629 LEU A CA 1
ATOM 4473 C C . LEU A 1 629 ? 33.426 7.584 -61.365 1.00 94.31 629 LEU A C 1
ATOM 4475 O O . LEU A 1 629 ? 32.866 8.469 -62.011 1.00 94.31 629 LEU A O 1
ATOM 4479 N N . SER A 1 630 ? 34.700 7.652 -60.973 1.00 92.75 630 SER A N 1
ATOM 4480 C CA . SER A 1 630 ? 35.621 8.764 -61.240 1.00 92.75 630 SER A CA 1
ATOM 4481 C C . SER A 1 630 ? 36.183 8.765 -62.669 1.00 92.75 630 SER A C 1
ATOM 4483 O O . SER A 1 630 ? 36.654 9.804 -63.144 1.00 92.75 630 SER A O 1
ATOM 4485 N N . GLY A 1 631 ? 36.130 7.614 -63.344 1.00 87.88 631 GLY A N 1
ATOM 4486 C CA . GLY A 1 631 ? 36.650 7.393 -64.691 1.00 87.88 631 GLY A CA 1
ATOM 4487 C C . GLY A 1 631 ? 35.660 7.652 -65.836 1.00 87.88 631 GLY A C 1
ATOM 4488 O O . GLY A 1 631 ? 34.478 7.974 -65.657 1.00 87.88 631 GLY A O 1
ATOM 4489 N N . ALA A 1 632 ? 36.163 7.502 -67.059 1.00 88.94 632 ALA A N 1
ATOM 4490 C CA . ALA A 1 632 ? 35.388 7.545 -68.293 1.00 88.94 632 ALA A CA 1
ATOM 4491 C C . ALA A 1 632 ? 34.618 6.227 -68.526 1.00 88.94 632 ALA A C 1
ATOM 4493 O O . ALA A 1 632 ? 34.715 5.266 -67.765 1.00 88.94 632 ALA A O 1
ATOM 4494 N N . GLY A 1 633 ? 33.834 6.150 -69.609 1.00 87.94 633 GLY A N 1
ATOM 4495 C CA . GLY A 1 633 ? 33.054 4.945 -69.929 1.00 87.94 633 GLY A CA 1
ATOM 4496 C C . GLY A 1 633 ? 33.902 3.670 -70.075 1.00 87.94 633 GLY A C 1
ATOM 4497 O O . GLY A 1 633 ? 33.467 2.599 -69.658 1.00 87.94 633 GLY A O 1
ATOM 4498 N N . ALA A 1 634 ? 35.128 3.783 -70.596 1.00 88.56 634 ALA A N 1
ATOM 4499 C CA . ALA A 1 634 ? 36.054 2.654 -70.714 1.00 88.56 634 ALA A CA 1
ATOM 4500 C C . ALA A 1 634 ? 36.481 2.090 -69.343 1.00 88.56 634 ALA A C 1
ATOM 4502 O O . ALA A 1 634 ? 36.562 0.873 -69.185 1.00 88.56 634 ALA A O 1
ATOM 4503 N N . ASP A 1 635 ? 36.663 2.951 -68.337 1.00 90.75 635 ASP A N 1
ATOM 4504 C CA . ASP A 1 635 ? 37.046 2.542 -66.979 1.00 90.75 635 ASP A CA 1
ATOM 4505 C C . ASP A 1 635 ? 35.909 1.770 -66.294 1.00 90.75 635 ASP A C 1
ATOM 4507 O O . ASP A 1 635 ? 36.129 0.730 -65.669 1.00 90.75 635 ASP A O 1
ATOM 4511 N N . VAL A 1 636 ? 34.661 2.214 -66.492 1.00 93.06 636 VAL A N 1
ATOM 4512 C CA . VAL A 1 636 ? 33.465 1.496 -66.019 1.00 93.06 636 VAL A CA 1
ATOM 4513 C C . VAL A 1 636 ? 33.357 0.121 -66.681 1.00 93.06 636 VAL A C 1
ATOM 4515 O O . VAL A 1 636 ? 33.045 -0.860 -66.007 1.00 93.06 636 VAL A O 1
ATOM 4518 N N . GLN A 1 637 ? 33.644 0.013 -67.983 1.00 91.44 637 GLN A N 1
ATOM 4519 C CA . GLN A 1 637 ? 33.650 -1.275 -68.684 1.00 91.44 637 GLN A CA 1
ATOM 4520 C C . GLN A 1 637 ? 34.753 -2.202 -68.163 1.00 91.44 637 GLN A C 1
ATOM 4522 O O . GLN A 1 637 ? 34.496 -3.378 -67.915 1.00 91.44 637 GLN A O 1
ATOM 4527 N N . GLN A 1 638 ? 35.960 -1.689 -67.917 1.00 91.62 638 GLN A N 1
ATOM 4528 C CA . GLN A 1 638 ? 37.046 -2.476 -67.330 1.00 91.62 638 GLN A CA 1
ATOM 4529 C C . GLN A 1 638 ? 36.700 -2.963 -65.912 1.00 91.62 638 GLN A C 1
ATOM 4531 O O . GLN A 1 638 ? 36.966 -4.119 -65.557 1.00 91.62 638 GLN A O 1
ATOM 4536 N N . TRP A 1 639 ? 36.050 -2.121 -65.109 1.00 95.12 639 TRP A N 1
ATOM 4537 C CA . TRP A 1 639 ? 35.542 -2.490 -63.788 1.00 95.12 639 TRP A CA 1
ATOM 4538 C C . TRP A 1 639 ? 34.443 -3.569 -63.860 1.00 95.12 639 TRP A C 1
ATOM 4540 O O . TRP A 1 639 ? 34.491 -4.562 -63.121 1.00 95.12 639 TRP A O 1
ATOM 4550 N N . LEU A 1 640 ? 33.503 -3.434 -64.804 1.00 93.75 640 LEU A N 1
ATOM 4551 C CA . LEU A 1 640 ? 32.453 -4.418 -65.098 1.00 93.75 640 LEU A CA 1
ATOM 4552 C C . LEU A 1 640 ? 32.987 -5.740 -65.657 1.00 93.75 640 LEU A C 1
ATOM 4554 O O . LEU A 1 640 ? 32.344 -6.773 -65.483 1.00 93.75 640 LEU A O 1
ATOM 4558 N N . LEU A 1 641 ? 34.139 -5.746 -66.323 1.00 89.88 641 LEU A N 1
ATOM 4559 C CA . LEU A 1 641 ? 34.762 -6.974 -66.808 1.00 89.88 641 LEU A CA 1
ATOM 4560 C C . LEU A 1 641 ? 35.520 -7.671 -65.676 1.00 89.88 641 LEU A C 1
ATOM 4562 O O . LEU A 1 641 ? 35.199 -8.813 -65.340 1.00 89.88 641 LEU A O 1
ATOM 4566 N N . ALA A 1 642 ? 36.448 -6.964 -65.026 1.00 88.31 642 ALA A N 1
ATOM 4567 C CA . ALA A 1 642 ? 37.384 -7.556 -64.070 1.00 88.31 642 ALA A CA 1
ATOM 4568 C C . ALA A 1 642 ? 37.448 -6.829 -62.717 1.00 88.31 642 ALA A C 1
ATOM 4570 O O . ALA A 1 642 ? 37.385 -7.488 -61.679 1.00 88.31 642 ALA A O 1
ATOM 4571 N N . GLY A 1 643 ? 37.531 -5.493 -62.711 1.00 90.06 643 GLY A N 1
ATOM 4572 C CA . GLY A 1 643 ? 37.900 -4.717 -61.515 1.00 90.06 643 GLY A CA 1
ATOM 4573 C C . GLY A 1 643 ? 37.029 -4.978 -60.279 1.00 90.06 643 GLY A C 1
ATOM 4574 O O . GLY A 1 643 ? 37.559 -5.184 -59.190 1.00 90.06 643 GLY A O 1
ATOM 4575 N N . ARG A 1 644 ? 35.703 -5.076 -60.439 1.00 92.88 644 ARG A N 1
ATOM 4576 C CA . ARG A 1 644 ? 34.785 -5.343 -59.313 1.00 92.88 644 ARG A CA 1
ATOM 4577 C C . ARG A 1 644 ? 35.006 -6.711 -58.652 1.00 92.88 644 ARG A C 1
ATOM 4579 O O . ARG A 1 644 ? 34.814 -6.840 -57.452 1.00 92.88 644 ARG A O 1
ATOM 4586 N N . ARG A 1 645 ? 35.381 -7.737 -59.433 1.00 89.88 645 ARG A N 1
ATOM 4587 C CA . ARG A 1 645 ? 35.558 -9.113 -58.934 1.00 89.88 645 ARG A CA 1
ATOM 4588 C C . ARG A 1 645 ? 36.841 -9.211 -58.125 1.00 89.88 645 ARG A C 1
ATOM 4590 O O . ARG A 1 645 ? 36.825 -9.800 -57.056 1.00 89.88 645 ARG A O 1
ATOM 4597 N N . VAL A 1 646 ? 37.904 -8.565 -58.608 1.00 92.31 646 VAL A N 1
ATOM 4598 C CA . VAL A 1 646 ? 39.176 -8.456 -57.882 1.00 92.31 646 VAL A CA 1
ATOM 4599 C C . VAL A 1 646 ? 38.968 -7.741 -56.548 1.00 92.31 646 VAL A C 1
ATOM 4601 O O . VAL A 1 646 ? 39.448 -8.208 -55.524 1.00 92.31 646 VAL A O 1
ATOM 4604 N N . ALA A 1 647 ? 38.218 -6.638 -56.541 1.00 93.00 647 ALA A N 1
ATOM 4605 C CA . ALA A 1 647 ? 37.938 -5.892 -55.320 1.00 93.00 647 ALA A CA 1
ATOM 4606 C C . ALA A 1 647 ? 37.109 -6.699 -54.302 1.00 93.00 647 ALA A C 1
ATOM 4608 O O . ALA A 1 647 ? 37.487 -6.775 -53.135 1.00 93.00 647 ALA A O 1
ATOM 4609 N N . ALA A 1 648 ? 36.041 -7.363 -54.757 1.00 91.19 648 ALA A N 1
ATOM 4610 C CA . ALA A 1 648 ? 35.234 -8.242 -53.911 1.00 91.19 648 ALA A CA 1
ATOM 4611 C C . ALA A 1 648 ? 36.060 -9.405 -53.333 1.00 91.19 648 ALA A C 1
ATOM 4613 O O . ALA A 1 648 ? 35.948 -9.709 -52.148 1.00 91.19 648 ALA A O 1
ATOM 4614 N N . GLU A 1 649 ? 36.947 -9.998 -54.137 1.00 92.56 649 GLU A N 1
ATOM 4615 C CA . GLU A 1 649 ? 37.862 -11.049 -53.685 1.00 92.56 649 GLU A CA 1
ATOM 4616 C C . GLU A 1 649 ? 38.833 -10.546 -52.606 1.00 92.56 649 GLU A C 1
ATOM 4618 O O . GLU A 1 649 ? 39.094 -11.259 -51.640 1.00 92.56 649 GLU A O 1
ATOM 4623 N N . GLN A 1 650 ? 39.366 -9.326 -52.733 1.00 93.38 650 GLN A N 1
ATOM 4624 C CA . GLN A 1 650 ? 40.243 -8.756 -51.704 1.00 93.38 650 GLN A CA 1
ATOM 4625 C C . GLN A 1 650 ? 39.492 -8.498 -50.393 1.00 93.38 650 GLN A C 1
ATOM 4627 O O . GLN A 1 650 ? 40.040 -8.744 -49.317 1.00 93.38 650 GLN A O 1
ATOM 4632 N N . ASP A 1 651 ? 38.233 -8.058 -50.463 1.00 93.94 651 ASP A N 1
ATOM 4633 C CA . ASP A 1 651 ? 37.380 -7.927 -49.278 1.00 93.94 651 ASP A CA 1
ATOM 4634 C C . ASP A 1 651 ? 37.107 -9.290 -48.621 1.00 93.94 651 ASP A C 1
ATOM 4636 O O . ASP A 1 651 ? 37.204 -9.423 -47.399 1.00 93.94 651 ASP A O 1
ATOM 4640 N N . ASP A 1 652 ? 36.808 -10.320 -49.417 1.00 94.31 652 ASP A N 1
ATOM 4641 C CA . ASP A 1 652 ? 36.627 -11.692 -48.933 1.00 94.31 652 ASP A CA 1
ATOM 4642 C C . ASP A 1 652 ? 37.912 -12.241 -48.289 1.00 94.31 652 ASP A C 1
ATOM 4644 O O . ASP A 1 652 ? 37.874 -12.762 -47.172 1.00 94.31 652 ASP A O 1
ATOM 4648 N N . ARG A 1 653 ? 39.075 -12.059 -48.931 1.00 94.00 653 ARG A N 1
ATOM 4649 C CA . ARG A 1 653 ? 40.383 -12.454 -48.378 1.00 94.00 653 ARG A CA 1
ATOM 4650 C C . ARG A 1 653 ? 40.685 -11.742 -47.066 1.00 94.00 653 ARG A C 1
ATOM 4652 O O . ARG A 1 653 ? 41.150 -12.392 -46.133 1.00 94.00 653 ARG A O 1
ATOM 4659 N N . ALA A 1 654 ? 40.397 -10.445 -46.963 1.00 93.19 654 ALA A N 1
ATOM 4660 C CA . ALA A 1 654 ? 40.583 -9.692 -45.725 1.00 93.19 654 ALA A CA 1
ATOM 4661 C C . ALA A 1 654 ? 39.691 -10.231 -44.592 1.00 93.19 654 ALA A C 1
ATOM 4663 O O . ALA A 1 654 ? 40.173 -10.439 -43.477 1.00 93.19 654 ALA A O 1
ATOM 4664 N N . ARG A 1 655 ? 38.415 -10.540 -44.881 1.00 93.06 655 ARG A N 1
ATOM 4665 C CA . ARG A 1 655 ? 37.497 -11.171 -43.913 1.00 93.06 655 ARG A CA 1
ATOM 4666 C C . ARG A 1 655 ? 38.018 -12.520 -43.419 1.00 93.06 655 ARG A C 1
ATOM 4668 O O . ARG A 1 655 ? 38.033 -12.766 -42.214 1.00 93.06 655 ARG A O 1
ATOM 4675 N N . VAL A 1 656 ? 38.469 -13.387 -44.325 1.00 94.81 656 VAL A N 1
ATOM 4676 C CA . VAL A 1 656 ? 39.030 -14.692 -43.937 1.00 94.81 656 VAL A CA 1
ATOM 4677 C C . VAL A 1 656 ? 40.358 -14.538 -43.195 1.00 94.81 656 VAL A C 1
ATOM 4679 O O . VAL A 1 656 ? 40.598 -15.280 -42.247 1.00 94.81 656 VAL A O 1
ATOM 4682 N N . GLY A 1 657 ? 41.184 -13.551 -43.551 1.00 92.50 657 GLY A N 1
ATOM 4683 C CA . GLY A 1 657 ? 42.403 -13.193 -42.818 1.00 92.50 657 GLY A CA 1
ATOM 4684 C C . GLY A 1 657 ? 42.128 -12.907 -41.343 1.00 92.50 657 GLY A C 1
ATOM 4685 O O . GLY A 1 657 ? 42.741 -13.520 -40.475 1.00 92.50 657 GLY A O 1
ATOM 4686 N N . HIS A 1 658 ? 41.115 -12.088 -41.048 1.00 91.31 658 HIS A N 1
ATOM 4687 C CA . HIS A 1 658 ? 40.691 -11.846 -39.665 1.00 91.31 658 HIS A CA 1
ATOM 4688 C C . HIS A 1 658 ? 40.237 -13.122 -38.937 1.00 91.31 658 HIS A C 1
ATOM 4690 O O . HIS A 1 658 ? 40.526 -13.295 -37.754 1.00 91.31 658 HIS A O 1
ATOM 4696 N N . LEU A 1 659 ? 39.559 -14.046 -39.626 1.00 92.00 659 LEU A N 1
ATOM 4697 C CA . LEU A 1 659 ? 39.175 -15.342 -39.050 1.00 92.00 659 LEU A CA 1
ATOM 4698 C C . LEU A 1 659 ? 40.381 -16.277 -38.845 1.00 92.00 659 LEU A C 1
ATOM 4700 O O . LEU A 1 659 ? 40.366 -17.104 -37.928 1.00 92.00 659 LEU A O 1
ATOM 4704 N N . ALA A 1 660 ? 41.433 -16.145 -39.655 1.00 91.81 660 ALA A N 1
ATOM 4705 C CA . ALA A 1 660 ? 42.688 -16.877 -39.493 1.00 91.81 660 ALA A CA 1
ATOM 4706 C C . ALA A 1 660 ? 43.485 -16.409 -38.261 1.00 91.81 660 ALA A C 1
ATOM 4708 O O . ALA A 1 660 ? 44.167 -17.221 -37.639 1.00 91.81 660 ALA A O 1
ATOM 4709 N N . ASP A 1 661 ? 43.321 -15.155 -37.843 1.00 92.00 661 ASP A N 1
ATOM 4710 C CA . ASP A 1 661 ? 43.912 -14.625 -36.607 1.00 92.00 661 ASP A CA 1
ATOM 4711 C C . ASP A 1 661 ? 43.100 -14.975 -35.344 1.00 92.00 661 ASP A C 1
ATOM 4713 O O . ASP A 1 661 ? 43.502 -14.639 -34.229 1.00 92.00 661 ASP A O 1
ATOM 4717 N N . SER A 1 662 ? 41.968 -15.678 -35.487 1.00 86.25 662 SER A N 1
ATOM 4718 C CA . SER A 1 662 ? 41.135 -16.062 -34.344 1.00 86.25 662 SER A CA 1
ATOM 4719 C C . SER A 1 662 ? 41.837 -17.041 -33.393 1.00 86.25 662 SER A C 1
ATOM 4721 O O . SER A 1 662 ? 42.636 -17.907 -33.776 1.00 86.25 662 SER A O 1
ATOM 4723 N N . ASP A 1 663 ? 41.475 -16.954 -32.116 1.00 87.25 663 ASP A N 1
ATOM 4724 C CA . ASP A 1 663 ? 41.900 -17.867 -31.055 1.00 87.25 663 ASP A CA 1
ATOM 4725 C C . ASP A 1 663 ? 41.291 -19.276 -31.202 1.00 87.25 663 ASP A C 1
ATOM 4727 O O . ASP A 1 663 ? 41.874 -20.249 -30.719 1.00 87.25 663 ASP A O 1
ATOM 4731 N N . ARG A 1 664 ? 40.204 -19.418 -31.971 1.00 87.31 664 ARG A N 1
ATOM 4732 C CA . ARG A 1 664 ? 39.469 -20.667 -32.244 1.00 87.31 664 ARG A CA 1
ATOM 4733 C C . ARG A 1 664 ? 40.236 -21.593 -33.209 1.00 87.31 664 ARG A C 1
ATOM 4735 O O . ARG A 1 664 ? 40.207 -21.380 -34.424 1.00 87.31 664 ARG A O 1
ATOM 4742 N N . PRO A 1 665 ? 40.880 -22.686 -32.738 1.00 89.06 665 PRO A N 1
ATOM 4743 C CA . PRO A 1 665 ? 41.840 -23.445 -33.552 1.00 89.06 665 PRO A CA 1
ATOM 4744 C C . PRO A 1 665 ? 41.252 -24.099 -34.810 1.00 89.06 665 PRO A C 1
ATOM 4746 O O . PRO A 1 665 ? 41.938 -24.189 -35.828 1.00 89.06 665 PRO A O 1
ATOM 4749 N N . LYS A 1 666 ? 39.990 -24.553 -34.757 1.00 90.25 666 LYS A N 1
ATOM 4750 C CA . LYS A 1 666 ? 39.297 -25.162 -35.907 1.00 90.25 666 LYS A CA 1
ATOM 4751 C C . LYS A 1 666 ? 38.961 -24.128 -36.983 1.00 90.25 666 LYS A C 1
ATOM 4753 O O . LYS A 1 666 ? 39.197 -24.396 -38.158 1.00 90.25 666 LYS A O 1
ATOM 4758 N N . VAL A 1 667 ? 38.490 -22.946 -36.576 1.00 92.19 667 VAL A N 1
ATOM 4759 C CA . VAL A 1 667 ? 38.195 -21.818 -37.476 1.00 92.19 667 VAL A CA 1
ATOM 4760 C C . VAL A 1 667 ? 39.473 -21.316 -38.123 1.00 92.19 667 VAL A C 1
ATOM 4762 O O . VAL A 1 667 ? 39.541 -21.265 -39.345 1.00 92.19 667 VAL A O 1
ATOM 4765 N N . ARG A 1 668 ? 40.517 -21.060 -37.324 1.00 92.88 668 ARG A N 1
ATOM 4766 C CA . ARG A 1 668 ? 41.836 -20.658 -37.823 1.00 92.88 668 ARG A CA 1
ATOM 4767 C C . ARG A 1 668 ? 42.378 -21.635 -38.862 1.00 92.88 668 ARG A C 1
ATOM 4769 O O . ARG A 1 668 ? 42.799 -21.223 -39.939 1.00 92.88 668 ARG A O 1
ATOM 4776 N N . LYS A 1 669 ? 42.349 -22.940 -38.569 1.00 93.00 669 LYS A N 1
ATOM 4777 C CA . LYS A 1 669 ? 42.824 -23.967 -39.507 1.00 93.00 669 LYS A CA 1
ATOM 4778 C C . LYS A 1 669 ? 42.029 -23.951 -40.817 1.00 93.00 669 LYS A C 1
ATOM 4780 O O . LYS A 1 669 ? 42.639 -23.998 -41.879 1.00 93.00 669 LYS A O 1
ATOM 4785 N N . ALA A 1 670 ? 40.700 -23.892 -40.749 1.00 92.94 670 ALA A N 1
ATOM 4786 C CA . ALA A 1 670 ? 39.845 -23.865 -41.935 1.00 92.94 670 ALA A CA 1
ATOM 4787 C C . ALA A 1 670 ? 40.013 -22.566 -42.752 1.00 92.94 670 ALA A C 1
ATOM 4789 O O . ALA A 1 670 ? 40.089 -22.628 -43.976 1.00 92.94 670 ALA A O 1
ATOM 4790 N N . ALA A 1 671 ? 40.180 -21.421 -42.085 1.00 93.56 671 ALA A N 1
ATOM 4791 C CA . ALA A 1 671 ? 40.450 -20.131 -42.718 1.00 93.56 671 ALA A CA 1
ATOM 4792 C C . ALA A 1 671 ? 41.790 -20.122 -43.477 1.00 93.56 671 ALA A C 1
ATOM 4794 O O . ALA A 1 671 ? 41.844 -19.686 -44.623 1.00 93.56 671 ALA A O 1
ATOM 4795 N N . LEU A 1 672 ? 42.865 -20.663 -42.886 1.00 93.81 672 LEU A N 1
ATOM 4796 C CA . LEU A 1 672 ? 44.173 -20.781 -43.552 1.00 93.81 672 LEU A CA 1
ATOM 4797 C C . LEU A 1 672 ? 44.125 -21.682 -44.798 1.00 93.81 672 LEU A C 1
ATOM 4799 O O . LEU A 1 672 ? 44.796 -21.398 -45.793 1.00 93.81 672 LEU A O 1
ATOM 4803 N N . VAL A 1 673 ? 43.320 -22.752 -44.759 1.00 95.06 673 VAL A N 1
ATOM 4804 C CA . VAL A 1 673 ? 43.076 -23.613 -45.928 1.00 95.06 673 VAL A CA 1
ATOM 4805 C C . VAL A 1 673 ? 42.352 -22.830 -47.022 1.00 95.06 673 VAL A C 1
ATOM 4807 O O . VAL A 1 673 ? 42.819 -22.828 -48.157 1.00 95.06 673 VAL A O 1
ATOM 4810 N N . ALA A 1 674 ? 41.281 -22.110 -46.677 1.00 94.12 674 ALA A N 1
ATOM 4811 C CA . ALA A 1 674 ? 40.528 -21.297 -47.630 1.00 94.12 674 ALA A CA 1
ATOM 4812 C C . ALA A 1 674 ? 41.392 -20.196 -48.274 1.00 94.12 674 ALA A C 1
ATOM 4814 O O . ALA A 1 674 ? 41.363 -20.024 -49.488 1.00 94.12 674 ALA A O 1
ATOM 4815 N N . LEU A 1 675 ? 42.238 -19.504 -47.497 1.00 94.31 675 LEU A N 1
ATOM 4816 C CA . LEU A 1 675 ? 43.156 -18.475 -48.017 1.00 94.31 675 LEU A CA 1
ATOM 4817 C C . LEU A 1 675 ? 44.182 -19.013 -49.022 1.00 94.31 675 LEU A C 1
ATOM 4819 O O . LEU A 1 675 ? 44.632 -18.262 -49.888 1.00 94.31 675 LEU A O 1
ATOM 4823 N N . SER A 1 676 ? 44.543 -20.293 -48.906 1.00 92.94 676 SER A N 1
ATOM 4824 C CA . SER A 1 676 ? 45.471 -20.974 -49.819 1.00 92.94 676 SER A CA 1
ATOM 4825 C C . SER A 1 676 ? 44.791 -21.475 -51.103 1.00 92.94 676 SER A C 1
ATOM 4827 O O . SER A 1 676 ? 45.478 -21.964 -51.999 1.00 92.94 676 SER A O 1
ATOM 4829 N N . GLY A 1 677 ? 43.459 -21.391 -51.176 1.00 90.94 677 GLY A N 1
ATOM 4830 C CA . GLY A 1 677 ? 42.638 -21.866 -52.284 1.00 90.94 677 GLY A CA 1
ATOM 4831 C C . GLY A 1 677 ? 42.260 -20.789 -53.306 1.00 90.94 677 GLY A C 1
ATOM 4832 O O . GLY A 1 677 ? 42.828 -19.692 -53.377 1.00 90.94 677 GLY A O 1
ATOM 4833 N N . SER A 1 678 ? 41.278 -21.143 -54.128 1.00 92.75 678 SER A N 1
ATOM 4834 C CA . SER A 1 678 ? 40.645 -20.286 -55.126 1.00 92.75 678 SER A CA 1
ATOM 4835 C C . SER A 1 678 ? 39.695 -19.252 -54.489 1.00 92.75 678 SER A C 1
ATOM 4837 O O . SER A 1 678 ? 39.314 -19.384 -53.324 1.00 92.75 678 SER A O 1
ATOM 4839 N N . PRO A 1 679 ? 39.268 -18.215 -55.235 1.00 88.31 679 PRO A N 1
ATOM 4840 C CA . PRO A 1 679 ? 38.244 -17.277 -54.764 1.00 88.31 679 PRO A CA 1
ATOM 4841 C C . PRO A 1 679 ? 36.925 -17.961 -54.368 1.00 88.31 679 PRO A C 1
ATOM 4843 O O . PRO A 1 679 ? 36.277 -17.535 -53.411 1.00 88.31 679 PRO A O 1
ATOM 4846 N N . ASP A 1 680 ? 36.552 -19.042 -55.061 1.00 89.69 680 ASP A N 1
ATOM 4847 C CA . ASP A 1 680 ? 35.352 -19.819 -54.741 1.00 89.69 680 ASP A CA 1
ATOM 4848 C C . ASP A 1 680 ? 35.497 -20.537 -53.386 1.00 89.69 680 ASP A C 1
ATOM 4850 O O . ASP A 1 680 ? 34.557 -20.511 -52.593 1.00 89.69 680 ASP A O 1
ATOM 4854 N N . ASP A 1 681 ? 36.690 -21.055 -53.054 1.00 91.38 681 ASP A N 1
ATOM 4855 C CA . ASP A 1 681 ? 36.968 -21.691 -51.751 1.00 91.38 681 ASP A CA 1
ATOM 4856 C C . ASP A 1 681 ? 36.836 -20.694 -50.582 1.00 91.38 681 ASP A C 1
ATOM 4858 O O . ASP A 1 681 ? 36.348 -21.028 -49.500 1.00 91.38 681 ASP A O 1
ATOM 4862 N N . ILE A 1 682 ? 37.246 -19.440 -50.793 1.00 93.12 682 ILE A N 1
ATOM 4863 C CA . ILE A 1 682 ? 37.127 -18.359 -49.800 1.00 93.12 682 ILE A CA 1
ATOM 4864 C C . ILE A 1 682 ? 35.659 -18.005 -49.574 1.00 93.12 682 ILE A C 1
ATOM 4866 O O . ILE A 1 682 ? 35.219 -17.871 -48.428 1.00 93.12 682 ILE A O 1
ATOM 4870 N N . LYS A 1 683 ? 34.888 -17.881 -50.656 1.00 90.25 683 LYS A N 1
ATOM 4871 C CA . LYS A 1 683 ? 33.458 -17.580 -50.584 1.00 90.25 683 LYS A CA 1
ATOM 4872 C C . LYS A 1 683 ? 32.670 -18.722 -49.938 1.00 90.25 683 LYS A C 1
ATOM 4874 O O . LYS A 1 683 ? 31.806 -18.468 -49.098 1.00 90.25 683 LYS A O 1
ATOM 4879 N N . GLU A 1 684 ? 32.977 -19.973 -50.274 1.00 92.06 684 GLU A N 1
ATOM 4880 C CA . GLU A 1 684 ? 32.387 -21.156 -49.636 1.00 92.06 684 GLU A CA 1
ATOM 4881 C C . GLU A 1 684 ? 32.723 -21.208 -48.139 1.00 92.06 684 GLU A C 1
ATOM 4883 O O . GLU A 1 684 ? 31.854 -21.459 -47.296 1.00 92.06 684 GLU A O 1
ATOM 4888 N N . PHE A 1 685 ? 33.965 -20.880 -47.770 1.00 94.25 685 PHE A N 1
ATOM 4889 C CA . PHE A 1 685 ? 34.345 -20.776 -46.367 1.00 94.25 685 PHE A CA 1
ATOM 4890 C C . PHE A 1 685 ? 33.548 -19.690 -45.632 1.00 94.25 685 PHE A C 1
ATOM 4892 O O . PHE A 1 685 ? 32.990 -19.968 -44.574 1.00 94.25 685 PHE A O 1
ATOM 4899 N N . LEU A 1 686 ? 33.432 -18.481 -46.183 1.00 91.25 686 LEU A N 1
ATOM 4900 C CA . LEU A 1 686 ? 32.670 -17.396 -45.552 1.00 91.25 686 LEU A CA 1
ATOM 4901 C C . LEU A 1 686 ? 31.167 -17.689 -45.452 1.00 91.25 686 LEU A C 1
ATOM 4903 O O . LEU A 1 686 ? 30.518 -17.237 -44.516 1.00 91.25 686 LEU A O 1
ATOM 4907 N N . THR A 1 687 ? 30.593 -18.443 -46.383 1.00 89.12 687 THR A N 1
ATOM 4908 C CA . THR A 1 687 ? 29.149 -18.731 -46.379 1.00 89.12 687 THR A CA 1
ATOM 4909 C C . THR A 1 687 ? 28.785 -19.924 -45.499 1.00 89.12 687 THR A C 1
ATOM 4911 O O . THR A 1 687 ? 27.805 -19.866 -44.757 1.00 89.12 687 THR A O 1
ATOM 4914 N N . THR A 1 688 ? 29.578 -20.997 -45.530 1.00 88.38 688 THR A N 1
ATOM 4915 C CA . THR A 1 688 ? 29.231 -22.265 -44.865 1.00 88.38 688 THR A CA 1
ATOM 4916 C C . THR A 1 688 ? 30.400 -22.870 -44.088 1.00 88.38 688 THR A C 1
ATOM 4918 O O . THR A 1 688 ? 30.216 -23.383 -42.975 1.00 88.38 688 THR A O 1
ATOM 4921 N N . GLY A 1 689 ? 31.621 -22.805 -44.627 1.00 90.38 689 GLY A N 1
ATOM 4922 C CA . GLY A 1 689 ? 32.785 -23.476 -44.037 1.00 90.38 689 GLY A CA 1
ATOM 4923 C C . GLY A 1 689 ? 33.169 -22.954 -42.649 1.00 90.38 689 GLY A C 1
ATOM 4924 O O . GLY A 1 689 ? 33.497 -23.749 -41.765 1.00 90.38 689 GLY A O 1
ATOM 4925 N N . GLN A 1 690 ? 33.050 -21.645 -42.408 1.00 90.69 690 GLN A N 1
ATOM 4926 C CA . GLN A 1 690 ? 33.353 -21.033 -41.116 1.00 90.69 690 GLN A CA 1
ATOM 4927 C C . GLN A 1 690 ? 32.427 -21.562 -40.023 1.00 90.69 690 GLN A C 1
ATOM 4929 O O . GLN A 1 690 ? 32.884 -21.905 -38.938 1.00 90.69 690 GLN A O 1
ATOM 4934 N N . HIS A 1 691 ? 31.142 -21.730 -40.323 1.00 91.69 691 HIS A N 1
ATOM 4935 C CA . HIS A 1 691 ? 30.160 -22.211 -39.360 1.00 91.69 691 HIS A CA 1
ATOM 4936 C C . HIS A 1 691 ? 30.290 -23.714 -39.126 1.00 91.69 691 HIS A C 1
ATOM 4938 O O . HIS A 1 691 ? 30.146 -24.181 -37.998 1.00 91.69 691 HIS A O 1
ATOM 4944 N N . THR A 1 692 ? 30.655 -24.469 -40.163 1.00 92.06 692 THR A N 1
ATOM 4945 C CA . THR A 1 692 ? 30.989 -25.893 -40.032 1.00 92.06 692 THR A CA 1
ATOM 4946 C C . THR A 1 692 ? 32.187 -26.091 -39.101 1.00 92.06 692 THR A C 1
ATOM 4948 O O . THR A 1 692 ? 32.148 -26.944 -38.215 1.00 92.06 692 THR A O 1
ATOM 4951 N N . ALA A 1 693 ? 33.224 -25.255 -39.225 1.00 91.38 693 ALA A N 1
ATOM 4952 C CA . ALA A 1 693 ? 34.380 -25.275 -38.328 1.00 91.38 693 ALA A CA 1
ATOM 4953 C C . ALA A 1 693 ? 34.034 -24.881 -36.876 1.00 91.38 693 ALA A C 1
ATOM 4955 O O . ALA A 1 693 ? 34.734 -25.303 -35.953 1.00 91.38 693 ALA A O 1
ATOM 4956 N N . GLN A 1 694 ? 32.959 -24.108 -36.677 1.00 91.19 694 GLN A N 1
ATOM 4957 C CA . GLN A 1 694 ? 32.445 -23.662 -35.374 1.00 91.19 694 GLN A CA 1
ATOM 4958 C C . GLN A 1 694 ? 31.404 -24.605 -34.751 1.00 91.19 694 GLN A C 1
ATOM 4960 O O . GLN A 1 694 ? 31.003 -24.380 -33.612 1.00 91.19 694 GLN A O 1
ATOM 4965 N N . ALA A 1 695 ? 30.977 -25.663 -35.448 1.00 92.69 695 ALA A N 1
ATOM 4966 C CA . ALA A 1 695 ? 29.839 -26.484 -35.028 1.00 92.69 695 ALA A CA 1
ATOM 4967 C C . ALA A 1 695 ? 29.987 -27.077 -33.614 1.00 92.69 695 ALA A C 1
ATOM 4969 O O . ALA A 1 695 ? 29.019 -27.119 -32.861 1.00 92.69 695 ALA A O 1
ATOM 4970 N N . ASP A 1 696 ? 31.189 -27.508 -33.224 1.00 91.25 696 ASP A N 1
ATOM 4971 C CA . ASP A 1 696 ? 31.409 -28.060 -31.880 1.00 91.25 696 ASP A CA 1
ATOM 4972 C C . ASP A 1 696 ? 31.369 -26.989 -30.788 1.00 91.25 696 ASP A C 1
ATOM 4974 O O . ASP A 1 696 ? 30.878 -27.258 -29.695 1.00 91.25 696 ASP A O 1
ATOM 4978 N N . ASP A 1 697 ? 31.817 -25.771 -31.092 1.00 90.75 697 ASP A N 1
ATOM 4979 C CA . ASP A 1 697 ? 31.729 -24.654 -30.153 1.00 90.75 697 ASP A CA 1
ATOM 4980 C C . ASP A 1 697 ? 30.258 -24.257 -29.951 1.00 90.75 697 ASP A C 1
ATOM 4982 O O . ASP A 1 697 ? 29.823 -24.098 -28.813 1.00 90.75 697 ASP A O 1
ATOM 4986 N N . TYR A 1 698 ? 29.464 -24.205 -31.032 1.00 94.50 698 TYR A N 1
ATOM 4987 C CA . TYR A 1 698 ? 28.019 -23.975 -30.933 1.00 94.50 698 TYR A CA 1
ATOM 4988 C C . TYR A 1 698 ? 27.331 -25.064 -30.105 1.00 94.50 698 TYR A C 1
ATOM 4990 O O . TYR A 1 698 ? 26.499 -24.754 -29.261 1.00 94.50 698 TYR A O 1
ATOM 4998 N N . ARG A 1 699 ? 27.688 -26.346 -30.281 1.00 95.25 699 ARG A N 1
ATOM 4999 C CA . ARG A 1 699 ? 27.141 -27.433 -29.445 1.00 95.25 699 ARG A CA 1
ATOM 5000 C C . ARG A 1 699 ? 27.455 -27.227 -27.967 1.00 95.25 699 ARG A C 1
ATOM 5002 O O . ARG A 1 699 ? 26.576 -27.433 -27.138 1.00 95.25 699 ARG A O 1
ATOM 5009 N N . VAL A 1 700 ? 28.684 -26.834 -27.631 1.00 94.06 700 VAL A N 1
ATOM 5010 C CA . VAL A 1 700 ? 29.072 -26.551 -26.241 1.00 94.06 700 VAL A CA 1
ATOM 5011 C C . VAL A 1 700 ? 28.251 -25.395 -25.675 1.00 94.06 700 VAL A C 1
ATOM 5013 O O . VAL A 1 700 ? 27.747 -25.510 -24.560 1.00 94.06 700 VAL A O 1
ATOM 5016 N N . GLU A 1 701 ? 28.074 -24.322 -26.440 1.00 94.75 701 GLU A N 1
ATOM 5017 C CA . GLU A 1 701 ? 27.259 -23.173 -26.038 1.00 94.75 701 GLU A CA 1
ATOM 5018 C C . GLU A 1 701 ? 25.791 -23.565 -25.814 1.00 94.75 701 GLU A C 1
ATOM 5020 O O . GLU A 1 701 ? 25.218 -23.256 -24.769 1.00 94.75 701 GLU A O 1
ATOM 5025 N N . ILE A 1 702 ? 25.200 -24.344 -26.724 1.00 96.38 702 ILE A N 1
ATOM 5026 C CA . ILE A 1 702 ? 23.833 -24.860 -26.571 1.00 96.38 702 ILE A CA 1
ATOM 5027 C C . ILE A 1 702 ? 23.715 -25.749 -25.331 1.00 96.38 702 ILE A C 1
ATOM 5029 O O . ILE A 1 702 ? 22.780 -25.581 -24.555 1.00 96.38 702 ILE A O 1
ATOM 5033 N N . LEU A 1 703 ? 24.666 -26.655 -25.090 1.00 95.81 703 LEU A N 1
ATOM 5034 C CA . LEU A 1 703 ? 24.660 -27.509 -23.897 1.00 95.81 703 LEU A CA 1
ATOM 5035 C C . LEU A 1 703 ? 24.755 -26.696 -22.596 1.00 95.81 703 LEU A C 1
ATOM 5037 O O . LEU A 1 703 ? 24.130 -27.060 -21.599 1.00 95.81 703 LEU A O 1
ATOM 5041 N N . GLN A 1 704 ? 25.508 -25.593 -22.595 1.00 95.00 704 GLN A N 1
ATOM 5042 C CA . GLN A 1 704 ? 25.557 -24.669 -21.459 1.00 95.00 704 GLN A CA 1
ATOM 5043 C C . GLN A 1 704 ? 24.212 -23.960 -21.259 1.00 95.00 704 GLN A C 1
ATOM 5045 O O . GLN A 1 704 ? 23.712 -23.920 -20.138 1.00 95.00 704 GLN A O 1
ATOM 5050 N N . LEU A 1 705 ? 23.586 -23.480 -22.338 1.00 94.06 705 LEU A N 1
ATOM 5051 C CA . LEU A 1 705 ? 22.256 -22.862 -22.286 1.00 94.06 705 LEU A CA 1
ATOM 5052 C C . LEU A 1 705 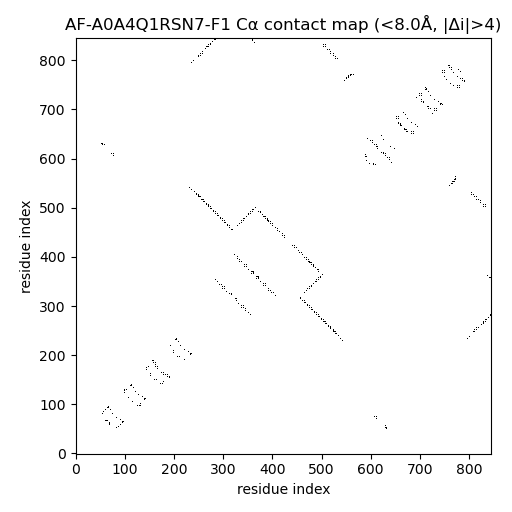? 21.173 -23.837 -21.809 1.00 94.06 705 LEU A C 1
ATOM 5054 O O . LEU A 1 705 ? 20.289 -23.442 -21.056 1.00 94.06 705 LEU A O 1
ATOM 5058 N N . MET A 1 706 ? 21.245 -25.100 -22.227 1.00 95.00 706 MET A N 1
ATOM 5059 C CA . MET A 1 706 ? 20.335 -26.171 -21.813 1.00 95.00 706 MET A CA 1
ATOM 5060 C C . MET A 1 706 ? 20.468 -26.492 -20.322 1.00 95.00 706 MET A C 1
ATOM 5062 O O . MET A 1 706 ? 19.464 -26.623 -19.626 1.00 95.00 706 MET A O 1
ATOM 5066 N N . LYS A 1 707 ? 21.703 -26.554 -19.806 1.00 93.25 707 LYS A N 1
ATOM 5067 C CA . LYS A 1 707 ? 21.977 -26.830 -18.387 1.00 93.25 707 LYS A CA 1
ATOM 5068 C C . LYS A 1 707 ? 21.267 -25.849 -17.449 1.00 93.25 707 LYS A C 1
ATOM 5070 O O . LYS A 1 707 ? 20.739 -26.272 -16.424 1.00 93.25 707 LYS A O 1
ATOM 5075 N N . ASP A 1 708 ? 21.266 -24.569 -17.808 1.00 86.19 708 ASP A N 1
ATOM 5076 C CA . ASP A 1 708 ? 20.651 -23.496 -17.018 1.00 86.19 708 ASP A CA 1
ATOM 5077 C C . ASP A 1 708 ? 19.239 -23.126 -17.533 1.00 86.19 708 ASP A C 1
ATOM 5079 O O . ASP A 1 708 ? 18.610 -22.184 -17.042 1.00 86.19 708 ASP A O 1
ATOM 5083 N N . GLY A 1 709 ? 18.749 -23.850 -18.546 1.00 86.31 709 GLY A N 1
ATOM 5084 C CA . GLY A 1 709 ? 17.509 -23.592 -19.271 1.00 86.31 709 GLY A CA 1
ATOM 5085 C C . GLY A 1 709 ? 16.322 -24.422 -18.783 1.00 86.31 709 GLY A C 1
ATOM 5086 O O . GLY A 1 709 ? 16.470 -25.450 -18.121 1.00 86.31 709 GLY A O 1
ATOM 5087 N N . GLY A 1 710 ? 15.116 -23.971 -19.129 1.00 92.12 710 GLY A N 1
ATOM 5088 C CA . GLY A 1 710 ? 13.876 -24.680 -18.826 1.00 92.12 710 GLY A CA 1
ATOM 5089 C C . GLY A 1 710 ? 13.541 -25.786 -19.839 1.00 92.12 710 GLY A C 1
ATOM 5090 O O . GLY A 1 710 ? 14.351 -26.114 -20.715 1.00 92.12 710 GLY A O 1
ATOM 5091 N N . PRO A 1 711 ? 12.360 -26.417 -19.713 1.00 96.00 711 PRO A N 1
ATOM 5092 C CA . PRO A 1 711 ? 11.935 -27.513 -20.583 1.00 96.00 711 PRO A CA 1
ATOM 5093 C C . PRO A 1 711 ? 11.965 -27.178 -22.080 1.00 96.00 711 PRO A C 1
ATOM 5095 O O . PRO A 1 711 ? 12.444 -27.991 -22.867 1.00 96.00 711 PRO A O 1
ATOM 5098 N N . SER A 1 712 ? 11.521 -25.984 -22.476 1.00 95.75 712 SER A N 1
ATOM 5099 C CA . SER A 1 712 ? 11.454 -25.570 -23.882 1.00 95.75 712 SER A CA 1
ATOM 5100 C C . SER A 1 712 ? 12.843 -25.291 -24.452 1.00 95.75 712 SER A C 1
ATOM 5102 O O . SER A 1 712 ? 13.120 -25.649 -25.599 1.00 95.75 712 SER A O 1
ATOM 5104 N N . VAL A 1 713 ? 13.737 -24.672 -23.666 1.00 96.50 713 VAL A N 1
ATOM 5105 C CA . VAL A 1 713 ? 15.147 -24.482 -24.057 1.00 96.50 713 VAL A CA 1
ATOM 5106 C C . VAL A 1 713 ? 15.829 -25.837 -24.247 1.00 96.50 713 VAL A C 1
ATOM 5108 O O . VAL A 1 713 ? 16.541 -26.023 -25.232 1.00 96.50 713 VAL A O 1
ATOM 5111 N N . ASN A 1 714 ? 15.569 -26.794 -23.353 1.00 96.12 714 ASN A N 1
ATOM 5112 C CA . ASN A 1 714 ? 16.092 -28.154 -23.461 1.00 96.12 714 ASN A CA 1
ATOM 5113 C C . ASN A 1 714 ? 15.562 -28.886 -24.701 1.00 96.12 714 ASN A C 1
ATOM 5115 O O . ASN A 1 714 ? 16.354 -29.419 -25.470 1.00 96.12 714 ASN A O 1
ATOM 5119 N N . GLU A 1 715 ? 14.251 -28.866 -24.941 1.00 96.81 715 GLU A N 1
ATOM 5120 C CA . GLU A 1 715 ? 13.632 -29.510 -26.106 1.00 96.81 715 GLU A CA 1
ATOM 5121 C C . GLU A 1 715 ? 14.189 -28.958 -27.427 1.00 96.81 715 GLU A C 1
ATOM 5123 O O . GLU A 1 715 ? 14.639 -29.715 -28.291 1.00 96.81 715 GLU A O 1
ATOM 5128 N N . ARG A 1 716 ? 14.206 -27.628 -27.580 1.00 96.62 716 ARG A N 1
ATOM 5129 C CA . ARG A 1 716 ? 14.671 -26.988 -28.818 1.00 96.62 716 ARG A CA 1
ATOM 5130 C C . ARG A 1 716 ? 16.188 -27.069 -28.989 1.00 96.62 716 ARG A C 1
ATOM 5132 O O . ARG A 1 716 ? 16.651 -27.226 -30.117 1.00 96.62 716 ARG A O 1
ATOM 5139 N N . GLY A 1 717 ? 16.949 -27.009 -27.897 1.00 96.12 717 GLY A N 1
ATOM 5140 C CA . GLY A 1 717 ? 18.398 -27.205 -27.908 1.00 96.12 717 GLY A CA 1
ATOM 5141 C C . GLY A 1 717 ? 18.776 -28.627 -28.326 1.00 96.12 717 GLY A C 1
ATOM 5142 O O . GLY A 1 717 ? 19.609 -28.801 -29.216 1.00 96.12 717 GLY A O 1
ATOM 5143 N N . SER A 1 718 ? 18.098 -29.641 -27.775 1.00 96.31 718 SER A N 1
ATOM 5144 C CA . SER A 1 718 ? 18.243 -31.037 -28.206 1.00 96.31 718 SER A CA 1
ATOM 5145 C C . SER A 1 718 ? 17.916 -31.205 -29.687 1.00 96.31 718 SER A C 1
ATOM 5147 O O . SER A 1 718 ? 18.734 -31.750 -30.419 1.00 96.31 718 SER A O 1
ATOM 5149 N N . ALA A 1 719 ? 16.793 -30.656 -30.163 1.00 96.56 719 ALA A N 1
ATOM 5150 C CA . ALA A 1 719 ? 16.430 -30.729 -31.578 1.00 96.56 719 ALA A CA 1
ATOM 5151 C C . ALA A 1 719 ? 17.488 -30.089 -32.502 1.00 96.56 719 ALA A C 1
ATOM 5153 O O . ALA A 1 719 ? 17.763 -30.613 -33.584 1.00 96.56 719 ALA A O 1
ATOM 5154 N N . ALA A 1 720 ? 18.110 -28.981 -32.081 1.00 95.81 720 ALA A N 1
ATOM 5155 C CA . ALA A 1 720 ? 19.189 -28.335 -32.829 1.00 95.81 720 ALA A CA 1
ATOM 5156 C C . ALA A 1 720 ? 20.474 -29.183 -32.861 1.00 95.81 720 ALA A C 1
ATOM 5158 O O . ALA A 1 720 ? 21.118 -29.285 -33.908 1.00 95.81 720 ALA A O 1
ATOM 5159 N N . ILE A 1 721 ? 20.831 -29.821 -31.740 1.00 96.19 721 ILE A N 1
ATOM 5160 C CA . ILE A 1 721 ? 21.978 -30.736 -31.649 1.00 96.19 721 ILE A CA 1
ATOM 5161 C C . ILE A 1 721 ? 21.745 -31.995 -32.496 1.00 96.19 721 ILE A C 1
ATOM 5163 O O . ILE A 1 721 ? 22.631 -32.370 -33.270 1.00 96.19 721 ILE A O 1
ATOM 5167 N N . ASP A 1 722 ? 20.559 -32.598 -32.398 1.00 96.50 722 ASP A N 1
ATOM 5168 C CA . ASP A 1 722 ? 20.174 -33.833 -33.093 1.00 96.50 722 ASP A CA 1
ATOM 5169 C C . ASP A 1 722 ? 20.089 -33.647 -34.611 1.00 96.50 722 ASP A C 1
ATOM 5171 O O . ASP A 1 722 ? 20.432 -34.553 -35.371 1.00 96.50 722 ASP A O 1
ATOM 5175 N N . ALA A 1 723 ? 19.700 -32.454 -35.075 1.00 94.81 723 ALA A N 1
ATOM 5176 C CA . ALA A 1 723 ? 19.732 -32.116 -36.496 1.00 94.81 723 ALA A CA 1
ATOM 5177 C C . ALA A 1 723 ? 21.157 -32.157 -37.083 1.00 94.81 723 ALA A C 1
ATOM 5179 O O . ALA A 1 723 ? 21.321 -32.316 -38.292 1.00 94.81 723 ALA A O 1
ATOM 5180 N N . GLY A 1 724 ? 22.191 -32.019 -36.245 1.00 88.06 724 GLY A N 1
ATOM 5181 C CA . GLY A 1 724 ? 23.582 -32.298 -36.600 1.00 88.06 724 GLY A CA 1
ATOM 5182 C C . GLY A 1 724 ? 24.264 -31.282 -37.524 1.00 88.06 724 GLY A C 1
ATOM 5183 O O . GLY A 1 724 ? 25.452 -31.450 -37.808 1.00 88.06 724 GLY A O 1
ATOM 5184 N N . THR A 1 725 ? 23.577 -30.223 -37.963 1.00 93.19 725 THR A N 1
ATOM 5185 C CA . THR A 1 725 ? 24.109 -29.225 -38.907 1.00 93.19 725 THR A CA 1
ATOM 5186 C C . THR A 1 725 ? 24.466 -27.899 -38.233 1.00 93.19 725 THR A C 1
ATOM 5188 O O . THR A 1 725 ? 23.787 -27.443 -37.314 1.00 93.19 725 THR A O 1
ATOM 5191 N N . ALA A 1 726 ? 25.524 -27.238 -38.717 1.00 92.44 726 ALA A N 1
ATOM 5192 C CA . ALA A 1 726 ? 25.965 -25.940 -38.197 1.00 92.44 726 ALA A CA 1
ATOM 5193 C C . ALA A 1 726 ? 24.900 -24.837 -38.323 1.00 92.44 726 ALA A C 1
ATOM 5195 O O . ALA A 1 726 ? 24.824 -23.963 -37.462 1.00 92.44 726 ALA A O 1
ATOM 5196 N N . ASP A 1 727 ? 24.069 -24.883 -39.367 1.00 90.69 727 ASP A N 1
ATOM 5197 C CA . ASP A 1 727 ? 22.992 -23.909 -39.571 1.00 90.69 727 ASP A CA 1
ATOM 5198 C C . ASP A 1 727 ? 21.897 -24.037 -38.512 1.00 90.69 727 ASP A C 1
ATOM 5200 O O . ASP A 1 727 ? 21.466 -23.026 -37.968 1.00 90.69 727 ASP A O 1
ATOM 5204 N N . ARG A 1 728 ? 21.497 -25.264 -38.145 1.00 94.12 728 ARG A N 1
ATOM 5205 C CA . ARG A 1 728 ? 20.476 -25.482 -37.106 1.00 94.12 728 ARG A CA 1
ATOM 5206 C C . ARG A 1 728 ? 20.964 -25.097 -35.716 1.00 94.12 728 ARG A C 1
ATOM 5208 O O . ARG A 1 728 ? 20.198 -24.544 -34.934 1.00 94.12 728 ARG A O 1
ATOM 5215 N N . LEU A 1 729 ? 22.240 -25.348 -35.425 1.00 95.25 729 LEU A N 1
ATOM 5216 C CA . LEU A 1 729 ? 22.863 -24.895 -34.180 1.00 95.25 729 LEU A CA 1
ATOM 5217 C C . LEU A 1 729 ? 22.846 -23.362 -34.089 1.00 95.25 729 LEU A C 1
ATOM 5219 O O . LEU A 1 729 ? 22.454 -22.810 -33.065 1.00 95.25 729 LEU A O 1
ATOM 5223 N N . ARG A 1 730 ? 23.214 -22.675 -35.176 1.00 93.31 730 ARG A N 1
ATOM 5224 C CA . ARG A 1 730 ? 23.227 -21.208 -35.236 1.00 93.31 730 ARG A CA 1
ATOM 5225 C C . ARG A 1 730 ? 21.825 -20.611 -35.146 1.00 93.31 730 ARG A C 1
ATOM 5227 O O . ARG A 1 730 ? 21.610 -19.711 -34.352 1.00 93.31 730 ARG A O 1
ATOM 5234 N N . GLU A 1 731 ? 20.864 -21.150 -35.894 1.00 91.94 731 GLU A N 1
ATOM 5235 C CA . GLU A 1 731 ? 19.461 -20.714 -35.850 1.00 91.94 731 GLU A CA 1
ATOM 5236 C C . GLU A 1 731 ? 18.898 -20.765 -34.421 1.00 91.94 731 GLU A C 1
ATOM 5238 O O . GLU A 1 731 ? 18.200 -19.849 -33.973 1.00 91.94 731 GLU A O 1
ATOM 5243 N N . PHE A 1 732 ? 19.239 -21.815 -33.668 1.00 95.00 732 PHE A N 1
ATOM 5244 C CA . PHE A 1 732 ? 18.868 -21.899 -32.263 1.00 95.00 732 PHE A CA 1
ATOM 5245 C C . PHE A 1 732 ? 19.564 -20.833 -31.404 1.00 95.00 732 PHE A C 1
ATOM 5247 O O . PHE A 1 732 ? 18.890 -20.193 -30.601 1.00 95.00 732 PHE A O 1
ATOM 5254 N N . LEU A 1 733 ? 20.873 -20.623 -31.559 1.00 93.94 733 LEU A N 1
ATOM 5255 C CA . LEU A 1 733 ? 21.617 -19.626 -30.779 1.00 93.94 733 LEU A CA 1
ATOM 5256 C C . LEU A 1 733 ? 21.145 -18.188 -31.051 1.00 93.94 733 LEU A C 1
ATOM 5258 O O . LEU A 1 733 ? 20.959 -17.419 -30.106 1.00 93.94 733 LEU A O 1
ATOM 5262 N N . ASP A 1 734 ? 20.894 -17.862 -32.319 1.00 88.81 734 ASP A N 1
ATOM 5263 C CA . ASP A 1 734 ? 20.543 -16.513 -32.766 1.00 88.81 734 ASP A CA 1
ATOM 5264 C C . ASP A 1 734 ? 19.090 -16.147 -32.435 1.00 88.81 734 ASP A C 1
ATOM 5266 O O . ASP A 1 734 ? 18.799 -15.000 -32.101 1.00 88.81 734 ASP A O 1
ATOM 5270 N N . VAL A 1 735 ? 18.161 -17.105 -32.540 1.00 86.31 735 VAL A N 1
ATOM 5271 C CA . VAL A 1 735 ? 16.716 -16.834 -32.418 1.00 86.31 735 VAL A CA 1
ATOM 5272 C C . VAL A 1 735 ? 16.012 -17.857 -31.529 1.00 86.31 735 VAL A C 1
ATOM 5274 O O . VAL A 1 735 ? 15.246 -17.494 -30.631 1.00 86.31 735 VAL A O 1
ATOM 5277 N N . GLY A 1 736 ? 16.258 -19.150 -31.756 1.00 90.19 736 GLY A N 1
ATOM 5278 C CA . GLY A 1 736 ? 15.473 -20.228 -31.148 1.00 90.19 736 GLY A CA 1
ATOM 5279 C C . GLY A 1 736 ? 15.498 -20.258 -29.616 1.00 90.19 736 GLY A C 1
ATOM 5280 O O . GLY A 1 736 ? 14.461 -20.522 -29.002 1.00 90.19 736 GLY A O 1
ATOM 5281 N N . GLN A 1 737 ? 16.642 -19.954 -28.999 1.00 91.56 737 GLN A N 1
ATOM 5282 C CA . GLN A 1 737 ? 16.836 -19.988 -27.548 1.00 91.56 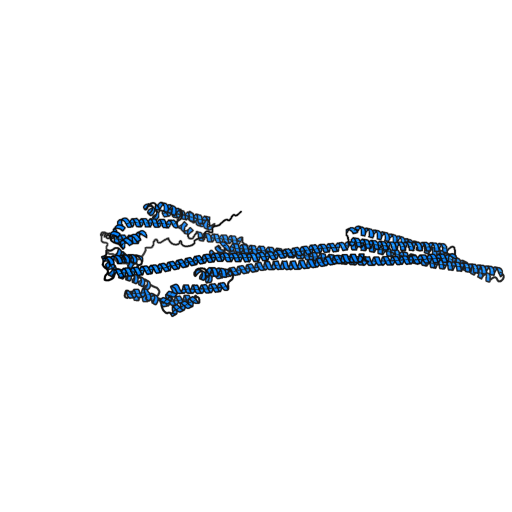737 GLN A CA 1
ATOM 5283 C C . GLN A 1 737 ? 16.069 -18.883 -26.819 1.00 91.56 737 GLN A C 1
ATOM 5285 O O . GLN A 1 737 ? 15.542 -19.127 -25.735 1.00 91.56 737 GLN A O 1
ATOM 5290 N N . TYR A 1 738 ? 15.925 -17.705 -27.430 1.00 90.62 738 TYR A N 1
ATOM 5291 C CA . TYR A 1 738 ? 15.182 -16.588 -26.847 1.00 90.62 738 TYR A CA 1
ATOM 5292 C C . TYR A 1 738 ? 13.681 -16.883 -26.819 1.00 90.62 738 TYR A C 1
ATOM 5294 O O . TYR A 1 738 ? 13.050 -16.775 -25.769 1.00 90.62 738 TYR A O 1
ATOM 5302 N N . ALA A 1 739 ? 13.133 -17.375 -27.935 1.00 90.06 739 ALA A N 1
ATOM 5303 C CA . ALA A 1 739 ? 11.734 -17.790 -28.009 1.00 90.06 739 ALA A CA 1
ATOM 5304 C C . ALA A 1 739 ? 11.435 -18.990 -27.092 1.00 90.06 739 ALA A C 1
ATOM 5306 O O . ALA A 1 739 ? 10.351 -19.086 -26.523 1.00 90.06 739 ALA A O 1
ATOM 5307 N N . ALA A 1 740 ? 12.384 -19.919 -26.939 1.00 93.56 740 ALA A N 1
ATOM 5308 C CA . ALA A 1 740 ? 12.250 -21.030 -26.000 1.00 93.56 740 ALA A CA 1
ATOM 5309 C C . ALA A 1 740 ? 12.221 -20.541 -24.544 1.00 93.56 740 ALA A C 1
ATOM 5311 O O . ALA A 1 740 ? 11.369 -20.958 -23.763 1.00 93.56 740 ALA A O 1
ATOM 5312 N N . ARG A 1 741 ? 13.126 -19.620 -24.197 1.00 94.06 741 ARG A N 1
ATOM 5313 C CA . ARG A 1 741 ? 13.219 -19.046 -22.855 1.00 94.06 741 ARG A CA 1
ATOM 5314 C C . ARG A 1 741 ? 11.980 -18.237 -22.491 1.00 94.06 741 ARG A C 1
ATOM 5316 O O . ARG A 1 741 ? 11.521 -18.354 -21.364 1.00 94.06 741 ARG A O 1
ATOM 5323 N N . GLU A 1 742 ? 11.400 -17.488 -23.428 1.00 94.12 742 GLU A N 1
ATOM 5324 C CA . GLU A 1 742 ? 10.136 -16.782 -23.187 1.00 94.12 742 GLU A CA 1
ATOM 5325 C C . GLU A 1 742 ? 9.011 -17.754 -22.797 1.00 94.12 742 GLU A C 1
ATOM 5327 O O . GLU A 1 742 ? 8.263 -17.487 -21.856 1.00 94.12 742 GLU A O 1
ATOM 5332 N N . VAL A 1 743 ? 8.901 -18.903 -23.478 1.00 96.00 743 VAL A N 1
ATOM 5333 C CA . VAL A 1 743 ? 7.900 -19.931 -23.145 1.00 96.00 743 VAL A CA 1
ATOM 5334 C C . VAL A 1 743 ? 8.127 -20.477 -21.735 1.00 96.00 743 VAL A C 1
ATOM 5336 O O . VAL A 1 743 ? 7.172 -20.578 -20.961 1.00 96.00 743 VAL A O 1
ATOM 5339 N N . ASP A 1 744 ? 9.378 -20.780 -21.389 1.00 96.31 744 ASP A N 1
ATOM 5340 C CA . ASP A 1 744 ? 9.741 -21.276 -20.060 1.00 96.31 744 ASP A CA 1
ATOM 5341 C C . ASP A 1 744 ? 9.463 -20.235 -18.964 1.00 96.31 744 ASP A C 1
ATOM 5343 O O . ASP A 1 744 ? 8.786 -20.543 -17.981 1.00 96.31 744 ASP A O 1
ATOM 5347 N N . ASP A 1 745 ? 9.906 -18.988 -19.150 1.00 96.75 745 ASP A N 1
ATOM 5348 C CA . ASP A 1 745 ? 9.700 -17.901 -18.188 1.00 96.75 745 ASP A CA 1
ATOM 5349 C C . ASP A 1 745 ? 8.200 -17.575 -18.036 1.00 96.75 745 ASP A C 1
ATOM 5351 O O . ASP A 1 745 ? 7.733 -17.291 -16.930 1.00 96.75 745 ASP A O 1
ATOM 5355 N N . ARG A 1 746 ? 7.398 -17.674 -19.107 1.00 97.44 746 ARG A N 1
ATOM 5356 C CA . ARG A 1 746 ? 5.937 -17.495 -19.049 1.00 97.44 746 ARG A CA 1
ATOM 5357 C C . ARG A 1 746 ? 5.256 -18.615 -18.266 1.00 97.44 746 ARG A C 1
ATOM 5359 O O . ARG A 1 746 ? 4.381 -18.339 -17.441 1.00 97.44 746 ARG A O 1
ATOM 5366 N N . ALA A 1 747 ? 5.643 -19.867 -18.506 1.00 96.88 747 ALA A N 1
ATOM 5367 C CA . ALA A 1 747 ? 5.121 -21.014 -17.769 1.00 96.88 747 ALA A CA 1
ATOM 5368 C C . ALA A 1 747 ? 5.469 -20.920 -16.275 1.00 96.88 747 ALA A C 1
ATOM 5370 O O . ALA A 1 747 ? 4.601 -21.119 -15.420 1.00 96.88 747 ALA A O 1
ATOM 5371 N N . GLU A 1 748 ? 6.708 -20.542 -15.960 1.00 97.12 748 GLU A N 1
ATOM 5372 C CA . GLU A 1 748 ? 7.167 -20.358 -14.586 1.00 97.12 748 GLU A CA 1
ATOM 5373 C C . GLU A 1 748 ? 6.473 -19.172 -13.903 1.00 97.12 748 GLU A C 1
ATOM 5375 O O . GLU A 1 748 ? 6.016 -19.292 -12.766 1.00 97.12 748 GLU A O 1
ATOM 5380 N N . THR A 1 749 ? 6.276 -18.063 -14.620 1.00 98.06 749 THR A N 1
ATOM 5381 C CA . THR A 1 749 ? 5.504 -16.909 -14.134 1.00 98.06 749 THR A CA 1
ATOM 5382 C C . THR A 1 749 ? 4.084 -17.315 -13.743 1.00 98.06 749 THR A C 1
ATOM 5384 O O . THR A 1 749 ? 3.630 -16.991 -12.645 1.00 98.06 749 THR A O 1
ATOM 5387 N N . LEU A 1 750 ? 3.388 -18.087 -14.585 1.00 97.94 750 LEU A N 1
ATOM 5388 C CA . LEU A 1 750 ? 2.042 -18.592 -14.284 1.00 97.94 750 LEU A CA 1
ATOM 5389 C C . LEU A 1 750 ? 2.031 -19.547 -13.080 1.00 97.94 750 LEU A C 1
ATOM 5391 O O . LEU A 1 750 ? 1.115 -19.495 -12.253 1.00 97.94 750 LEU A O 1
ATOM 5395 N N . ARG A 1 751 ? 3.056 -20.398 -12.947 1.00 97.44 751 ARG A N 1
ATOM 5396 C CA . ARG A 1 751 ? 3.213 -21.304 -11.801 1.00 97.44 751 ARG A CA 1
ATOM 5397 C C . ARG A 1 751 ? 3.384 -20.524 -10.495 1.00 97.44 751 ARG A C 1
ATOM 5399 O O . ARG A 1 751 ? 2.696 -20.822 -9.515 1.00 97.44 751 ARG A O 1
ATOM 5406 N N . ILE A 1 752 ? 4.267 -19.523 -10.485 1.00 98.06 752 ILE A N 1
ATOM 5407 C CA . ILE A 1 752 ? 4.514 -18.640 -9.336 1.00 98.06 752 ILE A CA 1
ATOM 5408 C C . ILE A 1 752 ? 3.249 -17.839 -9.003 1.00 98.06 752 ILE A C 1
ATOM 5410 O O . ILE A 1 752 ? 2.839 -17.800 -7.845 1.00 98.06 752 ILE A O 1
ATOM 5414 N N . MET A 1 753 ? 2.576 -17.271 -10.008 1.00 97.69 753 MET A N 1
ATOM 5415 C CA . MET A 1 753 ? 1.322 -16.525 -9.855 1.00 97.69 753 MET A CA 1
ATOM 5416 C C . MET A 1 753 ? 0.235 -17.351 -9.156 1.00 97.69 753 MET A C 1
ATOM 5418 O O . MET A 1 753 ? -0.448 -16.856 -8.258 1.00 97.69 753 MET A O 1
ATOM 5422 N N . HIS A 1 754 ? 0.078 -18.624 -9.533 1.00 96.75 754 HIS A N 1
ATOM 5423 C CA . HIS A 1 754 ? -0.922 -19.504 -8.927 1.00 96.75 754 HIS A CA 1
ATOM 5424 C C . HIS A 1 754 ? -0.646 -19.777 -7.436 1.00 96.75 754 HIS A C 1
ATOM 5426 O O . HIS A 1 754 ? -1.582 -19.923 -6.650 1.00 96.75 754 HIS A O 1
ATOM 5432 N N . GLN A 1 755 ? 0.627 -19.850 -7.040 1.00 95.06 755 GLN A N 1
ATOM 5433 C CA . GLN A 1 755 ? 1.046 -20.141 -5.662 1.00 95.06 755 GLN A CA 1
ATOM 5434 C C . GLN A 1 755 ? 1.204 -18.879 -4.795 1.00 95.06 755 GLN A C 1
ATOM 5436 O O . GLN A 1 755 ? 1.225 -18.978 -3.569 1.00 95.06 755 GLN A O 1
ATOM 5441 N N . GLY A 1 756 ? 1.334 -17.710 -5.424 1.00 93.81 756 GLY A N 1
ATOM 5442 C CA . GLY A 1 756 ? 1.647 -16.442 -4.777 1.00 93.81 756 GLY A CA 1
ATOM 5443 C C . GLY A 1 756 ? 0.469 -15.739 -4.098 1.00 93.81 756 GLY A C 1
ATOM 5444 O O . GLY A 1 756 ? -0.706 -16.034 -4.342 1.00 93.81 756 GLY A O 1
ATOM 5445 N N . GLY A 1 757 ? 0.809 -14.766 -3.246 1.00 95.69 757 GLY A N 1
ATOM 5446 C CA . GLY A 1 757 ? -0.141 -13.825 -2.655 1.00 95.69 757 GLY A CA 1
ATOM 5447 C C . GLY A 1 757 ? -0.594 -12.742 -3.642 1.00 95.69 757 GLY A C 1
ATOM 5448 O O . GLY A 1 757 ? -0.354 -12.828 -4.848 1.00 95.69 757 GLY A O 1
ATOM 5449 N N . ALA A 1 758 ? -1.309 -11.733 -3.142 1.00 95.75 758 ALA A N 1
ATOM 5450 C CA . ALA A 1 758 ? -1.935 -10.714 -3.985 1.00 95.75 758 ALA A CA 1
ATOM 5451 C C . ALA A 1 758 ? -0.901 -9.879 -4.755 1.00 95.75 758 ALA A C 1
ATOM 5453 O O . ALA A 1 758 ? -1.084 -9.627 -5.945 1.00 95.75 758 ALA A O 1
ATOM 5454 N N . ARG A 1 759 ? 0.207 -9.499 -4.110 1.00 94.88 759 ARG A N 1
ATOM 5455 C CA . ARG A 1 759 ? 1.266 -8.714 -4.755 1.00 94.88 759 ARG A CA 1
ATOM 5456 C C . ARG A 1 759 ? 2.067 -9.546 -5.743 1.00 94.88 759 ARG A C 1
ATOM 5458 O O . ARG A 1 759 ? 2.394 -9.044 -6.813 1.00 94.88 759 ARG A O 1
ATOM 5465 N N . VAL A 1 760 ? 2.336 -10.819 -5.437 1.00 98.19 760 VAL A N 1
ATOM 5466 C CA . VAL A 1 760 ? 2.974 -11.733 -6.405 1.00 98.19 760 VAL A CA 1
ATOM 5467 C C . VAL A 1 760 ? 2.107 -11.894 -7.653 1.00 98.19 760 VAL A C 1
ATOM 5469 O O . VAL A 1 760 ? 2.635 -11.870 -8.761 1.00 98.19 760 VAL A O 1
ATOM 5472 N N . LYS A 1 761 ? 0.782 -12.007 -7.494 1.00 98.12 761 LYS A N 1
ATOM 5473 C CA . LYS A 1 761 ? -0.150 -12.080 -8.627 1.00 98.12 761 LYS A CA 1
ATOM 5474 C C . LYS A 1 761 ? -0.152 -10.807 -9.464 1.00 98.12 761 LYS A C 1
ATOM 5476 O O . LYS A 1 761 ? 0.005 -10.898 -10.674 1.00 98.12 761 LYS A O 1
ATOM 5481 N N . ALA A 1 762 ? -0.247 -9.642 -8.824 1.00 96.88 762 ALA A N 1
ATOM 5482 C CA . ALA A 1 762 ? -0.176 -8.359 -9.517 1.00 96.88 762 ALA A CA 1
ATOM 5483 C C . ALA A 1 762 ? 1.138 -8.208 -10.306 1.00 96.88 762 ALA A C 1
ATOM 5485 O O . ALA A 1 762 ? 1.114 -7.886 -11.489 1.00 96.88 762 ALA A O 1
ATOM 5486 N N . ALA A 1 763 ? 2.281 -8.521 -9.688 1.00 96.81 763 ALA A N 1
ATOM 5487 C CA . ALA A 1 763 ? 3.581 -8.467 -10.353 1.00 96.81 763 ALA A CA 1
ATOM 5488 C C . ALA A 1 763 ? 3.699 -9.471 -11.519 1.00 96.81 763 ALA A C 1
ATOM 5490 O O . ALA A 1 763 ? 4.293 -9.147 -12.546 1.00 96.81 763 ALA A O 1
ATOM 5491 N N . ALA A 1 764 ? 3.103 -10.662 -11.397 1.00 98.12 764 ALA A N 1
ATOM 5492 C CA . ALA A 1 764 ? 3.058 -11.640 -12.482 1.00 98.12 764 ALA A CA 1
ATOM 5493 C C . ALA A 1 764 ? 2.199 -11.159 -13.661 1.00 98.12 764 ALA A C 1
ATOM 5495 O O . ALA A 1 764 ? 2.606 -11.306 -14.809 1.00 98.12 764 ALA A O 1
ATOM 5496 N N . GLU A 1 765 ? 1.031 -10.565 -13.395 1.00 97.81 765 GLU A N 1
ATOM 5497 C CA . GLU A 1 765 ? 0.163 -9.985 -14.430 1.00 97.81 765 GLU A CA 1
ATOM 5498 C C . GLU A 1 765 ? 0.878 -8.862 -15.194 1.00 97.81 765 GLU A C 1
ATOM 5500 O O . GLU A 1 765 ? 0.853 -8.846 -16.425 1.00 97.81 765 GLU A O 1
ATOM 5505 N N . VAL A 1 766 ? 1.601 -7.990 -14.482 1.00 97.62 766 VAL A N 1
ATOM 5506 C CA . VAL A 1 766 ? 2.452 -6.949 -15.084 1.00 97.62 766 VAL A CA 1
ATOM 5507 C C . VAL A 1 766 ? 3.538 -7.567 -15.971 1.00 97.62 766 VAL A C 1
ATOM 5509 O O . VAL A 1 766 ? 3.714 -7.150 -17.115 1.00 97.62 766 VAL A O 1
ATOM 5512 N N . ALA A 1 767 ? 4.240 -8.597 -15.489 1.00 97.88 767 ALA A N 1
ATOM 5513 C CA . ALA A 1 767 ? 5.276 -9.276 -16.267 1.00 97.88 767 ALA A CA 1
ATOM 5514 C C . ALA A 1 767 ? 4.716 -9.972 -17.524 1.00 97.88 767 ALA A C 1
ATOM 5516 O O . ALA A 1 767 ? 5.344 -9.935 -18.579 1.00 97.88 767 ALA A O 1
ATOM 5517 N N . LEU A 1 768 ? 3.519 -10.564 -17.440 1.00 97.81 768 LEU A N 1
ATOM 5518 C CA . LEU A 1 768 ? 2.827 -11.216 -18.562 1.00 97.81 768 LEU A CA 1
ATOM 5519 C C . LEU A 1 768 ? 2.334 -10.231 -19.632 1.00 97.81 768 LEU A C 1
ATOM 5521 O O . LEU A 1 768 ? 2.226 -10.609 -20.807 1.00 97.81 768 LEU A O 1
ATOM 5525 N N . ALA A 1 769 ? 2.016 -9.000 -19.230 1.00 97.12 769 ALA A N 1
ATOM 5526 C CA . ALA A 1 769 ? 1.636 -7.918 -20.131 1.00 97.12 769 ALA A CA 1
ATOM 5527 C C . ALA A 1 769 ? 2.846 -7.323 -20.872 1.00 97.12 769 ALA A C 1
ATOM 5529 O O . ALA A 1 769 ? 2.706 -6.891 -22.017 1.00 97.12 769 ALA A O 1
ATOM 5530 N N . GLY A 1 770 ? 4.029 -7.366 -20.251 1.00 95.12 770 GLY A N 1
ATOM 5531 C CA . GLY A 1 770 ? 5.272 -6.783 -20.754 1.00 95.12 770 GLY A CA 1
ATOM 5532 C C . GLY A 1 770 ? 6.044 -7.596 -21.806 1.00 95.12 770 GLY A C 1
ATOM 5533 O O . GLY A 1 770 ? 5.584 -8.650 -22.268 1.00 95.12 770 GLY A O 1
ATOM 5534 N N . PRO A 1 771 ? 7.220 -7.083 -22.225 1.00 95.00 771 PRO A N 1
ATOM 5535 C CA . PRO A 1 771 ? 8.163 -7.791 -23.091 1.00 95.00 771 PRO A CA 1
ATOM 5536 C C . PRO A 1 771 ? 8.847 -8.971 -22.367 1.00 95.00 771 PRO A C 1
ATOM 5538 O O . PRO A 1 771 ? 8.841 -9.025 -21.131 1.00 95.00 771 PRO A O 1
ATOM 5541 N N . PRO A 1 772 ? 9.507 -9.894 -23.099 1.00 92.81 772 PRO A N 1
ATOM 5542 C CA . PRO A 1 772 ? 10.152 -11.082 -22.520 1.00 92.81 772 PRO A CA 1
ATOM 5543 C C . PRO A 1 772 ? 11.156 -10.782 -21.395 1.00 92.81 772 PRO A C 1
ATOM 5545 O O . PRO A 1 772 ? 11.303 -11.563 -20.455 1.00 92.81 772 PRO A O 1
ATOM 5548 N N . SER A 1 773 ? 11.816 -9.622 -21.438 1.00 92.94 773 SER A N 1
ATOM 5549 C CA . SER A 1 773 ? 12.735 -9.177 -20.384 1.00 92.94 773 SER A CA 1
ATOM 5550 C C . SER A 1 773 ? 12.059 -9.007 -19.016 1.00 92.94 773 SER A C 1
ATOM 5552 O O . SER A 1 773 ? 12.682 -9.302 -17.996 1.00 92.94 773 SER A O 1
ATOM 5554 N N . MET A 1 774 ? 10.783 -8.605 -18.974 1.00 96.31 774 MET A N 1
ATOM 5555 C CA . MET A 1 774 ? 10.024 -8.472 -17.725 1.00 96.31 774 MET A CA 1
ATOM 5556 C C . MET A 1 774 ? 9.626 -9.828 -17.138 1.00 96.31 774 MET A C 1
ATOM 5558 O O . MET A 1 774 ? 9.643 -9.987 -15.918 1.00 96.31 774 MET A O 1
ATOM 5562 N N . LEU A 1 775 ? 9.325 -10.825 -17.979 1.00 96.50 775 LEU A N 1
ATOM 5563 C CA . LEU A 1 775 ? 9.125 -12.206 -17.521 1.00 96.50 775 LEU A CA 1
ATOM 5564 C C . LEU A 1 775 ? 10.392 -12.729 -16.843 1.00 96.50 775 LEU A C 1
ATOM 5566 O O . LEU A 1 775 ? 10.333 -13.281 -15.742 1.00 96.50 775 LEU A O 1
ATOM 5570 N N . ARG A 1 776 ? 11.549 -12.491 -17.468 1.00 94.31 776 ARG A N 1
ATOM 5571 C CA . ARG A 1 776 ? 12.832 -12.933 -16.928 1.00 94.31 776 ARG A CA 1
ATOM 5572 C C . ARG A 1 776 ? 13.160 -12.276 -15.589 1.00 94.31 776 ARG A C 1
ATOM 5574 O O . ARG A 1 776 ? 13.592 -12.965 -14.664 1.00 94.31 776 ARG A O 1
ATOM 5581 N N . ASP A 1 777 ? 12.946 -10.966 -15.477 1.00 95.12 777 ASP A N 1
ATOM 5582 C CA . ASP A 1 777 ? 13.151 -10.229 -14.226 1.00 95.12 777 ASP A CA 1
ATOM 5583 C C . ASP A 1 777 ? 12.195 -10.701 -13.120 1.00 95.12 777 ASP A C 1
ATOM 5585 O O . ASP A 1 777 ? 12.609 -10.900 -11.976 1.00 95.12 777 ASP A O 1
ATOM 5589 N N . PHE A 1 778 ? 10.935 -10.988 -13.461 1.00 97.38 778 PHE A N 1
ATOM 5590 C CA . PHE A 1 778 ? 9.973 -11.531 -12.508 1.00 97.38 778 PHE A CA 1
ATOM 5591 C C . PHE A 1 778 ? 10.407 -12.885 -11.948 1.00 97.38 778 PHE A C 1
ATOM 5593 O O . PHE A 1 778 ? 10.459 -13.057 -10.724 1.00 97.38 778 PHE A O 1
ATOM 5600 N N . VAL A 1 779 ? 10.765 -13.823 -12.828 1.00 95.81 779 VAL A N 1
ATOM 5601 C CA . VAL A 1 779 ? 11.227 -15.164 -12.444 1.00 95.81 779 VAL A CA 1
ATOM 5602 C C . VAL A 1 779 ? 12.522 -15.090 -11.632 1.00 95.81 779 VAL A C 1
ATOM 5604 O O . VAL A 1 779 ? 12.664 -15.809 -10.646 1.00 95.81 779 VAL A O 1
ATOM 5607 N N . GLY A 1 780 ? 13.453 -14.204 -11.993 1.00 93.44 780 GLY A N 1
ATOM 5608 C CA . GLY A 1 780 ? 14.747 -14.096 -11.317 1.00 93.44 780 GLY A CA 1
ATOM 5609 C C . GLY A 1 780 ? 14.717 -13.339 -9.987 1.00 93.44 780 GLY A C 1
ATOM 5610 O O . GLY A 1 780 ? 15.414 -13.725 -9.049 1.00 93.44 780 GLY A O 1
ATOM 5611 N N . VAL A 1 781 ? 13.944 -12.253 -9.900 1.00 92.06 781 VAL A N 1
ATOM 5612 C CA . VAL A 1 781 ? 14.078 -11.255 -8.826 1.00 92.06 781 VAL A CA 1
ATOM 5613 C C . VAL A 1 781 ? 12.725 -10.751 -8.323 1.00 92.06 781 VAL A C 1
ATOM 5615 O O . VAL A 1 781 ? 12.460 -10.815 -7.117 1.00 92.06 781 VAL A O 1
ATOM 5618 N N . ALA A 1 782 ? 11.860 -10.245 -9.208 1.00 93.38 782 ALA A N 1
ATOM 5619 C CA . ALA A 1 782 ? 10.728 -9.418 -8.781 1.00 93.38 782 ALA A CA 1
ATOM 5620 C C . ALA A 1 782 ? 9.703 -10.186 -7.926 1.00 93.38 782 ALA A C 1
ATOM 5622 O O . ALA A 1 782 ? 9.148 -9.628 -6.973 1.00 93.38 782 ALA A O 1
ATOM 5623 N N . HIS A 1 783 ? 9.492 -11.482 -8.188 1.00 95.69 783 HIS A N 1
ATOM 5624 C CA . HIS A 1 783 ? 8.534 -12.274 -7.414 1.00 95.69 783 HIS A CA 1
ATOM 5625 C C . HIS A 1 783 ? 8.948 -12.456 -5.944 1.00 95.69 783 HIS A C 1
ATOM 5627 O O . HIS A 1 783 ? 8.083 -12.481 -5.070 1.00 95.69 783 HIS A O 1
ATOM 5633 N N . PHE A 1 784 ? 10.249 -12.534 -5.637 1.00 94.62 784 PHE A N 1
ATOM 5634 C CA . PHE A 1 784 ? 10.728 -12.645 -4.254 1.00 94.62 784 PHE A CA 1
ATOM 5635 C C . PHE A 1 784 ? 10.451 -11.366 -3.464 1.00 94.62 784 PHE A C 1
ATOM 5637 O O . PHE A 1 784 ? 10.040 -11.419 -2.301 1.00 94.62 784 PHE A O 1
ATOM 5644 N N . LYS A 1 785 ? 10.629 -10.206 -4.108 1.00 90.50 785 LYS A N 1
ATOM 5645 C CA . LYS A 1 785 ? 10.284 -8.905 -3.527 1.00 90.50 785 LYS A CA 1
ATOM 5646 C C . LYS A 1 785 ? 8.781 -8.812 -3.266 1.00 90.50 785 LYS A C 1
ATOM 5648 O O . LYS A 1 785 ? 8.382 -8.480 -2.150 1.00 90.50 785 LYS A O 1
ATOM 5653 N N . ALA A 1 786 ? 7.954 -9.177 -4.245 1.00 94.31 786 ALA A N 1
ATOM 5654 C CA . ALA A 1 786 ? 6.502 -9.200 -4.088 1.00 94.31 786 ALA A CA 1
ATOM 5655 C C . ALA A 1 786 ? 6.051 -10.173 -2.977 1.00 94.31 786 ALA A C 1
ATOM 5657 O O . ALA A 1 786 ? 5.215 -9.818 -2.147 1.00 94.31 786 ALA A O 1
ATOM 5658 N N . ALA A 1 787 ? 6.669 -11.356 -2.881 1.00 96.12 787 ALA A N 1
ATOM 5659 C CA . ALA A 1 787 ? 6.383 -12.340 -1.837 1.00 96.12 787 ALA A CA 1
ATOM 5660 C C . ALA A 1 787 ? 6.741 -11.828 -0.433 1.00 96.12 787 ALA A C 1
ATOM 5662 O O . ALA A 1 787 ? 5.989 -12.040 0.520 1.00 96.12 787 ALA A O 1
ATOM 5663 N N . LYS A 1 788 ? 7.859 -11.103 -0.293 1.00 92.00 788 LYS A N 1
ATOM 5664 C CA . LYS A 1 788 ? 8.221 -10.434 0.964 1.00 92.00 788 LYS A CA 1
ATOM 5665 C C . LYS A 1 788 ? 7.174 -9.391 1.360 1.00 92.00 788 LYS A C 1
ATOM 5667 O O . LYS A 1 788 ? 6.775 -9.336 2.520 1.00 92.00 788 LYS A O 1
ATOM 5672 N N . GLN A 1 789 ? 6.701 -8.593 0.406 1.00 91.00 789 GLN A N 1
ATOM 5673 C CA . GLN A 1 789 ? 5.665 -7.598 0.668 1.00 91.00 789 GLN A CA 1
ATOM 5674 C C . GLN A 1 789 ? 4.314 -8.239 1.050 1.00 91.00 789 GLN A C 1
ATOM 5676 O O . GLN A 1 789 ? 3.626 -7.721 1.931 1.00 91.00 789 GLN A O 1
ATOM 5681 N N . ASP A 1 790 ? 3.947 -9.371 0.437 1.00 95.31 790 ASP A N 1
ATOM 5682 C CA . ASP A 1 790 ? 2.775 -10.168 0.833 1.00 95.31 790 ASP A CA 1
ATOM 5683 C C . ASP A 1 790 ? 2.915 -10.697 2.271 1.00 95.31 790 ASP A C 1
ATOM 5685 O O . ASP A 1 790 ? 1.975 -10.604 3.064 1.00 95.31 790 ASP A O 1
ATOM 5689 N N . PHE A 1 791 ? 4.097 -11.199 2.640 1.00 94.50 791 PHE A N 1
ATOM 5690 C CA . PHE A 1 791 ? 4.385 -11.633 4.009 1.00 94.50 791 PHE A CA 1
ATOM 5691 C C . PHE A 1 791 ? 4.258 -10.480 5.013 1.00 94.50 791 PHE A C 1
ATOM 5693 O O . PHE A 1 791 ? 3.585 -10.620 6.034 1.00 94.50 791 PHE A O 1
ATOM 5700 N N . ASP A 1 792 ? 4.845 -9.321 4.712 1.00 91.38 792 ASP A N 1
ATOM 5701 C CA . ASP A 1 792 ? 4.768 -8.142 5.576 1.00 91.38 792 ASP A CA 1
ATOM 5702 C C . ASP A 1 792 ? 3.323 -7.649 5.750 1.00 91.38 792 ASP A C 1
ATOM 5704 O O . ASP A 1 792 ? 2.918 -7.299 6.861 1.00 91.38 792 ASP A O 1
ATOM 5708 N N . ALA A 1 793 ? 2.520 -7.680 4.681 1.00 92.44 793 ALA A N 1
ATOM 5709 C CA . ALA A 1 793 ? 1.094 -7.383 4.753 1.00 92.44 793 ALA A CA 1
ATOM 5710 C C . ALA A 1 793 ? 0.348 -8.385 5.650 1.00 92.44 793 ALA A C 1
ATOM 5712 O O . ALA A 1 793 ? -0.448 -7.977 6.494 1.00 92.44 793 ALA A O 1
ATOM 5713 N N . ALA A 1 794 ? 0.628 -9.685 5.518 1.00 95.00 794 ALA A N 1
ATOM 5714 C CA . ALA A 1 794 ? -0.002 -10.717 6.338 1.00 95.00 794 ALA A CA 1
ATOM 5715 C C . ALA A 1 794 ? 0.326 -10.563 7.834 1.00 95.00 794 ALA A C 1
ATOM 5717 O O . ALA A 1 794 ? -0.560 -10.726 8.675 1.00 95.00 794 ALA A O 1
ATOM 5718 N N . VAL A 1 795 ? 1.570 -10.204 8.172 1.00 93.88 795 VAL A N 1
ATOM 5719 C CA . VAL A 1 795 ? 1.992 -9.936 9.559 1.00 93.88 795 VAL A CA 1
ATOM 5720 C C . VAL A 1 795 ? 1.230 -8.748 10.148 1.00 93.88 795 VAL A C 1
ATOM 5722 O O . VAL A 1 795 ? 0.679 -8.865 11.244 1.00 93.88 795 VAL A O 1
ATOM 5725 N N . HIS A 1 796 ? 1.140 -7.635 9.415 1.00 94.25 796 HIS A N 1
ATOM 5726 C CA . HIS A 1 796 ? 0.375 -6.458 9.843 1.00 94.25 796 HIS A CA 1
ATOM 5727 C C . HIS A 1 796 ? -1.106 -6.795 10.066 1.00 94.25 796 HIS A C 1
ATOM 5729 O O . HIS A 1 796 ? -1.670 -6.513 11.123 1.00 94.25 796 HIS A O 1
ATOM 5735 N N . VAL A 1 797 ? -1.724 -7.498 9.112 1.00 95.81 797 VAL A N 1
ATOM 5736 C CA . VAL A 1 797 ? -3.126 -7.934 9.208 1.00 95.81 797 VAL A CA 1
ATOM 5737 C C . VAL A 1 797 ? -3.359 -8.831 10.422 1.00 95.81 797 VAL A C 1
ATOM 5739 O O . VAL A 1 797 ? -4.384 -8.704 11.095 1.00 95.81 797 VAL A O 1
ATOM 5742 N N . ALA A 1 798 ? -2.433 -9.740 10.730 1.00 96.88 798 ALA A N 1
ATOM 5743 C CA . ALA A 1 798 ? -2.540 -10.593 11.908 1.00 96.88 798 ALA A CA 1
ATOM 5744 C C . ALA A 1 798 ? -2.498 -9.777 13.213 1.00 96.88 798 ALA A C 1
ATOM 5746 O O . ALA A 1 798 ? -3.290 -10.038 14.123 1.00 96.88 798 ALA A O 1
ATOM 5747 N N . GLU A 1 799 ? -1.632 -8.765 13.293 1.00 95.38 799 GLU A N 1
ATOM 5748 C CA . GLU A 1 799 ? -1.522 -7.898 14.470 1.00 95.38 799 GLU A CA 1
ATOM 5749 C C . GLU A 1 799 ? -2.770 -7.024 14.665 1.00 95.38 799 GLU A C 1
ATOM 5751 O O . GLU A 1 799 ? -3.333 -6.979 15.763 1.00 95.38 799 GLU A O 1
ATOM 5756 N N . VAL A 1 800 ? -3.290 -6.412 13.598 1.00 95.62 800 VAL A N 1
ATOM 5757 C CA . VAL A 1 800 ? -4.549 -5.652 13.663 1.00 95.62 800 VAL A CA 1
ATOM 5758 C C . VAL A 1 800 ? -5.713 -6.562 14.064 1.00 95.62 800 VAL A C 1
ATOM 5760 O O . VAL A 1 800 ? -6.489 -6.222 14.961 1.00 95.62 800 VAL A O 1
ATOM 5763 N N . ASN A 1 801 ? -5.813 -7.763 13.486 1.00 97.06 801 ASN A N 1
ATOM 5764 C CA . ASN A 1 801 ? -6.853 -8.726 13.853 1.00 97.06 801 ASN A CA 1
ATOM 5765 C C . ASN A 1 801 ? -6.764 -9.162 15.318 1.00 97.06 801 ASN A C 1
ATOM 5767 O O . ASN A 1 801 ? -7.796 -9.358 15.966 1.00 97.06 801 ASN A O 1
ATOM 5771 N N . ARG A 1 802 ? -5.555 -9.260 15.883 1.00 97.81 802 ARG A N 1
ATOM 5772 C CA . ARG A 1 802 ? -5.359 -9.508 17.316 1.00 97.81 802 ARG A CA 1
ATOM 5773 C C . ARG A 1 802 ? -5.955 -8.379 18.161 1.00 97.81 802 ARG A C 1
ATOM 5775 O O . ARG A 1 802 ? -6.640 -8.659 19.148 1.00 97.81 802 ARG A O 1
ATOM 5782 N N . LEU A 1 803 ? -5.744 -7.119 17.777 1.00 96.50 803 LEU A N 1
ATOM 5783 C CA . LEU A 1 803 ? -6.333 -5.959 18.456 1.00 96.50 803 LEU A CA 1
ATOM 5784 C C . LEU A 1 803 ? -7.865 -5.940 18.335 1.00 96.50 803 LEU A C 1
ATOM 5786 O O . LEU A 1 803 ? -8.554 -5.774 19.345 1.00 96.50 803 LEU A O 1
ATOM 5790 N N . VAL A 1 804 ? -8.4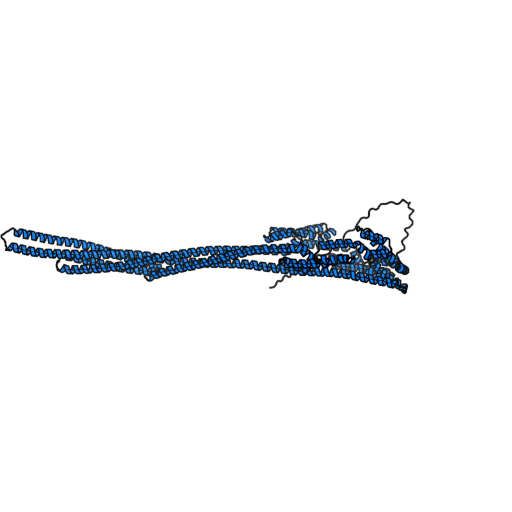13 -6.206 17.143 1.00 95.69 804 VAL A N 1
ATOM 5791 C CA . VAL A 1 804 ? -9.866 -6.337 16.924 1.00 95.69 804 VAL A CA 1
ATOM 5792 C C . VAL A 1 804 ? -10.449 -7.455 17.794 1.00 95.69 804 VAL A C 1
ATOM 5794 O O . VAL A 1 804 ? -11.455 -7.251 18.478 1.00 95.69 804 VAL A O 1
ATOM 5797 N N . ALA A 1 805 ? -9.805 -8.623 17.836 1.00 97.25 805 ALA A N 1
ATOM 5798 C CA . ALA A 1 805 ? -10.232 -9.745 18.667 1.00 97.25 805 ALA A CA 1
ATOM 5799 C C . ALA A 1 805 ? -10.185 -9.403 20.167 1.00 97.25 805 ALA A C 1
ATOM 5801 O O . ALA A 1 805 ? -11.084 -9.785 20.920 1.00 97.25 805 ALA A O 1
ATOM 5802 N N . ASN A 1 806 ? -9.181 -8.643 20.615 1.00 94.31 806 ASN A N 1
ATOM 5803 C CA . ASN A 1 806 ? -9.118 -8.141 21.989 1.00 94.31 806 ASN A CA 1
ATOM 5804 C C . ASN A 1 806 ? -10.278 -7.181 22.294 1.00 94.31 806 ASN A C 1
ATOM 5806 O O . ASN A 1 806 ? -10.931 -7.337 23.329 1.00 94.31 806 ASN A O 1
ATOM 5810 N N . ALA A 1 807 ? -10.594 -6.252 21.386 1.00 84.56 807 ALA A N 1
ATOM 5811 C CA . ALA A 1 807 ? -11.740 -5.352 21.522 1.00 84.56 807 ALA A CA 1
ATOM 5812 C C . ALA A 1 807 ? -13.060 -6.137 21.623 1.00 84.56 807 ALA A C 1
ATOM 5814 O O . ALA A 1 807 ? -13.877 -5.894 22.515 1.00 84.56 807 ALA A O 1
ATOM 5815 N N . GLN A 1 808 ? -13.246 -7.139 20.759 1.00 95.00 808 GLN A N 1
ATOM 5816 C CA . GLN A 1 808 ? -14.419 -8.018 20.769 1.00 95.00 808 GLN A CA 1
ATOM 5817 C C . GLN A 1 808 ? -14.522 -8.834 22.061 1.00 95.00 808 GLN A C 1
ATOM 5819 O O . GLN A 1 808 ? -15.614 -8.960 22.620 1.00 95.00 808 GLN A O 1
ATOM 5824 N N . ARG A 1 809 ? -13.400 -9.344 22.586 1.00 96.31 809 ARG A N 1
ATOM 5825 C CA . ARG A 1 809 ? -13.361 -10.053 23.874 1.00 96.31 809 ARG A CA 1
ATOM 5826 C C . ARG A 1 809 ? -13.759 -9.134 25.032 1.00 96.31 809 ARG A C 1
ATOM 5828 O O . ARG A 1 809 ? -14.550 -9.542 25.889 1.00 96.31 809 ARG A O 1
ATOM 5835 N N . SER A 1 810 ? -13.266 -7.894 25.042 1.00 88.88 810 SER A N 1
ATOM 5836 C CA . SER A 1 810 ? -13.663 -6.869 26.016 1.00 88.88 810 SER A CA 1
ATOM 5837 C C . SER A 1 810 ? -15.158 -6.566 25.931 1.00 88.88 810 SER A C 1
ATOM 5839 O O . SER A 1 810 ? -15.842 -6.583 26.953 1.00 88.88 810 SER A O 1
ATOM 5841 N N . ALA A 1 811 ? -15.700 -6.392 24.723 1.00 86.75 811 ALA A N 1
ATOM 5842 C CA . ALA A 1 811 ? -17.127 -6.169 24.502 1.00 86.75 811 ALA A CA 1
ATOM 5843 C C . ALA A 1 811 ? -17.998 -7.356 24.948 1.00 86.75 811 ALA A C 1
ATOM 5845 O O . ALA A 1 811 ? -19.021 -7.163 25.605 1.00 86.75 811 ALA A O 1
ATOM 5846 N N . ALA A 1 812 ? -17.593 -8.592 24.641 1.00 91.12 812 ALA A N 1
ATOM 5847 C CA . ALA A 1 812 ? -18.298 -9.796 25.081 1.00 91.12 812 ALA A CA 1
ATOM 5848 C C . ALA A 1 812 ? -18.308 -9.917 26.614 1.00 91.12 812 ALA A C 1
ATOM 5850 O O . ALA A 1 812 ? -19.346 -10.199 27.216 1.00 91.12 812 ALA A O 1
ATOM 5851 N N . THR A 1 813 ? -17.176 -9.622 27.257 1.00 88.62 813 THR A N 1
ATOM 5852 C CA . THR A 1 813 ? -17.067 -9.589 28.723 1.00 88.62 813 THR A CA 1
ATOM 5853 C C . THR A 1 813 ? -17.944 -8.488 29.321 1.00 88.62 813 THR A C 1
ATOM 5855 O O . THR A 1 813 ? -18.644 -8.726 30.303 1.00 88.62 813 THR A O 1
ATOM 5858 N N . ALA A 1 814 ? -17.973 -7.302 28.708 1.00 79.81 814 ALA A N 1
ATOM 5859 C CA . ALA A 1 814 ? -18.830 -6.200 29.130 1.00 79.81 814 ALA A CA 1
ATOM 5860 C C . ALA A 1 814 ? -20.318 -6.571 29.040 1.00 79.81 814 ALA A C 1
ATOM 5862 O O . ALA A 1 814 ? -21.062 -6.322 29.983 1.00 79.81 814 ALA A O 1
ATOM 5863 N N . LYS A 1 815 ? -20.741 -7.239 27.957 1.00 87.44 815 LYS A N 1
ATOM 5864 C CA . LYS A 1 815 ? -22.112 -7.756 27.798 1.00 87.44 815 LYS A CA 1
ATOM 5865 C C . LYS A 1 815 ? -22.467 -8.797 28.857 1.00 87.44 815 LYS A C 1
ATOM 5867 O O . LYS A 1 815 ? -23.556 -8.730 29.420 1.00 87.44 815 LYS A O 1
ATOM 5872 N N . LYS A 1 816 ? -21.550 -9.719 29.173 1.00 92.56 816 LYS A N 1
ATOM 5873 C CA . LYS A 1 816 ? -21.730 -10.674 30.280 1.00 92.56 816 LYS A CA 1
ATOM 5874 C C . LYS A 1 816 ? -21.928 -9.947 31.613 1.00 92.56 816 LYS A C 1
ATOM 5876 O O . LYS A 1 816 ? -22.846 -10.286 32.350 1.00 92.56 816 LYS A O 1
ATOM 5881 N N . ASN A 1 817 ? -21.102 -8.942 31.905 1.00 85.38 817 ASN A N 1
ATOM 5882 C CA . ASN A 1 817 ? -21.232 -8.135 33.120 1.00 85.38 817 ASN A CA 1
ATOM 5883 C C . ASN A 1 817 ? -22.580 -7.397 33.150 1.00 85.38 817 ASN A C 1
ATOM 5885 O O . ASN A 1 817 ? -23.319 -7.526 34.117 1.00 85.38 817 ASN A O 1
ATOM 5889 N N . ALA A 1 818 ? -22.965 -6.728 32.062 1.00 79.94 818 ALA A N 1
ATOM 5890 C CA . ALA A 1 818 ? -24.256 -6.052 31.957 1.00 79.94 818 ALA A CA 1
ATOM 5891 C C . ALA A 1 818 ? -25.453 -6.995 32.169 1.00 79.94 818 ALA A C 1
ATOM 5893 O O . ALA A 1 818 ? -26.401 -6.622 32.854 1.00 79.94 818 ALA A O 1
ATOM 5894 N N . ALA A 1 819 ? -25.398 -8.225 31.646 1.00 89.44 819 ALA A N 1
ATOM 5895 C CA . ALA A 1 819 ? -26.424 -9.235 31.904 1.00 89.44 819 ALA A CA 1
ATOM 5896 C C . ALA A 1 819 ? -26.496 -9.611 33.395 1.00 89.44 819 ALA A C 1
ATOM 5898 O O . ALA A 1 819 ? -27.583 -9.671 33.959 1.00 89.44 819 ALA A O 1
ATOM 5899 N N . GLN A 1 820 ? -25.348 -9.779 34.060 1.00 90.31 820 GLN A N 1
ATOM 5900 C CA . GLN A 1 820 ? -25.299 -10.002 35.510 1.00 90.31 820 GLN A CA 1
ATOM 5901 C C . GLN A 1 820 ? -25.789 -8.790 36.317 1.00 90.31 820 GLN A C 1
ATOM 5903 O O . GLN A 1 820 ? -26.336 -8.959 37.404 1.00 90.31 820 GLN A O 1
ATOM 5908 N N . ALA A 1 821 ? -25.588 -7.569 35.817 1.00 81.69 821 ALA A N 1
ATOM 5909 C CA . ALA A 1 821 ? -26.105 -6.356 36.442 1.00 81.69 821 ALA A CA 1
ATOM 5910 C C . ALA A 1 821 ? -27.632 -6.283 36.321 1.00 81.69 821 ALA A C 1
ATOM 5912 O O . ALA A 1 821 ? -28.298 -5.943 37.292 1.00 81.69 821 ALA A O 1
ATOM 5913 N N . ALA A 1 822 ? -28.183 -6.653 35.161 1.00 87.31 822 ALA A N 1
ATOM 5914 C CA . ALA A 1 822 ? -29.625 -6.770 34.954 1.00 87.31 822 ALA A CA 1
ATOM 5915 C C . ALA A 1 822 ? -30.242 -7.868 35.838 1.00 87.31 822 ALA A C 1
ATOM 5917 O O . ALA A 1 822 ? -31.292 -7.666 36.433 1.00 87.31 822 ALA A O 1
ATOM 5918 N N . GLU A 1 823 ? -29.562 -9.005 36.001 1.00 89.31 823 GLU A N 1
ATOM 5919 C CA . GLU A 1 823 ? -29.974 -10.044 36.951 1.00 89.31 823 GLU A CA 1
ATOM 5920 C C . GLU A 1 823 ? -29.955 -9.534 38.404 1.00 89.31 823 GLU A C 1
ATOM 5922 O O . GLU A 1 823 ? -30.876 -9.802 39.174 1.00 89.31 823 GLU A O 1
ATOM 5927 N N . ALA A 1 824 ? -28.925 -8.773 38.794 1.00 85.88 824 ALA A N 1
ATOM 5928 C CA . ALA A 1 824 ? -28.861 -8.145 40.112 1.00 85.88 824 ALA A CA 1
ATOM 5929 C C . ALA A 1 824 ? -29.981 -7.110 40.317 1.00 85.88 824 ALA A C 1
ATOM 5931 O O . ALA A 1 824 ? -30.594 -7.091 41.378 1.00 85.88 824 ALA A O 1
ATOM 5932 N N . GLU A 1 825 ? -30.292 -6.296 39.308 1.00 91.19 825 GLU A N 1
ATOM 5933 C CA . GLU A 1 825 ? -31.430 -5.368 39.326 1.00 91.19 825 GLU A CA 1
ATOM 5934 C C . GLU A 1 825 ? -32.758 -6.101 39.517 1.00 91.19 825 GLU A C 1
ATOM 5936 O O . GLU A 1 825 ? -33.529 -5.727 40.400 1.00 91.19 825 GLU A O 1
ATOM 5941 N N . ALA A 1 826 ? -32.987 -7.188 38.777 1.00 87.75 826 ALA A N 1
ATOM 5942 C CA . ALA A 1 826 ? -34.196 -7.992 38.911 1.00 87.75 826 ALA A CA 1
ATOM 5943 C C . ALA A 1 826 ? -34.336 -8.584 40.324 1.00 87.75 826 ALA A C 1
ATOM 5945 O O . ALA A 1 826 ? -35.427 -8.562 40.897 1.00 87.75 826 ALA A O 1
ATOM 5946 N N . ARG A 1 827 ? -33.232 -9.058 40.920 1.00 87.31 827 ARG A N 1
ATOM 5947 C CA . ARG A 1 827 ? -33.213 -9.521 42.318 1.00 87.31 827 ARG A CA 1
ATOM 5948 C C . ARG A 1 827 ? -33.483 -8.395 43.312 1.00 87.31 827 ARG A C 1
ATOM 5950 O O . ARG A 1 827 ? -34.311 -8.569 44.201 1.00 87.31 827 ARG A O 1
ATOM 5957 N N . ALA A 1 828 ? -32.854 -7.233 43.135 1.00 82.94 828 ALA A N 1
ATOM 5958 C CA . ALA A 1 828 ? -33.077 -6.065 43.985 1.00 82.94 828 ALA A CA 1
ATOM 5959 C C . ALA A 1 828 ? -34.544 -5.615 43.954 1.00 82.94 828 ALA A C 1
ATOM 5961 O O . ALA A 1 828 ? -35.131 -5.314 44.991 1.00 82.94 828 ALA A O 1
ATOM 5962 N N . ARG A 1 829 ? -35.151 -5.624 42.762 1.00 86.44 829 ARG A N 1
ATOM 5963 C CA . ARG A 1 829 ? -36.568 -5.324 42.567 1.00 86.44 829 ARG A CA 1
ATOM 5964 C C . ARG A 1 829 ? -37.464 -6.356 43.244 1.00 86.44 829 ARG A C 1
ATOM 5966 O O . ARG A 1 829 ? -38.387 -5.968 43.945 1.00 86.44 829 ARG A O 1
ATOM 5973 N N . HIS A 1 830 ? -37.174 -7.648 43.091 1.00 85.12 830 HIS A N 1
ATOM 5974 C CA . HIS A 1 830 ? -37.917 -8.694 43.794 1.00 85.12 830 HIS A CA 1
ATOM 5975 C C . HIS A 1 830 ? -37.822 -8.533 45.318 1.00 85.12 830 HIS A C 1
ATOM 5977 O O . HIS A 1 830 ? -38.824 -8.667 46.010 1.00 85.12 830 HIS A O 1
ATOM 5983 N N . ALA A 1 831 ? -36.640 -8.209 45.850 1.00 75.19 831 ALA A N 1
ATOM 5984 C CA . ALA A 1 831 ? -36.458 -7.943 47.274 1.00 75.19 831 ALA A CA 1
ATOM 5985 C C . ALA A 1 831 ? -37.281 -6.734 47.746 1.00 75.19 831 ALA A C 1
ATOM 5987 O O . ALA A 1 831 ? -37.924 -6.804 48.791 1.00 75.19 831 ALA A O 1
ATOM 5988 N N . ALA A 1 832 ? -37.314 -5.652 46.965 1.00 73.81 832 ALA A N 1
ATOM 5989 C CA . ALA A 1 832 ? -38.175 -4.505 47.233 1.00 73.81 832 ALA A CA 1
ATOM 5990 C C . ALA A 1 832 ? -39.668 -4.889 47.204 1.00 73.81 832 ALA A C 1
ATOM 5992 O O . ALA A 1 832 ? -40.409 -4.578 48.136 1.00 73.81 832 ALA A O 1
ATOM 5993 N N . ASP A 1 833 ? -40.104 -5.654 46.199 1.00 76.12 833 ASP A N 1
ATOM 5994 C CA . ASP A 1 833 ? -41.477 -6.160 46.091 1.00 76.12 833 ASP A CA 1
ATOM 5995 C C . ASP A 1 833 ? -41.844 -7.085 47.271 1.00 76.12 833 ASP A C 1
ATOM 5997 O O . ASP A 1 833 ? -42.949 -6.996 47.812 1.00 76.12 833 ASP A O 1
ATOM 6001 N N . GLU A 1 834 ? -40.928 -7.944 47.732 1.00 67.00 834 GLU A N 1
ATOM 6002 C CA . GLU A 1 834 ? -41.115 -8.765 48.933 1.00 67.00 834 GLU A CA 1
ATOM 6003 C C . GLU A 1 834 ? -41.173 -7.927 50.210 1.00 67.00 834 GLU A C 1
ATOM 6005 O O . GLU A 1 834 ? -42.053 -8.166 51.038 1.00 67.00 834 GLU A O 1
ATOM 6010 N N . ALA A 1 835 ? -40.297 -6.932 50.373 1.00 63.06 835 ALA A N 1
ATOM 6011 C CA . ALA A 1 835 ? -40.355 -5.990 51.490 1.00 63.06 835 ALA A CA 1
ATOM 6012 C C . ALA A 1 835 ? -41.726 -5.301 51.536 1.00 63.06 835 ALA A C 1
ATOM 6014 O O . ALA A 1 835 ? -42.369 -5.257 52.586 1.00 63.06 835 ALA A O 1
ATOM 6015 N N . ASN A 1 836 ? -42.226 -4.878 50.372 1.00 65.06 836 ASN A N 1
ATOM 6016 C CA . ASN A 1 836 ? -43.547 -4.284 50.198 1.00 65.06 836 ASN A CA 1
ATOM 6017 C C . ASN A 1 836 ? -44.685 -5.284 50.474 1.00 65.06 836 ASN A C 1
ATOM 6019 O O . ASN A 1 836 ? -45.707 -4.913 51.056 1.00 65.06 836 ASN A O 1
ATOM 6023 N N . LYS A 1 837 ? -44.521 -6.566 50.121 1.00 63.59 837 LYS A N 1
ATOM 6024 C CA . LYS A 1 837 ? -45.480 -7.637 50.434 1.00 63.59 837 LYS A CA 1
ATOM 6025 C C . LYS A 1 837 ? -45.516 -7.968 51.922 1.00 63.59 837 LYS A C 1
ATOM 6027 O O . LYS A 1 837 ? -46.607 -8.140 52.450 1.00 63.59 837 LYS A O 1
ATOM 6032 N N . TYR A 1 838 ? -44.382 -8.052 52.613 1.00 55.38 838 TYR A N 1
ATOM 6033 C CA . TYR A 1 838 ? -44.363 -8.248 54.068 1.00 55.38 838 TYR A CA 1
ATOM 6034 C C . TYR A 1 838 ? -44.895 -7.012 54.793 1.00 55.38 838 TYR A C 1
ATOM 6036 O O . TYR A 1 838 ? -45.680 -7.155 55.728 1.00 55.38 838 TYR A O 1
ATOM 6044 N N . ALA A 1 839 ? -44.599 -5.812 54.285 1.00 51.03 839 ALA A N 1
ATOM 6045 C CA . ALA A 1 839 ? -45.276 -4.592 54.707 1.00 51.03 839 ALA A CA 1
ATOM 6046 C C . ALA A 1 839 ? -46.790 -4.657 54.443 1.00 51.03 839 ALA A C 1
ATOM 6048 O O . ALA A 1 839 ? -47.549 -4.045 55.181 1.00 51.03 839 ALA A O 1
ATOM 6049 N N . LYS A 1 840 ? -47.256 -5.403 53.429 1.00 51.19 840 LYS A N 1
ATOM 6050 C CA . LYS A 1 840 ? -48.682 -5.668 53.176 1.00 51.19 840 LYS A CA 1
ATOM 6051 C C . LYS A 1 840 ? -49.286 -6.755 54.059 1.00 51.19 840 LYS A C 1
ATOM 6053 O O . LYS A 1 840 ? -50.398 -6.586 54.521 1.00 51.19 840 LYS A O 1
ATOM 6058 N N . GLN A 1 841 ? -48.574 -7.828 54.369 1.00 46.97 841 GLN A N 1
ATOM 6059 C CA . GLN A 1 841 ? -49.047 -8.821 55.338 1.00 46.97 841 GLN A CA 1
ATOM 6060 C C . GLN A 1 841 ? -49.160 -8.219 56.743 1.00 46.97 841 GLN A C 1
ATOM 6062 O O . GLN A 1 841 ? -50.089 -8.552 57.472 1.00 46.97 841 GLN A O 1
ATOM 6067 N N . ALA A 1 842 ? -48.284 -7.266 57.076 1.00 44.12 842 ALA A N 1
ATOM 6068 C CA . ALA A 1 842 ? -48.458 -6.398 58.233 1.00 44.12 842 ALA A CA 1
ATOM 6069 C C . ALA A 1 842 ? -49.676 -5.454 58.114 1.00 44.12 842 ALA A C 1
ATOM 6071 O O . ALA A 1 842 ? -50.173 -5.001 59.126 1.00 44.12 842 ALA A O 1
ATOM 6072 N N . ARG A 1 843 ? -50.213 -5.157 56.921 1.00 38.09 843 ARG A N 1
ATOM 6073 C CA . ARG A 1 843 ? -51.488 -4.415 56.769 1.00 38.09 843 ARG A CA 1
ATOM 6074 C C . ARG A 1 843 ? -52.716 -5.265 57.104 1.00 38.09 843 ARG A C 1
ATOM 6076 O O . ARG A 1 843 ? -53.714 -4.698 57.538 1.00 38.09 843 ARG A O 1
ATOM 6083 N N . ASP A 1 844 ? -52.643 -6.575 56.857 1.00 40.59 844 ASP A N 1
ATOM 6084 C CA . ASP A 1 844 ? -53.800 -7.485 56.801 1.00 40.59 844 ASP A CA 1
ATOM 6085 C C . ASP A 1 844 ? -53.976 -8.368 58.064 1.00 40.59 844 ASP A C 1
ATOM 6087 O O . ASP A 1 844 ? -54.950 -9.120 58.140 1.00 40.59 844 ASP A O 1
ATOM 6091 N N . SER A 1 845 ? -53.043 -8.311 59.027 1.00 39.78 845 SER A N 1
ATOM 6092 C CA . SER A 1 845 ? -53.072 -9.069 60.303 1.00 39.78 845 SER A CA 1
ATOM 6093 C C . SER A 1 845 ? -53.516 -8.192 61.472 1.00 39.78 845 SER A C 1
ATOM 6095 O O . SER A 1 845 ? -53.998 -8.754 62.482 1.00 39.78 845 SER A O 1
#

Secondary structure (DSSP, 8-state):
-------------------------------------PPP-------PPPPPHHHHHHHHHHHS-HHHHHHHHHHHHS-HHHHHHIIIIIHHHHHHHHHHHHHHHHHHHS-HHHHHHHHHHTTSHHHHHHIIIIITHHHHHHHHHHHHHHHHHHS-HHHHHHHHHHHHH--HHHHHHIIIIIHHHHHHHHHHHHHHHHHHHS-HHHHHHHHHHHTS-HHHHHHIIIIIHHHHHHHHHHHHHHHHHHHHHHHHHHHHHHHHHHHHHHHHHHHHHHHHHHHHHHHHHHHHHHHHHHHHHHHHHHHHHHHHHHHHHHHGGG-TTHHHHHHHHHHHHHHHHHHHHHHHHHHHHHHHHHHHHHHHHTT-GGGHHHHHHHHHHHHHHHHHHHHHHHHHHHHHHHHHHHHHHHHHHHHHHHHHHHHHHHHHHHHHT-TT-HHHHHHHHHHHHHHHHHHHHHHHHHHHHHHHHHHHHHHHHHHHHHHHHHHHHHHHHHHHHHHHHHHHHHHHHHHHHHHHHHHHHHHHHHHHHHHHHHHHHHHHHHHHHHHHHHHHHHHHHHHHHHHHHHHHHHHHHHHHHHHHHHHHHHHHHHHHHHHHT-TT--HHHHHHHHHHHHHHHHHHS-HHHHHHHHHHHHS-HHHHHHIIIIIHHHHHHHHHHHHHHHHHTSS-HHHHHHHHHHHTS-HHHHHHIIIIIHHHHHHHHHHHHHHHHHHT--HHHHHHHHHHHHT--HHHHHHIIIIIHHHHHHHHHHHHHHHHHHHS-HHHHHHHHHHHHS-HHHHHHIIIIIHHHHHHHHHHHHHHHHHHHHHHHHHHHHHHHHHHHHHHHHHHHHHHHHHHHHHHHHHHHHHH-

Nearest PDB structures (foldseek):
  8w20-assembly1_A  TM=8.197E-01  e=4.090E-36  Streptomyces coelicolor A3(2)
  7n6g-assembly1_1T  TM=1.148E-01  e=9.803E+00  Chlamydomonas reinhardtii

Sequence (845 aa):
MRRQRTRLFREGSTRSAVTFAMVLALCTGVLGTTVAVAAPSAAAAEAQPPLSERARAVEAWRTGGRATREAAERALTGSDTDITAFLGEGRRLAAEEDDRLTVLRMLNSSGKGVRDAAQEALKTPEATREFLASGIRKPFADDQRVAVLQAMNDGAKAVKEAGQKALDDGSADALAGFLASGQYKAQREDDRVETLKILNDGGPEVKKAAQAALGGSAEDIKEFLDNGQHVARSRDQETLTVAQLADTAAEAGKRAKRETDAAKEAASRAEDAARQAKEAAQRAARETAAAKDDSQRAAGAAGRAADAADAAANASRTAIQAANTATSAARTAANAASAAASAAAAAGQAASRAYQSANAAAQDASQASTARKAAQDARAAAAGARTAADAALNAMKAVFNAVNSAQSAASAGTHAAAAATAAAEAGTYSATAGAEAHRAAVAAVRARRAAATATRAANAAETLANTAAAAAKEAHTAADSAAKHADAAADAAEDAAQHAGQADRWADKAKKCATAAISAANDAGKAAQQARTVEQTARKAEAAELDADKEQAVQSAEDLKNKDKEQDEDLSWERAESARQDKETEQLLAEATAKDTDAGTAVTKGRRAAMRLMVTGGPWTQQAAADALSGAGADVQQWLLAGRRVAAEQDDRARVGHLADSDRPKVRKAALVALSGSPDDIKEFLTTGQHTAQADDYRVEILQLMKDGGPSVNERGSAAIDAGTADRLREFLDVGQYAAREVDDRAETLRIMHQGGARVKAAAEVALAGPPSMLRDFVGVAHFKAAKQDFDAAVHVAEVNRLVANAQRSAATAKKNAAQAAEAEARARHAADEANKYAKQARDS

Foldseek 3Di:
DDDDDDDDDDDDDDDDDDDDDDDDDDDDDDDDDDDDDDDDDDDDPPPDPPFFLLLVLLVQLVPAADLSVVLSLCLLLDDVVSSCVCVVPVNVVSRLVRLLVVLVVCCVVAAPLSNVQSVVQNPDSVSSVVCVVPVNPVSRLVRLLVVLVVLLVVADDQSVVLSVVLVVVSDPCSSCCCVVPVSVVSRLVVLLVVLVVQLVPDDPQSVVQSVVQNPDDSVSSVCCVVPVNVLSNLLRVLLVLLLVLLVLLQVLLVLLQVLLVLLLVLLVQLLVLLVQLLVLLVLLVVLLVLLVVLLVLLVVLLVLLVVLLVLLVVLCVQPPDLSVLLSVLSVQLSVLSVQLSVLSVQLSVLLVQLLQLLLVLLVPVVSLVVSLVSLVVSLVSLVSSLVSLVSSVVSLVSLVVSLVVLVVQLVVLVVQLVVLVVVLVVVVVDPPDPPVSVVSVVVSVVSCVVSVSSNVSSVSSNVSSVSSSVSSNSSSVSSNSSSVSSNSSSVSSSVSSVSLVSLVVSLVSLVVSLVSLVVSLVSLVVSLVVLVVSLVVSVVVVLVVLVVVLVVLLVVQLVQAVVVVVVVVVVVVVVVVVVVLVVVLVVLLCQLQDPPDDLVSNLSSLSSSLSSCLVVPDPLLVVLSSQLSSDDSVSSVVCSVPRNVVSNLVRLLVVLVVQLPDPLVLSVVQSVVLNVDDSVSSVCCVPFVNLVSCQVVLLVVLVVLLVVADPQSVVQSVVLVVVVGSVSSVCCVVPVNLVSRLVRLLVLLVVLLVVADPQSVSLSSSLVSHDSVSSVCSNPPVSVVSRVVRVVVVVSSVSSVVSSVSSVVSSVSSVVSSVSSVVSSVSSVVSSVSSSVSSVVSNVD